Protein AF-A0A0M0JW99-F1 (afdb_monomer_lite)

Secondary structure (DSSP, 8-state):
------------SS-TT-EEEEEEEETTEEEEEEEEEEEE-TTSSS-EEEEETTS-EEEE-GGGEE-PPP-SS-TT-EEEEE-TTS-EEEEEEEEEETTTTEEEEEESSSSSSEEEEEGGGEEE-S--TTTHHHHHHHHHHHHHHHHHHHIIIIIHHHHHHHHHHHHHHHHHHHHHHHTS--S-HHHHHHHHHHHHHHHHHHHHHHHHHHHHHHTTS---HHHHHHHHHHHTT---SS-HHHHHHHHHHHHTT-HHHHHHHHTSGGGG-SSHHHHHHHHHHHHHHHHHHHHHHHHHHHHHHHHHHHHIIIIISSTT-TTT-SGGGGSHHHHHHHHHHHHHHHHHHHHHHHHHHHHHHHHSPPPGGGGGSTTHHHHHSTTS--SHHHHHHHHHHHHHHHHHHHHHHTHHHHHHHHHHHHHHHHHHHHHHHHHHHHTTS--SSS-EEEEEEHHHHHH--SSSPPPHHHHHHTT-EEEEE--HHHHHHHHHHHHHHHHHHHHHHHHHHHHHHHHHHHS-HHHHHHHHHHHHHHHHHHHHHHHHHHHS-----SSS----GGGEEEEE---SBTTBS-SSSHHHHHHHHHHHH-TT--EEE-HHHHSPPPBTTB----HHHHHHHHHHHHHHHHHHTTSEEEEEE-TTGGGBHHHHHHHHHHHEEEETTEEEESSSSGGGSB-SSSSEEETTTEEEEE-TT--TTHHHHHHHHHHTT--HHHHHHHHTSTTSB-SSHHHHHHHHHHHTTHHHHHHHHHHHTT---SGGGSS-------------------------------

Sequence (798 aa):
IEWKLNEERIAQKFAKGSRVFVKRSSGDESFESFGYVKKYDAKEQQPYTVMLESGTLEKFDEAEIEKKPAQKFANGSRVLVKRSSGDESFGYVKEYNEKTQVYTVKLDTGPPEELDTGEGSMRDASPVISWYAMLYQYKWFTTDLISALIFWAVLAPPVIALILYTVTKIVRSIIDYQDDQNAEYHTFVNLQAVRLSILTIFGVCLTIYVLSAMSRVIIPNNMLVPFVELAYRDITCTDRDAFWTAFEAYAKHWNEANASCHALPNCGYSSFESLCQAVQYSPMVQAEGVDLFKVLIFNWLAWTLGSLLVFGTGRASQKNGYAQLLSKHMLVAMVLGLGQLMSACYSLSRLLLLVPMLRLPRPAAYFDEKGLMSLEQPLYCYGNTCTLYDFGGTIFVHVLIALALNFDFLKKYASAIGAGDQAAIKKLKEKMRKEGEWSDEVPYFYFMSATFVKECDDKRLPPMQELLDDGHLEKIRIRLVDAFEQAEEEARLAKEKAAVEKAAAEKVKGIAIGKGIDESNQAVEKAAAEVAAAEVAVAKKENQGIGMGDGIDAFKIKDFLFISHRWEKPGRPDIMGVQLKAIKEYLKEHPEIKWVWFDYSSMPQKIGGIDFRLQKERAEFELMLDCITNLYLTAQVLILLDGSYASRFWTLTEAWCSMQTATKDGLKNSISSTEDADFKGSDVQVGSRCTIKWIHNAAKETKCKYLVNLVSTQTPEGMHGILEKPDVDVTNKKDKEKMLPKILKYNEDVIQGFENGFKKLQSEHKNTSKPNSGKLSHQKSRVAPSDSTSDVTAFNDH

Foldseek 3Di:
DDDDDDDDPPDDPDDFQAKKKFWDDDDPDIDIFIWTFHFAQPVDQQGTWTQTPVRDTDGHHPVRIHRDDDDPADAQFWKWFQDPVRDIFIWGFHDADSVVQWTWTQTPDDPPRIDIGHPVRIDGPDDPCPDVVVVVVVVVVVQLVVLVVCCCPPVVVVVVVVLCVVVVVLVVLQCCCQPVVPDDLVRSLVVVVVVLVVLVVVLVVLVVLLVLLCVLQPDDPLCLQLLLVLLVPLQALVDPVSSVVSSVVSCVVPVVQNVQQVVDDLSPDPDSQSSLLNSLCSLLNLLLVLLSVLSVVLSVLCVVVSCCCCPNPCCSPPPPRNPCCPDPLNVVLVVLNSVSVVSNVLSSVSSVLSSVDSNDDDGSNQSNDPPVSVVSDGNDDRHDVRSCCSSVVSVVSSVSSVCSVCVVVVVVVVVVVVVVLVVLLVVLLVVCVVVVVADLQWGKWKWAWLVCLLPVPDLDAAFQVVCVVVVRIDIGTDRLLVLQVLLQVLLVLLVQLVVLVVVLVVQLVVLVPDDDDPVSVVSNVVSVVVSVVSNVVSVVVVPPDDDDDDDDDDDHQQLEEEEQAQQPDQQHRRPRSQSSVQSSVVCVVRVSHTIYDDPRNIAHDAHPNHPPDDSNSVSSRVSCLVNVLSSLQGAAYEYADDPCQLQALRSLSSLLSVQWRQDLQFTDGLDPDLVRWDLPDQWIHRHSHYIYHYTDPPDSPPNVSVSCRQRRHDQLVSSLVSSPDPSRDYPDPVCNVPCSVVSNCRRVCSNVCNVVSSPPDPPVPPPDDDDDDDDDDDDDDDDDDDDDDDDDDDDDDD

Structure (mmCIF, N/CA/C/O backbone):
data_AF-A0A0M0JW99-F1
#
_entry.id   AF-A0A0M0JW99-F1
#
loop_
_atom_site.group_PDB
_atom_site.id
_atom_site.type_symbol
_atom_site.label_atom_id
_atom_site.label_alt_id
_atom_site.label_comp_id
_atom_site.label_asym_id
_atom_site.label_entity_id
_atom_site.label_seq_id
_atom_site.pdbx_PDB_ins_code
_atom_site.Cartn_x
_atom_site.Cartn_y
_atom_site.Cartn_z
_atom_site.occupancy
_atom_site.B_iso_or_equiv
_atom_site.auth_seq_id
_atom_site.auth_comp_id
_atom_site.auth_asym_id
_atom_site.auth_atom_id
_atom_site.pdbx_PDB_model_num
ATOM 1 N N . ILE A 1 1 ? 32.006 -46.391 29.359 1.00 31.55 1 ILE A N 1
ATOM 2 C CA . ILE A 1 1 ? 31.615 -47.818 29.422 1.00 31.55 1 ILE A CA 1
ATOM 3 C C . ILE A 1 1 ? 30.152 -47.854 29.007 1.00 31.55 1 ILE A C 1
ATOM 5 O O . ILE A 1 1 ? 29.367 -47.207 29.674 1.00 31.55 1 ILE A O 1
ATOM 9 N N . GLU A 1 2 ? 29.693 -48.416 27.904 1.00 29.28 2 GLU A N 1
ATOM 10 C CA . GLU A 1 2 ? 30.280 -49.212 26.831 1.00 29.28 2 GLU A CA 1
ATOM 11 C C . GLU A 1 2 ? 29.285 -49.101 25.667 1.00 29.28 2 GLU A C 1
ATOM 13 O O . GLU A 1 2 ? 28.072 -49.104 25.883 1.00 29.28 2 GLU A O 1
ATOM 18 N N . TRP A 1 3 ? 29.795 -48.976 24.446 1.00 26.42 3 TRP A N 1
ATOM 19 C CA . TRP A 1 3 ? 29.006 -49.161 23.235 1.00 26.42 3 TRP A CA 1
ATOM 20 C C . TRP A 1 3 ? 28.600 -50.634 23.130 1.00 26.42 3 TRP A C 1
ATOM 22 O O . TRP A 1 3 ? 29.464 -51.505 23.187 1.00 26.42 3 TRP A O 1
ATOM 32 N N . LYS A 1 4 ? 27.314 -50.918 22.910 1.00 32.38 4 LYS A N 1
ATOM 33 C CA . LYS A 1 4 ? 26.877 -52.203 22.352 1.00 32.38 4 LYS A CA 1
ATOM 34 C C . LYS A 1 4 ? 26.493 -52.010 20.887 1.00 32.38 4 LYS A C 1
ATOM 36 O O . LYS A 1 4 ? 25.456 -51.427 20.585 1.00 32.38 4 LYS A O 1
ATOM 41 N N . LEU A 1 5 ? 27.351 -52.525 20.003 1.00 37.19 5 LEU A N 1
ATOM 42 C CA . LEU A 1 5 ? 26.962 -53.053 18.695 1.00 37.19 5 LEU A CA 1
ATOM 43 C C . LEU A 1 5 ? 25.794 -54.038 18.880 1.00 37.19 5 LEU A C 1
ATOM 45 O O . LEU A 1 5 ? 25.847 -54.854 19.801 1.00 37.19 5 LEU A O 1
ATOM 49 N N . ASN A 1 6 ? 24.789 -54.023 18.002 1.00 31.58 6 ASN A N 1
ATOM 50 C CA . ASN A 1 6 ? 24.754 -54.941 16.855 1.00 31.58 6 ASN A CA 1
ATOM 51 C C . ASN A 1 6 ? 23.461 -54.743 16.041 1.00 31.58 6 ASN A C 1
ATOM 53 O O . ASN A 1 6 ? 22.386 -55.079 16.520 1.00 31.58 6 ASN A O 1
ATOM 57 N N . GLU A 1 7 ? 23.586 -54.217 14.823 1.00 33.22 7 GLU A N 1
ATOM 58 C CA . GLU A 1 7 ? 22.776 -54.580 13.649 1.00 33.22 7 GLU A CA 1
ATOM 59 C C . GLU A 1 7 ? 23.438 -53.913 12.429 1.00 33.22 7 GLU A C 1
ATOM 61 O O . GLU A 1 7 ? 23.072 -52.821 11.989 1.00 33.22 7 GLU A O 1
ATOM 66 N N . GLU A 1 8 ? 24.499 -54.542 11.917 1.00 37.91 8 GLU A N 1
ATOM 67 C CA . GLU A 1 8 ? 25.078 -54.191 10.619 1.00 37.91 8 GLU A CA 1
ATOM 68 C C . GLU A 1 8 ? 24.048 -54.475 9.516 1.00 37.91 8 GLU A C 1
ATOM 70 O O . GLU A 1 8 ? 23.915 -55.590 9.013 1.00 37.91 8 GLU A O 1
ATOM 75 N N . ARG A 1 9 ? 23.304 -53.445 9.102 1.00 37.62 9 ARG A N 1
ATOM 76 C CA . ARG A 1 9 ? 22.700 -53.429 7.767 1.00 37.62 9 ARG A CA 1
ATOM 77 C C . ARG A 1 9 ? 23.833 -53.309 6.753 1.00 37.62 9 ARG A C 1
ATOM 79 O O . ARG A 1 9 ? 24.394 -52.226 6.595 1.00 37.62 9 ARG A O 1
ATOM 86 N N . ILE A 1 10 ? 24.138 -54.401 6.056 1.00 45.72 10 ILE A N 1
ATOM 87 C CA . ILE A 1 10 ? 25.005 -54.391 4.872 1.00 45.72 10 ILE A CA 1
ATOM 88 C C . ILE A 1 10 ? 24.387 -53.413 3.863 1.00 45.72 10 ILE A C 1
ATOM 90 O O . ILE A 1 10 ? 23.306 -53.645 3.320 1.00 45.72 10 ILE A O 1
ATOM 94 N N . ALA A 1 11 ? 25.029 -52.261 3.683 1.00 53.81 11 ALA A N 1
ATOM 95 C CA . ALA A 1 11 ? 24.591 -51.244 2.743 1.00 53.81 11 ALA A CA 1
ATOM 96 C C . ALA A 1 11 ? 24.880 -51.713 1.310 1.00 53.81 11 ALA A C 1
ATOM 98 O O . ALA A 1 11 ? 25.982 -52.169 1.016 1.00 53.81 11 ALA A O 1
ATOM 99 N N . GLN A 1 12 ? 23.905 -51.571 0.408 1.00 69.69 12 GLN A N 1
ATOM 100 C CA . GLN A 1 12 ? 24.077 -51.856 -1.019 1.00 69.69 12 GLN A CA 1
ATOM 101 C C . GLN A 1 12 ? 25.269 -51.060 -1.586 1.00 69.69 12 GLN A C 1
ATOM 103 O O . GLN A 1 12 ? 25.212 -49.833 -1.675 1.00 69.69 12 GLN A O 1
ATOM 108 N N . LYS A 1 13 ? 26.331 -51.753 -2.012 1.00 69.50 13 LYS A N 1
ATOM 109 C CA . LYS A 1 13 ? 27.575 -51.138 -2.508 1.00 69.50 13 LYS A CA 1
ATOM 110 C C . LYS A 1 13 ? 27.483 -50.639 -3.950 1.00 69.50 13 LYS A C 1
ATOM 112 O O . LYS A 1 13 ? 28.087 -49.621 -4.290 1.00 69.50 13 LYS A O 1
ATOM 117 N N . PHE A 1 14 ? 26.710 -51.319 -4.800 1.00 70.56 14 PHE A N 1
ATOM 118 C CA . PHE A 1 14 ? 26.546 -50.955 -6.212 1.00 70.56 14 PHE A CA 1
ATOM 119 C C . PHE A 1 14 ? 25.083 -50.641 -6.549 1.00 70.56 14 PHE A C 1
ATOM 121 O O . PHE A 1 14 ? 24.194 -51.483 -6.412 1.00 70.56 14 PHE A O 1
ATOM 128 N N . ALA A 1 15 ? 24.822 -49.415 -7.010 1.00 73.12 15 ALA A N 1
ATOM 129 C CA . ALA A 1 15 ? 23.479 -48.963 -7.366 1.00 73.12 15 ALA A CA 1
ATOM 130 C C . ALA A 1 15 ? 22.985 -49.608 -8.672 1.00 73.12 15 ALA A C 1
ATOM 132 O O . ALA A 1 15 ? 23.774 -49.897 -9.577 1.00 73.12 15 ALA A O 1
ATOM 133 N N . LYS A 1 16 ? 21.664 -49.773 -8.808 1.00 74.62 16 LYS A N 1
ATOM 134 C CA . LYS A 1 16 ? 21.031 -50.217 -10.059 1.00 74.62 16 LYS A CA 1
ATOM 135 C C . LYS A 1 16 ? 21.422 -49.274 -11.207 1.00 74.62 16 LYS A C 1
ATOM 137 O O . LYS A 1 16 ? 21.303 -48.063 -11.080 1.00 74.62 16 LYS A O 1
ATOM 142 N N . GLY A 1 17 ? 21.885 -49.841 -12.317 1.00 67.12 17 GLY A N 1
ATOM 143 C CA . GLY A 1 17 ? 22.412 -49.131 -13.484 1.00 67.12 17 GLY A CA 1
ATOM 144 C C . GLY A 1 17 ? 23.933 -48.957 -13.492 1.00 67.12 17 GLY A C 1
ATOM 145 O O . GLY A 1 17 ? 24.476 -48.577 -14.525 1.00 67.12 17 GLY A O 1
ATOM 146 N N . SER A 1 18 ? 24.637 -49.264 -12.395 1.00 69.31 18 SER A N 1
ATOM 147 C CA . SER A 1 18 ? 26.105 -49.181 -12.358 1.00 69.31 18 SER A CA 1
ATOM 148 C C . SER A 1 18 ? 26.731 -50.174 -13.342 1.00 69.31 18 SER A C 1
ATOM 150 O O . SER A 1 18 ? 26.367 -51.353 -13.320 1.00 69.31 18 SER A O 1
ATOM 152 N N . ARG A 1 19 ? 27.681 -49.711 -14.170 1.00 70.75 19 ARG A N 1
ATOM 153 C CA . ARG A 1 19 ? 28.551 -50.593 -14.965 1.00 70.75 19 ARG A CA 1
ATOM 154 C C . ARG A 1 19 ? 29.579 -51.216 -14.028 1.00 70.75 19 ARG A C 1
ATOM 156 O O . ARG A 1 19 ? 30.228 -50.507 -13.259 1.00 70.75 19 ARG A O 1
ATOM 163 N N . VAL A 1 20 ? 29.682 -52.532 -14.072 1.00 72.62 20 VAL A N 1
ATOM 164 C CA . VAL A 1 20 ? 30.537 -53.326 -13.199 1.00 72.62 20 VAL A CA 1
ATOM 165 C C . VAL A 1 20 ? 31.269 -54.384 -14.011 1.00 72.62 20 VAL A C 1
ATOM 167 O O . VAL A 1 20 ? 30.806 -54.808 -15.071 1.00 72.62 20 VAL A O 1
ATOM 170 N N . PHE A 1 21 ? 32.432 -54.785 -13.522 1.00 73.50 21 PHE A N 1
ATOM 171 C CA . PHE A 1 21 ? 33.216 -55.868 -14.089 1.00 73.50 21 PHE A CA 1
ATOM 172 C C . PHE A 1 21 ? 33.004 -57.115 -13.237 1.00 73.50 21 PHE A C 1
ATOM 174 O O . PHE A 1 21 ? 33.094 -57.024 -12.013 1.00 73.50 21 PHE A O 1
ATOM 181 N N . VAL A 1 22 ? 32.691 -58.246 -13.866 1.00 74.25 22 VAL A N 1
ATOM 182 C CA . VAL A 1 22 ? 32.404 -59.502 -13.166 1.00 74.25 22 VAL A CA 1
ATOM 183 C C . VAL A 1 22 ? 33.396 -60.585 -13.564 1.00 74.25 22 VAL A C 1
ATOM 185 O O . VAL A 1 22 ? 33.734 -60.736 -14.743 1.00 74.25 22 VAL A O 1
ATOM 188 N N . LYS A 1 23 ? 33.866 -61.342 -12.573 1.00 70.75 23 LYS A N 1
ATOM 189 C CA . LYS A 1 23 ? 34.704 -62.524 -12.788 1.00 70.75 23 LYS A CA 1
ATOM 190 C C . LYS A 1 23 ? 33.826 -63.769 -12.774 1.00 70.75 23 LYS A C 1
ATOM 192 O O . LYS A 1 23 ? 33.107 -64.000 -11.812 1.00 70.75 23 LYS A O 1
ATOM 197 N N . ARG A 1 24 ? 33.886 -64.568 -13.838 1.00 67.19 24 ARG A N 1
ATOM 198 C CA . ARG A 1 24 ? 33.182 -65.851 -13.962 1.00 67.19 24 ARG A CA 1
ATOM 199 C C . ARG A 1 24 ? 34.189 -66.985 -13.861 1.00 67.19 24 ARG A C 1
ATOM 201 O O . ARG A 1 24 ? 35.250 -66.903 -14.472 1.00 67.19 24 ARG A O 1
ATOM 208 N N . SER A 1 25 ? 33.847 -68.055 -13.160 1.00 56.75 25 SER A N 1
ATOM 209 C CA . SER A 1 25 ? 34.562 -69.331 -13.226 1.00 56.75 25 SER A CA 1
ATOM 210 C C . SER A 1 25 ? 33.660 -70.360 -13.907 1.00 56.75 25 SER A C 1
ATOM 212 O O . SER A 1 25 ? 32.519 -70.571 -13.505 1.00 56.75 25 SER A O 1
ATOM 214 N N . SER A 1 26 ? 34.146 -70.977 -14.982 1.00 45.66 26 SER A N 1
ATOM 215 C CA . SER A 1 26 ? 33.443 -72.066 -15.667 1.00 45.66 26 SER A CA 1
ATOM 216 C C . SER A 1 26 ? 34.434 -73.200 -15.905 1.00 45.66 26 SER A C 1
ATOM 218 O O . SER A 1 26 ? 35.080 -73.253 -16.949 1.00 45.66 26 SER A O 1
ATOM 220 N N . GLY A 1 27 ? 34.562 -74.099 -14.926 1.00 56.75 27 GLY A N 1
ATOM 221 C CA . GLY A 1 27 ? 35.626 -75.109 -14.905 1.00 56.75 27 GLY A CA 1
ATOM 222 C C . GLY A 1 27 ? 36.978 -74.502 -14.509 1.00 56.75 27 GLY A C 1
ATOM 223 O O . GLY A 1 27 ? 37.015 -73.575 -13.703 1.00 56.75 27 GLY A O 1
ATOM 224 N N . ASP A 1 28 ? 38.074 -75.009 -15.082 1.00 39.50 28 ASP A N 1
ATOM 225 C CA . ASP A 1 28 ? 39.454 -74.586 -14.770 1.00 39.50 28 ASP A CA 1
ATOM 226 C C . ASP A 1 28 ? 39.865 -73.226 -15.382 1.00 39.50 28 ASP A C 1
ATOM 228 O O . ASP A 1 28 ? 41.002 -72.789 -15.205 1.00 39.50 28 ASP A O 1
ATOM 232 N N . GLU A 1 29 ? 38.961 -72.520 -16.071 1.00 47.00 29 GLU A N 1
ATOM 233 C CA . GLU A 1 29 ? 39.238 -71.209 -16.672 1.00 47.00 29 GLU A CA 1
ATOM 234 C C . GLU A 1 29 ? 38.316 -70.106 -16.123 1.00 47.00 29 GLU A C 1
ATOM 236 O O . GLU A 1 29 ? 37.088 -70.242 -16.050 1.00 47.00 29 GLU A O 1
ATOM 241 N N . SER A 1 30 ? 38.930 -68.982 -15.733 1.00 51.88 30 SER A N 1
ATOM 242 C CA . SER A 1 30 ? 38.237 -67.773 -15.287 1.00 51.88 30 SER A CA 1
ATOM 243 C C . SER A 1 30 ? 38.070 -66.778 -16.439 1.00 51.88 30 SER A C 1
ATOM 245 O O . SER A 1 30 ? 39.062 -66.344 -17.026 1.00 51.88 30 SER A O 1
ATOM 247 N N . PHE A 1 31 ? 36.835 -66.365 -16.722 1.00 57.94 31 PHE A N 1
ATOM 248 C CA . PHE A 1 31 ? 36.499 -65.386 -17.756 1.00 57.94 31 PHE A CA 1
ATOM 249 C C . PHE A 1 31 ? 36.041 -64.079 -17.118 1.00 57.94 31 PHE A C 1
ATOM 251 O O . PHE A 1 31 ? 35.102 -64.061 -16.324 1.00 57.94 31 PHE A O 1
ATOM 258 N N . GLU A 1 32 ? 36.652 -62.965 -17.501 1.00 63.97 32 GLU A N 1
ATOM 259 C CA . GLU A 1 32 ? 36.261 -61.646 -17.010 1.00 63.97 32 GLU A CA 1
ATOM 260 C C . GLU A 1 32 ? 35.379 -60.925 -18.044 1.00 63.97 32 GLU A C 1
ATOM 262 O O . GLU A 1 32 ? 35.617 -61.015 -19.252 1.00 63.97 32 GLU A O 1
ATOM 267 N N . SER A 1 33 ? 34.292 -60.277 -17.619 1.00 65.94 33 SER A N 1
ATOM 268 C CA . SER A 1 33 ? 33.307 -59.680 -18.539 1.00 65.94 33 SER A CA 1
ATOM 269 C C . SER A 1 33 ? 32.619 -58.449 -17.934 1.00 65.94 33 SER A C 1
ATOM 271 O O . SER A 1 33 ? 32.487 -58.335 -16.719 1.00 65.94 33 SER A O 1
ATOM 273 N N . PHE A 1 34 ? 32.172 -57.511 -18.776 1.00 70.06 34 PHE A N 1
ATOM 274 C CA . PHE A 1 34 ? 31.465 -56.299 -18.338 1.00 70.06 34 PHE A CA 1
ATOM 275 C C . PHE A 1 34 ? 29.944 -56.499 -18.301 1.00 70.06 34 PHE A C 1
ATOM 277 O O . PHE A 1 34 ? 29.373 -57.224 -19.121 1.00 70.06 34 PHE A O 1
ATOM 284 N N . GLY A 1 35 ? 29.275 -55.816 -17.368 1.00 73.88 35 GLY A N 1
ATOM 285 C CA . GLY A 1 35 ? 27.818 -55.807 -17.272 1.00 73.88 35 GLY A CA 1
ATOM 286 C C . GLY A 1 35 ? 27.247 -54.651 -16.449 1.00 73.88 35 GLY A C 1
ATOM 287 O O . GLY A 1 35 ? 27.972 -53.815 -15.913 1.00 73.88 35 GLY A O 1
ATOM 288 N N . TYR A 1 36 ? 25.920 -54.594 -16.351 1.00 78.25 36 TYR A N 1
ATOM 289 C CA . TYR A 1 36 ? 25.170 -53.542 -15.663 1.00 78.25 36 TYR A CA 1
ATOM 290 C C . TYR A 1 36 ? 24.270 -54.114 -14.571 1.00 78.25 36 TYR A C 1
ATOM 292 O O . TYR A 1 36 ? 23.447 -54.994 -14.834 1.00 78.25 36 TYR A O 1
ATOM 300 N N . VAL A 1 37 ? 24.358 -53.573 -13.354 1.00 78.44 37 VAL A N 1
ATOM 301 C CA . VAL A 1 37 ? 23.529 -54.014 -12.220 1.00 78.44 37 VAL A CA 1
ATOM 302 C C . VAL A 1 37 ? 22.055 -53.708 -12.499 1.00 78.44 37 VAL A C 1
ATOM 304 O O . VAL A 1 37 ? 21.665 -52.553 -12.653 1.00 78.44 37 VAL A O 1
ATOM 307 N N . LYS A 1 38 ? 21.196 -54.725 -12.542 1.00 83.56 38 LYS A N 1
ATOM 308 C CA . LYS A 1 38 ? 19.749 -54.573 -12.770 1.00 83.56 38 LYS A CA 1
ATOM 309 C C . LYS A 1 38 ? 18.928 -54.677 -11.496 1.00 83.56 38 LYS A C 1
ATOM 311 O O . LYS A 1 38 ? 17.898 -54.006 -11.393 1.00 83.56 38 LYS A O 1
ATOM 316 N N . LYS A 1 39 ? 19.359 -55.493 -10.539 1.00 80.88 39 LYS A N 1
ATOM 317 C CA . LYS A 1 39 ? 18.637 -55.708 -9.283 1.00 80.88 39 LYS A CA 1
ATOM 318 C C . LYS A 1 39 ? 19.618 -56.031 -8.158 1.00 80.88 39 LYS A C 1
ATOM 320 O O . LYS A 1 39 ? 20.643 -56.653 -8.415 1.00 80.88 39 LYS A O 1
ATOM 325 N N . TYR A 1 40 ? 19.280 -55.597 -6.947 1.00 80.19 40 TYR A N 1
ATOM 326 C CA . TYR A 1 40 ? 19.944 -55.989 -5.710 1.00 80.19 40 TYR A CA 1
ATOM 327 C C . TYR A 1 40 ? 18.910 -56.601 -4.757 1.00 80.19 40 TYR A C 1
ATOM 329 O O . TYR A 1 40 ? 17.835 -56.021 -4.587 1.00 80.19 40 TYR A O 1
ATOM 337 N N . ASP A 1 41 ? 19.211 -57.761 -4.180 1.00 77.19 41 ASP A N 1
ATOM 338 C CA . ASP A 1 41 ? 18.356 -58.479 -3.236 1.00 77.19 41 ASP A CA 1
ATOM 339 C C . ASP A 1 41 ? 19.190 -59.027 -2.067 1.00 77.19 41 ASP A C 1
ATOM 341 O O . ASP A 1 41 ? 19.833 -60.067 -2.167 1.00 77.19 41 ASP A O 1
ATOM 345 N N . ALA A 1 42 ? 19.192 -58.303 -0.944 1.00 69.44 42 ALA A N 1
ATOM 346 C CA . ALA A 1 42 ? 20.045 -58.587 0.216 1.00 69.44 42 ALA A CA 1
ATOM 347 C C . ALA A 1 42 ? 19.729 -59.913 0.939 1.00 69.44 42 ALA A C 1
ATOM 349 O O . ALA A 1 42 ? 20.442 -60.284 1.867 1.00 69.44 42 ALA A O 1
ATOM 350 N N . LYS A 1 43 ? 18.641 -60.601 0.568 1.00 69.94 43 LYS A N 1
ATOM 351 C CA . LYS A 1 43 ? 18.246 -61.889 1.160 1.00 69.94 43 LYS A CA 1
ATOM 352 C C . LYS A 1 43 ? 18.816 -63.098 0.412 1.00 69.94 43 LYS A C 1
ATOM 354 O O . LYS A 1 43 ? 18.665 -64.218 0.895 1.00 69.94 43 LYS A O 1
ATOM 359 N N . GLU A 1 44 ? 19.435 -62.894 -0.750 1.00 71.56 44 GLU A N 1
ATOM 360 C CA . GLU A 1 44 ? 20.027 -63.959 -1.565 1.00 71.56 44 GLU A CA 1
ATOM 361 C C . GLU A 1 44 ? 21.554 -64.035 -1.372 1.00 71.56 44 GLU A C 1
ATOM 363 O O . GLU A 1 44 ? 22.202 -63.020 -1.135 1.00 71.56 44 GLU A O 1
ATOM 368 N N . GLN A 1 45 ? 22.142 -65.234 -1.507 1.00 69.56 45 GLN A N 1
ATOM 369 C CA . GLN A 1 45 ? 23.602 -65.435 -1.407 1.00 69.56 45 GLN A CA 1
ATOM 370 C C . GLN A 1 45 ? 24.391 -64.690 -2.495 1.00 69.56 45 GLN A C 1
ATOM 372 O O . GLN A 1 45 ? 25.501 -64.249 -2.242 1.00 69.56 45 GLN A O 1
ATOM 377 N N . GLN A 1 46 ? 23.810 -64.522 -3.686 1.00 77.88 46 GLN A N 1
ATOM 378 C CA . GLN A 1 46 ? 24.359 -63.709 -4.773 1.00 77.88 46 GLN A CA 1
ATOM 379 C C . GLN A 1 46 ? 23.431 -62.513 -5.001 1.00 77.88 46 GLN A C 1
ATOM 381 O O . GLN A 1 46 ? 22.511 -62.581 -5.824 1.00 77.88 46 GLN A O 1
ATOM 386 N N . PRO A 1 47 ? 23.602 -61.430 -4.228 1.00 74.94 47 PRO A N 1
ATOM 387 C CA . PRO A 1 47 ? 22.573 -60.414 -4.101 1.00 74.94 47 PRO A CA 1
ATOM 388 C C . PRO A 1 47 ? 22.467 -59.512 -5.335 1.00 74.94 47 PRO A C 1
ATOM 390 O O . PRO A 1 47 ? 21.482 -58.788 -5.456 1.00 74.94 47 PRO A O 1
ATOM 393 N N . TYR A 1 48 ? 23.424 -59.526 -6.270 1.00 77.56 48 TYR A N 1
ATOM 394 C CA . TYR A 1 48 ? 23.404 -58.665 -7.455 1.00 77.56 48 TYR A CA 1
ATOM 395 C C . TYR A 1 48 ? 23.015 -59.437 -8.713 1.00 77.56 48 TYR A C 1
ATOM 397 O O . TYR A 1 48 ? 23.707 -60.353 -9.134 1.00 77.56 48 TYR A O 1
ATOM 405 N N . THR A 1 49 ? 21.946 -59.007 -9.384 1.00 83.94 49 THR A N 1
ATOM 406 C CA . THR A 1 49 ? 21.631 -59.447 -10.750 1.00 83.94 49 THR A CA 1
ATOM 407 C C . THR A 1 49 ? 22.239 -58.467 -11.749 1.00 83.94 49 THR A C 1
ATOM 409 O O . THR A 1 49 ? 21.871 -57.286 -11.749 1.00 83.94 49 THR A O 1
ATOM 412 N N . VAL A 1 50 ? 23.133 -58.940 -12.615 1.00 79.38 50 VAL A N 1
ATOM 413 C CA . VAL A 1 50 ? 23.884 -58.142 -13.593 1.00 79.38 50 VAL A CA 1
ATOM 414 C C . VAL A 1 50 ? 23.525 -58.590 -15.011 1.00 79.38 50 VAL A C 1
ATOM 416 O O . VAL A 1 50 ? 23.496 -59.778 -15.317 1.00 79.38 50 VAL A O 1
ATOM 419 N N . MET A 1 51 ? 23.231 -57.628 -15.885 1.00 79.12 51 MET A N 1
ATOM 420 C CA . MET A 1 51 ? 23.073 -57.853 -17.323 1.00 79.12 51 MET A CA 1
ATOM 421 C C . MET A 1 51 ? 24.431 -57.689 -17.990 1.00 79.12 51 MET A C 1
ATOM 423 O O . MET A 1 51 ? 24.946 -56.573 -18.043 1.00 79.12 51 MET A O 1
ATOM 427 N N . LEU A 1 52 ? 25.006 -58.780 -18.474 1.00 78.75 52 LEU A N 1
ATOM 428 C CA . LEU A 1 52 ? 26.259 -58.768 -19.218 1.00 78.75 52 LEU A CA 1
ATOM 429 C C . LEU A 1 52 ? 26.074 -58.055 -20.561 1.00 78.75 52 LEU A C 1
ATOM 431 O O . LEU A 1 52 ? 24.974 -58.022 -21.112 1.00 78.75 52 LEU A O 1
ATOM 435 N N . GLU A 1 53 ? 27.153 -57.509 -21.117 1.00 71.50 53 GLU A N 1
ATOM 436 C CA . GLU A 1 53 ? 27.127 -56.866 -22.441 1.00 71.50 53 GLU A CA 1
ATOM 437 C C . GLU A 1 53 ? 26.769 -57.840 -23.577 1.00 71.50 53 GLU A C 1
ATOM 439 O O . GLU A 1 53 ? 26.248 -57.420 -24.606 1.00 71.50 53 GLU A O 1
ATOM 444 N N . SER A 1 54 ? 26.942 -59.149 -23.364 1.00 68.31 54 SER A N 1
ATOM 445 C CA . SER A 1 54 ? 26.422 -60.198 -24.252 1.00 68.31 54 SER A CA 1
ATOM 446 C C . SER A 1 54 ? 24.888 -60.311 -24.251 1.00 68.31 54 SER A C 1
ATOM 448 O O . SER A 1 54 ? 24.336 -61.073 -25.040 1.00 68.31 54 SER A O 1
ATOM 450 N N . GLY A 1 55 ? 24.193 -59.587 -23.365 1.00 64.56 55 GLY A N 1
ATOM 451 C CA . GLY A 1 55 ? 22.735 -59.589 -23.210 1.00 64.56 55 GLY A CA 1
ATOM 452 C C . GLY A 1 55 ? 22.198 -60.577 -22.166 1.00 64.56 55 GLY A C 1
ATOM 453 O O . GLY A 1 55 ? 21.001 -60.559 -21.877 1.00 64.56 55 GLY A O 1
ATOM 454 N N . THR A 1 56 ? 23.054 -61.414 -21.573 1.00 75.38 56 THR A N 1
ATOM 455 C CA . THR A 1 56 ? 22.663 -62.441 -20.589 1.00 75.38 56 THR A CA 1
ATOM 456 C C . THR A 1 56 ? 22.519 -61.852 -19.182 1.00 75.38 56 THR A C 1
ATOM 458 O O . THR A 1 56 ? 23.315 -61.011 -18.770 1.00 75.38 56 THR A O 1
ATOM 461 N N . LEU A 1 57 ? 21.510 -62.293 -18.424 1.00 79.06 57 LEU A N 1
ATOM 462 C CA . LEU A 1 57 ? 21.302 -61.917 -17.021 1.00 79.06 57 LEU A CA 1
ATOM 463 C C . LEU A 1 57 ? 21.821 -63.015 -16.093 1.00 79.06 57 LEU A C 1
ATOM 465 O O . LEU A 1 57 ? 21.320 -64.135 -16.137 1.00 79.06 57 LEU A O 1
ATOM 469 N N . GLU A 1 58 ? 22.764 -62.671 -15.223 1.00 81.38 58 GLU A N 1
ATOM 470 C CA . GLU A 1 58 ? 23.377 -63.597 -14.264 1.00 81.38 58 GLU A CA 1
ATOM 471 C C . GLU A 1 58 ? 23.435 -62.968 -12.860 1.00 81.38 58 GLU A C 1
ATOM 473 O O . GLU A 1 58 ? 23.339 -61.744 -12.709 1.00 81.38 58 GLU A O 1
ATOM 478 N N . LYS A 1 59 ? 23.518 -63.807 -11.819 1.00 83.12 59 LYS A N 1
ATOM 479 C CA . LYS A 1 59 ? 23.616 -63.375 -10.416 1.00 83.12 59 LYS A CA 1
ATOM 480 C C . LYS A 1 59 ? 25.053 -63.534 -9.920 1.00 83.12 59 LYS A C 1
ATOM 482 O O . LYS A 1 59 ? 25.709 -64.504 -10.278 1.00 83.12 59 LYS A O 1
ATOM 487 N N . PHE A 1 60 ? 25.514 -62.584 -9.112 1.00 77.81 60 PHE A N 1
ATOM 488 C CA . PHE A 1 60 ? 26.895 -62.503 -8.634 1.00 77.81 60 PHE A CA 1
ATOM 489 C C . PHE A 1 60 ? 26.955 -62.124 -7.150 1.00 77.81 60 PHE A C 1
ATOM 491 O O . PHE A 1 60 ? 26.095 -61.383 -6.649 1.00 77.81 60 PHE A O 1
ATOM 498 N N . ASP A 1 61 ? 27.982 -62.624 -6.460 1.00 77.31 61 ASP A N 1
ATOM 499 C CA . ASP A 1 61 ? 28.361 -62.156 -5.120 1.00 77.31 61 ASP A CA 1
ATOM 500 C C . ASP A 1 61 ? 29.050 -60.781 -5.225 1.00 77.31 61 ASP A C 1
ATOM 502 O O . ASP A 1 61 ? 29.661 -60.448 -6.237 1.00 77.31 61 ASP A O 1
ATOM 506 N N . GLU A 1 62 ? 28.976 -59.962 -4.178 1.00 69.50 62 GLU A N 1
ATOM 507 C CA . GLU A 1 62 ? 29.698 -58.692 -4.101 1.00 69.50 62 GLU A CA 1
ATOM 508 C C . GLU A 1 62 ? 31.215 -58.835 -4.311 1.00 69.50 62 GLU A C 1
ATOM 510 O O . GLU A 1 62 ? 31.825 -57.951 -4.914 1.00 69.50 62 GLU A O 1
ATOM 515 N N . ALA A 1 63 ? 31.828 -59.930 -3.843 1.00 68.38 63 ALA A N 1
ATOM 516 C CA . ALA A 1 63 ? 33.266 -60.175 -3.995 1.00 68.38 63 ALA A CA 1
ATOM 517 C C . ALA A 1 63 ? 33.694 -60.436 -5.454 1.00 68.38 63 ALA A C 1
ATOM 519 O O . ALA A 1 63 ? 34.864 -60.268 -5.799 1.00 68.38 63 ALA A O 1
ATOM 520 N N . GLU A 1 64 ? 32.749 -60.814 -6.316 1.00 69.56 64 GLU A N 1
ATOM 521 C CA . GLU A 1 64 ? 32.980 -61.124 -7.731 1.00 69.56 64 GLU A CA 1
ATOM 522 C C . GLU A 1 64 ? 32.796 -59.898 -8.640 1.00 69.56 64 GLU A C 1
ATOM 524 O O . GLU A 1 64 ? 33.007 -59.989 -9.853 1.00 69.56 64 GLU A O 1
ATOM 529 N N . ILE A 1 65 ? 32.419 -58.749 -8.060 1.00 66.88 65 ILE A N 1
ATOM 530 C CA . ILE A 1 65 ? 32.052 -57.520 -8.765 1.00 66.88 65 ILE A CA 1
ATOM 531 C C . ILE A 1 65 ? 33.034 -56.395 -8.417 1.00 66.88 65 ILE A C 1
ATOM 533 O O . ILE A 1 65 ? 33.100 -55.917 -7.284 1.00 66.88 65 ILE A O 1
ATOM 537 N N . GLU A 1 66 ? 33.750 -55.892 -9.422 1.00 68.06 66 GLU A N 1
ATOM 538 C CA . GLU A 1 66 ? 34.681 -54.770 -9.277 1.00 68.06 66 GLU A CA 1
ATOM 539 C C . GLU A 1 66 ? 34.174 -53.527 -10.034 1.00 68.06 66 GLU A C 1
ATOM 541 O O . GLU A 1 66 ? 33.733 -53.599 -11.186 1.00 68.06 66 GLU A O 1
ATOM 546 N N . LYS A 1 67 ? 34.232 -52.348 -9.397 1.00 52.28 67 LYS A N 1
ATOM 547 C CA . LYS A 1 67 ? 33.877 -51.069 -10.034 1.00 52.28 67 LYS A CA 1
ATOM 548 C C . LYS A 1 67 ? 35.117 -50.458 -10.676 1.00 52.28 67 LYS A C 1
ATOM 550 O O . LYS A 1 67 ? 35.908 -49.821 -9.986 1.00 52.28 67 LYS A O 1
ATOM 555 N N . LYS A 1 68 ? 35.257 -50.597 -11.995 1.00 57.53 68 LYS A N 1
ATOM 556 C CA . LYS A 1 68 ? 36.269 -49.856 -12.765 1.00 57.53 68 LYS A CA 1
ATOM 557 C C . LYS A 1 68 ? 35.680 -48.564 -13.349 1.00 57.53 68 LYS A C 1
ATOM 559 O O . LYS A 1 68 ? 34.543 -48.587 -13.827 1.00 57.53 68 LYS A O 1
ATOM 564 N N . PRO A 1 69 ? 36.402 -47.428 -13.276 1.00 51.66 69 PRO A N 1
ATOM 565 C CA . PRO A 1 69 ? 35.921 -46.164 -13.818 1.00 51.66 69 PRO A CA 1
ATOM 566 C C . PRO A 1 69 ? 35.830 -46.251 -15.344 1.00 51.66 69 PRO A C 1
ATOM 568 O O . PRO A 1 69 ? 36.730 -46.771 -15.999 1.00 51.66 69 PRO A O 1
ATOM 571 N N . ALA A 1 70 ? 34.726 -45.755 -15.902 1.00 57.81 70 ALA A N 1
ATOM 572 C CA . ALA A 1 70 ? 34.612 -45.542 -17.339 1.00 57.81 70 ALA A CA 1
ATOM 573 C C . ALA A 1 70 ? 35.611 -44.462 -17.786 1.00 57.81 70 ALA A C 1
ATOM 575 O O . ALA A 1 70 ? 35.960 -43.589 -16.986 1.00 57.81 70 ALA A O 1
ATOM 576 N N . GLN A 1 71 ? 36.039 -44.518 -19.053 1.00 68.69 71 GLN A N 1
ATOM 577 C CA . GLN A 1 71 ? 36.836 -43.471 -19.698 1.00 68.69 71 GLN A CA 1
ATOM 578 C C . GLN A 1 71 ? 36.288 -42.086 -19.320 1.00 68.69 71 GLN A C 1
ATOM 580 O O . GLN A 1 71 ? 35.121 -41.780 -19.565 1.00 68.69 71 GLN A O 1
ATOM 585 N N . LYS A 1 72 ? 37.126 -41.260 -18.689 1.00 68.69 72 LYS A N 1
ATOM 586 C CA . LYS A 1 72 ? 36.723 -39.956 -18.147 1.00 68.69 72 LYS A CA 1
ATOM 587 C C . LYS A 1 72 ? 36.777 -38.847 -19.190 1.00 68.69 72 LYS A C 1
ATOM 589 O O . LYS A 1 72 ? 35.919 -37.971 -19.188 1.00 68.69 72 LYS A O 1
ATOM 594 N N . PHE A 1 73 ? 37.776 -38.889 -20.069 1.00 71.25 73 PHE A N 1
ATOM 595 C CA . PHE A 1 73 ? 37.950 -37.937 -21.165 1.00 71.25 73 PHE A CA 1
ATOM 596 C C . PHE A 1 73 ? 37.719 -38.661 -22.488 1.00 71.25 73 PHE A C 1
ATOM 598 O O . PHE A 1 73 ? 38.430 -39.617 -22.791 1.00 71.25 73 PHE A O 1
ATOM 605 N N . ALA A 1 74 ? 36.716 -38.243 -23.257 1.00 72.00 74 ALA A N 1
ATOM 606 C CA . ALA A 1 74 ? 36.390 -38.876 -24.532 1.00 72.00 74 ALA A CA 1
ATOM 607 C C . ALA A 1 74 ? 37.491 -38.630 -25.581 1.00 72.00 74 ALA A C 1
ATOM 609 O O . ALA A 1 74 ? 38.237 -37.652 -25.502 1.00 72.00 74 ALA A O 1
ATOM 610 N N . ASN A 1 75 ? 37.579 -39.488 -26.600 1.00 72.31 75 ASN A N 1
ATOM 611 C CA . ASN A 1 75 ? 38.460 -39.225 -27.742 1.00 72.31 75 ASN A CA 1
ATOM 612 C C . ASN A 1 75 ? 38.014 -37.918 -28.430 1.00 72.31 75 ASN A C 1
ATOM 614 O O . ASN A 1 75 ? 36.829 -37.705 -28.678 1.00 72.31 75 ASN A O 1
ATOM 618 N N . GLY A 1 76 ? 38.963 -37.026 -28.695 1.00 63.62 76 GLY A N 1
ATOM 619 C CA . GLY A 1 76 ? 38.758 -35.657 -29.168 1.00 63.62 76 GLY A CA 1
ATOM 620 C C . GLY A 1 76 ? 38.641 -34.607 -28.055 1.00 63.62 76 GLY A C 1
ATOM 621 O O . GLY A 1 76 ? 38.657 -33.415 -28.357 1.00 63.62 76 GLY A O 1
ATOM 622 N N . SER A 1 77 ? 38.552 -34.997 -26.776 1.00 70.88 77 SER A N 1
ATOM 623 C CA . SER A 1 77 ? 38.501 -34.040 -25.664 1.00 70.88 77 SER A CA 1
ATOM 624 C C . SER A 1 77 ? 39.816 -33.274 -25.521 1.00 70.88 77 SER A C 1
ATOM 626 O O . SER A 1 77 ? 40.899 -33.862 -25.567 1.00 70.88 77 SER A O 1
ATOM 628 N N . ARG A 1 78 ? 39.720 -31.957 -25.301 1.00 76.62 78 ARG A N 1
ATOM 629 C CA . ARG A 1 78 ? 40.879 -31.108 -25.016 1.00 76.62 78 ARG A CA 1
ATOM 630 C C . ARG A 1 78 ? 41.288 -31.265 -23.557 1.00 76.62 78 ARG A C 1
ATOM 632 O O . ARG A 1 78 ? 40.463 -31.110 -22.657 1.00 76.62 78 ARG A O 1
ATOM 639 N N . VAL A 1 79 ? 42.565 -31.531 -23.324 1.00 80.81 79 VAL A N 1
ATOM 640 C CA . VAL A 1 79 ? 43.128 -31.772 -21.994 1.00 80.81 79 VAL A CA 1
ATOM 641 C C . VAL A 1 79 ? 44.409 -30.970 -21.788 1.00 80.81 79 VAL A C 1
ATOM 643 O O . VAL A 1 79 ? 45.155 -30.691 -22.728 1.00 80.81 79 VAL A O 1
ATOM 646 N N . LEU A 1 80 ? 44.662 -30.589 -20.539 1.00 79.88 80 LEU A N 1
ATOM 647 C CA . LEU A 1 80 ? 45.941 -30.041 -20.102 1.00 79.88 80 LEU A CA 1
ATOM 648 C C . LEU A 1 80 ? 46.754 -31.179 -19.489 1.00 79.88 80 LEU A C 1
ATOM 650 O O . LEU A 1 80 ? 46.330 -31.773 -18.495 1.00 79.88 80 LEU A O 1
ATOM 654 N N . VAL A 1 81 ? 47.907 -31.481 -20.080 1.00 82.62 81 VAL A N 1
ATOM 655 C CA . VAL A 1 81 ? 48.765 -32.595 -19.669 1.00 82.62 81 VAL A CA 1
ATOM 656 C C . VAL A 1 81 ? 50.014 -32.062 -18.990 1.00 82.62 81 VAL A C 1
ATOM 658 O O . VAL A 1 81 ? 50.710 -31.208 -19.540 1.00 82.62 81 VAL A O 1
ATOM 661 N N . LYS A 1 82 ? 50.326 -32.590 -17.805 1.00 80.94 82 LYS A N 1
ATOM 662 C CA . LYS A 1 82 ? 51.588 -32.309 -17.121 1.00 80.94 82 LYS A CA 1
ATOM 663 C C . LYS A 1 82 ? 52.652 -33.313 -17.557 1.00 80.94 82 LYS A C 1
ATOM 665 O O . LYS A 1 82 ? 52.493 -34.519 -17.365 1.00 80.94 82 LYS A O 1
ATOM 670 N N . ARG A 1 83 ? 53.737 -32.812 -18.143 1.00 74.12 83 ARG A N 1
ATOM 671 C CA . ARG A 1 83 ? 54.879 -33.606 -18.607 1.00 74.12 83 ARG A CA 1
ATOM 672 C C . ARG A 1 83 ? 55.755 -34.017 -17.426 1.00 74.12 83 ARG A C 1
ATOM 674 O O . ARG A 1 83 ? 55.741 -33.393 -16.366 1.00 74.12 83 ARG A O 1
ATOM 681 N N . SER A 1 84 ? 56.580 -35.039 -17.629 1.00 69.88 84 SER A N 1
ATOM 682 C CA . SER A 1 84 ? 57.589 -35.474 -16.653 1.00 69.88 84 SER A CA 1
ATOM 683 C C . SER A 1 84 ? 58.637 -34.397 -16.337 1.00 69.88 84 SER A C 1
ATOM 685 O O . SER A 1 84 ? 59.222 -34.436 -15.259 1.00 69.88 84 SER A O 1
ATOM 687 N N . SER A 1 85 ? 58.829 -33.406 -17.221 1.00 66.62 85 SER A N 1
ATOM 688 C CA . SER A 1 85 ? 59.649 -32.210 -16.962 1.00 66.62 85 SER A CA 1
ATOM 689 C C . SER A 1 85 ? 59.026 -31.243 -15.950 1.00 66.62 85 SER A C 1
ATOM 691 O O . SER A 1 85 ? 59.702 -30.339 -15.472 1.00 66.62 85 SER A O 1
ATOM 693 N N . GLY A 1 86 ? 57.747 -31.427 -15.607 1.00 66.56 86 GLY A N 1
ATOM 694 C CA . GLY A 1 86 ? 56.972 -30.511 -14.776 1.00 66.56 86 GLY A CA 1
ATOM 695 C C . GLY A 1 86 ? 56.194 -29.461 -15.570 1.00 66.56 86 GLY A C 1
ATOM 696 O O . GLY A 1 86 ? 55.284 -28.860 -14.998 1.00 66.56 86 GLY A O 1
ATOM 697 N N . ASP A 1 87 ? 56.490 -29.296 -16.863 1.00 69.38 87 ASP A N 1
ATOM 698 C CA . ASP A 1 87 ? 55.808 -28.352 -17.753 1.00 69.38 87 ASP A CA 1
ATOM 699 C C . ASP A 1 87 ? 54.414 -28.847 -18.142 1.00 69.38 87 ASP A C 1
ATOM 701 O O . ASP A 1 87 ? 54.177 -30.048 -18.292 1.00 69.38 87 ASP A O 1
ATOM 705 N N . GLU A 1 88 ? 53.484 -27.918 -18.337 1.00 80.00 88 GLU A N 1
ATOM 706 C CA . GLU A 1 88 ? 52.109 -28.223 -18.727 1.00 80.00 88 GLU A CA 1
ATOM 707 C C . GLU A 1 88 ? 51.879 -27.834 -20.189 1.00 80.00 88 GLU A C 1
ATOM 709 O O . GLU A 1 88 ? 52.336 -26.790 -20.655 1.00 80.00 88 GLU A O 1
ATOM 714 N N . SER A 1 89 ? 51.206 -28.695 -20.948 1.00 76.81 89 SER A N 1
ATOM 715 C CA . SER A 1 89 ? 50.958 -28.489 -22.378 1.00 76.81 89 SER A CA 1
ATOM 716 C C . SER A 1 89 ? 49.539 -28.911 -22.740 1.00 76.81 89 SER A C 1
ATOM 718 O O . SER A 1 89 ? 49.013 -29.888 -22.203 1.00 76.81 89 SER A O 1
ATOM 720 N N . PHE A 1 90 ? 48.903 -28.152 -23.630 1.00 80.50 90 PHE A N 1
ATOM 721 C CA . PHE A 1 90 ? 47.579 -28.489 -24.143 1.00 80.50 90 PHE A CA 1
ATOM 722 C C . PHE A 1 90 ? 47.682 -29.578 -25.207 1.00 80.50 90 PHE A C 1
ATOM 724 O O . PHE A 1 90 ? 48.656 -29.629 -25.957 1.00 80.50 90 PHE A O 1
ATOM 731 N N . GLY A 1 91 ? 46.664 -30.426 -25.278 1.00 80.06 91 GLY A N 1
ATOM 732 C CA . GLY A 1 91 ? 46.530 -31.419 -26.330 1.00 80.06 91 GLY A CA 1
ATOM 733 C C . GLY A 1 91 ? 45.129 -32.011 -26.400 1.00 80.06 91 GLY A C 1
ATOM 734 O O . GLY A 1 91 ? 44.250 -31.667 -25.607 1.00 80.06 91 GLY A O 1
ATOM 735 N N . TYR A 1 92 ? 44.925 -32.920 -27.346 1.00 82.12 92 TYR A N 1
ATOM 736 C CA . TYR A 1 92 ? 43.662 -33.621 -27.558 1.00 82.12 92 TYR A CA 1
ATOM 737 C C . TYR A 1 92 ? 43.837 -35.118 -27.344 1.00 82.12 92 TYR A C 1
ATOM 739 O O . TYR A 1 92 ? 44.797 -35.716 -27.833 1.00 82.12 92 TYR A O 1
ATOM 747 N N . VAL A 1 93 ? 42.895 -35.730 -26.628 1.00 80.19 93 VAL A N 1
ATOM 748 C CA . VAL A 1 93 ? 42.864 -37.184 -26.438 1.00 80.19 93 VAL A CA 1
ATOM 749 C C . VAL A 1 93 ? 42.633 -37.844 -27.793 1.00 80.19 93 VAL A C 1
ATOM 751 O O . VAL A 1 93 ? 41.591 -37.653 -28.407 1.00 80.19 93 VAL A O 1
ATOM 754 N N . LYS A 1 94 ? 43.597 -38.617 -28.274 1.00 81.88 94 LYS A N 1
ATOM 755 C CA . LYS A 1 94 ? 43.500 -39.347 -29.540 1.00 81.88 94 LYS A CA 1
ATOM 756 C C . LYS A 1 94 ? 42.865 -40.717 -29.321 1.00 81.88 94 LYS A C 1
ATOM 758 O O . LYS A 1 94 ? 41.946 -41.092 -30.044 1.00 81.88 94 LYS A O 1
ATOM 763 N N . GLU A 1 95 ? 43.328 -41.427 -28.298 1.00 81.12 95 GLU A N 1
ATOM 764 C CA . GLU A 1 95 ? 42.901 -42.790 -27.988 1.00 81.12 95 GLU A CA 1
ATOM 765 C C . GLU A 1 95 ? 43.023 -43.074 -26.483 1.00 81.12 95 GLU A C 1
ATOM 767 O O . GLU A 1 95 ? 43.849 -42.473 -25.792 1.00 81.12 95 GLU A O 1
ATOM 772 N N . TYR A 1 96 ? 42.200 -43.989 -25.969 1.00 79.44 96 TYR A N 1
ATOM 773 C CA . TYR A 1 96 ? 42.266 -44.480 -24.594 1.00 79.44 96 TYR A CA 1
ATOM 774 C C . TYR A 1 96 ? 42.356 -46.003 -24.590 1.00 79.44 96 TYR A C 1
ATOM 776 O O . TYR A 1 96 ? 41.495 -46.689 -25.140 1.00 79.44 96 TYR A O 1
ATOM 784 N N . ASN A 1 97 ? 43.386 -46.537 -23.938 1.00 75.25 97 ASN A N 1
ATOM 785 C CA . ASN A 1 97 ? 43.541 -47.972 -23.764 1.00 75.25 97 ASN A CA 1
ATOM 786 C C . ASN A 1 97 ? 42.887 -48.412 -22.447 1.00 75.25 97 ASN A C 1
ATOM 788 O O . ASN A 1 97 ? 43.453 -48.246 -21.365 1.00 75.25 97 ASN A O 1
ATOM 792 N N . GLU A 1 98 ? 41.702 -49.017 -22.540 1.00 62.09 98 GLU A N 1
ATOM 793 C CA . GLU A 1 98 ? 40.906 -49.433 -21.375 1.00 62.09 98 GLU A CA 1
ATOM 794 C C . GLU A 1 98 ? 41.590 -50.506 -20.506 1.00 62.09 98 GLU A C 1
ATOM 796 O O . GLU A 1 98 ? 41.300 -50.607 -19.312 1.00 62.09 98 GLU A O 1
ATOM 801 N N . LYS A 1 99 ? 42.517 -51.300 -21.069 1.00 61.72 99 LYS A N 1
ATOM 802 C CA . LYS A 1 99 ? 43.235 -52.356 -20.331 1.00 61.72 99 LYS A CA 1
ATOM 803 C C . LYS A 1 99 ? 44.365 -51.797 -19.470 1.00 61.72 99 LYS A C 1
ATOM 805 O O . LYS A 1 99 ? 44.587 -52.299 -18.372 1.00 61.72 99 LYS A O 1
ATOM 810 N N . THR A 1 100 ? 45.076 -50.781 -19.961 1.00 70.19 100 THR A N 1
ATOM 811 C CA . THR A 1 100 ? 46.220 -50.163 -19.264 1.00 70.19 100 THR A CA 1
ATOM 812 C C . THR A 1 100 ? 45.868 -48.846 -18.571 1.00 70.19 100 THR A C 1
ATOM 814 O O . THR A 1 100 ? 46.677 -48.333 -17.804 1.00 70.19 100 THR A O 1
ATOM 817 N N . GLN A 1 101 ? 44.663 -48.313 -18.805 1.00 68.69 101 GLN A N 1
ATOM 818 C CA . GLN A 1 101 ? 44.177 -47.014 -18.321 1.00 68.69 101 GLN A CA 1
ATOM 819 C C . GLN A 1 101 ? 45.054 -45.817 -18.731 1.00 68.69 101 GLN A C 1
ATOM 821 O O . GLN A 1 101 ? 45.119 -44.806 -18.026 1.00 68.69 101 GLN A O 1
ATOM 826 N N . VAL A 1 102 ? 45.703 -45.922 -19.890 1.00 81.06 102 VAL A N 1
ATOM 827 C CA . VAL A 1 102 ? 46.573 -44.887 -20.464 1.00 81.06 102 VAL A CA 1
ATOM 828 C C . VAL A 1 102 ? 45.857 -44.188 -21.616 1.00 81.06 102 VAL A C 1
ATOM 830 O O . VAL A 1 102 ? 45.189 -44.832 -22.425 1.00 81.06 102 VAL A O 1
ATOM 833 N N . TYR A 1 103 ? 46.003 -42.867 -21.682 1.00 83.56 103 TYR A N 1
ATOM 834 C CA . TYR A 1 103 ? 45.513 -42.030 -22.769 1.00 83.56 103 TYR A CA 1
ATOM 835 C C . TYR A 1 103 ? 46.677 -41.625 -23.666 1.00 83.56 103 TYR A C 1
ATOM 837 O O . TYR A 1 103 ? 47.701 -41.157 -23.169 1.00 83.56 103 TYR A O 1
ATOM 845 N N . THR A 1 104 ? 46.483 -41.731 -24.974 1.00 86.62 104 THR A N 1
ATOM 846 C CA . THR A 1 104 ? 47.381 -41.156 -25.975 1.00 86.62 104 THR A CA 1
ATOM 847 C C . THR A 1 104 ? 46.871 -39.762 -26.321 1.00 86.62 104 THR A C 1
ATOM 849 O O . THR A 1 104 ? 45.748 -39.609 -26.806 1.00 86.62 104 THR A O 1
ATOM 852 N N . VAL A 1 105 ? 47.671 -38.730 -26.054 1.00 84.62 105 VAL A N 1
ATOM 853 C CA . VAL A 1 105 ? 47.307 -37.320 -26.257 1.00 84.62 105 VAL A CA 1
ATOM 854 C C . VAL A 1 105 ? 48.198 -36.696 -27.324 1.00 84.62 105 VAL A C 1
ATOM 856 O O . VAL A 1 105 ? 49.421 -36.762 -27.222 1.00 84.62 105 VAL A O 1
ATOM 859 N N . LYS A 1 106 ? 47.595 -36.043 -28.322 1.00 84.38 106 LYS A N 1
ATOM 860 C CA . LYS A 1 106 ? 48.311 -35.236 -29.317 1.00 84.38 106 LYS A CA 1
ATOM 861 C C . LYS A 1 106 ? 48.492 -33.810 -28.796 1.00 84.38 106 LYS A C 1
ATOM 863 O O . LYS A 1 106 ? 47.492 -33.161 -28.501 1.00 84.38 106 LYS A O 1
ATOM 868 N N . LEU A 1 107 ? 49.728 -33.333 -28.661 1.00 81.38 107 LEU A N 1
ATOM 869 C CA . LEU A 1 107 ? 50.028 -32.014 -28.083 1.00 81.38 107 LEU A CA 1
ATOM 870 C C . LEU A 1 107 ? 49.898 -30.884 -29.122 1.00 81.38 107 LEU A C 1
ATOM 872 O O . LEU A 1 107 ? 50.252 -31.060 -30.284 1.00 81.38 107 LEU A O 1
ATOM 876 N N . ASP A 1 108 ? 49.426 -29.710 -28.686 1.00 72.88 108 ASP A N 1
ATOM 877 C CA . ASP A 1 108 ? 49.257 -28.511 -29.526 1.00 72.88 108 ASP A CA 1
ATOM 878 C C . ASP A 1 108 ? 50.616 -27.906 -29.940 1.00 72.88 108 ASP A C 1
ATOM 880 O O . ASP A 1 108 ? 50.741 -27.339 -31.026 1.00 72.88 108 ASP A O 1
ATOM 884 N N . THR A 1 109 ? 51.641 -28.000 -29.079 1.00 67.50 109 THR A N 1
ATOM 885 C CA . THR A 1 109 ? 52.983 -27.441 -29.317 1.00 67.50 109 THR A CA 1
ATOM 886 C C . THR A 1 109 ? 54.102 -28.262 -28.651 1.00 67.50 109 THR A C 1
ATOM 888 O O . THR A 1 109 ? 54.002 -28.663 -27.493 1.00 67.50 109 THR A O 1
ATOM 891 N N . GLY A 1 110 ? 55.218 -28.449 -29.371 1.00 60.47 110 GLY A N 1
ATOM 892 C CA . GLY A 1 110 ? 56.467 -29.049 -28.872 1.00 60.47 110 GLY A CA 1
ATOM 893 C C . GLY A 1 110 ? 56.600 -30.577 -29.062 1.00 60.47 110 GLY A C 1
ATOM 894 O O . GLY A 1 110 ? 55.596 -31.278 -29.115 1.00 60.47 110 GLY A O 1
ATOM 895 N N . PRO A 1 111 ? 57.831 -31.123 -29.173 1.00 59.09 111 PRO A N 1
ATOM 896 C CA . PRO A 1 111 ? 58.063 -32.565 -29.312 1.00 59.09 111 PRO A CA 1
ATOM 897 C C . PRO A 1 111 ? 58.049 -33.302 -27.952 1.00 59.09 111 PRO A C 1
ATOM 899 O O . PRO A 1 111 ? 58.515 -32.730 -26.956 1.00 59.09 111 PRO A O 1
ATOM 902 N N . PRO A 1 112 ? 57.608 -34.578 -27.880 1.00 59.59 112 PRO A N 1
ATOM 903 C CA . PRO A 1 112 ? 57.022 -35.374 -28.963 1.00 59.59 112 PRO A CA 1
ATOM 904 C C . PRO A 1 112 ? 55.570 -34.963 -29.265 1.00 59.59 112 PRO A C 1
ATOM 906 O O . PRO A 1 112 ? 54.860 -34.500 -28.381 1.00 59.59 112 PRO A O 1
ATOM 909 N N . GLU A 1 113 ? 55.145 -35.141 -30.520 1.00 68.56 113 GLU A N 1
ATOM 910 C CA . GLU A 1 113 ? 53.811 -34.751 -31.016 1.00 68.56 113 GLU A CA 1
ATOM 911 C C . GLU A 1 113 ? 52.672 -35.560 -30.363 1.00 68.56 113 GLU A C 1
ATOM 913 O O . GLU A 1 113 ? 51.555 -35.062 -30.227 1.00 68.56 113 GLU A O 1
ATOM 918 N N . GLU A 1 114 ? 52.967 -36.780 -29.902 1.00 81.81 114 GLU A N 1
ATOM 919 C CA . GLU A 1 114 ? 52.044 -37.652 -29.169 1.00 81.81 114 GLU A CA 1
ATOM 920 C C . GLU A 1 114 ? 52.679 -38.118 -27.854 1.00 81.81 114 GLU A C 1
ATOM 922 O O . GLU A 1 114 ? 53.876 -38.417 -27.792 1.00 81.81 114 GLU A O 1
ATOM 927 N N . LEU A 1 115 ? 51.874 -38.151 -26.793 1.00 83.44 115 LEU A N 1
ATOM 928 C CA . LEU A 1 115 ? 52.296 -38.491 -25.441 1.00 83.44 115 LEU A CA 1
ATOM 929 C C . LEU A 1 115 ? 51.301 -39.453 -24.792 1.00 83.44 115 LEU A C 1
ATOM 931 O O . LEU A 1 115 ? 50.121 -39.130 -24.651 1.00 83.44 115 LEU A O 1
ATOM 935 N N . ASP A 1 116 ? 51.809 -40.586 -24.319 1.00 86.69 116 ASP A N 1
ATOM 936 C CA . ASP A 1 116 ? 51.051 -41.533 -23.506 1.00 86.69 116 ASP A CA 1
ATOM 937 C C . ASP A 1 116 ? 51.114 -41.139 -22.030 1.00 86.69 116 ASP A C 1
ATOM 939 O O . ASP A 1 116 ? 52.190 -40.953 -21.456 1.00 86.69 116 ASP A O 1
ATOM 943 N N . THR A 1 117 ? 49.952 -40.986 -21.400 1.00 78.81 117 THR A N 1
ATOM 944 C CA . THR A 1 117 ? 49.856 -40.482 -20.030 1.00 78.81 117 THR A CA 1
ATOM 945 C C . THR A 1 117 ? 48.661 -41.062 -19.273 1.00 78.81 117 THR A C 1
ATOM 947 O O . THR A 1 117 ? 47.633 -41.421 -19.850 1.00 78.81 117 THR A O 1
ATOM 950 N N . GLY A 1 118 ? 48.798 -41.185 -17.954 1.00 76.12 118 GLY A N 1
ATOM 951 C CA . GLY A 1 118 ? 47.731 -41.664 -17.074 1.00 76.12 118 GLY A CA 1
ATOM 952 C C . GLY A 1 118 ? 46.733 -40.560 -16.713 1.00 76.12 118 GLY A C 1
ATOM 953 O O . GLY A 1 118 ? 47.058 -39.373 -16.768 1.00 76.12 118 GLY A O 1
ATOM 954 N N . GLU A 1 119 ? 45.529 -40.943 -16.273 1.00 73.12 119 GLU A N 1
ATOM 955 C CA . GLU A 1 119 ? 44.463 -39.992 -15.899 1.00 73.12 119 GLU A CA 1
ATOM 956 C C . GLU A 1 119 ? 44.934 -38.916 -14.904 1.00 73.12 119 GLU A C 1
ATOM 958 O O . GLU A 1 119 ? 44.609 -37.742 -15.062 1.00 73.12 119 GLU A O 1
ATOM 963 N N . GLY A 1 120 ? 45.739 -39.296 -13.904 1.00 71.06 120 GLY A N 1
ATOM 964 C CA . GLY A 1 120 ? 46.210 -38.388 -12.847 1.00 71.06 120 GLY A CA 1
ATOM 965 C C . GLY A 1 120 ? 47.115 -37.249 -13.328 1.00 71.06 120 GLY A C 1
ATOM 966 O O . GLY A 1 120 ? 47.288 -36.262 -12.614 1.00 71.06 120 GLY A O 1
ATOM 967 N N . SER A 1 121 ? 47.660 -37.360 -14.539 1.00 74.12 121 SER A N 1
ATOM 968 C CA . SER A 1 121 ? 48.529 -36.357 -15.161 1.00 74.12 121 SER A CA 1
ATOM 969 C C . SER A 1 121 ? 47.790 -35.455 -16.155 1.00 74.12 121 SER A C 1
ATOM 971 O O . SER A 1 121 ? 48.420 -34.609 -16.794 1.00 74.12 121 SER A O 1
ATOM 973 N N . MET A 1 122 ? 46.467 -35.612 -16.277 1.00 73.19 122 MET A N 1
ATOM 974 C CA . MET A 1 122 ? 45.615 -34.831 -17.169 1.00 73.19 122 MET A CA 1
ATOM 975 C C . MET A 1 122 ? 44.503 -34.113 -16.410 1.00 73.19 122 MET A C 1
ATOM 977 O O . MET A 1 122 ? 43.938 -34.621 -15.440 1.00 73.19 122 MET A O 1
ATOM 981 N N . ARG A 1 123 ? 44.153 -32.919 -16.884 1.00 77.94 123 ARG A N 1
ATOM 982 C CA . ARG A 1 123 ? 43.008 -32.142 -16.398 1.00 77.94 123 ARG A CA 1
ATOM 983 C C . ARG A 1 123 ? 42.133 -31.707 -17.569 1.00 77.94 123 ARG A C 1
ATOM 985 O O . ARG A 1 123 ? 42.645 -31.483 -18.665 1.00 77.94 123 ARG A O 1
ATOM 992 N N . ASP A 1 124 ? 40.829 -31.587 -17.321 1.00 64.94 124 ASP A N 1
ATOM 993 C CA . ASP A 1 124 ? 39.867 -31.099 -18.315 1.00 64.94 124 ASP A CA 1
ATOM 994 C C . ASP A 1 124 ? 40.257 -29.684 -18.767 1.00 64.94 124 ASP A C 1
ATOM 996 O O . ASP A 1 124 ? 40.471 -28.805 -17.928 1.00 64.94 124 ASP A O 1
ATOM 1000 N N . ALA A 1 125 ? 40.379 -29.483 -20.079 1.00 62.69 125 ALA A N 1
ATOM 1001 C CA . ALA A 1 125 ? 40.642 -28.182 -20.690 1.00 62.69 125 ALA A CA 1
ATOM 1002 C C . ALA A 1 125 ? 39.460 -27.692 -21.545 1.00 62.69 125 ALA A C 1
ATOM 1004 O O . ALA A 1 125 ? 39.615 -26.759 -22.339 1.00 62.69 125 ALA A O 1
ATOM 1005 N N . SER A 1 126 ? 38.273 -28.288 -21.374 1.00 48.50 126 SER A N 1
ATOM 1006 C CA . SER A 1 126 ? 37.015 -27.714 -21.857 1.00 48.50 126 SER A CA 1
ATOM 1007 C C . SER A 1 126 ? 36.870 -26.279 -21.332 1.00 48.50 126 SER A C 1
ATOM 1009 O O . SER A 1 126 ? 37.278 -25.995 -20.201 1.00 48.50 126 SER A O 1
ATOM 1011 N N . PRO A 1 127 ? 36.323 -25.337 -22.122 1.00 39.03 127 PRO A N 1
ATOM 1012 C CA . PRO A 1 127 ? 36.311 -23.934 -21.746 1.00 39.03 127 PRO A CA 1
ATOM 1013 C C . PRO A 1 127 ? 35.434 -23.740 -20.507 1.00 39.03 127 PRO A C 1
ATOM 1015 O O . PRO A 1 127 ? 34.208 -23.692 -20.583 1.00 39.03 127 PRO A O 1
ATOM 1018 N N . VAL A 1 128 ? 36.069 -23.577 -19.346 1.00 33.59 128 VAL A N 1
ATOM 1019 C CA . VAL A 1 128 ? 35.445 -22.919 -18.203 1.00 33.59 128 VAL A CA 1
ATOM 1020 C C . VAL A 1 128 ? 35.175 -21.485 -18.647 1.00 33.59 128 VAL A C 1
ATOM 1022 O O . VAL A 1 128 ? 36.072 -20.643 -18.683 1.00 33.59 128 VAL A O 1
ATOM 1025 N N . ILE A 1 129 ? 33.916 -21.208 -18.979 1.00 38.19 129 ILE A N 1
ATOM 1026 C CA . ILE A 1 129 ? 33.388 -19.895 -19.386 1.00 38.19 129 ILE A CA 1
ATOM 1027 C C . ILE A 1 129 ? 33.595 -18.809 -18.295 1.00 38.19 129 ILE A C 1
ATOM 1029 O O . ILE A 1 129 ? 33.257 -17.653 -18.497 1.00 38.19 129 ILE A O 1
ATOM 1033 N N . SER A 1 130 ? 34.221 -19.101 -17.150 1.00 42.34 130 SER A N 1
ATOM 1034 C CA . SER A 1 130 ? 34.222 -18.213 -15.977 1.00 42.34 130 SER A CA 1
ATOM 1035 C C . SER A 1 130 ? 35.565 -17.584 -15.567 1.00 42.34 130 SER A C 1
ATOM 1037 O O . SER A 1 130 ? 35.581 -16.837 -14.594 1.00 42.34 130 SER A O 1
ATOM 1039 N N . TRP A 1 131 ? 36.687 -17.809 -16.259 1.00 29.39 131 TRP A N 1
ATOM 1040 C CA . TRP A 1 131 ? 37.948 -17.115 -15.905 1.00 29.39 131 TRP A CA 1
ATOM 1041 C C . TRP A 1 131 ? 38.649 -16.477 -17.097 1.00 29.39 131 TRP A C 1
ATOM 1043 O O . TRP A 1 131 ? 39.057 -15.326 -17.011 1.00 29.39 131 TRP A O 1
ATOM 1053 N N . TYR A 1 132 ? 38.713 -17.154 -18.246 1.00 35.59 132 TYR A N 1
ATOM 1054 C CA . TYR A 1 132 ? 39.271 -16.547 -19.458 1.00 35.59 132 TYR A CA 1
ATOM 1055 C C . TYR A 1 132 ? 38.342 -15.491 -20.061 1.00 35.59 132 TYR A C 1
ATOM 1057 O O . TYR A 1 132 ? 38.831 -14.450 -20.477 1.00 35.59 132 TYR A O 1
ATOM 1065 N N . ALA A 1 133 ? 37.018 -15.693 -20.020 1.00 36.25 133 ALA A N 1
ATOM 1066 C CA . ALA A 1 133 ? 36.050 -14.647 -20.358 1.00 36.25 133 ALA A CA 1
ATOM 1067 C C . ALA A 1 133 ? 36.071 -13.505 -19.334 1.00 36.25 133 ALA A C 1
ATOM 1069 O O . ALA A 1 133 ? 35.883 -12.365 -19.724 1.00 36.25 133 ALA A O 1
ATOM 1070 N N . MET A 1 134 ? 36.377 -13.783 -18.059 1.00 33.94 134 MET A N 1
ATOM 1071 C CA . MET A 1 134 ? 36.523 -12.758 -17.020 1.00 33.94 134 MET A CA 1
ATOM 1072 C C . MET A 1 134 ? 37.841 -11.988 -17.155 1.00 33.94 134 MET A C 1
ATOM 1074 O O . MET A 1 134 ? 37.849 -10.794 -16.924 1.00 33.94 134 MET A O 1
ATOM 1078 N N . LEU A 1 135 ? 38.941 -12.620 -17.578 1.00 35.16 135 LEU A N 1
ATOM 1079 C CA . LEU A 1 135 ? 40.216 -11.958 -17.876 1.00 35.16 135 LEU A CA 1
ATOM 1080 C C . LEU A 1 135 ? 40.196 -11.231 -19.220 1.00 35.16 135 LEU A C 1
ATOM 1082 O O . LEU A 1 135 ? 40.810 -10.176 -19.322 1.00 35.16 135 LEU A O 1
ATOM 1086 N N . TYR A 1 136 ? 39.479 -11.742 -20.226 1.00 40.44 136 TYR A N 1
ATOM 1087 C CA . TYR A 1 136 ? 39.183 -10.981 -21.437 1.00 40.44 136 TYR A CA 1
ATOM 1088 C C . TYR A 1 136 ? 38.283 -9.811 -21.084 1.00 40.44 136 TYR A C 1
ATOM 1090 O O . TYR A 1 136 ? 38.690 -8.697 -21.341 1.00 40.44 136 TYR A O 1
ATOM 1098 N N . GLN A 1 137 ? 37.163 -10.014 -20.384 1.00 39.34 137 GLN A N 1
ATOM 1099 C CA . GLN A 1 137 ? 36.322 -8.924 -19.892 1.00 39.34 137 GLN A CA 1
ATOM 1100 C C . GLN A 1 137 ? 37.086 -7.963 -18.991 1.00 39.34 137 GLN A C 1
ATOM 1102 O O . GLN A 1 137 ? 36.809 -6.792 -19.101 1.00 39.34 137 GLN A O 1
ATOM 1107 N N . TYR A 1 138 ? 38.046 -8.391 -18.165 1.00 34.75 138 TYR A N 1
ATOM 1108 C CA . TYR A 1 138 ? 38.844 -7.529 -17.281 1.00 34.75 138 TYR A CA 1
ATOM 1109 C C . TYR A 1 138 ? 39.928 -6.773 -18.046 1.00 34.75 138 TYR A C 1
ATOM 1111 O O . TYR A 1 138 ? 40.083 -5.579 -17.837 1.00 34.75 138 TYR A O 1
ATOM 1119 N N . LYS A 1 139 ? 40.642 -7.415 -18.979 1.00 35.91 139 LYS A N 1
ATOM 1120 C CA . LYS A 1 139 ? 41.602 -6.747 -19.870 1.00 35.91 139 LYS A CA 1
ATOM 1121 C C . LYS A 1 139 ? 40.871 -5.744 -20.760 1.00 35.91 139 LYS A C 1
ATOM 1123 O O . LYS A 1 139 ? 41.301 -4.605 -20.866 1.00 35.91 139 LYS A O 1
ATOM 1128 N N . TRP A 1 140 ? 39.715 -6.126 -21.279 1.00 39.38 140 TRP A N 1
ATOM 1129 C CA . TRP A 1 140 ? 38.788 -5.313 -22.057 1.00 39.38 140 TRP A CA 1
ATOM 1130 C C . TRP A 1 140 ? 38.216 -4.157 -21.203 1.00 39.38 140 TRP A C 1
ATOM 1132 O O . TRP A 1 140 ? 38.451 -3.009 -21.546 1.00 39.38 140 TRP A O 1
ATOM 1142 N N . PHE A 1 141 ? 37.734 -4.409 -19.975 1.00 35.59 141 PHE A N 1
ATOM 1143 C CA . PHE A 1 141 ? 37.332 -3.378 -18.997 1.00 35.59 141 PHE A CA 1
ATOM 1144 C C . PHE A 1 141 ? 38.479 -2.427 -18.664 1.00 35.59 141 PHE A C 1
ATOM 1146 O O . PHE A 1 141 ? 38.249 -1.236 -18.579 1.00 35.59 141 PHE A O 1
ATOM 1153 N N . THR A 1 142 ? 39.712 -2.907 -18.466 1.00 37.22 142 THR A N 1
ATOM 1154 C CA . THR A 1 142 ? 40.861 -2.041 -18.156 1.00 37.22 142 THR A CA 1
ATOM 1155 C C . THR A 1 142 ? 41.325 -1.229 -19.361 1.00 37.22 142 THR A C 1
ATOM 1157 O O . THR A 1 142 ? 41.727 -0.084 -19.184 1.00 37.22 142 THR A O 1
ATOM 1160 N N . THR A 1 143 ? 41.221 -1.767 -20.580 1.00 45.41 143 THR A N 1
ATOM 1161 C CA . THR A 1 143 ? 41.553 -1.033 -21.810 1.00 45.41 143 THR A CA 1
ATOM 1162 C C . THR A 1 143 ? 40.461 -0.006 -22.120 1.00 45.41 143 THR A C 1
ATOM 1164 O O . THR A 1 143 ? 40.788 1.137 -22.406 1.00 45.41 143 THR A O 1
ATOM 1167 N N . ASP A 1 144 ? 39.184 -0.339 -21.915 1.00 49.16 144 ASP A N 1
ATOM 1168 C CA . ASP A 1 144 ? 38.050 0.583 -22.038 1.00 49.16 144 ASP A CA 1
ATOM 1169 C C . ASP A 1 144 ? 37.989 1.627 -20.932 1.00 49.16 144 ASP A C 1
ATOM 1171 O O . ASP A 1 144 ? 37.640 2.767 -21.211 1.00 49.16 144 ASP A O 1
ATOM 1175 N N . LEU A 1 145 ? 38.356 1.299 -19.688 1.00 42.53 145 LEU A N 1
ATOM 1176 C CA . LEU A 1 145 ? 38.435 2.287 -18.611 1.00 42.53 145 LEU A CA 1
ATOM 1177 C C . LEU A 1 145 ? 39.562 3.278 -18.893 1.00 42.53 145 LEU A C 1
ATOM 1179 O O . LEU A 1 145 ? 39.383 4.464 -18.663 1.00 42.53 145 LEU A O 1
ATOM 1183 N N . ILE A 1 146 ? 40.706 2.815 -19.410 1.00 47.69 146 ILE A N 1
ATOM 1184 C CA . ILE A 1 146 ? 41.841 3.672 -19.777 1.00 47.69 146 ILE A CA 1
ATOM 1185 C C . ILE A 1 146 ? 41.513 4.494 -21.028 1.00 47.69 146 ILE A C 1
ATOM 1187 O O . ILE A 1 146 ? 41.754 5.695 -21.028 1.00 47.69 146 ILE A O 1
ATOM 1191 N N . SER A 1 147 ? 40.904 3.910 -22.060 1.00 46.09 147 SER A N 1
ATOM 1192 C CA . SER A 1 147 ? 40.449 4.628 -23.257 1.00 46.09 147 SER A CA 1
ATOM 1193 C C . SER A 1 147 ? 39.325 5.619 -22.945 1.00 46.09 147 SER A C 1
ATOM 1195 O O . SER A 1 147 ? 39.353 6.744 -23.443 1.00 46.09 147 SER A O 1
ATOM 1197 N N . ALA A 1 148 ? 38.388 5.267 -22.061 1.00 47.12 148 ALA A N 1
ATOM 1198 C CA . ALA A 1 148 ? 37.391 6.186 -21.525 1.00 47.12 148 ALA A CA 1
ATOM 1199 C C . ALA A 1 148 ? 38.050 7.275 -20.671 1.00 47.12 148 ALA A C 1
ATOM 1201 O O . ALA A 1 148 ? 37.711 8.438 -20.832 1.00 47.12 148 ALA A O 1
ATOM 1202 N N . LEU A 1 149 ? 39.022 6.958 -19.813 1.00 47.91 149 LEU A N 1
ATOM 1203 C CA . LEU A 1 149 ? 39.763 7.947 -19.019 1.00 47.91 149 LEU A CA 1
ATOM 1204 C C . LEU A 1 149 ? 40.595 8.889 -19.899 1.00 47.91 149 LEU A C 1
ATOM 1206 O O . LEU A 1 149 ? 40.632 10.079 -19.619 1.00 47.91 149 LEU A O 1
ATOM 1210 N N . ILE A 1 150 ? 41.205 8.403 -20.982 1.00 52.34 150 ILE A N 1
ATOM 1211 C CA . ILE A 1 150 ? 41.919 9.220 -21.976 1.00 52.34 150 ILE A CA 1
ATOM 1212 C C . ILE A 1 150 ? 40.929 10.109 -22.736 1.00 52.34 150 ILE A C 1
ATOM 1214 O O . ILE A 1 150 ? 41.187 11.299 -22.910 1.00 52.34 150 ILE A O 1
ATOM 1218 N N . PHE A 1 151 ? 39.764 9.583 -23.122 1.00 50.47 151 PHE A N 1
ATOM 1219 C CA . PHE A 1 151 ? 38.678 10.386 -23.683 1.00 50.47 151 PHE A CA 1
ATOM 1220 C C . PHE A 1 151 ? 38.224 11.476 -22.703 1.00 50.47 151 PHE A C 1
ATOM 1222 O O . PHE A 1 151 ? 38.175 12.648 -23.074 1.00 50.47 151 PHE A O 1
ATOM 1229 N N . TRP A 1 152 ? 37.982 11.118 -21.439 1.00 48.88 152 TRP A N 1
ATOM 1230 C CA . TRP A 1 152 ? 37.575 12.030 -20.370 1.00 48.88 152 TRP A CA 1
ATOM 1231 C C . TRP A 1 152 ? 38.668 13.038 -19.970 1.00 48.88 152 TRP A C 1
ATOM 1233 O O . TRP A 1 152 ? 38.343 14.139 -19.531 1.00 48.88 152 TRP A O 1
ATOM 1243 N N . ALA A 1 153 ? 39.950 12.716 -20.155 1.00 52.44 153 ALA A N 1
ATOM 1244 C CA . ALA A 1 153 ? 41.073 13.587 -19.804 1.00 52.44 153 ALA A CA 1
ATOM 1245 C C . ALA A 1 153 ? 41.546 14.492 -20.955 1.00 52.44 153 ALA A C 1
ATOM 1247 O O . ALA A 1 153 ? 42.042 15.583 -20.686 1.00 52.44 153 ALA A O 1
ATOM 1248 N N . VAL A 1 154 ? 41.408 14.073 -22.220 1.00 55.59 154 VAL A N 1
ATOM 1249 C CA . VAL A 1 154 ? 41.971 14.788 -23.387 1.00 55.59 154 VAL A CA 1
ATOM 1250 C C . VAL A 1 154 ? 40.892 15.447 -24.247 1.00 55.59 154 VAL A C 1
ATOM 1252 O O . VAL A 1 154 ? 41.029 16.611 -24.618 1.00 55.59 154 VAL A O 1
ATOM 1255 N N . LEU A 1 155 ? 39.804 14.733 -24.552 1.00 51.34 155 LEU A N 1
ATOM 1256 C CA . LEU A 1 155 ? 38.744 15.215 -25.449 1.00 51.34 155 LEU A CA 1
ATOM 1257 C C . LEU A 1 155 ? 37.535 15.770 -24.693 1.00 51.34 155 LEU A C 1
ATOM 1259 O O . LEU A 1 155 ? 36.867 16.681 -25.182 1.00 51.34 155 LEU A O 1
ATOM 1263 N N . ALA A 1 156 ? 37.263 15.277 -23.485 1.00 49.09 156 ALA A N 1
ATOM 1264 C CA . ALA A 1 156 ? 36.149 15.765 -22.695 1.00 49.09 156 ALA A CA 1
ATOM 1265 C C . ALA A 1 156 ? 36.363 17.156 -22.086 1.00 49.09 156 ALA A C 1
ATOM 1267 O O . ALA A 1 156 ? 35.367 17.854 -22.009 1.00 49.09 156 ALA A O 1
ATOM 1268 N N . PRO A 1 157 ? 37.558 17.659 -21.714 1.00 63.25 157 PRO A N 1
ATOM 1269 C CA . PRO A 1 157 ? 37.672 19.019 -21.179 1.00 63.25 157 PRO A CA 1
ATOM 1270 C C . PRO A 1 157 ? 37.136 20.128 -22.107 1.00 63.25 157 PRO A C 1
ATOM 1272 O O . PRO A 1 157 ? 36.368 20.956 -21.617 1.00 63.25 157 PRO A O 1
ATOM 1275 N N . PRO A 1 158 ? 37.429 20.163 -23.428 1.00 55.56 158 PRO A N 1
ATOM 1276 C CA . PRO A 1 158 ? 36.831 21.158 -24.322 1.00 55.56 158 PRO A CA 1
ATOM 1277 C C . PRO A 1 158 ? 35.328 20.932 -24.544 1.00 55.56 158 PRO A C 1
ATOM 1279 O O . PRO A 1 158 ? 34.576 21.902 -24.621 1.00 55.56 158 PRO A O 1
ATOM 1282 N N . VAL A 1 159 ? 34.863 19.678 -24.581 1.00 53.34 159 VAL A N 1
ATOM 1283 C CA . VAL A 1 159 ? 33.430 19.348 -24.703 1.00 53.34 159 VAL A CA 1
ATOM 1284 C C . VAL A 1 159 ? 32.666 19.730 -23.430 1.00 53.34 159 VAL A C 1
ATOM 1286 O O . VAL A 1 159 ? 31.628 20.375 -23.507 1.00 53.34 159 VAL A O 1
ATOM 1289 N N . ILE A 1 160 ? 33.205 19.422 -22.252 1.00 56.66 160 ILE A N 1
ATOM 1290 C CA . ILE A 1 160 ? 32.692 19.802 -20.932 1.00 56.66 160 ILE A CA 1
ATOM 1291 C C . ILE A 1 160 ? 32.713 21.321 -20.789 1.00 56.66 160 ILE A C 1
ATOM 1293 O O . ILE A 1 160 ? 31.727 21.881 -20.330 1.00 56.66 160 ILE A O 1
ATOM 1297 N N . ALA A 1 161 ? 33.771 22.015 -21.216 1.00 65.44 161 ALA A N 1
ATOM 1298 C CA . ALA A 1 161 ? 33.823 23.476 -21.195 1.00 65.44 161 ALA A CA 1
ATOM 1299 C C . ALA A 1 161 ? 32.753 24.097 -22.104 1.00 65.44 161 ALA A C 1
ATOM 1301 O O . ALA A 1 161 ? 32.078 25.040 -21.693 1.00 65.44 161 ALA A O 1
ATOM 1302 N N . LEU A 1 162 ? 32.541 23.542 -23.303 1.00 59.91 162 LEU A N 1
ATOM 1303 C CA . LEU A 1 162 ? 31.472 23.966 -24.206 1.00 59.91 162 LEU A CA 1
ATOM 1304 C C . LEU A 1 162 ? 30.091 23.698 -23.588 1.00 59.91 162 LEU A C 1
ATOM 1306 O O . LEU A 1 162 ? 29.227 24.572 -23.611 1.00 59.91 162 LEU A O 1
ATOM 1310 N N . ILE A 1 163 ? 29.883 22.531 -22.977 1.00 55.94 163 ILE A N 1
ATOM 1311 C CA . ILE A 1 163 ? 28.629 22.165 -22.306 1.00 55.94 163 ILE A CA 1
ATOM 1312 C C . ILE A 1 163 ? 28.380 23.073 -21.104 1.00 55.94 163 ILE A C 1
ATOM 1314 O O . ILE A 1 163 ? 27.302 23.646 -21.003 1.00 55.94 163 ILE A O 1
ATOM 1318 N N . LEU A 1 164 ? 29.374 23.294 -20.244 1.00 63.09 164 LEU A N 1
ATOM 1319 C CA . LEU A 1 164 ? 29.292 24.216 -19.113 1.00 63.09 164 LEU A CA 1
ATOM 1320 C C . LEU A 1 164 ? 29.033 25.647 -19.582 1.00 63.09 164 LEU A C 1
ATOM 1322 O O . LEU A 1 164 ? 28.203 26.329 -18.989 1.00 63.09 164 LEU A O 1
ATOM 1326 N N . TYR A 1 165 ? 29.661 26.099 -20.667 1.00 70.19 165 TYR A N 1
ATOM 1327 C CA . TYR A 1 165 ? 29.381 27.400 -21.275 1.00 70.19 165 TYR A CA 1
ATOM 1328 C C . TYR A 1 165 ? 27.929 27.493 -21.765 1.00 70.19 165 TYR A C 1
ATOM 1330 O O . TYR A 1 165 ? 27.238 28.473 -21.479 1.00 70.19 165 TYR A O 1
ATOM 1338 N N . THR A 1 166 ? 27.443 26.455 -22.447 1.00 57.94 166 THR A N 1
ATOM 1339 C CA . THR A 1 166 ? 26.082 26.395 -22.998 1.00 57.94 166 THR A CA 1
ATOM 1340 C C . THR A 1 166 ? 25.042 26.348 -21.879 1.00 57.94 166 THR A C 1
ATOM 1342 O O . THR A 1 166 ? 24.103 27.141 -21.886 1.00 57.94 166 THR A O 1
ATOM 1345 N N . VAL A 1 167 ? 25.249 25.500 -20.867 1.00 59.62 167 VAL A N 1
ATOM 1346 C CA . VAL A 1 167 ? 24.422 25.410 -19.655 1.00 59.62 167 VAL A CA 1
ATOM 1347 C C . VAL A 1 167 ? 24.441 26.736 -18.907 1.00 59.62 167 VAL A C 1
ATOM 1349 O O . VAL A 1 167 ? 23.380 27.254 -18.587 1.00 59.62 167 VAL A O 1
ATOM 1352 N N . THR A 1 168 ? 25.605 27.358 -18.709 1.00 69.25 168 THR A N 1
ATOM 1353 C CA . THR A 1 168 ? 25.711 28.662 -18.033 1.00 69.25 168 THR A CA 1
ATOM 1354 C C . THR A 1 168 ? 24.970 29.753 -18.805 1.00 69.25 168 THR A C 1
ATOM 1356 O O . THR A 1 168 ? 24.308 30.587 -18.199 1.00 69.25 168 THR A O 1
ATOM 1359 N N . LYS A 1 169 ? 25.022 29.751 -20.143 1.00 66.00 169 LYS A N 1
ATOM 1360 C CA . LYS A 1 169 ? 24.263 30.684 -20.992 1.00 66.00 169 LYS A CA 1
ATOM 1361 C C . LYS A 1 169 ? 22.759 30.406 -20.995 1.00 66.00 169 LYS A C 1
ATOM 1363 O O . LYS A 1 169 ? 21.984 31.353 -21.098 1.00 66.00 169 LYS A O 1
ATOM 1368 N N . ILE A 1 170 ? 22.335 29.145 -20.913 1.00 61.00 170 ILE A N 1
ATOM 1369 C CA . ILE A 1 170 ? 20.922 28.769 -20.765 1.00 61.00 170 ILE A CA 1
ATOM 1370 C C . ILE A 1 170 ? 20.417 29.211 -19.391 1.00 61.00 170 ILE A C 1
ATOM 1372 O O . ILE A 1 170 ? 19.426 29.925 -19.324 1.00 61.00 170 ILE A O 1
ATOM 1376 N N . VAL A 1 171 ? 21.132 28.865 -18.320 1.00 61.94 171 VAL A N 1
ATOM 1377 C CA . VAL A 1 171 ? 20.788 29.215 -16.937 1.00 61.94 171 VAL A CA 1
ATOM 1378 C C . VAL A 1 171 ? 20.782 30.730 -16.737 1.00 61.94 171 VAL A C 1
ATOM 1380 O O . VAL A 1 171 ? 19.797 31.244 -16.227 1.00 61.94 171 VAL A O 1
ATOM 1383 N N . ARG A 1 172 ? 21.794 31.471 -17.215 1.00 66.19 172 ARG A N 1
ATOM 1384 C CA . ARG A 1 172 ? 21.774 32.948 -17.190 1.00 66.19 172 ARG A CA 1
ATOM 1385 C C . ARG A 1 172 ? 20.588 33.517 -17.958 1.00 66.19 172 ARG A C 1
ATOM 1387 O O . ARG A 1 172 ? 19.891 34.355 -17.426 1.00 66.19 172 ARG A O 1
ATOM 1394 N N . SER A 1 173 ? 20.286 32.998 -19.149 1.00 62.16 173 SER A N 1
ATOM 1395 C CA . SER A 1 173 ? 19.111 33.440 -19.913 1.00 62.16 173 SER A CA 1
ATOM 1396 C C . SER A 1 173 ? 17.778 33.146 -19.211 1.00 62.16 173 SER A C 1
ATOM 1398 O O . SER A 1 173 ? 16.801 33.833 -19.495 1.00 62.16 173 SER A O 1
ATOM 1400 N N . ILE A 1 174 ? 17.718 32.120 -18.356 1.00 60.09 174 ILE A N 1
ATOM 1401 C CA . ILE A 1 174 ? 16.553 31.822 -17.515 1.00 60.09 174 ILE A CA 1
ATOM 1402 C C . ILE A 1 174 ? 16.493 32.807 -16.339 1.00 60.09 174 ILE A C 1
ATOM 1404 O O . ILE A 1 174 ? 15.426 33.356 -16.090 1.00 60.09 174 ILE A O 1
ATOM 1408 N N . ILE A 1 175 ? 17.623 33.070 -15.671 1.00 60.28 175 ILE A N 1
ATOM 1409 C CA . ILE A 1 175 ? 17.737 34.001 -14.532 1.00 60.28 175 ILE A CA 1
ATOM 1410 C C . ILE A 1 175 ? 17.449 35.449 -14.961 1.00 60.28 175 ILE A C 1
ATOM 1412 O O . ILE A 1 175 ? 16.594 36.091 -14.362 1.00 60.28 175 ILE A O 1
ATOM 1416 N N . ASP A 1 176 ? 18.073 35.935 -16.040 1.00 63.69 176 ASP A N 1
ATOM 1417 C CA . ASP A 1 176 ? 17.896 37.297 -16.578 1.00 63.69 176 ASP A CA 1
ATOM 1418 C C . ASP A 1 176 ? 16.423 37.593 -16.931 1.00 63.69 176 ASP A C 1
ATOM 1420 O O . ASP A 1 176 ? 15.968 38.736 -16.888 1.00 63.69 176 ASP A O 1
ATOM 1424 N N . TYR A 1 177 ? 15.658 36.553 -17.276 1.00 56.88 177 TYR A N 1
ATOM 1425 C CA . TYR A 1 177 ? 14.221 36.652 -17.515 1.00 56.88 177 TYR A CA 1
ATOM 1426 C C . TYR A 1 177 ? 13.394 36.505 -16.225 1.00 56.88 177 TYR A C 1
ATOM 1428 O O . TYR A 1 177 ? 12.377 37.180 -16.076 1.00 56.88 177 TYR A O 1
ATOM 1436 N N . GLN A 1 178 ? 13.782 35.598 -15.321 1.00 53.91 178 GLN A N 1
ATOM 1437 C CA . GLN A 1 178 ? 13.048 35.301 -14.085 1.00 53.91 178 GLN A CA 1
ATOM 1438 C C . GLN A 1 178 ? 13.124 36.432 -13.053 1.00 53.91 178 GLN A C 1
ATOM 1440 O O . GLN A 1 178 ? 12.094 36.728 -12.450 1.00 53.91 178 GLN A O 1
ATOM 1445 N N . ASP A 1 179 ? 14.292 37.055 -12.881 1.00 52.97 179 ASP A N 1
ATOM 1446 C CA . ASP A 1 179 ? 14.540 38.013 -11.795 1.00 52.97 179 ASP A CA 1
ATOM 1447 C C . ASP A 1 179 ? 14.644 39.475 -12.275 1.00 52.97 179 ASP A C 1
ATOM 1449 O O . ASP A 1 179 ? 14.229 40.373 -11.547 1.00 52.97 179 ASP A O 1
ATOM 1453 N N . ASP A 1 180 ? 15.112 39.728 -13.506 1.00 53.03 180 ASP A N 1
ATOM 1454 C CA . ASP A 1 180 ? 15.423 41.091 -13.991 1.00 53.03 180 ASP A CA 1
ATOM 1455 C C . ASP A 1 180 ? 14.420 41.661 -15.022 1.00 53.03 180 ASP A C 1
ATOM 1457 O O . ASP A 1 180 ? 14.505 42.837 -15.370 1.00 53.03 180 ASP A O 1
ATOM 1461 N N . GLN A 1 181 ? 13.482 40.855 -15.552 1.00 55.06 181 GLN A N 1
ATOM 1462 C CA . GLN A 1 181 ? 12.569 41.213 -16.667 1.00 55.06 181 GLN A CA 1
ATOM 1463 C C . GLN A 1 181 ? 13.253 41.858 -17.901 1.00 55.06 181 GLN A C 1
ATOM 1465 O O . GLN A 1 181 ? 12.586 42.440 -18.756 1.00 55.06 181 GLN A O 1
ATOM 1470 N N . ASN A 1 182 ? 14.573 41.719 -18.056 1.00 51.59 182 ASN A N 1
ATOM 1471 C CA . ASN A 1 182 ? 15.362 42.429 -19.072 1.00 51.59 182 ASN A CA 1
ATOM 1472 C C . ASN A 1 182 ? 15.201 41.878 -20.508 1.00 51.59 182 ASN A C 1
ATOM 1474 O O . ASN A 1 182 ? 15.792 42.418 -21.444 1.00 51.59 182 ASN A O 1
ATOM 1478 N N . ALA A 1 183 ? 14.425 40.807 -20.718 1.00 53.00 183 ALA A N 1
ATOM 1479 C CA . ALA A 1 183 ? 14.200 40.204 -22.033 1.00 53.00 183 ALA A CA 1
ATOM 1480 C C . ALA A 1 183 ? 12.731 39.803 -22.246 1.00 53.00 183 ALA A C 1
ATOM 1482 O O . ALA A 1 183 ? 12.124 39.142 -21.409 1.00 53.00 183 ALA A O 1
ATOM 1483 N N . GLU A 1 184 ? 12.157 40.150 -23.401 1.00 60.00 184 GLU A N 1
ATOM 1484 C CA . GLU A 1 184 ? 10.791 39.753 -23.763 1.00 60.00 184 GLU A CA 1
ATOM 1485 C C . GLU A 1 184 ? 10.668 38.236 -24.015 1.00 60.00 184 GLU A C 1
ATOM 1487 O O . GLU A 1 184 ? 11.588 37.583 -24.514 1.00 60.00 184 GLU A O 1
ATOM 1492 N N . TYR A 1 185 ? 9.491 37.668 -23.721 1.00 59.47 185 TYR A N 1
ATOM 1493 C CA . TYR A 1 185 ? 9.183 36.234 -23.879 1.00 59.47 185 TYR A CA 1
ATOM 1494 C C . TYR A 1 185 ? 9.519 35.703 -25.282 1.00 59.47 185 TYR A C 1
ATOM 1496 O O . TYR A 1 185 ? 10.130 34.642 -25.430 1.00 59.47 185 TYR A O 1
ATOM 1504 N N . HIS A 1 186 ? 9.178 36.477 -26.314 1.00 59.56 186 HIS A N 1
ATOM 1505 C CA . HIS A 1 186 ? 9.461 36.131 -27.704 1.00 59.56 186 HIS A CA 1
ATOM 1506 C C . HIS A 1 186 ? 10.964 36.049 -27.990 1.00 59.56 186 HIS A C 1
ATOM 1508 O O . HIS A 1 186 ? 11.399 35.155 -28.711 1.00 59.56 186 HIS A O 1
ATOM 1514 N N . THR A 1 187 ? 11.773 36.911 -27.372 1.00 65.31 187 THR A N 1
ATOM 1515 C CA . THR A 1 187 ? 13.234 36.906 -27.515 1.00 65.31 187 THR A CA 1
ATOM 1516 C C . THR A 1 187 ? 13.844 35.635 -26.925 1.00 65.31 187 THR A C 1
ATOM 1518 O O . THR A 1 187 ? 14.679 35.003 -27.572 1.00 65.31 187 THR A O 1
ATOM 1521 N N . PHE A 1 188 ? 13.383 35.196 -25.748 1.00 64.75 188 PHE A N 1
ATOM 1522 C CA . PHE A 1 188 ? 13.825 33.939 -25.132 1.00 64.75 188 PHE A CA 1
ATOM 1523 C C . PHE A 1 188 ? 13.455 32.708 -25.975 1.00 64.75 188 PHE A C 1
ATOM 1525 O O . PHE A 1 188 ? 14.316 31.870 -26.250 1.00 64.75 188 PHE A O 1
ATOM 1532 N N . VAL A 1 189 ? 12.197 32.604 -26.420 1.00 65.06 189 VAL A N 1
ATOM 1533 C CA . VAL A 1 189 ? 11.728 31.470 -27.238 1.00 65.06 189 VAL A CA 1
ATOM 1534 C C . VAL A 1 189 ? 12.476 31.414 -28.570 1.00 65.06 189 VAL A C 1
ATOM 1536 O O . VAL A 1 189 ? 12.951 30.346 -28.957 1.00 65.06 189 VAL A O 1
ATOM 1539 N N . ASN A 1 190 ? 12.671 32.561 -29.227 1.00 66.75 190 ASN A N 1
ATOM 1540 C CA . ASN A 1 190 ? 13.445 32.645 -30.464 1.00 66.75 190 ASN A CA 1
ATOM 1541 C C . ASN A 1 190 ? 14.905 32.219 -30.249 1.00 66.75 190 ASN A C 1
ATOM 1543 O O . ASN A 1 190 ? 15.451 31.482 -31.066 1.00 66.75 190 ASN A O 1
ATOM 1547 N N . LEU A 1 191 ? 15.529 32.597 -29.128 1.00 66.50 191 LEU A N 1
ATOM 1548 C CA . LEU A 1 191 ? 16.884 32.157 -28.778 1.00 66.50 191 LEU A CA 1
ATOM 1549 C C . LEU A 1 191 ? 16.983 30.635 -28.601 1.00 66.50 191 LEU A C 1
ATOM 1551 O O . LEU A 1 191 ? 17.944 30.033 -29.086 1.00 66.50 191 LEU A O 1
ATOM 1555 N N . GLN A 1 192 ? 16.013 29.994 -27.941 1.00 67.38 192 GLN A N 1
ATOM 1556 C CA . GLN A 1 192 ? 16.014 28.531 -27.802 1.00 67.38 192 GLN A CA 1
ATOM 1557 C C . GLN A 1 192 ? 15.718 27.830 -29.135 1.00 67.38 192 GLN A C 1
ATOM 1559 O O . GLN A 1 192 ? 16.395 26.860 -29.470 1.00 67.38 192 GLN A O 1
ATOM 1564 N N . ALA A 1 193 ? 14.780 28.350 -29.933 1.00 68.38 193 ALA A N 1
ATOM 1565 C CA . ALA A 1 193 ? 14.460 27.818 -31.257 1.00 68.38 193 ALA A CA 1
ATOM 1566 C C . ALA A 1 193 ? 15.659 27.900 -32.217 1.00 68.38 193 ALA A C 1
ATOM 1568 O O . ALA A 1 193 ? 15.945 26.938 -32.930 1.00 68.38 193 ALA A O 1
ATOM 1569 N N . VAL A 1 194 ? 16.413 29.004 -32.194 1.00 70.81 194 VAL A N 1
ATOM 1570 C CA . VAL A 1 194 ? 17.651 29.160 -32.976 1.00 70.81 194 VAL A CA 1
ATOM 1571 C C . VAL A 1 194 ? 18.704 28.139 -32.543 1.00 70.81 194 VAL A C 1
ATOM 1573 O O . VAL A 1 194 ? 19.283 27.468 -33.395 1.00 70.81 194 VAL A O 1
ATOM 1576 N N . ARG A 1 195 ? 18.925 27.956 -31.234 1.00 70.44 195 ARG A N 1
ATOM 1577 C CA . ARG A 1 195 ? 19.877 26.954 -30.713 1.00 70.44 195 ARG A CA 1
ATOM 1578 C C . ARG A 1 195 ? 19.510 25.537 -31.153 1.00 70.44 195 ARG A C 1
ATOM 1580 O O . ARG A 1 195 ? 20.376 24.794 -31.609 1.00 70.44 195 ARG A O 1
ATOM 1587 N N . LEU A 1 196 ? 18.230 25.185 -31.066 1.00 69.12 196 LEU A N 1
ATOM 1588 C CA . LEU A 1 196 ? 17.722 23.877 -31.473 1.00 69.12 196 LEU A CA 1
ATOM 1589 C C . LEU A 1 196 ? 17.829 23.663 -32.993 1.00 69.12 196 LEU A C 1
ATOM 1591 O O . LEU A 1 196 ? 18.206 22.586 -33.452 1.00 69.12 196 LEU A O 1
ATOM 1595 N N . SER A 1 197 ? 17.577 24.714 -33.776 1.00 72.19 197 SER A N 1
ATOM 1596 C CA . SER A 1 197 ? 17.726 24.700 -35.237 1.00 72.19 197 SER A CA 1
ATOM 1597 C C . SER A 1 197 ? 19.179 24.479 -35.658 1.00 72.19 197 SER A C 1
ATOM 1599 O O . SER A 1 197 ? 19.440 23.651 -36.526 1.00 72.19 197 SER A O 1
ATOM 1601 N N . ILE A 1 198 ? 20.139 25.139 -34.998 1.00 74.19 198 ILE A N 1
ATOM 1602 C CA . ILE A 1 198 ? 21.577 24.941 -35.246 1.00 74.19 198 ILE A CA 1
ATOM 1603 C C . ILE A 1 198 ? 21.984 23.485 -34.971 1.00 74.19 198 ILE A C 1
ATOM 1605 O O . ILE A 1 198 ? 22.639 22.866 -35.810 1.00 74.19 198 ILE A O 1
ATOM 1609 N N . LEU A 1 199 ? 21.557 22.913 -33.838 1.00 69.25 199 LEU A N 1
ATOM 1610 C CA .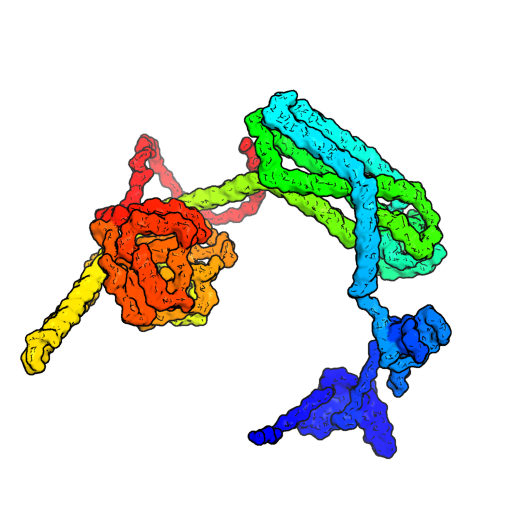 LEU A 1 199 ? 21.828 21.508 -33.501 1.00 69.25 199 LEU A CA 1
ATOM 1611 C C . LEU A 1 199 ? 21.217 20.536 -34.519 1.00 69.25 199 LEU A C 1
ATOM 1613 O O . LEU A 1 199 ? 21.831 19.529 -34.867 1.00 69.25 199 LEU A O 1
ATOM 1617 N N . THR A 1 200 ? 20.038 20.863 -35.045 1.00 72.50 200 THR A N 1
ATOM 1618 C CA . THR A 1 200 ? 19.341 20.044 -36.048 1.00 72.50 200 THR A CA 1
ATOM 1619 C C . THR A 1 200 ? 20.051 20.070 -37.391 1.00 72.50 200 THR A C 1
ATOM 1621 O O . THR A 1 200 ? 20.264 19.017 -37.984 1.00 72.50 200 THR A O 1
ATOM 1624 N N . ILE A 1 201 ? 20.474 21.252 -37.852 1.00 78.06 201 ILE A N 1
ATOM 1625 C CA . ILE A 1 201 ? 21.267 21.402 -39.080 1.00 78.06 201 ILE A CA 1
ATOM 1626 C C . ILE A 1 201 ? 22.557 20.588 -38.963 1.00 78.06 201 ILE A C 1
ATOM 1628 O O . ILE A 1 201 ? 22.899 19.832 -39.871 1.00 78.06 201 ILE A O 1
ATOM 1632 N N . PHE A 1 202 ? 23.236 20.682 -37.819 1.00 72.94 202 PHE A N 1
ATOM 1633 C CA . PHE A 1 202 ? 24.434 19.894 -37.559 1.00 72.94 202 PHE A CA 1
ATOM 1634 C C . PHE A 1 202 ? 24.146 18.382 -37.568 1.00 72.94 202 PHE A C 1
ATOM 1636 O O . PHE A 1 202 ? 24.889 17.624 -38.186 1.00 72.94 202 PHE A O 1
ATOM 1643 N N . GLY A 1 203 ? 23.033 17.945 -36.969 1.00 71.06 203 GLY A N 1
ATOM 1644 C CA . GLY A 1 203 ? 22.583 16.550 -36.998 1.00 71.06 203 GLY A CA 1
ATOM 1645 C C . GLY A 1 203 ? 22.276 16.027 -38.407 1.00 71.06 203 GLY A C 1
ATOM 1646 O O . GLY A 1 203 ? 22.646 14.901 -38.736 1.00 71.06 203 GLY A O 1
ATOM 1647 N N . VAL A 1 204 ? 21.665 16.841 -39.272 1.00 74.19 204 VAL A N 1
ATOM 1648 C CA . VAL A 1 204 ? 21.416 16.484 -40.682 1.00 74.19 204 VAL A CA 1
ATOM 1649 C C . VAL A 1 204 ? 22.734 16.348 -41.447 1.00 74.19 204 VAL A C 1
ATOM 1651 O O . VAL A 1 204 ? 22.946 15.342 -42.124 1.00 74.19 204 VAL A O 1
ATOM 1654 N N . CYS A 1 205 ? 23.654 17.306 -41.295 1.00 78.06 205 CYS A N 1
ATOM 1655 C CA . CYS A 1 205 ? 24.985 17.233 -41.904 1.00 78.06 205 CYS A CA 1
ATOM 1656 C C . CYS A 1 205 ? 25.762 15.992 -41.438 1.00 78.06 205 CYS A C 1
ATOM 1658 O O . CYS A 1 205 ? 26.385 15.311 -42.251 1.00 78.06 205 CYS A O 1
ATOM 1660 N N . LEU A 1 206 ? 25.683 15.666 -40.145 1.00 76.19 206 LEU A N 1
ATOM 1661 C CA . LEU A 1 206 ? 26.288 14.468 -39.569 1.00 76.19 206 LEU A CA 1
ATOM 1662 C C . LEU A 1 206 ? 25.672 13.187 -40.139 1.00 76.19 206 LEU A C 1
ATOM 1664 O O . LEU A 1 206 ? 26.398 12.258 -40.469 1.00 76.19 206 LEU A O 1
ATOM 1668 N N . THR A 1 207 ? 24.351 13.150 -40.309 1.00 76.31 207 THR A N 1
ATOM 1669 C CA . THR A 1 207 ? 23.651 12.001 -40.901 1.00 76.31 207 THR A CA 1
ATOM 1670 C C . THR A 1 207 ? 24.127 11.749 -42.329 1.00 76.31 207 THR A C 1
ATOM 1672 O O . THR A 1 207 ? 24.442 10.619 -42.686 1.00 76.31 207 THR A O 1
ATOM 1675 N N . ILE A 1 208 ? 24.255 12.806 -43.136 1.00 78.81 208 ILE A N 1
ATOM 1676 C CA . ILE A 1 208 ? 24.797 12.712 -44.500 1.00 78.81 208 ILE A CA 1
ATOM 1677 C C . ILE A 1 208 ? 26.255 12.224 -44.472 1.00 78.81 208 ILE A C 1
ATOM 1679 O O . ILE A 1 208 ? 26.651 11.389 -45.287 1.00 78.81 208 ILE A O 1
ATOM 1683 N N . TYR A 1 209 ? 27.053 12.714 -43.519 1.00 80.50 209 TYR A N 1
ATOM 1684 C CA . TYR A 1 209 ? 28.444 12.304 -43.337 1.00 80.50 209 TYR A CA 1
ATOM 1685 C C . TYR A 1 209 ? 28.569 10.812 -42.983 1.00 80.50 209 TYR A C 1
ATOM 1687 O O . TYR A 1 209 ? 29.337 10.101 -43.630 1.00 80.50 209 TYR A O 1
ATOM 1695 N N . VAL A 1 210 ? 27.754 10.318 -42.054 1.00 76.38 210 VAL A N 1
ATOM 1696 C CA . VAL A 1 210 ? 27.680 8.903 -41.652 1.00 76.38 210 VAL A CA 1
ATOM 1697 C C . VAL A 1 210 ? 27.207 8.007 -42.794 1.00 76.38 210 VAL A C 1
ATOM 1699 O O . VAL A 1 210 ? 27.896 7.066 -43.182 1.00 76.38 210 VAL A O 1
ATOM 1702 N N . LEU A 1 211 ? 26.091 8.353 -43.441 1.00 76.62 211 LEU A N 1
ATOM 1703 C CA . LEU A 1 211 ? 25.565 7.580 -44.571 1.00 76.62 211 LEU A CA 1
ATOM 1704 C C . LEU A 1 211 ? 26.581 7.464 -45.716 1.00 76.62 211 LEU A C 1
ATOM 1706 O O . LEU A 1 211 ? 26.661 6.434 -46.384 1.00 76.62 211 LEU A O 1
ATOM 1710 N N . SER A 1 212 ? 27.405 8.495 -45.923 1.00 78.50 212 SER A N 1
ATOM 1711 C CA . SER A 1 212 ? 28.475 8.434 -46.918 1.00 78.50 212 SER A CA 1
ATOM 1712 C C . SER A 1 212 ? 29.599 7.449 -46.555 1.00 78.50 212 SER A C 1
ATOM 1714 O O . SER A 1 212 ? 30.185 6.868 -47.467 1.00 78.50 212 SER A O 1
ATOM 1716 N N . ALA A 1 213 ? 29.897 7.222 -45.269 1.00 75.75 213 ALA A N 1
ATOM 1717 C CA . ALA A 1 213 ? 30.832 6.178 -44.834 1.00 75.75 213 ALA A CA 1
ATOM 1718 C C . ALA A 1 213 ? 30.225 4.786 -45.002 1.00 75.75 213 ALA A C 1
ATOM 1720 O O . ALA A 1 213 ? 30.825 3.937 -45.659 1.00 75.75 213 ALA A O 1
ATOM 1721 N N . MET A 1 214 ? 29.004 4.584 -44.504 1.00 73.81 214 MET A N 1
ATOM 1722 C CA . MET A 1 214 ? 28.298 3.302 -44.603 1.00 73.81 214 MET A CA 1
ATOM 1723 C C . MET A 1 214 ? 28.070 2.859 -46.059 1.00 73.81 214 MET A C 1
ATOM 1725 O O . MET A 1 214 ? 27.985 1.669 -46.344 1.00 73.81 214 MET A O 1
ATOM 1729 N N . SER A 1 215 ? 28.040 3.797 -47.014 1.00 75.44 215 SER A N 1
ATOM 1730 C CA . SER A 1 215 ? 27.964 3.473 -48.447 1.00 75.44 215 SER A CA 1
ATOM 1731 C C . SER A 1 215 ? 29.200 2.747 -49.006 1.00 75.44 215 SER A C 1
ATOM 1733 O O . SER A 1 215 ? 29.122 2.167 -50.088 1.00 75.44 215 SER A O 1
ATOM 1735 N N . ARG A 1 216 ? 30.343 2.770 -48.300 1.00 73.94 216 ARG A N 1
ATOM 1736 C CA . ARG A 1 216 ? 31.595 2.111 -48.719 1.00 73.94 216 ARG A CA 1
ATOM 1737 C C . ARG A 1 216 ? 31.700 0.667 -48.245 1.00 73.94 216 ARG A C 1
ATOM 1739 O O . ARG A 1 216 ? 32.287 -0.147 -48.951 1.00 73.94 216 ARG A O 1
ATOM 1746 N N . VAL A 1 217 ? 31.108 0.353 -47.095 1.00 77.06 217 VAL A N 1
ATOM 1747 C CA . VAL A 1 217 ? 31.016 -1.003 -46.545 1.00 77.06 217 VAL A CA 1
ATOM 1748 C C . VAL A 1 217 ? 29.537 -1.331 -46.370 1.00 77.06 217 VAL A C 1
ATOM 1750 O O . VAL A 1 217 ? 28.958 -1.167 -45.299 1.00 77.06 217 VAL A O 1
ATOM 1753 N N . ILE A 1 218 ? 28.902 -1.745 -47.467 1.00 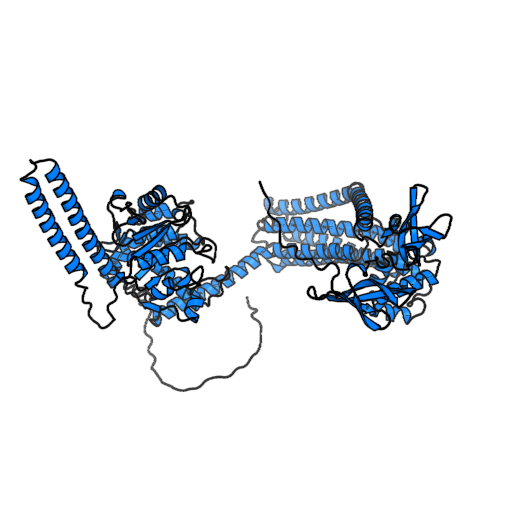78.19 218 ILE A N 1
ATOM 1754 C CA . ILE A 1 218 ? 27.466 -2.031 -47.487 1.00 78.19 218 ILE A CA 1
ATOM 1755 C C . ILE A 1 218 ? 27.231 -3.377 -46.805 1.00 78.19 218 ILE A C 1
ATOM 1757 O O . ILE A 1 218 ? 27.697 -4.406 -47.290 1.00 78.19 218 ILE A O 1
ATOM 1761 N N . ILE A 1 219 ? 26.486 -3.376 -45.701 1.00 84.75 219 ILE A N 1
ATOM 1762 C CA . ILE A 1 219 ? 26.087 -4.591 -44.985 1.00 84.75 219 ILE A CA 1
ATOM 1763 C C . ILE A 1 219 ? 24.558 -4.655 -44.964 1.00 84.75 219 ILE A C 1
ATOM 1765 O O . ILE A 1 219 ? 23.921 -3.745 -44.427 1.00 84.75 219 ILE A O 1
ATOM 1769 N N . PRO A 1 220 ? 23.941 -5.700 -45.542 1.00 81.38 220 PRO A N 1
ATOM 1770 C CA . PRO A 1 220 ? 22.504 -5.912 -45.423 1.00 81.38 220 PRO A CA 1
ATOM 1771 C C . PRO A 1 220 ? 22.079 -6.019 -43.953 1.00 81.38 220 PRO A C 1
ATOM 1773 O O . PRO A 1 220 ? 22.752 -6.664 -43.151 1.00 81.38 220 PRO A O 1
ATOM 1776 N N . ASN A 1 221 ? 20.940 -5.425 -43.587 1.00 78.75 221 ASN A N 1
ATOM 1777 C CA . ASN A 1 221 ? 20.492 -5.368 -42.189 1.00 78.75 221 ASN A CA 1
ATOM 1778 C C . ASN A 1 221 ? 20.345 -6.763 -41.541 1.00 78.75 221 ASN A C 1
ATOM 1780 O O . ASN A 1 221 ? 20.693 -6.953 -40.380 1.00 78.75 221 ASN A O 1
ATOM 1784 N N . ASN A 1 222 ? 19.888 -7.759 -42.305 1.00 79.44 222 ASN A N 1
ATOM 1785 C CA . ASN A 1 222 ? 19.779 -9.152 -41.860 1.00 79.44 222 ASN A CA 1
ATOM 1786 C C . ASN A 1 222 ? 21.141 -9.852 -41.678 1.00 79.44 222 ASN A C 1
ATOM 1788 O O . ASN A 1 222 ? 21.213 -10.862 -40.985 1.00 79.44 222 ASN A O 1
ATOM 1792 N N . MET A 1 223 ? 22.208 -9.323 -42.282 1.00 80.31 223 MET A N 1
ATOM 1793 C CA . MET A 1 223 ? 23.572 -9.856 -42.200 1.00 80.31 223 MET A CA 1
ATOM 1794 C C . MET A 1 223 ? 24.427 -9.148 -41.145 1.00 80.31 223 MET A C 1
ATOM 1796 O O . MET A 1 223 ? 25.464 -9.679 -40.761 1.00 80.31 223 MET A O 1
ATOM 1800 N N . LEU A 1 224 ? 23.985 -7.993 -40.634 1.00 82.50 224 LEU A N 1
ATOM 1801 C CA . LEU A 1 224 ? 24.750 -7.184 -39.687 1.00 82.50 224 LEU A CA 1
ATOM 1802 C C . LEU A 1 224 ? 25.082 -7.948 -38.398 1.00 82.50 224 LEU A C 1
ATOM 1804 O O . LEU A 1 224 ? 26.251 -8.099 -38.069 1.00 82.50 224 LEU A O 1
ATOM 1808 N N . VAL A 1 225 ? 24.078 -8.476 -37.690 1.00 81.25 225 VAL A N 1
ATOM 1809 C CA . VAL A 1 225 ? 24.304 -9.226 -36.437 1.00 81.25 225 VAL A CA 1
ATOM 1810 C C . VAL A 1 225 ? 25.148 -10.492 -36.666 1.00 81.25 225 VAL A C 1
ATOM 1812 O O . VAL A 1 225 ? 26.126 -10.675 -35.937 1.00 81.25 225 VAL A O 1
ATOM 1815 N N . PRO A 1 226 ? 24.864 -11.328 -37.688 1.00 82.00 226 PRO A N 1
ATOM 1816 C CA . PRO A 1 226 ? 25.711 -12.477 -37.997 1.00 82.00 226 PRO A CA 1
ATOM 1817 C C . PRO A 1 226 ? 27.172 -12.122 -38.294 1.00 82.00 226 PRO A C 1
ATOM 1819 O O . PRO A 1 226 ? 28.078 -12.815 -37.835 1.00 82.00 226 PRO A O 1
ATOM 1822 N N . PHE A 1 227 ? 27.417 -11.045 -39.044 1.00 85.75 227 PHE A N 1
ATOM 1823 C CA . PHE A 1 227 ? 28.773 -10.605 -39.374 1.00 85.75 227 PHE A CA 1
ATOM 1824 C C . PHE A 1 227 ? 29.518 -10.077 -38.147 1.00 85.75 227 PHE A C 1
ATOM 1826 O O . PHE A 1 227 ? 30.708 -10.356 -38.010 1.00 85.75 227 PHE A O 1
ATOM 1833 N N . VAL A 1 228 ? 28.823 -9.396 -37.228 1.00 82.88 228 VAL A N 1
ATOM 1834 C CA . VAL A 1 228 ? 29.425 -8.883 -35.988 1.00 82.88 228 VAL A CA 1
ATOM 1835 C C . VAL A 1 228 ? 29.949 -10.037 -35.147 1.00 82.88 228 VAL A C 1
ATOM 1837 O O . VAL A 1 228 ? 31.089 -10.012 -34.695 1.00 82.88 228 VAL A O 1
ATOM 1840 N N . GLU A 1 229 ? 29.141 -11.078 -34.955 1.00 80.00 229 GLU A N 1
ATOM 1841 C CA . GLU A 1 229 ? 29.557 -12.242 -34.173 1.00 80.00 229 GLU A CA 1
ATOM 1842 C C . GLU A 1 229 ? 30.661 -13.056 -34.858 1.00 80.00 229 GLU A C 1
ATOM 1844 O O . GLU A 1 229 ? 31.514 -13.621 -34.171 1.00 80.00 229 GLU A O 1
ATOM 1849 N N . LEU A 1 230 ? 30.683 -13.088 -36.193 1.00 80.88 230 LEU A N 1
ATOM 1850 C CA . LEU A 1 230 ? 31.750 -13.737 -36.948 1.00 80.88 230 LEU A CA 1
ATOM 1851 C C . LEU A 1 230 ? 33.081 -12.973 -36.850 1.00 80.88 230 LEU A C 1
ATOM 1853 O O . LEU A 1 230 ? 34.121 -13.606 -36.675 1.00 80.88 230 LEU A O 1
ATOM 1857 N N . ALA A 1 231 ? 33.056 -11.636 -36.884 1.00 81.75 231 ALA A N 1
ATOM 1858 C CA . ALA A 1 231 ? 34.246 -10.792 -36.743 1.00 81.75 231 ALA A CA 1
ATOM 1859 C C . ALA A 1 231 ? 34.994 -11.036 -35.418 1.00 81.75 231 ALA A C 1
ATOM 1861 O O . ALA A 1 231 ? 36.219 -10.972 -35.368 1.00 81.75 231 ALA A O 1
ATOM 1862 N N . TYR A 1 232 ? 34.278 -11.393 -34.347 1.00 76.69 232 TYR A N 1
ATOM 1863 C CA . TYR A 1 232 ? 34.873 -11.694 -33.037 1.00 76.69 232 TYR A CA 1
ATOM 1864 C C . TYR A 1 232 ? 35.497 -13.089 -32.902 1.00 76.69 232 TYR A C 1
ATOM 1866 O O . TYR A 1 232 ? 35.969 -13.434 -31.818 1.00 76.69 232 TYR A O 1
ATOM 1874 N N . ARG A 1 233 ? 35.505 -13.911 -33.959 1.00 73.31 233 ARG A N 1
ATOM 1875 C CA . ARG A 1 233 ? 36.034 -15.287 -33.922 1.00 73.31 233 ARG A CA 1
ATOM 1876 C C . ARG A 1 233 ? 37.428 -15.452 -34.535 1.00 73.31 233 ARG A C 1
ATOM 1878 O O . ARG A 1 233 ? 37.794 -16.577 -34.862 1.00 73.31 233 ARG A O 1
ATOM 1885 N N . ASP A 1 234 ? 38.196 -14.367 -34.667 1.00 66.44 234 ASP A N 1
ATOM 1886 C CA . ASP A 1 234 ? 39.563 -14.362 -35.224 1.00 66.44 234 ASP A CA 1
ATOM 1887 C C . ASP A 1 234 ? 39.655 -15.069 -36.596 1.00 66.44 234 ASP A C 1
ATOM 1889 O O . ASP A 1 234 ? 40.569 -15.853 -36.862 1.00 66.44 234 ASP A O 1
ATOM 1893 N N . ILE A 1 235 ? 38.670 -14.824 -37.465 1.00 75.50 235 ILE A N 1
ATOM 1894 C CA . ILE A 1 235 ? 38.626 -15.392 -38.818 1.00 75.50 235 ILE A CA 1
ATOM 1895 C C . ILE A 1 235 ? 39.662 -14.733 -39.738 1.00 75.50 235 ILE A C 1
ATOM 1897 O O . ILE A 1 235 ? 39.762 -13.508 -39.798 1.00 75.50 235 ILE A O 1
ATOM 1901 N N . THR A 1 236 ? 40.399 -15.546 -40.496 1.00 78.69 236 THR A N 1
ATOM 1902 C CA . THR A 1 236 ? 41.387 -15.064 -41.471 1.00 78.69 236 THR A CA 1
ATOM 1903 C C . THR A 1 236 ? 40.739 -14.784 -42.824 1.00 78.69 236 THR A C 1
ATOM 1905 O O . THR A 1 236 ? 39.979 -15.603 -43.339 1.00 78.69 236 THR A O 1
ATOM 1908 N N . CYS A 1 237 ? 41.079 -13.653 -43.429 1.00 80.25 237 CYS A N 1
ATOM 1909 C CA . CYS A 1 237 ? 40.650 -13.223 -44.751 1.00 80.25 237 CYS A CA 1
ATOM 1910 C C . CYS A 1 237 ? 41.512 -13.766 -45.902 1.00 80.25 237 CYS A C 1
ATOM 1912 O O . CYS A 1 237 ? 41.094 -13.669 -47.055 1.00 80.25 237 CYS A O 1
ATOM 1914 N N . THR A 1 238 ? 42.703 -14.309 -45.635 1.00 79.81 238 THR A N 1
ATOM 1915 C CA . THR A 1 238 ? 43.558 -14.931 -46.668 1.00 79.81 238 THR A CA 1
ATOM 1916 C C . THR A 1 238 ? 43.233 -16.399 -46.934 1.00 79.81 238 THR A C 1
ATOM 1918 O O . THR A 1 238 ? 43.406 -16.857 -48.064 1.00 79.81 238 THR A O 1
ATOM 1921 N N . ASP A 1 239 ? 42.716 -17.125 -45.940 1.00 83.06 239 ASP A N 1
ATOM 1922 C CA . ASP A 1 239 ? 42.272 -18.514 -46.089 1.00 83.06 239 ASP A CA 1
ATOM 1923 C C . ASP A 1 239 ? 40.759 -18.576 -46.339 1.00 83.06 239 ASP A C 1
ATOM 1925 O O . ASP A 1 239 ? 39.928 -18.436 -45.435 1.00 83.06 239 ASP A O 1
ATOM 1929 N N . ARG A 1 240 ? 40.407 -18.782 -47.611 1.00 84.31 240 ARG A N 1
ATOM 1930 C CA . ARG A 1 240 ? 39.018 -18.844 -48.069 1.00 84.31 240 ARG A CA 1
ATOM 1931 C C . ARG A 1 240 ? 38.260 -20.024 -47.464 1.00 84.31 240 ARG A C 1
ATOM 1933 O O . ARG A 1 240 ? 37.084 -19.869 -47.141 1.00 84.31 240 ARG A O 1
ATOM 1940 N N . ASP A 1 241 ? 38.913 -21.167 -47.300 1.00 83.44 241 ASP A N 1
ATOM 1941 C CA . ASP A 1 241 ? 38.269 -22.384 -46.808 1.00 83.44 241 ASP A CA 1
ATOM 1942 C C . ASP A 1 241 ? 38.045 -22.291 -45.295 1.00 83.44 241 ASP A C 1
ATOM 1944 O O . ASP A 1 241 ? 36.965 -22.637 -44.804 1.00 83.44 241 ASP A O 1
ATOM 1948 N N . ALA A 1 242 ? 39.006 -21.728 -44.555 1.00 82.06 242 ALA A N 1
ATOM 1949 C CA . ALA A 1 242 ? 38.844 -21.436 -43.132 1.00 82.06 242 ALA A CA 1
ATOM 1950 C C . ALA A 1 242 ? 37.724 -20.414 -42.876 1.00 82.06 242 ALA A C 1
ATOM 1952 O O . ALA A 1 242 ? 36.907 -20.614 -41.973 1.00 82.06 242 ALA A O 1
ATOM 1953 N N . PHE A 1 243 ? 37.636 -19.358 -43.697 1.00 84.75 243 PHE A N 1
ATOM 1954 C CA . PHE A 1 243 ? 36.558 -18.371 -43.619 1.00 84.75 243 PHE A CA 1
ATOM 1955 C C . PHE A 1 243 ? 35.183 -19.023 -43.800 1.00 84.75 243 PHE A C 1
ATOM 1957 O O . PHE A 1 243 ? 34.314 -18.856 -42.945 1.00 84.75 243 PHE A O 1
ATOM 1964 N N . TRP A 1 244 ? 34.979 -19.789 -44.879 1.00 82.44 244 TRP A N 1
ATOM 1965 C CA . TRP A 1 244 ? 33.684 -20.428 -45.145 1.00 82.44 244 TRP A CA 1
ATOM 1966 C C . TRP A 1 244 ? 33.347 -21.510 -44.120 1.00 82.44 244 TRP A C 1
ATOM 1968 O O . TRP A 1 244 ? 32.194 -21.613 -43.715 1.00 82.44 244 TRP A O 1
ATOM 1978 N N . THR A 1 245 ? 34.338 -22.244 -43.610 1.00 84.12 245 THR A N 1
ATOM 1979 C CA . THR A 1 245 ? 34.129 -23.222 -42.531 1.00 84.12 245 THR A CA 1
ATOM 1980 C C . THR A 1 245 ? 33.635 -22.545 -41.249 1.00 84.12 245 THR A C 1
ATOM 1982 O O . THR A 1 245 ? 32.671 -23.002 -40.629 1.00 84.12 245 THR A O 1
ATOM 1985 N N . ALA A 1 246 ? 34.262 -21.432 -40.850 1.00 78.75 246 ALA A N 1
ATOM 1986 C CA . ALA A 1 246 ? 33.836 -20.654 -39.688 1.00 78.75 246 ALA A CA 1
ATOM 1987 C C . ALA A 1 246 ? 32.459 -20.007 -39.909 1.00 78.75 246 ALA A C 1
ATOM 1989 O O . ALA A 1 246 ? 31.622 -20.007 -39.001 1.00 78.75 246 ALA A O 1
ATOM 1990 N N . PHE A 1 247 ? 32.217 -19.513 -41.126 1.00 78.75 247 PHE A N 1
ATOM 1991 C CA . PHE A 1 247 ? 30.944 -18.951 -41.554 1.00 78.75 247 PHE A CA 1
ATOM 1992 C C . PHE A 1 247 ? 29.817 -19.984 -41.439 1.00 78.75 247 PHE A C 1
ATOM 1994 O O . PHE A 1 247 ? 28.848 -19.745 -40.727 1.00 78.75 247 PHE A O 1
ATOM 2001 N N . GLU A 1 248 ? 29.958 -21.161 -42.051 1.00 77.12 248 GLU A N 1
ATOM 2002 C CA . GLU A 1 248 ? 28.948 -22.230 -42.054 1.00 77.12 248 GLU A CA 1
ATOM 2003 C C . GLU A 1 248 ? 28.695 -22.814 -40.660 1.00 77.12 248 GLU A C 1
ATOM 2005 O O . GLU A 1 248 ? 27.548 -23.092 -40.292 1.00 77.12 248 GLU A O 1
ATOM 2010 N N . ALA A 1 249 ? 29.751 -22.975 -39.854 1.00 77.62 249 ALA A N 1
ATOM 2011 C CA . ALA A 1 249 ? 29.628 -23.431 -38.473 1.00 77.62 249 ALA A CA 1
ATOM 2012 C C . ALA A 1 249 ? 28.729 -22.500 -37.645 1.00 77.62 249 ALA A C 1
ATOM 2014 O O . ALA A 1 249 ? 27.987 -22.959 -36.774 1.00 77.62 249 ALA A O 1
ATOM 2015 N N . TYR A 1 250 ? 28.777 -21.201 -37.935 1.00 70.44 250 TYR A N 1
ATOM 2016 C CA . TYR A 1 250 ? 28.007 -20.177 -37.248 1.00 70.44 250 TYR A CA 1
ATOM 2017 C C . TYR A 1 250 ? 26.635 -19.918 -37.898 1.00 70.44 250 TYR A C 1
ATOM 2019 O O . TYR A 1 250 ? 25.639 -19.712 -37.202 1.00 70.44 250 TYR A O 1
ATOM 2027 N N . ALA A 1 251 ? 26.537 -20.021 -39.222 1.00 64.69 251 ALA A N 1
ATOM 2028 C CA . ALA A 1 251 ? 25.315 -19.785 -39.981 1.00 64.69 251 ALA A CA 1
ATOM 2029 C C . ALA A 1 251 ? 24.189 -20.792 -39.647 1.00 64.69 251 ALA A C 1
ATOM 2031 O O . ALA A 1 251 ? 23.011 -20.473 -39.806 1.00 64.69 251 ALA A O 1
ATOM 2032 N N . LYS A 1 252 ? 24.518 -21.960 -39.068 1.00 67.38 252 LYS A N 1
ATOM 2033 C CA . LYS A 1 252 ? 23.546 -22.899 -38.461 1.00 67.38 252 LYS A CA 1
ATOM 2034 C C . LYS A 1 252 ? 22.718 -22.297 -37.317 1.00 67.38 252 LYS A C 1
ATOM 2036 O O . LYS A 1 252 ? 21.642 -22.806 -37.023 1.00 67.38 252 LYS A O 1
ATOM 2041 N N . HIS A 1 253 ? 23.207 -21.243 -36.665 1.00 69.50 253 HIS A N 1
ATOM 2042 C CA . HIS A 1 253 ? 22.493 -20.547 -35.592 1.00 69.50 253 HIS A CA 1
ATOM 2043 C C . HIS A 1 253 ? 21.489 -19.504 -36.130 1.00 69.50 253 HIS A C 1
ATOM 2045 O O . HIS A 1 253 ? 20.534 -19.157 -35.442 1.00 69.50 253 HIS A O 1
ATOM 2051 N N . TRP A 1 254 ? 21.664 -19.028 -37.371 1.00 66.88 254 TRP A N 1
ATOM 2052 C CA . TRP A 1 254 ? 20.882 -17.936 -37.971 1.00 66.88 254 TRP A CA 1
ATOM 2053 C C . TRP A 1 254 ? 20.319 -18.328 -39.347 1.00 66.88 254 TRP A C 1
ATOM 2055 O O . TRP A 1 254 ? 20.761 -17.833 -40.385 1.00 66.88 254 TRP A O 1
ATOM 2065 N N . ASN A 1 255 ? 19.320 -19.219 -39.341 1.00 63.38 255 ASN A N 1
ATOM 2066 C CA . ASN A 1 255 ? 18.736 -19.862 -40.531 1.00 63.38 255 ASN A CA 1
ATOM 2067 C C . ASN A 1 255 ? 18.333 -18.895 -41.668 1.00 63.38 255 ASN A C 1
ATOM 2069 O O . ASN A 1 255 ? 18.541 -19.214 -42.837 1.00 63.38 255 ASN A O 1
ATOM 2073 N N . GLU A 1 256 ? 17.784 -17.718 -41.353 1.00 61.47 256 GLU A N 1
ATOM 2074 C CA . GLU A 1 256 ? 17.298 -16.753 -42.356 1.00 61.47 256 GLU A CA 1
ATOM 2075 C C . GLU A 1 256 ? 18.433 -15.981 -43.055 1.00 61.47 256 GLU A C 1
ATOM 2077 O O . GLU A 1 256 ? 18.425 -15.821 -44.277 1.00 61.47 256 GLU A O 1
ATOM 2082 N N . ALA A 1 257 ? 19.446 -15.542 -42.302 1.00 60.38 257 ALA A N 1
ATOM 2083 C CA . ALA A 1 257 ? 20.619 -14.853 -42.845 1.00 60.38 257 ALA A CA 1
ATOM 2084 C C . ALA A 1 257 ? 21.485 -15.807 -43.687 1.00 60.38 257 ALA A C 1
ATOM 2086 O O . ALA A 1 257 ? 21.907 -15.466 -44.795 1.00 60.38 257 ALA A O 1
ATOM 2087 N N . ASN A 1 258 ? 21.654 -17.039 -43.197 1.00 62.56 258 ASN A N 1
ATOM 2088 C CA . ASN A 1 258 ? 22.375 -18.124 -43.857 1.00 62.56 258 ASN A CA 1
ATOM 2089 C C . ASN A 1 258 ? 21.834 -18.418 -45.269 1.00 62.56 258 ASN A C 1
ATOM 2091 O O . ASN A 1 258 ? 22.583 -18.421 -46.247 1.00 62.56 258 ASN A O 1
ATOM 2095 N N . ALA A 1 259 ? 20.512 -18.575 -45.391 1.00 60.69 259 ALA A N 1
ATOM 2096 C CA . ALA A 1 259 ? 19.858 -18.858 -46.667 1.00 60.69 259 ALA A CA 1
ATOM 2097 C C . ALA A 1 259 ? 20.049 -17.730 -47.699 1.00 60.69 259 ALA A C 1
ATOM 2099 O O . ALA A 1 259 ? 20.239 -18.002 -48.883 1.00 60.69 259 ALA A O 1
ATOM 2100 N N . SER A 1 260 ? 20.042 -16.467 -47.257 1.00 67.00 260 SER A N 1
ATOM 2101 C CA . SER A 1 260 ? 20.216 -15.310 -48.148 1.00 67.00 260 SER A CA 1
ATOM 2102 C C . SER A 1 260 ? 21.652 -15.143 -48.664 1.00 67.00 260 SER A C 1
ATOM 2104 O O . SER A 1 260 ? 21.852 -14.764 -49.816 1.00 67.00 260 SER A O 1
ATOM 2106 N N . CYS A 1 261 ? 22.648 -15.479 -47.838 1.00 72.69 261 CYS A N 1
ATOM 2107 C CA . CYS A 1 261 ? 24.072 -15.372 -48.160 1.00 72.69 261 CYS A CA 1
ATOM 2108 C C . CYS A 1 261 ? 24.502 -16.480 -49.142 1.00 72.69 261 CYS A C 1
ATOM 2110 O O . CYS A 1 261 ? 25.117 -16.198 -50.166 1.00 72.69 261 CYS A O 1
ATOM 2112 N N . HIS A 1 262 ? 24.115 -17.737 -48.881 1.00 69.62 262 HIS A N 1
ATOM 2113 C CA . HIS A 1 262 ? 24.477 -18.888 -49.724 1.00 69.62 262 HIS A CA 1
ATOM 2114 C C . HIS A 1 262 ? 23.819 -18.881 -51.110 1.00 69.62 262 HIS A C 1
ATOM 2116 O O . HIS A 1 262 ? 24.321 -19.520 -52.034 1.00 69.62 262 HIS A O 1
ATOM 2122 N N . ALA A 1 263 ? 22.706 -18.163 -51.274 1.00 68.06 263 ALA A N 1
ATOM 2123 C CA . ALA A 1 263 ? 22.009 -18.054 -52.553 1.00 68.06 263 ALA A CA 1
ATOM 2124 C C . ALA A 1 263 ? 22.782 -17.238 -53.608 1.00 68.06 263 ALA A C 1
ATOM 2126 O O . ALA A 1 263 ? 22.419 -17.267 -54.784 1.00 68.06 263 ALA A O 1
ATOM 2127 N N . LEU A 1 264 ? 23.832 -16.506 -53.211 1.00 75.56 264 LEU A N 1
ATOM 2128 C CA . LEU A 1 264 ? 24.583 -15.601 -54.079 1.00 75.56 264 LEU A CA 1
ATOM 2129 C C . LEU A 1 264 ? 26.098 -15.858 -53.984 1.00 75.56 264 LEU A C 1
ATOM 2131 O O . LEU A 1 264 ? 26.622 -16.093 -52.894 1.00 75.56 264 LEU A O 1
ATOM 2135 N N . PRO A 1 265 ? 26.850 -15.751 -55.097 1.00 77.12 265 PRO A N 1
ATOM 2136 C CA . PRO A 1 265 ? 28.307 -15.830 -55.050 1.00 77.12 265 PRO A CA 1
ATOM 2137 C C . PRO A 1 265 ? 28.870 -14.717 -54.154 1.00 77.12 265 PRO A C 1
ATOM 2139 O O . PRO A 1 265 ? 28.458 -13.562 -54.262 1.00 77.12 265 PRO A O 1
ATOM 2142 N N . ASN A 1 266 ? 29.789 -15.082 -53.250 1.00 79.69 266 ASN A N 1
ATOM 2143 C CA . ASN A 1 266 ? 30.320 -14.208 -52.192 1.00 79.69 266 ASN A CA 1
ATOM 2144 C C . ASN A 1 266 ? 29.218 -13.424 -51.450 1.00 79.69 266 ASN A C 1
ATOM 2146 O O . ASN A 1 266 ? 29.419 -12.259 -51.124 1.00 79.69 266 ASN A O 1
ATOM 2150 N N . CYS A 1 267 ? 28.038 -14.018 -51.236 1.00 80.38 267 CYS A N 1
ATOM 2151 C CA . CYS A 1 267 ? 26.896 -13.375 -50.582 1.00 80.38 267 CYS A CA 1
ATOM 2152 C C . CYS A 1 267 ? 26.431 -12.053 -51.214 1.00 80.38 267 CYS A C 1
ATOM 2154 O O . CYS A 1 267 ? 25.933 -11.167 -50.522 1.00 80.38 267 CYS A O 1
ATOM 2156 N N . GLY A 1 268 ? 26.603 -11.909 -52.532 1.00 80.94 268 GLY A N 1
ATOM 2157 C CA . GLY A 1 268 ? 26.214 -10.709 -53.275 1.00 80.94 268 GLY A CA 1
ATOM 2158 C C . GLY A 1 268 ? 27.286 -9.615 -53.318 1.00 80.94 268 GLY A C 1
ATOM 2159 O O . GLY A 1 268 ? 27.059 -8.581 -53.945 1.00 80.94 268 GLY A O 1
ATOM 2160 N N . TYR A 1 269 ? 28.457 -9.835 -52.712 1.00 85.25 269 TYR A N 1
ATOM 2161 C CA . TYR A 1 269 ? 29.605 -8.932 -52.816 1.00 85.25 269 TYR A CA 1
ATOM 2162 C C . TYR A 1 269 ? 30.396 -9.167 -54.111 1.00 85.25 269 TYR A C 1
ATOM 2164 O O . TYR A 1 269 ? 30.528 -10.293 -54.596 1.00 85.25 269 TYR A O 1
ATOM 2172 N N . SER A 1 270 ? 30.984 -8.099 -54.658 1.00 82.94 270 SER A N 1
ATOM 2173 C CA . SER A 1 270 ? 31.746 -8.132 -55.918 1.00 82.94 270 SER A CA 1
ATOM 2174 C C . SER A 1 270 ? 32.988 -9.027 -55.876 1.00 82.94 270 SER A C 1
ATOM 2176 O O . SER A 1 270 ? 33.433 -9.508 -56.916 1.00 82.94 270 SER A O 1
ATOM 2178 N N . SER A 1 271 ? 33.559 -9.258 -54.691 1.00 87.19 271 SER A N 1
ATOM 2179 C CA . SER A 1 271 ? 34.708 -10.139 -54.485 1.00 87.19 271 SER A CA 1
ATOM 2180 C C . SER A 1 271 ? 34.695 -10.753 -53.082 1.00 87.19 271 SER A C 1
ATOM 2182 O O . SER A 1 271 ? 34.012 -10.268 -52.178 1.00 87.19 271 SER A O 1
ATOM 2184 N N . PHE A 1 272 ? 35.476 -11.821 -52.898 1.00 85.75 272 PHE A N 1
ATOM 2185 C CA . PHE A 1 272 ? 35.702 -12.425 -51.581 1.00 85.75 272 PHE A CA 1
ATOM 2186 C C . PHE A 1 272 ? 36.379 -11.443 -50.610 1.00 85.75 272 PHE A C 1
ATOM 2188 O O . PHE A 1 272 ? 36.044 -11.404 -49.432 1.00 85.75 272 PHE A O 1
ATOM 2195 N N . GLU A 1 273 ? 37.267 -10.592 -51.124 1.00 83.81 273 GLU A N 1
ATOM 2196 C CA . GLU A 1 273 ? 37.910 -9.532 -50.347 1.00 83.81 273 GLU A CA 1
ATOM 2197 C C . GLU A 1 273 ? 36.884 -8.528 -49.801 1.00 83.81 273 GLU A C 1
ATOM 2199 O O . GLU A 1 273 ? 36.911 -8.208 -48.615 1.00 83.81 273 GLU A O 1
ATOM 2204 N N . SER A 1 274 ? 35.925 -8.098 -50.632 1.00 83.06 274 SER A N 1
ATOM 2205 C CA . SER A 1 274 ? 34.845 -7.200 -50.208 1.00 83.06 274 SER A CA 1
ATOM 2206 C C . SER A 1 274 ? 33.916 -7.845 -49.177 1.00 83.06 274 SER A C 1
ATOM 2208 O O . SER A 1 274 ? 33.470 -7.163 -48.257 1.00 83.06 274 SER A O 1
ATOM 2210 N N . LEU A 1 275 ? 33.652 -9.152 -49.294 1.00 87.25 275 LEU A N 1
ATOM 2211 C CA . LEU A 1 275 ? 32.904 -9.905 -48.284 1.00 87.25 275 LEU A CA 1
ATOM 2212 C C . LEU A 1 275 ? 33.661 -9.939 -46.950 1.00 87.25 275 LEU A C 1
ATOM 2214 O O . LEU A 1 275 ? 33.072 -9.645 -45.913 1.00 87.25 275 LEU A O 1
ATOM 2218 N N . CYS A 1 276 ? 34.962 -10.248 -46.960 1.00 86.75 276 CYS A N 1
ATOM 2219 C CA . CYS A 1 276 ? 35.729 -10.309 -45.716 1.00 86.75 276 CYS A CA 1
ATOM 2220 C C . CYS A 1 276 ? 35.846 -8.932 -45.051 1.00 86.75 276 CYS A C 1
ATOM 2222 O O . CYS A 1 276 ? 35.635 -8.813 -43.847 1.00 86.75 276 CYS A O 1
ATOM 2224 N N . GLN A 1 277 ? 36.081 -7.873 -45.833 1.00 84.62 277 GLN A N 1
ATOM 2225 C CA . GLN A 1 277 ? 36.046 -6.495 -45.333 1.00 84.62 277 GLN A CA 1
ATOM 2226 C C . GLN A 1 277 ? 34.696 -6.162 -44.689 1.00 84.62 277 GLN A C 1
ATOM 2228 O O . GLN A 1 277 ? 34.669 -5.597 -43.599 1.00 84.62 277 GLN A O 1
ATOM 2233 N N . ALA A 1 278 ? 33.581 -6.543 -45.319 1.00 86.88 278 ALA A N 1
ATOM 2234 C CA . ALA A 1 278 ? 32.252 -6.327 -44.758 1.00 86.88 278 ALA A CA 1
ATOM 2235 C C . ALA A 1 278 ? 32.045 -7.058 -43.426 1.00 86.88 278 ALA A C 1
ATOM 2237 O O . ALA A 1 278 ? 31.438 -6.491 -42.519 1.00 86.88 278 ALA A O 1
ATOM 2238 N N . VAL A 1 279 ? 32.585 -8.270 -43.269 1.00 87.25 279 VAL A N 1
ATOM 2239 C CA . VAL A 1 279 ? 32.537 -8.989 -41.989 1.00 87.25 279 VAL A CA 1
ATOM 2240 C C . VAL A 1 279 ? 33.372 -8.272 -40.927 1.00 87.25 279 VAL A C 1
ATOM 2242 O O . VAL A 1 279 ? 32.843 -7.944 -39.868 1.00 87.25 279 VAL A O 1
ATOM 2245 N N . GLN A 1 280 ? 34.636 -7.958 -41.217 1.00 85.62 280 GLN A N 1
ATOM 2246 C CA . GLN A 1 280 ? 35.570 -7.359 -40.250 1.00 85.62 280 GLN A CA 1
ATOM 2247 C C . GLN A 1 280 ? 35.130 -5.960 -39.787 1.00 85.62 280 GLN A C 1
ATOM 2249 O O . GLN A 1 280 ? 35.226 -5.625 -38.608 1.00 85.62 280 GLN A O 1
ATOM 2254 N N . TYR A 1 281 ? 34.569 -5.149 -40.688 1.00 85.75 281 TYR A N 1
ATOM 2255 C CA . TYR A 1 281 ? 34.067 -3.810 -40.358 1.00 85.75 281 TYR A CA 1
ATOM 2256 C C . TYR A 1 281 ? 32.654 -3.798 -39.759 1.00 85.75 281 TYR A C 1
ATOM 2258 O O . TYR A 1 281 ? 32.195 -2.753 -39.290 1.00 85.75 281 TYR A O 1
ATOM 2266 N N . SER A 1 282 ? 31.957 -4.936 -39.719 1.00 86.50 282 SER A N 1
ATOM 2267 C CA . SER A 1 282 ? 30.574 -5.000 -39.239 1.00 86.50 282 SER A CA 1
ATOM 2268 C C . SER A 1 282 ? 30.356 -4.496 -37.800 1.00 86.50 282 SER A C 1
ATOM 2270 O O . SER A 1 282 ? 29.353 -3.806 -37.589 1.00 86.50 282 SER A O 1
ATOM 2272 N N . PRO A 1 283 ? 31.271 -4.690 -36.818 1.00 84.31 283 PRO A N 1
ATOM 2273 C CA . PRO A 1 283 ? 31.093 -4.122 -35.479 1.00 84.31 283 PRO A CA 1
ATOM 2274 C C . PRO A 1 283 ? 31.177 -2.592 -35.463 1.00 84.31 283 PRO A C 1
ATOM 2276 O O . PRO A 1 283 ? 30.460 -1.943 -34.702 1.00 84.31 283 PRO A O 1
ATOM 2279 N N . MET A 1 284 ? 32.004 -1.998 -36.331 1.00 83.56 284 MET A N 1
ATOM 2280 C CA . MET A 1 284 ? 32.103 -0.540 -36.472 1.00 83.56 284 MET A CA 1
ATOM 2281 C C . MET A 1 284 ? 30.846 0.033 -37.129 1.00 83.56 284 MET A C 1
ATOM 2283 O O . MET A 1 284 ? 30.309 1.023 -36.640 1.00 83.56 284 MET A O 1
ATOM 2287 N N . VAL A 1 285 ? 30.334 -0.625 -38.176 1.00 84.69 285 VAL A N 1
ATOM 2288 C CA . VAL A 1 285 ? 29.075 -0.249 -38.846 1.00 84.69 285 VAL A CA 1
ATOM 2289 C C . VAL A 1 285 ? 27.886 -0.336 -37.877 1.00 84.69 285 VAL A C 1
ATOM 2291 O O . VAL A 1 285 ? 27.024 0.544 -37.869 1.00 84.69 285 VAL A O 1
ATOM 2294 N N . GLN A 1 286 ? 27.846 -1.355 -37.009 1.00 84.94 286 GLN A N 1
ATOM 2295 C CA . GLN A 1 286 ? 26.821 -1.476 -35.966 1.00 84.94 286 GLN A CA 1
ATOM 2296 C C . GLN A 1 286 ? 26.913 -0.332 -34.941 1.00 84.94 286 GLN A C 1
ATOM 2298 O O . GLN A 1 286 ? 25.898 0.294 -34.625 1.00 84.94 286 GLN A O 1
ATOM 2303 N N . ALA A 1 287 ? 28.116 -0.038 -34.438 1.00 82.62 287 ALA A N 1
ATOM 2304 C CA . ALA A 1 287 ? 28.339 1.033 -33.467 1.00 82.62 287 ALA A CA 1
ATOM 2305 C C . ALA A 1 287 ? 28.003 2.424 -34.036 1.00 82.62 287 ALA A C 1
ATOM 2307 O O . ALA A 1 287 ? 27.392 3.236 -33.339 1.00 82.62 287 ALA A O 1
ATOM 2308 N N . GLU A 1 288 ? 28.352 2.675 -35.302 1.00 84.12 288 GLU A N 1
ATOM 2309 C CA . GLU A 1 288 ? 28.024 3.901 -36.037 1.00 84.12 288 GLU A CA 1
ATOM 2310 C C . GLU A 1 288 ? 26.505 4.075 -36.190 1.00 84.12 288 GLU A C 1
ATOM 2312 O O . GLU A 1 288 ? 25.967 5.154 -35.932 1.00 84.12 288 GLU A O 1
ATOM 2317 N N . GLY A 1 289 ? 25.790 2.997 -36.535 1.00 83.44 289 GLY A N 1
ATOM 2318 C CA . GLY A 1 289 ? 24.330 3.004 -36.629 1.00 83.44 289 GLY A CA 1
ATOM 2319 C C . GLY A 1 289 ? 23.652 3.373 -35.305 1.00 83.44 289 GLY A C 1
ATOM 2320 O O . GLY A 1 289 ? 22.723 4.185 -35.286 1.00 83.44 289 GLY A O 1
ATOM 2321 N N . VAL A 1 290 ? 24.141 2.834 -34.183 1.00 84.38 290 VAL A N 1
ATOM 2322 C CA . VAL A 1 290 ? 23.615 3.169 -32.850 1.00 84.38 290 VAL A CA 1
ATOM 2323 C C . VAL A 1 290 ? 23.912 4.613 -32.461 1.00 84.38 290 VAL A C 1
ATOM 2325 O O . VAL A 1 290 ? 23.015 5.291 -31.958 1.00 84.38 290 VAL A O 1
ATOM 2328 N N . ASP A 1 291 ? 25.117 5.122 -32.720 1.00 85.69 291 ASP A N 1
ATOM 2329 C CA . ASP A 1 291 ? 25.448 6.521 -32.425 1.00 85.69 291 ASP A CA 1
ATOM 2330 C C . ASP A 1 291 ? 24.592 7.501 -33.210 1.00 85.69 291 ASP A C 1
ATOM 2332 O O . ASP A 1 291 ? 24.075 8.471 -32.648 1.00 85.69 291 ASP A O 1
ATOM 2336 N N . LEU A 1 292 ? 24.426 7.240 -34.509 1.00 85.38 292 LEU A N 1
ATOM 2337 C CA . LEU A 1 292 ? 23.585 8.055 -35.370 1.00 85.38 292 LEU A CA 1
ATOM 2338 C C . LEU A 1 292 ? 22.165 8.109 -34.805 1.00 85.38 292 LEU A C 1
ATOM 2340 O O . LEU A 1 292 ? 21.588 9.186 -34.647 1.00 85.38 292 LEU A O 1
ATOM 2344 N N . PHE A 1 293 ? 21.620 6.948 -34.448 1.00 84.56 293 PHE A N 1
ATOM 2345 C CA . PHE A 1 293 ? 20.272 6.850 -33.916 1.00 84.56 293 PHE A CA 1
ATOM 2346 C C . PHE A 1 293 ? 20.122 7.556 -32.559 1.00 84.56 293 PHE A C 1
ATOM 2348 O O . PHE A 1 293 ? 19.136 8.263 -32.345 1.00 84.56 293 PHE A O 1
ATOM 2355 N N . LYS A 1 294 ? 21.120 7.463 -31.669 1.00 84.81 294 LYS A N 1
ATOM 2356 C CA . LYS A 1 294 ? 21.150 8.194 -30.390 1.00 84.81 294 LYS A CA 1
ATOM 2357 C C . LYS A 1 294 ? 21.129 9.710 -30.581 1.00 84.81 294 LYS A C 1
ATOM 2359 O O . LYS A 1 294 ? 20.338 10.392 -29.928 1.00 84.81 294 LYS A O 1
ATOM 2364 N N . VAL A 1 295 ? 21.955 10.239 -31.485 1.00 84.25 295 VAL A N 1
ATOM 2365 C CA . VAL A 1 295 ? 22.002 11.681 -31.787 1.00 84.25 295 VAL A CA 1
ATOM 2366 C C . VAL A 1 295 ? 20.674 12.158 -32.384 1.00 84.25 295 VAL A C 1
ATOM 2368 O O . VAL A 1 295 ? 20.158 13.209 -31.995 1.00 84.25 295 VAL A O 1
ATOM 2371 N N . LEU A 1 296 ? 20.081 11.378 -33.293 1.00 83.06 296 LEU A N 1
ATOM 2372 C CA . LEU A 1 296 ? 18.796 11.707 -33.912 1.00 83.06 296 LEU A CA 1
ATOM 2373 C C . LEU A 1 296 ? 17.632 11.665 -32.917 1.00 83.06 296 LEU A C 1
ATOM 2375 O O . LEU A 1 296 ? 16.835 12.604 -32.892 1.00 83.06 296 LEU A O 1
ATOM 2379 N N . ILE A 1 297 ? 17.551 10.633 -32.069 1.00 84.38 297 ILE A N 1
ATOM 2380 C CA . ILE A 1 297 ? 16.542 10.552 -31.002 1.00 84.38 297 ILE A CA 1
ATOM 2381 C C . ILE A 1 297 ? 16.657 11.742 -30.066 1.00 84.38 297 ILE A C 1
ATOM 2383 O O . ILE A 1 297 ? 15.640 12.354 -29.745 1.00 84.38 297 ILE A O 1
ATOM 2387 N N . PHE A 1 298 ? 17.873 12.070 -29.626 1.00 84.19 298 PHE A N 1
ATOM 2388 C CA . PHE A 1 298 ? 18.091 13.187 -28.718 1.00 84.19 298 PHE A CA 1
ATOM 2389 C C . PHE A 1 298 ? 17.559 14.492 -29.322 1.00 84.19 298 PHE A C 1
ATOM 2391 O O . PHE A 1 298 ? 16.796 15.206 -28.673 1.00 84.19 298 PHE A O 1
ATOM 2398 N N . ASN A 1 299 ? 17.880 14.766 -30.591 1.00 80.75 299 ASN A N 1
ATOM 2399 C CA . ASN A 1 299 ? 17.380 15.943 -31.302 1.00 80.75 299 ASN A CA 1
ATOM 2400 C C . ASN A 1 299 ? 15.853 15.926 -31.454 1.00 80.75 299 ASN A C 1
ATOM 2402 O O . ASN A 1 299 ? 15.195 16.928 -31.173 1.00 80.75 299 ASN A O 1
ATOM 2406 N N . TRP A 1 300 ? 15.275 14.796 -31.867 1.00 81.69 300 TRP A N 1
ATOM 2407 C CA . TRP A 1 300 ? 13.828 14.659 -32.034 1.00 81.69 300 TRP A CA 1
ATOM 2408 C C . TRP A 1 300 ? 13.085 14.871 -30.711 1.00 81.69 300 TRP A C 1
ATOM 2410 O O . TRP A 1 300 ? 12.148 15.668 -30.640 1.00 81.69 300 TRP A O 1
ATOM 2420 N N . LEU A 1 301 ? 13.537 14.238 -29.628 1.00 81.69 301 LEU A N 1
ATOM 2421 C CA . LEU A 1 301 ? 12.950 14.414 -28.302 1.00 81.69 301 LEU A CA 1
ATOM 2422 C C . LEU A 1 301 ? 13.156 15.830 -27.770 1.00 81.69 301 LEU A C 1
ATOM 2424 O O . LEU A 1 301 ? 12.233 16.373 -27.171 1.00 81.69 301 LEU A O 1
ATOM 2428 N N . ALA A 1 302 ? 14.293 16.474 -28.037 1.00 77.69 302 ALA A N 1
ATOM 2429 C CA . ALA A 1 302 ? 14.499 17.871 -27.668 1.00 77.69 302 ALA A CA 1
ATOM 2430 C C . ALA A 1 302 ? 13.490 18.807 -28.368 1.00 77.69 302 ALA A C 1
ATOM 2432 O O . ALA A 1 302 ? 12.921 19.679 -27.711 1.00 77.69 302 ALA A O 1
ATOM 2433 N N . TRP A 1 303 ? 13.181 18.583 -29.654 1.00 75.50 303 TRP A N 1
ATOM 2434 C CA . TRP A 1 303 ? 12.099 19.289 -30.364 1.00 75.50 303 TRP A CA 1
ATOM 2435 C C . TRP A 1 303 ? 10.726 19.002 -29.786 1.00 75.50 303 TRP A C 1
ATOM 2437 O O . TRP A 1 303 ? 9.941 19.926 -29.573 1.00 75.50 303 TRP A O 1
ATOM 2447 N N . THR A 1 304 ? 10.436 17.733 -29.519 1.00 72.31 304 THR A N 1
ATOM 2448 C CA . THR A 1 304 ? 9.124 17.306 -29.028 1.00 72.31 304 THR A CA 1
ATOM 2449 C C . THR A 1 304 ? 8.863 17.882 -27.636 1.00 72.31 304 THR A C 1
ATOM 2451 O O . THR A 1 304 ? 7.828 18.498 -27.393 1.00 72.31 304 THR A O 1
ATOM 2454 N N . LEU A 1 305 ? 9.838 17.767 -26.732 1.00 70.69 305 LEU A N 1
ATOM 2455 C CA . LEU A 1 305 ? 9.759 18.278 -25.366 1.00 70.69 305 LEU A CA 1
ATOM 2456 C C . LEU A 1 305 ? 9.801 19.809 -25.324 1.00 70.69 305 LEU A C 1
ATOM 2458 O O . LEU A 1 305 ? 9.014 20.411 -24.597 1.00 70.69 305 LEU A O 1
ATOM 2462 N N . GLY A 1 306 ? 10.654 20.448 -26.130 1.00 68.69 306 GLY A N 1
ATOM 2463 C CA . GLY A 1 306 ? 10.686 21.905 -26.269 1.00 68.69 306 GLY A CA 1
ATOM 2464 C C . GLY A 1 306 ? 9.348 22.461 -26.760 1.00 68.69 306 GLY A C 1
ATOM 2465 O O . GLY A 1 306 ? 8.810 23.396 -26.171 1.00 68.69 306 GLY A O 1
ATOM 2466 N N . SER A 1 307 ? 8.750 21.823 -27.768 1.00 66.44 307 SER A N 1
ATOM 2467 C CA . SER A 1 307 ? 7.438 22.209 -28.299 1.00 66.44 307 SER A CA 1
ATOM 2468 C C . SER A 1 307 ? 6.311 21.968 -27.292 1.00 66.44 307 SER A C 1
ATOM 2470 O O . SER A 1 307 ? 5.433 22.811 -27.146 1.00 66.44 307 SER A O 1
ATOM 2472 N N . LEU A 1 308 ? 6.338 20.865 -26.539 1.00 64.31 308 LEU A N 1
ATOM 2473 C CA . LEU A 1 308 ? 5.350 20.585 -25.490 1.00 64.31 308 LEU A CA 1
ATOM 2474 C C . LEU A 1 308 ? 5.452 21.552 -24.299 1.00 64.31 308 LEU A C 1
ATOM 2476 O O . LEU A 1 308 ? 4.433 21.909 -23.704 1.00 64.31 308 LEU A O 1
ATOM 2480 N N . LEU A 1 309 ? 6.660 21.999 -23.947 1.00 62.25 309 LEU A N 1
ATOM 2481 C CA . LEU A 1 309 ? 6.875 22.983 -22.883 1.00 62.25 309 LEU A CA 1
ATOM 2482 C C . LEU A 1 309 ? 6.436 24.395 -23.299 1.00 62.25 309 LEU A C 1
ATOM 2484 O O . LEU A 1 309 ? 5.852 25.104 -22.477 1.00 62.25 309 LEU A O 1
ATOM 2488 N N . VAL A 1 310 ? 6.679 24.781 -24.557 1.00 59.69 310 VAL A N 1
ATOM 2489 C CA . VAL A 1 310 ? 6.334 26.107 -25.102 1.00 59.69 310 VAL A CA 1
ATOM 2490 C C . VAL A 1 310 ? 4.865 26.193 -25.531 1.00 59.69 310 VAL A C 1
ATOM 2492 O O . VAL A 1 310 ? 4.169 27.119 -25.128 1.00 59.69 310 VAL A O 1
ATOM 2495 N N . PHE A 1 311 ? 4.374 25.225 -26.307 1.00 53.34 311 PHE A N 1
ATOM 2496 C CA . PHE A 1 311 ? 3.051 25.271 -26.944 1.00 53.34 311 PHE A CA 1
ATOM 2497 C C . PHE A 1 311 ? 2.010 24.340 -26.304 1.00 53.34 311 PHE A C 1
ATOM 2499 O O . PHE A 1 311 ? 0.824 24.646 -26.347 1.00 53.34 311 PHE A O 1
ATOM 2506 N N . GLY A 1 312 ? 2.420 23.208 -25.717 1.00 45.31 312 GLY A N 1
ATOM 2507 C CA . GLY A 1 312 ? 1.487 22.148 -25.299 1.00 45.31 312 GLY A CA 1
ATOM 2508 C C . GLY A 1 312 ? 0.933 22.270 -23.875 1.00 45.31 312 GLY A C 1
ATOM 2509 O O . GLY A 1 312 ? -0.253 22.062 -23.649 1.00 45.31 312 GLY A O 1
ATOM 2510 N N . THR A 1 313 ? 1.778 22.587 -22.892 1.00 50.94 313 THR A N 1
ATOM 2511 C CA . THR A 1 313 ? 1.409 22.509 -21.460 1.00 50.94 313 THR A CA 1
ATOM 2512 C C . THR A 1 313 ? 1.188 23.866 -20.790 1.00 50.94 313 THR A C 1
ATOM 2514 O O . THR A 1 313 ? 0.800 23.912 -19.624 1.00 50.94 313 THR A O 1
ATOM 2517 N N . GLY A 1 314 ? 1.460 24.982 -21.481 1.00 50.38 314 GLY A N 1
ATOM 2518 C CA . GLY A 1 314 ? 1.321 26.340 -20.929 1.00 50.38 314 GLY A CA 1
ATOM 2519 C C . GLY A 1 314 ? 2.251 26.657 -19.744 1.00 50.38 314 GLY A C 1
ATOM 2520 O O . GLY A 1 314 ? 2.106 27.705 -19.109 1.00 50.38 314 GLY A O 1
ATOM 2521 N N . ARG A 1 315 ? 3.210 25.770 -19.436 1.00 54.28 315 ARG A N 1
ATOM 2522 C CA . ARG A 1 315 ? 4.197 25.937 -18.355 1.00 54.28 315 ARG A CA 1
ATOM 2523 C C . ARG A 1 315 ? 5.209 27.045 -18.638 1.00 54.28 315 ARG A C 1
ATOM 2525 O O . ARG A 1 315 ? 5.743 27.631 -17.706 1.00 54.28 315 ARG A O 1
ATOM 2532 N N . ALA A 1 316 ? 5.425 27.354 -19.913 1.00 53.09 316 ALA A N 1
ATOM 2533 C CA . ALA A 1 316 ? 6.109 28.547 -20.389 1.00 53.09 316 ALA A CA 1
ATOM 2534 C C . ALA A 1 316 ? 5.081 29.555 -20.933 1.00 53.09 316 ALA A C 1
ATOM 2536 O O . ALA A 1 316 ? 5.100 29.871 -22.120 1.00 53.09 316 ALA A O 1
ATOM 2537 N N . SER A 1 317 ? 4.132 30.011 -20.107 1.00 53.03 317 SER A N 1
ATOM 2538 C CA . SER A 1 317 ? 3.171 31.048 -20.514 1.00 53.03 317 SER A CA 1
ATOM 2539 C C . SER A 1 317 ? 3.520 32.406 -19.918 1.00 53.03 317 SER A C 1
ATOM 2541 O O . SER A 1 317 ? 3.947 32.514 -18.769 1.00 53.03 317 SER A O 1
ATOM 2543 N N . GLN A 1 318 ? 3.257 33.455 -20.697 1.00 51.44 318 GLN A N 1
ATOM 2544 C CA . GLN A 1 318 ? 3.489 34.859 -20.345 1.00 51.44 318 GLN A CA 1
ATOM 2545 C C . GLN A 1 318 ? 2.835 35.283 -19.012 1.00 51.44 318 GLN A C 1
ATOM 2547 O O . GLN A 1 318 ? 3.255 36.267 -18.416 1.00 51.44 318 GLN A O 1
ATOM 2552 N N . LYS A 1 319 ? 1.812 34.552 -18.534 1.00 52.22 319 LYS A N 1
ATOM 2553 C CA . LYS A 1 319 ? 1.007 34.908 -17.351 1.00 52.22 319 LYS A CA 1
ATOM 2554 C C . LYS A 1 319 ? 1.456 34.259 -16.036 1.00 52.22 319 LYS A C 1
ATOM 2556 O O . LYS A 1 319 ? 1.173 34.824 -14.987 1.00 52.22 319 LYS A O 1
ATOM 2561 N N . ASN A 1 320 ? 2.128 33.104 -16.070 1.00 51.91 320 ASN A N 1
ATOM 2562 C CA . ASN A 1 320 ? 2.411 32.314 -14.857 1.00 51.91 320 ASN A CA 1
ATOM 2563 C C . ASN A 1 320 ? 3.877 32.364 -14.397 1.00 51.91 320 ASN A C 1
ATOM 2565 O O . ASN A 1 320 ? 4.210 31.786 -13.360 1.00 51.91 320 ASN A O 1
ATOM 2569 N N . GLY A 1 321 ? 4.750 33.047 -15.146 1.00 54.06 321 GLY A N 1
ATOM 2570 C CA . GLY A 1 321 ? 6.189 33.052 -14.887 1.00 54.06 321 GLY A CA 1
ATOM 2571 C C . GLY A 1 321 ? 6.812 31.650 -14.961 1.00 54.06 321 GLY A C 1
ATOM 2572 O O . GLY A 1 321 ? 6.155 30.654 -15.257 1.00 54.06 321 GLY A O 1
ATOM 2573 N N . TYR A 1 322 ? 8.112 31.559 -14.691 1.00 54.66 322 TYR A N 1
ATOM 2574 C CA . TYR A 1 322 ? 8.888 30.324 -14.861 1.00 54.66 322 TYR A CA 1
ATOM 2575 C C . TYR A 1 322 ? 9.200 29.586 -13.548 1.00 54.66 322 TYR A C 1
ATOM 2577 O O . TYR A 1 322 ? 10.005 28.657 -13.551 1.00 54.66 322 TYR A O 1
ATOM 2585 N N . ALA A 1 323 ? 8.574 29.947 -12.422 1.00 56.03 323 ALA A N 1
ATOM 2586 C CA . ALA A 1 323 ? 8.873 29.370 -11.101 1.00 56.03 323 ALA A CA 1
ATOM 2587 C C . ALA A 1 323 ? 8.745 27.829 -11.053 1.00 56.03 323 ALA A C 1
ATOM 2589 O O . ALA A 1 323 ? 9.437 27.152 -10.296 1.00 56.03 323 ALA A O 1
ATOM 2590 N N . GLN A 1 324 ? 7.896 27.252 -11.909 1.00 60.75 324 GLN A N 1
ATOM 2591 C CA . GLN A 1 324 ? 7.683 25.805 -12.002 1.00 60.75 324 GLN A CA 1
ATOM 2592 C C . GLN A 1 324 ? 8.859 25.041 -12.645 1.00 60.75 324 GLN A C 1
ATOM 2594 O O . GLN A 1 324 ? 9.006 23.842 -12.386 1.00 60.75 324 GLN A O 1
ATOM 2599 N N . LEU A 1 325 ? 9.726 25.710 -13.424 1.00 60.47 325 LEU A N 1
ATOM 2600 C CA . LEU A 1 325 ? 10.916 25.106 -14.050 1.00 60.47 325 LEU A CA 1
ATOM 2601 C C . LEU A 1 325 ? 11.992 24.699 -13.029 1.00 60.47 325 LEU A C 1
ATOM 2603 O O . LEU A 1 325 ? 12.819 23.852 -13.346 1.00 60.47 325 LEU A O 1
ATOM 2607 N N . LEU A 1 326 ? 11.957 25.246 -11.808 1.00 64.69 326 LEU A N 1
ATOM 2608 C CA . LEU A 1 326 ? 12.870 24.895 -10.709 1.00 64.69 326 LEU A CA 1
ATOM 2609 C C . LEU A 1 326 ? 12.248 23.923 -9.691 1.00 64.69 326 LEU A C 1
ATOM 2611 O O . LEU A 1 326 ? 12.810 23.680 -8.623 1.00 64.69 326 LEU A O 1
ATOM 2615 N N . SER A 1 327 ? 11.082 23.345 -9.993 1.00 69.56 327 SER A N 1
ATOM 2616 C CA . SER A 1 327 ? 10.494 22.307 -9.140 1.00 69.56 327 SER A CA 1
ATOM 2617 C C . SER A 1 327 ? 11.396 21.065 -9.066 1.00 69.56 327 SER A C 1
ATOM 2619 O O . SER A 1 327 ? 12.138 20.754 -9.997 1.00 69.56 327 SER A O 1
ATOM 2621 N N . LYS A 1 328 ? 11.319 20.306 -7.963 1.00 77.88 328 LYS A N 1
ATOM 2622 C CA . LYS A 1 328 ? 12.194 19.138 -7.723 1.00 77.88 328 LYS A CA 1
ATOM 2623 C C . LYS A 1 328 ? 12.192 18.133 -8.886 1.00 77.88 328 LYS A C 1
ATOM 2625 O O . LYS A 1 328 ? 13.249 17.661 -9.283 1.00 77.88 328 LYS A O 1
ATOM 2630 N N . HIS A 1 329 ? 11.024 17.839 -9.457 1.00 75.38 329 HIS A N 1
ATOM 2631 C CA . HIS A 1 329 ? 10.886 16.898 -10.576 1.00 75.38 329 HIS A CA 1
ATOM 2632 C C . HIS A 1 329 ? 11.451 17.468 -11.888 1.00 75.38 329 HIS A C 1
ATOM 2634 O O . HIS A 1 329 ? 12.034 16.727 -12.675 1.00 75.38 329 HIS A O 1
ATOM 2640 N N . MET A 1 330 ? 11.355 18.787 -12.094 1.00 74.44 330 MET A N 1
ATOM 2641 C CA . MET A 1 330 ? 11.989 19.464 -13.229 1.00 74.44 330 MET A CA 1
ATOM 2642 C C . MET A 1 330 ? 13.514 19.468 -13.113 1.00 74.44 330 MET A C 1
ATOM 2644 O O . MET A 1 330 ? 14.185 19.215 -14.107 1.00 74.44 330 MET A O 1
ATOM 2648 N N . LEU A 1 331 ? 14.068 19.667 -11.913 1.00 75.44 331 LEU A N 1
ATOM 2649 C CA . LEU A 1 331 ? 15.512 19.550 -11.681 1.00 75.44 331 LEU A CA 1
ATOM 2650 C C . LEU A 1 331 ? 16.015 18.132 -11.982 1.00 75.44 331 LEU A C 1
ATOM 2652 O O . LEU A 1 331 ? 17.046 17.972 -12.628 1.00 75.44 331 LEU A O 1
ATOM 2656 N N . VAL A 1 332 ? 15.258 17.101 -11.591 1.00 80.31 332 VAL A N 1
ATOM 2657 C CA . VAL A 1 332 ? 15.559 15.709 -11.967 1.00 80.31 332 VAL A CA 1
ATOM 2658 C C . VAL A 1 332 ? 15.532 15.540 -13.489 1.00 80.31 332 VAL A C 1
ATOM 2660 O O . VAL A 1 332 ? 16.480 14.996 -14.051 1.00 80.31 332 VAL A O 1
ATOM 2663 N N . ALA A 1 333 ? 14.505 16.054 -14.173 1.00 81.31 333 ALA A N 1
ATOM 2664 C CA . ALA A 1 333 ? 14.428 16.005 -15.633 1.00 81.31 333 ALA A CA 1
ATOM 2665 C C . ALA A 1 333 ? 15.608 16.732 -16.309 1.00 81.31 333 ALA A C 1
ATOM 2667 O O . ALA A 1 333 ? 16.144 16.232 -17.294 1.00 81.31 333 ALA A O 1
ATOM 2668 N N . MET A 1 334 ? 16.057 17.867 -15.762 1.00 76.25 334 MET A N 1
ATOM 2669 C CA . MET A 1 334 ? 17.220 18.615 -16.256 1.00 76.25 334 MET A CA 1
ATOM 2670 C C . MET A 1 334 ? 18.529 17.839 -16.080 1.00 76.25 334 MET A C 1
ATOM 2672 O O . MET A 1 334 ? 19.336 17.799 -17.004 1.00 76.25 334 MET A O 1
ATOM 2676 N N . VAL A 1 335 ? 18.737 17.192 -14.929 1.00 80.06 335 VAL A N 1
ATOM 2677 C CA . VAL A 1 335 ? 19.927 16.360 -14.681 1.00 80.06 335 VAL A CA 1
ATOM 2678 C C . VAL A 1 335 ? 19.952 15.152 -15.618 1.00 80.06 335 VAL A C 1
ATOM 2680 O O . VAL A 1 335 ? 20.981 14.866 -16.229 1.00 80.06 335 VAL A O 1
ATOM 2683 N N . LEU A 1 336 ? 18.815 14.472 -15.788 1.00 84.62 336 LEU A N 1
ATOM 2684 C CA . LEU A 1 336 ? 18.695 13.362 -16.734 1.00 84.62 336 LEU A CA 1
ATOM 2685 C C . LEU A 1 336 ? 18.914 13.831 -18.182 1.00 84.62 336 LEU A C 1
ATOM 2687 O O . LEU A 1 336 ? 19.616 13.167 -18.943 1.00 84.62 336 LEU A O 1
ATOM 2691 N N . GLY A 1 337 ? 18.376 14.999 -18.545 1.00 81.81 337 GLY A N 1
ATOM 2692 C CA . GLY A 1 337 ? 18.594 15.634 -19.845 1.00 81.81 337 GLY A CA 1
ATOM 2693 C C . GLY A 1 337 ? 20.060 15.998 -20.093 1.00 81.81 337 GLY A C 1
ATOM 2694 O O . GLY A 1 337 ? 20.559 15.784 -21.195 1.00 81.81 337 GLY A O 1
ATOM 2695 N N . LEU A 1 338 ? 20.783 16.465 -19.068 1.00 78.69 338 LEU A N 1
ATOM 2696 C CA . LEU A 1 338 ? 22.227 16.699 -19.143 1.00 78.69 338 LEU A CA 1
ATOM 2697 C C . LEU A 1 338 ? 22.987 15.389 -19.379 1.00 78.69 338 LEU A C 1
ATOM 2699 O O . LEU A 1 338 ? 23.872 15.346 -20.227 1.00 78.69 338 LEU A O 1
ATOM 2703 N N . GLY A 1 339 ? 22.606 14.308 -18.692 1.00 80.12 339 GLY A N 1
ATOM 2704 C CA . GLY A 1 339 ? 23.151 12.974 -18.950 1.00 80.12 339 GLY A CA 1
ATOM 2705 C C . GLY A 1 339 ? 22.947 12.525 -20.402 1.00 80.12 339 GLY A C 1
ATOM 2706 O O . GLY A 1 339 ? 23.873 12.009 -21.025 1.00 80.12 339 GLY A O 1
ATOM 2707 N N . GLN A 1 340 ? 21.771 12.793 -20.978 1.00 85.12 340 GLN A N 1
ATOM 2708 C CA . GLN A 1 340 ? 21.492 12.493 -22.386 1.00 85.12 340 GLN A CA 1
ATOM 2709 C C . GLN A 1 340 ? 22.275 13.374 -23.360 1.00 85.12 340 GLN A C 1
ATOM 2711 O O . GLN A 1 340 ? 22.767 12.871 -24.367 1.00 85.12 340 GLN A O 1
ATOM 2716 N N . LEU A 1 341 ? 22.481 14.652 -23.035 1.00 80.81 341 LEU A N 1
ATOM 2717 C CA . LEU A 1 341 ? 23.351 15.528 -23.817 1.00 80.81 341 LEU A CA 1
ATOM 2718 C C . LEU A 1 341 ? 24.797 15.010 -23.824 1.00 80.81 341 LEU A C 1
ATOM 2720 O O . LEU A 1 341 ? 25.415 14.943 -24.883 1.00 80.81 341 LEU A O 1
ATOM 2724 N N . MET A 1 342 ? 25.323 14.590 -22.669 1.00 77.19 342 MET A N 1
ATOM 2725 C CA . MET A 1 342 ? 26.656 13.980 -22.583 1.00 77.19 342 MET A CA 1
ATOM 2726 C C . MET A 1 342 ? 26.741 12.701 -23.426 1.00 77.19 342 MET A C 1
ATOM 2728 O O . MET A 1 342 ? 27.704 12.523 -24.171 1.00 77.19 342 MET A O 1
ATOM 2732 N N . SER A 1 343 ? 25.715 11.845 -23.362 1.00 82.25 343 SER A N 1
ATOM 2733 C CA . SER A 1 343 ? 25.625 10.628 -24.179 1.00 82.25 343 SER A CA 1
ATOM 2734 C C . SER A 1 343 ? 25.601 10.937 -25.680 1.00 82.25 343 SER A C 1
ATOM 2736 O O . SER A 1 343 ? 26.259 10.244 -26.457 1.00 82.25 343 SER A O 1
ATOM 2738 N N . ALA A 1 344 ? 24.865 11.967 -26.104 1.00 81.31 344 ALA A N 1
ATOM 2739 C CA . ALA A 1 344 ? 24.794 12.386 -27.502 1.00 81.31 344 ALA A CA 1
ATOM 2740 C C . ALA A 1 344 ? 26.130 12.975 -27.987 1.00 81.31 344 ALA A C 1
ATOM 2742 O O . ALA A 1 344 ? 26.586 12.640 -29.078 1.00 81.31 344 ALA A O 1
ATOM 2743 N N . CYS A 1 345 ? 26.801 13.790 -27.165 1.00 76.75 345 CYS A N 1
ATOM 2744 C CA . CYS A 1 345 ? 28.131 14.327 -27.470 1.00 76.75 345 CYS A CA 1
ATOM 2745 C C . CYS A 1 345 ? 29.185 13.222 -27.600 1.00 76.75 345 CYS A C 1
ATOM 2747 O O . CYS A 1 345 ? 29.992 13.255 -28.525 1.00 76.75 345 CYS A O 1
ATOM 2749 N N . TYR A 1 346 ? 29.157 12.228 -26.712 1.00 79.56 346 TYR A N 1
ATOM 2750 C CA . TYR A 1 346 ? 30.025 11.056 -26.805 1.00 79.56 346 TYR A CA 1
ATOM 2751 C C . TYR A 1 346 ? 29.785 10.272 -28.107 1.00 79.56 346 TYR A C 1
ATOM 2753 O O . TYR A 1 346 ? 30.738 9.980 -28.830 1.00 79.56 346 TYR A O 1
ATOM 2761 N N . SER A 1 347 ? 28.514 10.032 -28.454 1.00 83.44 347 SER A N 1
ATOM 2762 C CA . SER A 1 347 ? 28.126 9.366 -29.709 1.00 83.44 347 SER A CA 1
ATOM 2763 C C . SER A 1 347 ? 28.631 10.149 -30.930 1.00 83.44 347 SER A C 1
ATOM 2765 O O . SER A 1 347 ? 29.214 9.587 -31.852 1.00 83.44 347 SER A O 1
ATOM 2767 N N . LEU A 1 348 ? 28.503 11.480 -30.908 1.00 78.94 348 LEU A N 1
ATOM 2768 C CA . LEU A 1 348 ? 29.013 12.365 -31.955 1.00 78.94 348 LEU A CA 1
ATOM 2769 C C . LEU A 1 348 ? 30.541 12.287 -32.106 1.00 78.94 348 LEU A C 1
ATOM 2771 O O . LEU A 1 348 ? 31.043 12.217 -33.227 1.00 78.94 348 LEU A O 1
ATOM 2775 N N . SER A 1 349 ? 31.291 12.311 -31.001 1.00 78.25 349 SER A N 1
ATOM 2776 C CA . SER A 1 349 ? 32.751 12.174 -31.048 1.00 78.25 349 SER A CA 1
ATOM 2777 C C . SER A 1 349 ? 33.172 10.840 -31.658 1.00 78.25 349 SER A C 1
ATOM 2779 O O . SER A 1 349 ? 34.128 10.803 -32.430 1.00 78.25 349 SER A O 1
ATOM 2781 N N . ARG A 1 350 ? 32.439 9.761 -31.361 1.00 80.75 350 ARG A N 1
ATOM 2782 C CA . ARG A 1 350 ? 32.703 8.439 -31.930 1.00 80.75 350 ARG A CA 1
ATOM 2783 C C . ARG A 1 350 ? 32.420 8.402 -33.433 1.00 80.75 350 ARG A C 1
ATOM 2785 O O . ARG A 1 350 ? 33.283 7.962 -34.187 1.00 80.75 350 ARG A O 1
ATOM 2792 N N . LEU A 1 351 ? 31.306 8.980 -33.890 1.00 82.62 351 LEU A N 1
ATOM 2793 C CA . LEU A 1 351 ? 31.007 9.130 -35.324 1.00 82.62 351 LEU A CA 1
ATOM 2794 C C . LEU A 1 351 ? 32.125 9.861 -36.081 1.00 82.62 351 LEU A C 1
ATOM 2796 O O . LEU A 1 351 ? 32.547 9.420 -37.147 1.00 82.62 351 LEU A O 1
ATOM 2800 N N . LEU A 1 352 ? 32.653 10.954 -35.522 1.00 79.19 352 LEU A N 1
ATOM 2801 C CA . LEU A 1 352 ? 33.738 11.715 -36.154 1.00 79.19 352 LEU A CA 1
ATOM 2802 C C . LEU A 1 352 ? 35.041 10.913 -36.306 1.00 79.19 352 LEU A C 1
ATOM 2804 O O . LEU A 1 352 ? 35.825 11.221 -37.203 1.00 79.19 352 LEU A O 1
ATOM 2808 N N . LEU A 1 353 ? 35.258 9.896 -35.469 1.00 79.25 353 LEU A N 1
ATOM 2809 C CA . LEU A 1 353 ? 36.425 9.013 -35.525 1.00 79.25 353 LEU A CA 1
ATOM 2810 C C . LEU A 1 353 ? 36.200 7.794 -36.426 1.00 79.25 353 LEU A C 1
ATOM 2812 O O . LEU A 1 353 ? 37.094 7.443 -37.193 1.00 79.25 353 LEU A O 1
ATOM 2816 N N . LEU A 1 354 ? 35.013 7.183 -36.378 1.00 80.88 354 LEU A N 1
ATOM 2817 C CA . LEU A 1 354 ? 34.700 5.969 -37.141 1.00 80.88 354 LEU A CA 1
ATOM 2818 C C . LEU A 1 354 ? 34.468 6.247 -38.633 1.00 80.88 354 LEU A C 1
ATOM 2820 O O . LEU A 1 354 ? 34.933 5.483 -39.480 1.00 80.88 354 LEU A O 1
ATOM 2824 N N . VAL A 1 355 ? 33.808 7.359 -38.976 1.00 81.94 355 VAL A N 1
ATOM 2825 C CA . VAL A 1 355 ? 33.467 7.693 -40.373 1.00 81.94 355 VAL A CA 1
ATOM 2826 C C . VAL A 1 355 ? 34.706 7.766 -41.287 1.00 81.94 355 VAL A C 1
ATOM 2828 O O . VAL A 1 355 ? 34.673 7.184 -42.375 1.00 81.94 355 VAL A O 1
ATOM 2831 N N . PRO A 1 356 ? 35.821 8.431 -40.912 1.00 80.81 356 PRO A N 1
ATOM 2832 C CA . PRO A 1 356 ? 37.046 8.403 -41.714 1.00 80.81 356 PRO A CA 1
ATOM 2833 C C . PRO A 1 356 ? 37.607 6.995 -41.948 1.00 80.81 356 PRO A C 1
ATOM 2835 O O . PRO A 1 356 ? 38.092 6.719 -43.044 1.00 80.81 356 PRO A O 1
ATOM 2838 N N . MET A 1 357 ? 37.524 6.113 -40.947 1.00 77.69 357 MET A N 1
ATOM 2839 C CA . MET A 1 357 ? 38.063 4.748 -41.014 1.00 77.69 357 MET A CA 1
ATOM 2840 C C . MET A 1 357 ? 37.242 3.878 -41.974 1.00 77.69 357 MET A C 1
ATOM 2842 O O . MET A 1 357 ? 37.805 3.172 -42.805 1.00 77.69 357 MET A O 1
ATOM 2846 N N . LEU A 1 358 ? 35.913 4.019 -41.959 1.00 80.00 358 LEU A N 1
ATOM 2847 C CA . LEU A 1 358 ? 35.015 3.320 -42.888 1.00 80.00 358 LEU A CA 1
ATOM 2848 C C . LEU A 1 358 ? 35.085 3.856 -44.326 1.00 80.00 358 LEU A C 1
ATOM 2850 O O . LEU A 1 358 ? 34.813 3.128 -45.281 1.00 80.00 358 LEU A O 1
ATOM 2854 N N . ARG A 1 359 ? 35.481 5.122 -44.514 1.00 78.06 359 ARG A N 1
ATOM 2855 C CA . ARG A 1 359 ? 35.695 5.701 -45.852 1.00 78.06 359 ARG A CA 1
ATOM 2856 C C . ARG A 1 359 ? 36.947 5.171 -46.553 1.00 78.06 359 ARG A C 1
ATOM 2858 O O . ARG A 1 359 ? 36.999 5.231 -47.783 1.00 78.06 359 ARG A O 1
ATOM 2865 N N . LEU A 1 360 ? 37.937 4.688 -45.802 1.00 79.69 360 LEU A N 1
ATOM 2866 C CA . LEU A 1 360 ? 39.207 4.164 -46.312 1.00 79.69 360 LEU A CA 1
ATOM 2867 C C . LEU A 1 360 ? 39.479 2.768 -45.720 1.00 79.69 360 LEU A C 1
ATOM 2869 O O . LEU A 1 360 ? 40.402 2.623 -44.914 1.00 79.69 360 LEU A O 1
ATOM 2873 N N . PRO A 1 361 ? 38.689 1.743 -46.103 1.00 75.44 361 PRO A N 1
ATOM 2874 C CA . PRO A 1 361 ? 38.816 0.412 -45.528 1.00 75.44 361 PRO A CA 1
ATOM 2875 C C . PRO A 1 361 ? 40.182 -0.206 -45.849 1.00 75.44 361 PRO A C 1
ATOM 2877 O O . PRO A 1 361 ? 40.706 -0.079 -46.960 1.00 75.44 361 PRO A O 1
ATOM 2880 N N . ARG A 1 362 ? 40.762 -0.893 -44.863 1.00 82.31 362 ARG A N 1
ATOM 2881 C CA . ARG A 1 362 ? 42.022 -1.629 -44.992 1.00 82.31 362 ARG A CA 1
ATOM 2882 C C . ARG A 1 362 ? 41.855 -2.838 -45.924 1.00 82.31 362 ARG A C 1
ATOM 2884 O O . ARG A 1 362 ? 40.762 -3.409 -45.993 1.00 82.31 362 ARG A O 1
ATOM 2891 N N . PRO A 1 363 ? 42.917 -3.260 -46.635 1.00 81.88 363 PRO A N 1
ATOM 2892 C CA . PRO A 1 363 ? 42.887 -4.507 -47.400 1.00 81.88 363 PRO A CA 1
ATOM 2893 C C . PRO A 1 363 ? 42.606 -5.687 -46.466 1.00 81.88 363 PRO A C 1
ATOM 2895 O O . PRO A 1 363 ? 43.035 -5.669 -45.315 1.00 81.88 363 PRO A O 1
ATOM 2898 N N . ALA A 1 364 ? 41.910 -6.718 -46.945 1.00 76.25 364 ALA A N 1
ATOM 2899 C CA . ALA A 1 364 ? 41.430 -7.791 -46.067 1.00 76.25 364 ALA A CA 1
ATOM 2900 C C . ALA A 1 364 ? 42.568 -8.528 -45.325 1.00 76.25 364 ALA A C 1
ATOM 2902 O O . ALA A 1 364 ? 42.417 -8.872 -44.157 1.00 76.25 364 ALA A O 1
ATOM 2903 N N . ALA A 1 365 ? 43.741 -8.659 -45.957 1.00 76.31 365 ALA A N 1
ATOM 2904 C CA . ALA A 1 365 ? 44.946 -9.250 -45.361 1.00 76.31 365 ALA A CA 1
ATOM 2905 C C . ALA A 1 365 ? 45.484 -8.492 -44.128 1.00 76.31 365 ALA A C 1
ATOM 2907 O O . ALA A 1 365 ? 46.252 -9.050 -43.353 1.00 76.31 365 ALA A O 1
ATOM 2908 N N . TYR A 1 366 ? 45.083 -7.231 -43.922 1.00 80.81 366 TYR A N 1
ATOM 2909 C CA . TYR A 1 366 ? 45.419 -6.471 -42.714 1.00 80.81 366 TYR A CA 1
ATOM 2910 C C . TYR A 1 366 ? 44.832 -7.119 -41.452 1.00 80.81 366 TYR A C 1
ATOM 2912 O O . TYR A 1 366 ? 45.447 -7.075 -40.396 1.00 80.81 366 TYR A O 1
ATOM 2920 N N . PHE A 1 367 ? 43.658 -7.748 -41.549 1.00 74.44 367 PHE A N 1
ATOM 2921 C CA . PHE A 1 367 ? 42.956 -8.304 -40.388 1.00 74.44 367 PHE A CA 1
ATOM 2922 C C . PHE A 1 367 ? 43.446 -9.696 -39.971 1.00 74.44 367 PHE A C 1
ATOM 2924 O O . PHE A 1 367 ? 43.042 -10.188 -38.921 1.00 74.44 367 PHE A O 1
ATOM 2931 N N . ASP A 1 368 ? 44.345 -10.308 -40.747 1.00 76.00 368 ASP A N 1
ATOM 2932 C CA . ASP A 1 368 ? 44.936 -11.611 -40.418 1.00 76.00 368 ASP A CA 1
ATOM 2933 C C . ASP A 1 368 ? 45.965 -11.519 -39.281 1.00 76.00 368 ASP A C 1
ATOM 2935 O O . ASP A 1 368 ? 46.273 -12.514 -38.618 1.00 76.00 368 ASP A O 1
ATOM 2939 N N . GLU A 1 369 ? 46.499 -10.322 -39.026 1.00 75.62 369 GLU A N 1
ATOM 2940 C CA . GLU A 1 369 ? 47.414 -10.081 -37.918 1.00 75.62 369 GLU A CA 1
ATOM 2941 C C . GLU A 1 369 ? 46.637 -9.883 -36.606 1.00 75.62 369 GLU A C 1
ATOM 2943 O O . GLU A 1 369 ? 45.860 -8.938 -36.417 1.00 75.62 369 GLU A O 1
ATOM 2948 N N . LYS A 1 370 ? 46.859 -10.810 -35.666 1.00 69.50 370 LYS A N 1
ATOM 2949 C CA . LYS A 1 370 ? 46.140 -10.859 -34.389 1.00 69.50 370 LYS A CA 1
ATOM 2950 C C . LYS A 1 370 ? 46.280 -9.547 -33.616 1.00 69.50 370 LYS A C 1
ATOM 2952 O O . LYS A 1 370 ? 47.381 -9.109 -33.299 1.00 69.50 370 LYS A O 1
ATOM 2957 N N . GLY A 1 371 ? 45.141 -8.974 -33.231 1.00 64.56 371 GLY A N 1
ATOM 2958 C CA . GLY A 1 371 ? 45.070 -7.764 -32.409 1.00 64.56 371 GLY A CA 1
ATOM 2959 C C . GLY A 1 371 ? 44.931 -6.454 -33.188 1.00 64.56 371 GLY A C 1
ATOM 2960 O O . GLY A 1 371 ? 44.548 -5.457 -32.576 1.00 64.56 371 GLY A O 1
ATOM 2961 N N . LEU A 1 372 ? 45.121 -6.433 -34.514 1.00 67.81 372 LEU A N 1
ATOM 2962 C CA . LEU A 1 372 ? 44.927 -5.212 -35.313 1.00 67.81 372 LEU A CA 1
ATOM 2963 C C . LEU A 1 372 ? 43.463 -4.747 -35.365 1.00 67.81 372 LEU A C 1
ATOM 2965 O O . LEU A 1 372 ? 43.199 -3.548 -35.332 1.00 67.81 372 LEU A O 1
ATOM 2969 N N . MET A 1 373 ? 42.499 -5.671 -35.311 1.00 68.25 373 MET A N 1
ATOM 2970 C CA . MET A 1 373 ? 41.070 -5.330 -35.227 1.00 68.25 373 MET A CA 1
ATOM 2971 C C . MET A 1 373 ? 40.736 -4.482 -33.984 1.00 68.25 373 MET A C 1
ATOM 2973 O O . MET A 1 373 ? 39.896 -3.589 -34.046 1.00 68.25 373 MET A O 1
ATOM 2977 N N . SER A 1 374 ? 41.428 -4.714 -32.861 1.00 66.94 374 SER A N 1
ATOM 2978 C CA . SER A 1 374 ? 41.215 -3.953 -31.619 1.00 66.94 374 SER A CA 1
ATOM 2979 C C . SER A 1 374 ? 41.735 -2.512 -31.692 1.00 66.94 374 SER A C 1
ATOM 2981 O O . SER A 1 374 ? 41.239 -1.643 -30.981 1.00 66.94 374 SER A O 1
ATOM 2983 N N . LEU A 1 375 ? 42.698 -2.242 -32.580 1.00 68.94 375 LEU A N 1
ATOM 2984 C CA . LEU A 1 375 ? 43.209 -0.897 -32.858 1.00 68.94 375 LEU A CA 1
ATOM 2985 C C . LEU A 1 375 ? 42.256 -0.103 -33.763 1.00 68.94 375 LEU A C 1
ATOM 2987 O O . LEU A 1 375 ? 42.171 1.117 -33.644 1.00 68.94 375 LEU A O 1
ATOM 2991 N N . GLU A 1 376 ? 41.523 -0.795 -34.638 1.00 71.94 376 GLU A N 1
ATOM 2992 C CA . GLU A 1 376 ? 40.533 -0.192 -35.538 1.00 71.94 376 GLU A CA 1
ATOM 2993 C C . GLU A 1 376 ? 39.183 0.081 -34.840 1.00 71.94 376 GLU A C 1
ATOM 2995 O O . GLU A 1 376 ? 38.350 0.800 -35.379 1.00 71.94 376 GLU A O 1
ATOM 3000 N N . GLN A 1 377 ? 38.974 -0.421 -33.617 1.00 73.19 377 GLN A N 1
ATOM 3001 C CA . GLN A 1 377 ? 37.750 -0.257 -32.822 1.00 73.19 377 GLN A CA 1
ATOM 3002 C C . GLN A 1 377 ? 37.971 0.657 -31.594 1.00 73.19 377 GLN A C 1
ATOM 3004 O O . GLN A 1 377 ? 37.958 0.191 -30.453 1.00 73.19 377 GLN A O 1
ATOM 3009 N N . PRO A 1 378 ? 38.191 1.976 -31.769 1.00 66.12 378 PRO A N 1
ATOM 3010 C CA . PRO A 1 378 ? 38.496 2.862 -30.652 1.00 66.12 378 PRO A CA 1
ATOM 3011 C C . PRO A 1 378 ? 37.270 3.171 -29.780 1.00 66.12 378 PRO A C 1
ATOM 3013 O O . PRO A 1 378 ? 36.157 3.336 -30.274 1.00 66.12 378 PRO A O 1
ATOM 3016 N N . LEU A 1 379 ? 37.510 3.389 -28.482 1.00 61.91 379 LEU A N 1
ATOM 3017 C CA . LEU A 1 379 ? 36.616 4.117 -27.571 1.00 61.91 379 LEU A CA 1
ATOM 3018 C C . LEU A 1 379 ? 35.243 3.490 -27.276 1.00 61.91 379 LEU A C 1
ATOM 3020 O O . LEU A 1 379 ? 34.344 4.262 -26.950 1.00 61.91 379 LEU A O 1
ATOM 3024 N N . TYR A 1 380 ? 35.023 2.170 -27.348 1.00 62.72 380 TYR A N 1
ATOM 3025 C CA . TYR A 1 380 ? 33.715 1.604 -26.979 1.00 62.72 380 TYR A CA 1
ATOM 3026 C C . TYR A 1 380 ? 33.672 0.080 -26.783 1.00 62.72 380 TYR A C 1
ATOM 3028 O O . TYR A 1 380 ? 34.557 -0.663 -27.193 1.00 62.72 380 TYR A O 1
ATOM 3036 N N . CYS A 1 381 ? 32.527 -0.357 -26.251 1.00 66.81 381 CYS A N 1
ATOM 3037 C CA . CYS A 1 381 ? 32.052 -1.720 -26.200 1.00 66.81 381 CYS A CA 1
ATOM 3038 C C . CYS A 1 381 ? 31.456 -2.286 -27.478 1.00 66.81 381 CYS A C 1
ATOM 3040 O O . CYS A 1 381 ? 30.241 -2.324 -27.657 1.00 66.81 381 CYS A O 1
ATOM 3042 N N . TYR A 1 382 ? 32.320 -2.777 -28.357 1.00 67.38 382 TYR A N 1
ATOM 3043 C CA . TYR A 1 382 ? 31.889 -3.404 -29.595 1.00 67.38 382 TYR A CA 1
ATOM 3044 C C . TYR A 1 382 ? 31.413 -4.846 -29.332 1.00 67.38 382 TYR A C 1
ATOM 3046 O O . TYR A 1 382 ? 32.130 -5.678 -28.776 1.00 67.38 382 TYR A O 1
ATOM 3054 N N . GLY A 1 383 ? 30.146 -5.111 -29.662 1.00 67.94 383 GLY A N 1
ATOM 3055 C CA . GLY A 1 383 ? 29.472 -6.386 -29.417 1.00 67.94 383 GLY A CA 1
ATOM 3056 C C . GLY A 1 383 ? 27.962 -6.223 -29.242 1.00 67.94 383 GLY A C 1
ATOM 3057 O O . GLY A 1 383 ? 27.482 -5.212 -28.719 1.00 67.94 383 GLY A O 1
ATOM 3058 N N . ASN A 1 384 ? 27.206 -7.242 -29.652 1.00 67.62 384 ASN A N 1
ATOM 3059 C CA . ASN A 1 384 ? 25.744 -7.179 -29.726 1.00 67.62 384 ASN A CA 1
ATOM 3060 C C . ASN A 1 384 ? 25.093 -6.910 -28.353 1.00 67.62 384 ASN A C 1
ATOM 3062 O O . ASN A 1 384 ? 24.285 -5.997 -28.198 1.00 67.62 384 ASN A O 1
ATOM 3066 N N . THR A 1 385 ? 25.521 -7.643 -27.321 1.00 66.62 385 THR A N 1
ATOM 3067 C CA . THR A 1 385 ? 25.024 -7.497 -25.943 1.00 66.62 385 THR A CA 1
ATOM 3068 C C . THR A 1 385 ? 25.261 -6.097 -25.388 1.00 66.62 385 THR A C 1
ATOM 3070 O O . THR A 1 385 ? 24.386 -5.503 -24.765 1.00 66.62 385 THR A O 1
ATOM 3073 N N . CYS A 1 386 ? 26.449 -5.552 -25.620 1.00 69.94 386 CYS A N 1
ATOM 3074 C CA . CYS A 1 386 ? 26.837 -4.279 -25.041 1.00 69.94 386 CYS A CA 1
ATOM 3075 C C . CYS A 1 386 ? 26.156 -3.094 -25.717 1.00 69.94 386 CYS A C 1
ATOM 3077 O O . CYS A 1 386 ? 25.633 -2.202 -25.051 1.00 69.94 386 CYS A O 1
ATOM 3079 N N . THR A 1 387 ? 26.076 -3.164 -27.044 1.00 70.12 387 THR A N 1
ATOM 3080 C CA . THR A 1 387 ? 25.362 -2.202 -27.881 1.00 70.12 387 THR A CA 1
ATOM 3081 C C . THR A 1 387 ? 23.877 -2.151 -27.507 1.00 70.12 387 THR A C 1
ATOM 3083 O O . THR A 1 387 ? 23.292 -1.071 -27.416 1.00 70.12 387 THR A O 1
ATOM 3086 N N . LEU A 1 388 ? 23.271 -3.305 -27.204 1.00 69.88 388 LEU A N 1
ATOM 3087 C CA . LEU A 1 388 ? 21.879 -3.397 -26.766 1.00 69.88 388 LEU A CA 1
ATOM 3088 C C . LEU A 1 388 ? 21.646 -2.753 -25.392 1.00 69.88 388 LEU A C 1
ATOM 3090 O O . LEU A 1 388 ? 20.673 -2.015 -25.231 1.00 69.88 388 LEU A O 1
ATOM 3094 N N . TYR A 1 389 ? 22.527 -2.982 -24.414 1.00 72.44 389 TYR A N 1
ATOM 3095 C CA . TYR A 1 389 ? 22.408 -2.354 -23.092 1.00 72.44 389 TYR A CA 1
ATOM 3096 C C . TYR A 1 389 ? 22.616 -0.842 -23.138 1.00 72.44 389 TYR A C 1
ATOM 3098 O O . TYR A 1 389 ? 21.870 -0.099 -22.501 1.00 72.44 389 TYR A O 1
ATOM 3106 N N . ASP A 1 390 ? 23.594 -0.376 -23.907 1.00 76.62 390 ASP A N 1
ATOM 3107 C CA . ASP A 1 390 ? 23.882 1.047 -24.051 1.00 76.62 390 ASP A CA 1
ATOM 3108 C C . ASP A 1 390 ? 22.756 1.790 -24.790 1.00 76.62 390 ASP A C 1
ATOM 3110 O O . ASP A 1 390 ? 22.343 2.882 -24.394 1.00 76.62 390 ASP A O 1
ATOM 3114 N N . PHE A 1 391 ? 22.201 1.188 -25.844 1.00 78.69 391 PHE A N 1
ATOM 3115 C CA . PHE A 1 391 ? 21.047 1.742 -26.542 1.00 78.69 391 PHE A CA 1
ATOM 3116 C C . PHE A 1 391 ? 19.771 1.693 -25.680 1.00 78.69 391 PHE A C 1
ATOM 3118 O O . PHE A 1 391 ? 19.083 2.705 -25.524 1.00 78.69 391 PHE A O 1
ATOM 3125 N N . GLY A 1 392 ? 19.482 0.552 -25.047 1.00 77.94 392 GLY A N 1
ATOM 3126 C CA . GLY A 1 392 ? 18.328 0.385 -24.160 1.00 77.94 392 GLY A CA 1
ATOM 3127 C C . GLY A 1 392 ? 18.369 1.315 -22.944 1.00 77.94 392 GLY A C 1
ATOM 3128 O O . GLY A 1 392 ? 17.351 1.908 -22.584 1.00 77.94 392 GLY A O 1
ATOM 3129 N N . GLY A 1 393 ? 19.554 1.519 -22.360 1.00 80.31 393 GLY A N 1
ATOM 3130 C CA . GLY A 1 393 ? 19.778 2.472 -21.274 1.00 80.31 393 GLY A CA 1
ATOM 3131 C C . GLY A 1 393 ? 19.457 3.909 -21.688 1.00 80.31 393 GLY A C 1
ATOM 3132 O O . GLY A 1 393 ? 18.759 4.620 -20.962 1.00 80.31 393 GLY A O 1
ATOM 3133 N N . THR A 1 394 ? 19.873 4.321 -22.890 1.00 84.00 394 THR A N 1
ATOM 3134 C CA . THR A 1 394 ? 19.503 5.622 -23.463 1.00 84.00 394 THR A CA 1
ATOM 3135 C C . THR A 1 394 ? 17.985 5.778 -23.588 1.00 84.00 394 THR A C 1
ATOM 3137 O O . THR A 1 394 ? 17.445 6.797 -23.152 1.00 84.00 394 THR A O 1
ATOM 3140 N N . ILE A 1 395 ? 17.270 4.787 -24.131 1.00 84.44 395 ILE A N 1
ATOM 3141 C CA . ILE A 1 395 ? 15.802 4.848 -24.264 1.00 84.44 395 ILE A CA 1
ATOM 3142 C C . ILE A 1 395 ? 15.122 4.944 -22.895 1.00 84.44 395 ILE A C 1
ATOM 3144 O O . ILE A 1 395 ? 14.248 5.789 -22.693 1.00 84.44 395 ILE A O 1
ATOM 3148 N N . PHE A 1 396 ? 15.550 4.126 -21.935 1.00 83.12 396 PHE A N 1
ATOM 3149 C CA . PHE A 1 396 ? 14.984 4.111 -20.590 1.00 83.12 396 PHE A CA 1
ATOM 3150 C C . PHE A 1 396 ? 15.092 5.476 -19.896 1.00 83.12 396 PHE A C 1
ATOM 3152 O O . PHE A 1 396 ? 14.117 5.968 -19.327 1.00 83.12 396 PHE A O 1
ATOM 3159 N N . VAL A 1 397 ? 16.246 6.140 -19.995 1.00 87.25 397 VAL A N 1
ATOM 3160 C CA . VAL A 1 397 ? 16.428 7.476 -19.409 1.00 87.25 397 VAL A CA 1
ATOM 3161 C C . VAL A 1 397 ? 15.521 8.517 -20.075 1.00 87.25 397 VAL A C 1
ATOM 3163 O O . VAL A 1 397 ? 14.964 9.363 -19.377 1.00 87.25 397 VAL A O 1
ATOM 3166 N N . HIS A 1 398 ? 15.296 8.446 -21.390 1.00 85.38 398 HIS A N 1
ATOM 3167 C CA . HIS A 1 398 ? 14.340 9.332 -22.064 1.00 85.38 398 HIS A CA 1
ATOM 3168 C C . HIS A 1 398 ? 12.894 9.124 -21.582 1.00 85.38 398 HIS A C 1
ATOM 3170 O O . HIS A 1 398 ? 12.167 10.102 -21.393 1.00 85.38 398 HIS A O 1
ATOM 3176 N N . VAL A 1 399 ? 12.489 7.881 -21.302 1.00 84.19 399 VAL A N 1
ATOM 3177 C CA . VAL A 1 399 ? 11.186 7.585 -20.677 1.00 84.19 399 VAL A CA 1
ATOM 3178 C C . VAL A 1 399 ? 11.093 8.220 -19.286 1.00 84.19 399 VAL A C 1
ATOM 3180 O O . VAL A 1 399 ? 10.088 8.857 -18.968 1.00 84.19 399 VAL A O 1
ATOM 3183 N N . LEU A 1 400 ? 12.149 8.123 -18.471 1.00 85.25 400 LEU A N 1
ATOM 3184 C CA . LEU A 1 400 ? 12.190 8.769 -17.154 1.00 85.25 400 LEU A CA 1
ATOM 3185 C C . LEU A 1 400 ? 12.082 10.296 -17.246 1.00 85.25 400 LEU A C 1
ATOM 3187 O O . LEU A 1 400 ? 11.367 10.900 -16.445 1.00 85.25 400 LEU A O 1
ATOM 3191 N N . ILE A 1 401 ? 12.735 10.920 -18.232 1.00 83.81 401 ILE A N 1
ATOM 3192 C CA . ILE A 1 401 ? 12.598 12.359 -18.503 1.00 83.81 401 ILE A CA 1
ATOM 3193 C C . ILE A 1 401 ? 11.134 12.695 -18.810 1.00 83.81 401 ILE A C 1
ATOM 3195 O O . ILE A 1 401 ? 10.574 13.603 -18.198 1.00 83.81 401 ILE A O 1
ATOM 3199 N N . ALA A 1 402 ? 10.481 11.943 -19.700 1.00 78.75 402 ALA A N 1
ATOM 3200 C CA . ALA A 1 402 ? 9.079 12.171 -20.049 1.00 78.75 402 ALA A CA 1
ATOM 3201 C C . ALA A 1 402 ? 8.133 12.022 -18.841 1.00 78.75 402 ALA A C 1
ATOM 3203 O O . ALA A 1 402 ? 7.215 12.829 -18.673 1.00 78.75 402 ALA A O 1
ATOM 3204 N N . LEU A 1 403 ? 8.371 11.036 -17.969 1.00 78.62 403 LEU A N 1
ATOM 3205 C CA . LEU A 1 403 ? 7.607 10.847 -16.730 1.00 78.62 403 LEU A CA 1
ATOM 3206 C C . LEU A 1 403 ? 7.815 12.002 -15.744 1.00 78.62 403 LEU A C 1
ATOM 3208 O O . LEU A 1 403 ? 6.844 12.524 -15.197 1.00 78.62 403 LEU A O 1
ATOM 3212 N N . ALA A 1 404 ? 9.064 12.430 -15.544 1.00 79.75 404 ALA A N 1
ATOM 3213 C CA . ALA A 1 404 ? 9.398 13.537 -14.652 1.00 79.75 404 ALA A CA 1
ATOM 3214 C C . ALA A 1 404 ? 8.760 14.854 -15.121 1.00 79.75 404 ALA A C 1
ATOM 3216 O O . ALA A 1 404 ? 8.207 15.599 -14.310 1.00 79.75 404 ALA A O 1
ATOM 3217 N N . LEU A 1 405 ? 8.755 15.106 -16.435 1.00 73.12 405 LEU A N 1
ATOM 3218 C CA . LEU A 1 405 ? 8.089 16.266 -17.023 1.00 73.12 405 LEU A CA 1
ATOM 3219 C C . LEU A 1 405 ? 6.565 16.204 -16.840 1.00 73.12 405 LEU A C 1
ATOM 3221 O O . LEU A 1 405 ? 5.955 17.231 -16.560 1.00 73.12 405 LEU A O 1
ATOM 3225 N N . ASN A 1 406 ? 5.931 15.033 -16.910 1.00 69.06 406 ASN A N 1
ATOM 3226 C CA . ASN A 1 406 ? 4.469 14.903 -16.818 1.00 69.06 406 ASN A CA 1
ATOM 3227 C C . ASN A 1 406 ? 3.936 14.572 -15.411 1.00 69.06 406 ASN A C 1
ATOM 3229 O O . ASN A 1 406 ? 2.743 14.306 -15.248 1.00 69.06 406 ASN A O 1
ATOM 3233 N N . PHE A 1 407 ? 4.782 14.620 -14.381 1.00 71.81 407 PHE A N 1
ATOM 3234 C CA . PHE A 1 407 ? 4.432 14.177 -13.028 1.00 71.81 407 PHE A CA 1
ATOM 3235 C C . PHE A 1 407 ? 3.180 14.862 -12.449 1.00 71.81 407 PHE A C 1
ATOM 3237 O O . PHE A 1 407 ? 2.290 14.191 -11.927 1.00 71.81 407 PHE A O 1
ATOM 3244 N N . ASP A 1 408 ? 3.060 16.187 -12.581 1.00 65.94 408 ASP A N 1
ATOM 3245 C CA . ASP A 1 408 ? 1.906 16.927 -12.043 1.00 65.94 408 ASP A CA 1
ATOM 3246 C C . ASP A 1 408 ? 0.595 16.582 -12.763 1.00 65.94 408 ASP A C 1
ATOM 3248 O O . ASP A 1 408 ? -0.462 16.509 -12.133 1.00 65.94 408 ASP A O 1
ATOM 3252 N N . PHE A 1 409 ? 0.660 16.333 -14.074 1.00 63.72 409 PHE A N 1
ATOM 3253 C CA . PHE A 1 409 ? -0.489 15.901 -14.867 1.00 63.72 409 PHE A CA 1
ATOM 3254 C C . PHE A 1 409 ? -0.952 14.505 -14.436 1.00 63.72 409 PHE A C 1
ATOM 3256 O O . PHE A 1 409 ? -2.132 14.312 -14.141 1.00 63.72 409 PHE A O 1
ATOM 3263 N N . LEU A 1 410 ? -0.014 13.561 -14.297 1.00 61.88 410 LEU A N 1
ATOM 3264 C CA . LEU A 1 410 ? -0.291 12.208 -13.804 1.00 61.88 410 LEU A CA 1
ATOM 3265 C C . LEU A 1 410 ? -0.891 12.239 -12.393 1.00 61.88 410 LEU A C 1
ATOM 3267 O O . LEU A 1 410 ? -1.874 11.552 -12.115 1.00 61.88 410 LEU A O 1
ATOM 3271 N N . LYS A 1 411 ? -0.363 13.099 -11.514 1.00 66.62 411 LYS A N 1
ATOM 3272 C CA . LYS A 1 411 ? -0.895 13.309 -10.164 1.00 66.62 411 LYS A CA 1
ATOM 3273 C C . LYS A 1 411 ? -2.323 13.861 -10.187 1.00 66.62 411 LYS A C 1
ATOM 3275 O O . LYS A 1 411 ? -3.173 13.383 -9.432 1.00 66.62 411 LYS A O 1
ATOM 3280 N N . LYS A 1 412 ? -2.607 14.848 -11.044 1.00 65.75 412 LYS A N 1
ATOM 3281 C CA . LYS A 1 412 ? -3.951 15.425 -11.206 1.00 65.75 412 LYS A CA 1
ATOM 3282 C C . LYS A 1 412 ? -4.942 14.376 -11.717 1.00 65.75 412 LYS A C 1
ATOM 3284 O O . LYS A 1 412 ? -6.030 14.260 -11.161 1.00 65.75 412 LYS A O 1
ATOM 3289 N N . TYR A 1 413 ? -4.550 13.584 -12.710 1.00 60.19 413 TYR A N 1
ATOM 3290 C CA . TYR A 1 413 ? -5.386 12.532 -13.289 1.00 60.19 413 TYR A CA 1
ATOM 3291 C C . TYR A 1 413 ? -5.697 11.414 -12.281 1.00 60.19 413 TYR A C 1
ATOM 3293 O O . TYR A 1 413 ? -6.859 11.064 -12.081 1.00 60.19 413 TYR A O 1
ATOM 3301 N N . ALA A 1 414 ? -4.685 10.935 -11.550 1.00 61.06 414 ALA A N 1
ATOM 3302 C CA . ALA A 1 414 ? -4.872 9.963 -10.470 1.00 61.06 414 ALA A CA 1
ATOM 3303 C C . ALA A 1 414 ? -5.812 10.490 -9.370 1.00 61.06 414 ALA A C 1
ATOM 3305 O O . ALA A 1 414 ? -6.654 9.757 -8.851 1.00 61.06 414 ALA A O 1
ATOM 3306 N N . SER A 1 415 ? -5.711 11.785 -9.050 1.00 65.44 415 SER A N 1
ATOM 3307 C CA . SER A 1 415 ? -6.594 12.435 -8.075 1.00 65.44 415 SER A CA 1
ATOM 3308 C C . SER A 1 415 ? -8.040 12.535 -8.579 1.00 65.44 415 SER A C 1
ATOM 3310 O O . SER A 1 415 ? -8.969 12.323 -7.802 1.00 65.44 415 SER A O 1
ATOM 3312 N N . ALA A 1 416 ? -8.244 12.815 -9.871 1.00 56.91 416 ALA A N 1
ATOM 3313 C CA . ALA A 1 416 ? -9.568 12.908 -10.488 1.00 56.91 416 ALA A CA 1
ATOM 3314 C C . ALA A 1 416 ? -10.299 11.555 -10.512 1.00 56.91 416 ALA A C 1
ATOM 3316 O O . ALA A 1 416 ? -11.481 11.493 -10.173 1.00 56.91 416 ALA A O 1
ATOM 3317 N N . ILE A 1 417 ? -9.584 10.466 -10.816 1.00 64.62 417 ILE A N 1
ATOM 3318 C CA . ILE A 1 417 ? -10.127 9.100 -10.735 1.00 64.62 417 ILE A CA 1
ATOM 3319 C C . ILE A 1 417 ? -10.590 8.792 -9.303 1.00 64.62 417 ILE A C 1
ATOM 3321 O O . ILE A 1 417 ? -11.713 8.332 -9.098 1.00 64.62 417 ILE A O 1
ATOM 3325 N N . GLY A 1 418 ? -9.762 9.107 -8.300 1.00 68.56 418 GLY A N 1
ATOM 3326 C CA . GLY A 1 418 ? -10.120 8.896 -6.894 1.00 68.56 418 GLY A CA 1
ATOM 3327 C C . GLY A 1 418 ? -11.323 9.728 -6.427 1.00 68.56 418 GLY A C 1
ATOM 3328 O O . GLY A 1 418 ? -12.100 9.270 -5.588 1.00 68.56 418 GLY A O 1
ATOM 3329 N N . ALA A 1 419 ? -11.509 10.935 -6.972 1.00 69.56 419 ALA A N 1
ATOM 3330 C CA . ALA A 1 419 ? -12.640 11.800 -6.639 1.00 69.56 419 ALA A CA 1
ATOM 3331 C C . ALA A 1 419 ? -13.973 11.279 -7.205 1.00 69.56 419 ALA A C 1
ATOM 3333 O O . ALA A 1 419 ? -14.980 11.292 -6.495 1.00 69.56 419 ALA A O 1
ATOM 3334 N N . GLY A 1 420 ? -13.981 10.785 -8.450 1.00 76.06 420 GLY A N 1
ATOM 3335 C CA . GLY A 1 420 ? -15.177 10.195 -9.065 1.00 76.06 420 GLY A CA 1
ATOM 3336 C C . GLY A 1 420 ? -15.677 8.962 -8.309 1.00 76.06 420 GLY A C 1
ATOM 3337 O O . GLY A 1 420 ? -16.871 8.826 -8.043 1.00 76.06 420 GLY A O 1
ATOM 3338 N N . ASP A 1 421 ? -14.751 8.110 -7.875 1.00 78.62 421 ASP A N 1
ATOM 3339 C CA . ASP A 1 421 ? -15.053 6.910 -7.098 1.00 78.62 421 ASP A CA 1
ATOM 3340 C C . ASP A 1 421 ? -15.635 7.233 -5.703 1.00 78.62 421 ASP A C 1
ATOM 3342 O O . ASP A 1 421 ? -16.636 6.653 -5.281 1.00 78.62 421 ASP A O 1
ATOM 3346 N N . GLN A 1 422 ? -15.099 8.243 -5.010 1.00 83.38 422 GLN A N 1
ATOM 3347 C CA . GLN A 1 422 ? -15.663 8.717 -3.737 1.00 83.38 422 GLN A CA 1
ATOM 3348 C C . GLN A 1 422 ? -17.053 9.353 -3.891 1.00 83.38 422 GLN A C 1
ATOM 3350 O O . GLN A 1 422 ? -17.918 9.163 -3.033 1.00 83.38 422 GLN A O 1
ATOM 3355 N N . ALA A 1 423 ? -17.308 10.071 -4.989 1.00 85.88 423 ALA A N 1
ATOM 3356 C CA . ALA A 1 423 ? -18.636 10.612 -5.277 1.00 85.88 423 ALA A CA 1
ATOM 3357 C C . ALA A 1 423 ? -19.674 9.495 -5.498 1.00 85.88 423 ALA A C 1
ATOM 3359 O O . ALA A 1 423 ? -20.801 9.597 -5.005 1.00 85.88 423 ALA A O 1
ATOM 3360 N N . ALA A 1 424 ? -19.289 8.410 -6.180 1.00 87.19 424 ALA A N 1
ATOM 3361 C CA . ALA A 1 424 ? -20.137 7.234 -6.365 1.00 87.19 424 ALA A CA 1
ATOM 3362 C C . ALA A 1 424 ? -20.468 6.549 -5.027 1.00 87.19 424 ALA A C 1
ATOM 3364 O O . ALA A 1 424 ? -21.640 6.286 -4.747 1.00 87.19 424 ALA A O 1
ATOM 3365 N N . ILE A 1 425 ? -19.464 6.354 -4.163 1.00 91.06 425 ILE A N 1
ATOM 3366 C CA . ILE A 1 425 ? -19.643 5.790 -2.814 1.00 91.06 425 ILE A CA 1
ATOM 3367 C C . ILE A 1 425 ? -20.604 6.649 -1.984 1.00 91.06 425 ILE A C 1
ATOM 3369 O O . ILE A 1 425 ? -21.549 6.120 -1.398 1.00 91.06 425 ILE A O 1
ATOM 3373 N N . LYS A 1 426 ? -20.438 7.979 -1.980 1.00 92.62 426 LYS A N 1
ATOM 3374 C CA . LYS A 1 426 ? -21.341 8.889 -1.255 1.00 92.62 426 LYS A CA 1
ATOM 3375 C C . LYS A 1 426 ? -22.792 8.748 -1.724 1.00 92.62 426 LYS A C 1
ATOM 3377 O O . LYS A 1 426 ? -23.697 8.624 -0.898 1.00 92.62 426 LYS A O 1
ATOM 3382 N N . LYS A 1 427 ? -23.012 8.716 -3.042 1.00 93.12 427 LYS A N 1
ATOM 3383 C CA . LYS A 1 427 ? -24.345 8.558 -3.640 1.00 93.12 427 LYS A CA 1
ATOM 3384 C C . LYS A 1 427 ? -24.987 7.222 -3.248 1.00 93.12 427 LYS A C 1
ATOM 3386 O O . LYS A 1 427 ? -26.195 7.158 -3.027 1.00 93.12 427 LYS A O 1
ATOM 3391 N N . LEU A 1 428 ? -24.178 6.171 -3.114 1.00 94.06 428 LEU A N 1
ATOM 3392 C CA . LEU A 1 428 ? -24.633 4.863 -2.659 1.00 94.06 428 LEU A CA 1
ATOM 3393 C C . LEU A 1 428 ? -25.000 4.864 -1.169 1.00 94.06 428 LEU A C 1
ATOM 3395 O O . LEU A 1 428 ? -26.088 4.410 -0.837 1.00 94.06 428 LEU A O 1
ATOM 3399 N N . LYS A 1 429 ? -24.182 5.463 -0.290 1.00 94.19 429 LYS A N 1
ATOM 3400 C CA . LYS A 1 429 ? -24.521 5.642 1.140 1.00 94.19 429 LYS A CA 1
ATOM 3401 C C . LYS A 1 429 ? -25.862 6.366 1.320 1.00 94.19 429 LYS A C 1
ATOM 3403 O O . LYS A 1 429 ? -26.668 5.990 2.167 1.00 94.19 429 LYS A O 1
ATOM 3408 N N . GLU A 1 430 ? -26.119 7.407 0.526 1.00 93.50 430 GLU A N 1
ATOM 3409 C CA . GLU A 1 430 ? -27.401 8.127 0.536 1.00 93.50 430 GLU A CA 1
ATOM 3410 C C . GLU A 1 430 ? -28.566 7.252 0.059 1.00 93.50 430 GLU A C 1
ATOM 3412 O O . GLU A 1 430 ? -29.641 7.283 0.657 1.00 93.50 430 GLU A O 1
ATOM 3417 N N . LYS A 1 431 ? -28.356 6.452 -0.992 1.00 93.69 431 LYS A N 1
ATOM 3418 C CA . LYS A 1 431 ? -29.349 5.495 -1.492 1.00 93.69 431 LYS A CA 1
ATOM 3419 C C . LYS A 1 431 ? -29.709 4.454 -0.426 1.00 93.69 431 LYS A C 1
ATOM 3421 O O . LYS A 1 431 ? -30.891 4.276 -0.153 1.00 93.69 431 LYS A O 1
ATOM 3426 N N . MET A 1 432 ? -28.713 3.860 0.235 1.00 93.25 432 MET A N 1
ATOM 3427 C CA . MET A 1 432 ? -28.914 2.864 1.299 1.00 93.25 432 MET A CA 1
ATOM 3428 C C . MET A 1 432 ? -29.750 3.416 2.462 1.00 93.25 432 MET A C 1
ATOM 3430 O O . MET A 1 432 ? -30.615 2.718 2.989 1.00 93.25 432 MET A O 1
ATOM 3434 N N . ARG A 1 433 ? -29.548 4.688 2.834 1.00 91.38 433 ARG A N 1
ATOM 3435 C CA . ARG A 1 433 ? -30.384 5.364 3.840 1.00 91.38 433 ARG A CA 1
ATOM 3436 C C . ARG A 1 433 ? -31.810 5.616 3.349 1.00 91.38 433 ARG A C 1
ATOM 3438 O O . ARG A 1 433 ? -32.758 5.388 4.091 1.00 91.38 433 ARG A O 1
ATOM 3445 N N . LYS A 1 434 ? -31.980 6.072 2.102 1.00 91.44 434 LYS A N 1
ATOM 3446 C CA . LYS A 1 434 ? -33.306 6.349 1.511 1.00 91.44 434 LYS A CA 1
ATOM 3447 C C . LYS A 1 434 ? -34.153 5.089 1.341 1.00 91.44 434 LYS A C 1
ATOM 3449 O O . LYS A 1 434 ? -35.364 5.150 1.518 1.00 91.44 434 LYS A O 1
ATOM 3454 N N . GLU A 1 435 ? -33.524 3.969 1.003 1.00 91.00 435 GLU A N 1
ATOM 3455 C CA . GLU A 1 435 ? -34.190 2.675 0.810 1.00 91.00 435 GLU A CA 1
ATOM 3456 C C . GLU A 1 435 ? -34.419 1.915 2.130 1.00 91.00 435 GLU A C 1
ATOM 3458 O O . GLU A 1 435 ? -35.033 0.852 2.121 1.00 91.00 435 GLU A O 1
ATOM 3463 N N . GLY A 1 436 ? -33.957 2.445 3.271 1.00 85.88 436 GLY A N 1
ATOM 3464 C CA . GLY A 1 436 ? -34.087 1.791 4.579 1.00 85.88 436 GLY A CA 1
ATOM 3465 C C . GLY A 1 436 ? -33.173 0.571 4.768 1.00 85.88 436 GLY A C 1
ATOM 3466 O O . GLY A 1 436 ? -33.355 -0.204 5.712 1.00 85.88 436 GLY A O 1
ATOM 3467 N N . GLU A 1 437 ? -32.182 0.388 3.888 1.00 89.25 437 GLU A N 1
ATOM 3468 C CA . GLU A 1 437 ? -31.152 -0.649 4.022 1.00 89.25 437 GLU A CA 1
ATOM 3469 C C . GLU A 1 437 ? -30.226 -0.346 5.209 1.00 89.25 437 GLU A C 1
ATOM 3471 O O . GLU A 1 437 ? -29.863 -1.263 5.950 1.00 89.25 437 GLU A O 1
ATOM 3476 N N . TRP A 1 438 ? -29.904 0.937 5.419 1.00 91.88 438 TRP A N 1
ATOM 3477 C CA . TRP A 1 438 ? -29.090 1.431 6.530 1.00 91.88 438 TRP A CA 1
ATOM 3478 C C . TRP A 1 438 ? -29.844 2.462 7.376 1.00 91.88 438 TRP A C 1
ATOM 3480 O O . TRP A 1 438 ? -30.470 3.376 6.838 1.00 91.88 438 TRP A O 1
ATOM 3490 N N . SER A 1 439 ? -29.709 2.361 8.699 1.00 88.44 439 SER A N 1
ATOM 3491 C CA . SER A 1 439 ? -30.172 3.359 9.663 1.00 88.44 439 SER A CA 1
ATOM 3492 C C . SER A 1 439 ? -29.055 3.667 10.652 1.00 88.44 439 SER A C 1
ATOM 3494 O O . SER A 1 439 ? -28.445 2.746 11.183 1.00 88.44 439 SER A O 1
ATOM 3496 N N . ASP A 1 440 ? -28.809 4.950 10.925 1.00 84.44 440 ASP A N 1
ATOM 3497 C CA . ASP A 1 440 ? -27.843 5.357 11.951 1.00 84.44 440 ASP A CA 1
ATOM 3498 C C . ASP A 1 440 ? -28.385 5.064 13.380 1.00 84.44 440 ASP A C 1
ATOM 3500 O O . ASP A 1 440 ? -27.598 4.945 14.314 1.00 84.44 440 ASP A O 1
ATOM 3504 N N . GLU A 1 441 ? -29.709 4.895 13.544 1.00 82.62 441 GLU A N 1
ATOM 3505 C CA . GLU A 1 441 ? -30.384 4.484 14.799 1.00 82.62 441 GLU A CA 1
ATOM 3506 C C . GLU A 1 441 ? -30.280 2.982 15.066 1.00 82.62 441 GLU A C 1
ATOM 3508 O O . GLU A 1 441 ? -30.219 2.526 16.212 1.00 82.62 441 GLU A O 1
ATOM 3513 N N . VAL A 1 442 ? -30.340 2.216 13.975 1.00 87.62 442 VAL A N 1
ATOM 3514 C CA . VAL A 1 442 ? -30.373 0.754 13.976 1.00 87.62 442 VAL A CA 1
ATOM 3515 C C . VAL A 1 442 ? -29.326 0.230 12.990 1.00 87.62 442 VAL A C 1
ATOM 3517 O O . VAL A 1 442 ? -29.689 -0.399 11.985 1.00 87.62 442 VAL A O 1
ATOM 3520 N N . PRO A 1 443 ? -28.033 0.541 13.203 1.00 90.25 443 PRO A N 1
ATOM 3521 C CA . PRO A 1 443 ? -26.978 0.055 12.331 1.00 90.25 443 PRO A CA 1
ATOM 3522 C C . PRO A 1 443 ? -26.930 -1.470 12.378 1.00 90.25 443 PRO A C 1
ATOM 3524 O O . PRO A 1 443 ? -27.265 -2.097 13.387 1.00 90.25 443 PRO A O 1
ATOM 3527 N N . TYR A 1 444 ? -26.507 -2.076 11.273 1.00 91.44 444 TYR A N 1
ATOM 3528 C CA . TYR A 1 444 ? -26.238 -3.505 11.241 1.00 91.44 444 TYR A CA 1
ATOM 3529 C C . TYR A 1 444 ? -24.741 -3.773 11.222 1.00 91.44 444 TYR A C 1
ATOM 3531 O O . TYR A 1 444 ? -23.967 -3.012 10.639 1.00 91.44 444 TYR A O 1
ATOM 3539 N N . PHE A 1 445 ? -24.356 -4.905 11.797 1.00 92.75 445 PHE A N 1
ATOM 3540 C CA . PHE A 1 445 ? -22.999 -5.427 11.727 1.00 92.75 445 PHE A CA 1
ATOM 3541 C C . PHE A 1 445 ? -23.026 -6.932 11.482 1.00 92.75 445 PHE A C 1
ATOM 3543 O O . PHE A 1 445 ? -24.054 -7.582 11.677 1.00 92.75 445 PHE A O 1
ATOM 3550 N N . TYR A 1 446 ? -21.900 -7.467 11.016 1.00 95.56 446 TYR A N 1
ATOM 3551 C CA . TYR A 1 446 ? -21.737 -8.895 10.791 1.00 95.56 446 TYR A CA 1
ATOM 3552 C C . TYR A 1 446 ? -21.018 -9.524 11.979 1.00 95.56 446 TYR A C 1
ATOM 3554 O O . TYR A 1 446 ? -19.973 -9.035 12.414 1.00 95.56 446 TYR A O 1
ATOM 3562 N N . PHE A 1 447 ? -21.580 -10.604 12.501 1.00 96.19 447 PHE A N 1
ATOM 3563 C CA . PHE A 1 447 ? -21.066 -11.304 13.670 1.00 96.19 447 PHE A CA 1
ATOM 3564 C C . PHE A 1 447 ? -20.792 -12.760 13.336 1.00 96.19 447 PHE A C 1
ATOM 3566 O O . PHE A 1 447 ? -21.503 -13.375 12.545 1.00 96.19 447 PHE A O 1
ATOM 3573 N N . MET A 1 448 ? -19.773 -13.312 13.981 1.00 97.50 448 MET A N 1
ATOM 3574 C CA . MET A 1 448 ? -19.529 -14.749 13.995 1.00 97.50 448 MET A CA 1
ATOM 3575 C C . MET A 1 448 ? -20.193 -15.352 15.228 1.00 97.50 448 MET A C 1
ATOM 3577 O O . MET A 1 448 ? -20.244 -14.713 16.283 1.00 97.50 448 MET A O 1
ATOM 3581 N N . SER A 1 449 ? -20.646 -16.600 15.136 1.00 97.06 449 SER A N 1
ATOM 3582 C CA . SER A 1 449 ? -21.081 -17.317 16.335 1.00 97.06 449 SER A CA 1
ATOM 3583 C C . SER A 1 449 ? -19.882 -17.653 17.230 1.00 97.06 449 SER A C 1
ATOM 3585 O O . SER A 1 449 ? -18.794 -17.992 16.755 1.00 97.06 449 SER A O 1
ATOM 3587 N N . ALA A 1 450 ? -20.077 -17.617 18.547 1.00 96.44 450 ALA A N 1
ATOM 3588 C CA . ALA A 1 450 ? -19.055 -18.026 19.507 1.00 96.44 450 ALA A CA 1
ATOM 3589 C C . ALA A 1 450 ? -18.635 -19.493 19.301 1.00 96.44 450 ALA A C 1
ATOM 3591 O O . ALA A 1 450 ? -17.479 -19.844 19.537 1.00 96.44 450 ALA A O 1
ATOM 3592 N N . THR A 1 451 ? -19.552 -20.351 18.840 1.00 95.75 451 THR A N 1
ATOM 3593 C CA . THR A 1 451 ? -19.266 -21.747 18.473 1.00 95.75 451 THR A CA 1
ATOM 3594 C C . THR A 1 451 ? -18.265 -21.822 17.326 1.00 95.75 451 THR A C 1
ATOM 3596 O O . THR A 1 451 ? -17.215 -22.436 17.496 1.00 95.75 451 THR A O 1
ATOM 3599 N N . PHE A 1 452 ? -18.521 -21.108 16.225 1.00 96.06 452 PHE A N 1
ATOM 3600 C CA . PHE A 1 452 ? -17.604 -21.048 15.086 1.00 96.06 452 PHE A CA 1
ATOM 3601 C C . PHE A 1 452 ? -16.211 -20.565 15.506 1.00 96.06 452 PHE A C 1
ATOM 3603 O O . PHE A 1 452 ? -15.207 -21.197 15.186 1.00 96.06 452 PHE A O 1
ATOM 3610 N N . VAL A 1 453 ? -16.131 -19.488 16.295 1.00 96.69 453 VAL A N 1
ATOM 3611 C CA . VAL A 1 453 ? -14.839 -18.955 16.757 1.00 96.69 453 VAL A CA 1
ATOM 3612 C C . VAL A 1 453 ? -14.088 -19.966 17.625 1.00 96.69 453 VAL A C 1
ATOM 3614 O O . VAL A 1 453 ? -12.870 -20.076 17.498 1.00 96.69 453 VAL A O 1
ATOM 3617 N N . LYS A 1 454 ? -14.777 -20.730 18.485 1.00 95.31 454 LYS A N 1
ATOM 3618 C CA . LYS A 1 454 ? -14.163 -21.782 19.317 1.00 95.31 454 LYS A CA 1
ATOM 3619 C C . LYS A 1 454 ? -13.628 -22.948 18.480 1.00 95.31 454 LYS A C 1
ATOM 3621 O O . LYS A 1 454 ? -12.516 -23.414 18.746 1.00 95.31 454 LYS A O 1
ATOM 3626 N N . GLU A 1 455 ? -14.391 -23.370 17.477 1.00 93.69 455 GLU A N 1
ATOM 3627 C CA . GLU A 1 455 ? -14.113 -24.524 16.610 1.00 93.69 455 GLU A CA 1
ATOM 3628 C C . GLU A 1 455 ? -13.183 -24.211 15.431 1.00 93.69 455 GLU A C 1
ATOM 3630 O O . GLU A 1 455 ? -12.680 -25.129 14.804 1.00 93.69 455 GLU A O 1
ATOM 3635 N N . CYS A 1 456 ? -12.904 -22.936 15.147 1.00 92.06 456 CYS A N 1
ATOM 3636 C CA . CYS A 1 456 ? -12.032 -22.513 14.050 1.00 92.06 456 CYS A CA 1
ATOM 3637 C C . CYS A 1 456 ? -10.627 -23.141 14.157 1.00 92.06 456 CYS A C 1
ATOM 3639 O O . CYS A 1 456 ? -9.809 -22.700 14.964 1.00 92.06 456 CYS A O 1
ATOM 3641 N N . ASP A 1 457 ? -10.337 -24.179 13.373 1.00 86.44 457 ASP A N 1
ATOM 3642 C CA . ASP A 1 457 ? -9.058 -24.909 13.421 1.00 86.44 457 ASP A CA 1
ATOM 3643 C C . ASP A 1 457 ? -7.888 -24.133 12.799 1.00 86.44 457 ASP A C 1
ATOM 3645 O O . ASP A 1 457 ? -6.715 -24.472 12.996 1.00 86.44 457 ASP A O 1
ATOM 3649 N N . ASP A 1 458 ? -8.194 -23.056 12.079 1.00 84.50 458 ASP A N 1
ATOM 3650 C CA . ASP A 1 458 ? -7.189 -22.181 11.511 1.00 84.50 458 ASP A CA 1
ATOM 3651 C C . ASP A 1 458 ? -6.386 -21.443 12.577 1.00 84.50 458 ASP A C 1
ATOM 3653 O O . ASP A 1 458 ? -6.811 -21.174 13.703 1.00 84.50 458 ASP A O 1
ATOM 3657 N N . LYS A 1 459 ? -5.180 -21.032 12.180 1.00 84.50 459 LYS A N 1
ATOM 3658 C CA . LYS A 1 459 ? -4.332 -20.201 13.039 1.00 84.50 459 LYS A CA 1
ATOM 3659 C C . LYS A 1 459 ? -4.918 -18.809 13.269 1.00 84.50 459 LYS A C 1
ATOM 3661 O O . LYS A 1 459 ? -4.427 -18.121 14.146 1.00 84.50 459 LYS A O 1
ATOM 3666 N N . ARG A 1 460 ? -5.889 -18.357 12.477 1.00 88.75 460 ARG A N 1
ATOM 3667 C CA . ARG A 1 460 ? -6.458 -17.004 12.544 1.00 88.75 460 ARG A CA 1
ATOM 3668 C C . ARG A 1 460 ? -7.853 -16.989 11.937 1.00 88.75 460 ARG A C 1
ATOM 3670 O O . ARG A 1 460 ? -8.154 -17.832 11.101 1.00 88.75 460 ARG A O 1
ATOM 3677 N N . LEU A 1 461 ? -8.647 -15.982 12.289 1.00 93.31 461 LEU A N 1
ATOM 3678 C CA . LEU A 1 461 ? -9.953 -15.779 11.670 1.00 93.31 461 LEU A CA 1
ATOM 3679 C C . LEU A 1 461 ? -9.795 -15.264 10.221 1.00 93.31 461 LEU A C 1
ATOM 3681 O O . LEU A 1 461 ? -9.001 -14.338 9.995 1.00 93.31 461 LEU A O 1
ATOM 3685 N N . PRO A 1 462 ? -10.518 -15.845 9.246 1.00 91.75 462 PRO A N 1
ATOM 3686 C CA . PRO A 1 462 ? -10.544 -15.363 7.865 1.00 91.75 462 PRO A CA 1
ATOM 3687 C C . PRO A 1 462 ? -11.124 -13.940 7.730 1.00 91.75 462 PRO A C 1
ATOM 3689 O O . PRO A 1 462 ? -11.819 -13.464 8.638 1.00 91.75 462 PRO A O 1
ATOM 3692 N N . PRO A 1 463 ? -10.835 -13.219 6.626 1.00 92.31 463 PRO A N 1
ATOM 3693 C CA . PRO A 1 463 ? -11.458 -11.926 6.349 1.00 92.31 463 PRO A CA 1
ATOM 3694 C C . PRO A 1 463 ? -12.972 -12.064 6.153 1.00 92.31 463 PRO A C 1
ATOM 3696 O O . PRO A 1 463 ? -13.458 -13.109 5.726 1.00 92.31 463 PRO A O 1
ATOM 3699 N N . MET A 1 464 ? -13.709 -10.976 6.398 1.00 93.44 464 MET A N 1
ATOM 3700 C CA . MET A 1 464 ? -15.174 -10.959 6.313 1.00 93.44 464 MET A CA 1
ATOM 3701 C C . MET A 1 464 ? -15.717 -11.553 5.010 1.00 93.44 464 MET A C 1
ATOM 3703 O O . MET A 1 464 ? -16.683 -12.301 5.055 1.00 93.44 464 MET A O 1
ATOM 3707 N N . GLN A 1 465 ? -15.124 -11.226 3.860 1.00 90.94 465 GLN A N 1
ATOM 3708 C CA . GLN A 1 465 ? -15.637 -11.692 2.571 1.00 90.94 465 GLN A CA 1
ATOM 3709 C C . GLN A 1 465 ? -15.633 -13.221 2.441 1.00 90.94 465 GLN A C 1
ATOM 3711 O O . GLN A 1 465 ? -16.621 -13.781 1.991 1.00 90.94 465 GLN A O 1
ATOM 3716 N N . GLU A 1 466 ? -14.576 -13.889 2.906 1.00 91.31 466 GLU A N 1
ATOM 3717 C CA . GLU A 1 466 ? -14.481 -15.356 2.893 1.00 91.31 466 GLU A CA 1
ATOM 3718 C C . GLU A 1 466 ? -15.542 -15.976 3.814 1.00 91.31 466 GLU A C 1
ATOM 3720 O O . GLU A 1 466 ? -16.301 -16.848 3.410 1.00 91.31 466 GLU A O 1
ATOM 3725 N N . LEU A 1 467 ? -15.695 -15.424 5.021 1.00 93.06 467 LEU A N 1
ATOM 3726 C CA . LEU A 1 467 ? -16.717 -15.879 5.967 1.00 93.06 467 LEU A CA 1
ATOM 3727 C C . LEU A 1 467 ? -18.149 -15.607 5.491 1.00 93.06 467 LEU A C 1
ATOM 3729 O O . LEU A 1 467 ? -19.070 -16.329 5.874 1.00 93.06 467 LEU A O 1
ATOM 3733 N N . LEU A 1 468 ? -18.356 -14.548 4.706 1.00 90.50 468 LEU A N 1
ATOM 3734 C CA . LEU A 1 468 ? -19.653 -14.229 4.121 1.00 90.50 468 LEU A CA 1
ATOM 3735 C C . LEU A 1 468 ? -20.019 -15.245 3.035 1.00 90.50 468 LEU A C 1
ATOM 3737 O O . LEU A 1 468 ? -21.153 -15.723 3.028 1.00 90.50 468 LEU A O 1
ATOM 3741 N N . ASP A 1 469 ? -19.065 -15.585 2.166 1.00 89.56 469 ASP A N 1
ATOM 3742 C CA . ASP A 1 469 ? -19.241 -16.571 1.094 1.00 89.56 469 ASP A CA 1
ATOM 3743 C C . ASP A 1 469 ? -19.506 -17.978 1.660 1.00 89.56 469 ASP A C 1
ATOM 3745 O O . ASP A 1 469 ? -20.367 -18.698 1.150 1.00 89.56 469 ASP A O 1
ATOM 3749 N N . ASP A 1 470 ? -18.851 -18.325 2.772 1.00 91.50 470 ASP A N 1
ATOM 3750 C CA . ASP A 1 470 ? -19.030 -19.604 3.473 1.00 91.50 470 ASP A CA 1
ATOM 3751 C C . ASP A 1 470 ? -20.274 -19.642 4.388 1.00 91.50 470 ASP A C 1
ATOM 3753 O O . ASP A 1 470 ? -20.602 -20.677 4.972 1.00 91.50 470 ASP A O 1
ATOM 3757 N N . GLY A 1 471 ? -21.000 -18.526 4.527 1.00 92.44 471 GLY A N 1
ATOM 3758 C CA . GLY A 1 471 ? -22.220 -18.449 5.339 1.00 92.44 471 GLY A CA 1
ATOM 3759 C C . GLY A 1 471 ? -21.981 -18.485 6.855 1.00 92.44 471 GLY A C 1
ATOM 3760 O O . GLY A 1 471 ? -22.873 -18.862 7.614 1.00 92.44 471 GLY A O 1
ATOM 3761 N N . HIS A 1 472 ? -20.792 -18.087 7.313 1.00 94.81 472 HIS A N 1
ATOM 3762 C CA . HIS A 1 472 ? -20.407 -18.053 8.729 1.00 94.81 472 HIS A CA 1
ATOM 3763 C C . HIS A 1 472 ? -20.716 -16.724 9.438 1.00 94.81 472 HIS A C 1
ATOM 3765 O O . HIS A 1 472 ? -20.490 -16.605 10.646 1.00 94.81 472 HIS A O 1
ATOM 3771 N N . LEU A 1 473 ? -21.230 -15.728 8.709 1.00 96.44 473 LEU A N 1
ATOM 3772 C CA . LEU A 1 473 ? -21.575 -14.414 9.248 1.00 96.44 473 LEU A CA 1
ATOM 3773 C C . LEU A 1 473 ? -23.081 -14.204 9.359 1.00 96.44 473 LEU A C 1
ATOM 3775 O O . LEU A 1 473 ? -23.821 -14.359 8.389 1.00 96.44 473 LEU A O 1
ATOM 3779 N N . GLU A 1 474 ? -23.512 -13.723 10.522 1.00 94.94 474 GLU A N 1
ATOM 3780 C CA . GLU A 1 474 ? -24.880 -13.276 10.751 1.00 94.94 474 GLU A CA 1
ATOM 3781 C C . GLU A 1 474 ? -24.961 -11.749 10.749 1.00 94.94 474 GLU A C 1
ATOM 3783 O O . GLU A 1 474 ? -24.224 -11.058 11.458 1.00 94.94 474 GLU A O 1
ATOM 3788 N N . LYS A 1 475 ? -25.870 -11.208 9.934 1.00 93.56 475 LYS A N 1
ATOM 3789 C CA . LYS A 1 475 ? -26.131 -9.770 9.846 1.00 93.56 475 LYS A CA 1
ATOM 3790 C C . LYS A 1 475 ? -27.154 -9.369 10.905 1.00 93.56 475 LYS A C 1
ATOM 3792 O O . LYS A 1 475 ? -28.350 -9.583 10.722 1.00 93.56 475 LYS A O 1
ATOM 3797 N N . ILE A 1 476 ? -26.691 -8.723 11.968 1.00 91.69 476 ILE A N 1
ATOM 3798 C CA . ILE A 1 476 ? -27.519 -8.357 13.121 1.00 91.69 476 ILE A CA 1
ATOM 3799 C C . ILE A 1 476 ? -27.699 -6.842 13.171 1.00 91.69 476 ILE A C 1
ATOM 3801 O O . ILE A 1 476 ? -26.739 -6.081 13.054 1.00 91.69 476 ILE A O 1
ATOM 3805 N N . ARG A 1 477 ? -28.950 -6.405 13.343 1.00 90.31 477 ARG A N 1
ATOM 3806 C CA . ARG A 1 477 ? -29.340 -5.004 13.543 1.00 90.31 477 ARG A CA 1
ATOM 3807 C C . ARG A 1 477 ? -29.326 -4.674 15.034 1.00 90.31 477 ARG A C 1
ATOM 3809 O O . ARG A 1 477 ? -29.992 -5.353 15.806 1.00 90.31 477 ARG A O 1
ATOM 3816 N N . ILE A 1 478 ? -28.601 -3.628 15.423 1.00 87.56 478 ILE A N 1
ATOM 3817 C CA . ILE A 1 478 ? -28.481 -3.188 16.818 1.00 87.56 478 ILE A CA 1
ATOM 3818 C C . ILE A 1 478 ? -29.188 -1.853 16.961 1.00 87.56 478 ILE A C 1
ATOM 3820 O O . ILE A 1 478 ? -28.740 -0.855 16.404 1.00 87.56 478 ILE A O 1
ATOM 3824 N N . ARG A 1 479 ? -30.281 -1.817 17.723 1.00 87.31 479 ARG A N 1
ATOM 3825 C CA . ARG A 1 479 ? -30.929 -0.554 18.072 1.00 87.31 479 ARG A CA 1
ATOM 3826 C C . ARG A 1 479 ? -30.143 0.108 19.200 1.00 87.31 479 ARG A C 1
ATOM 3828 O O . ARG A 1 479 ? -30.102 -0.409 20.312 1.00 87.31 479 ARG A O 1
ATOM 3835 N N . LEU A 1 480 ? -29.518 1.248 18.908 1.00 86.69 480 LEU A N 1
ATOM 3836 C CA . LEU A 1 480 ? -28.548 1.860 19.822 1.00 86.69 480 LEU A CA 1
ATOM 3837 C C . LEU A 1 480 ? -29.159 2.284 21.162 1.00 86.69 480 LEU A C 1
ATOM 3839 O O . LEU A 1 480 ? -28.521 2.098 22.191 1.00 86.69 480 LEU A O 1
ATOM 3843 N N . VAL A 1 481 ? -30.393 2.802 21.167 1.00 85.06 481 VAL A N 1
ATOM 3844 C CA . VAL A 1 481 ? -31.061 3.218 22.415 1.00 85.06 481 VAL A CA 1
ATOM 3845 C C . VAL A 1 481 ? -31.293 2.037 23.358 1.00 85.06 481 VAL A C 1
ATOM 3847 O O . VAL A 1 481 ? -30.889 2.109 24.513 1.00 85.06 481 VAL A O 1
ATOM 3850 N N . ASP A 1 482 ? -31.827 0.922 22.852 1.00 86.25 482 ASP A N 1
ATOM 3851 C CA . ASP A 1 482 ? -32.075 -0.277 23.662 1.00 86.25 482 ASP A CA 1
ATOM 3852 C C . ASP A 1 482 ? -30.749 -0.857 24.183 1.00 86.25 482 ASP A C 1
ATOM 3854 O O . ASP A 1 482 ? -30.651 -1.280 25.334 1.00 86.25 482 ASP A O 1
ATOM 3858 N N . ALA A 1 483 ? -29.703 -0.839 23.350 1.00 87.88 483 ALA A N 1
ATOM 3859 C CA . ALA A 1 483 ? -28.375 -1.307 23.727 1.00 87.88 483 ALA A CA 1
ATOM 3860 C C . ALA A 1 483 ? -27.733 -0.438 24.825 1.00 87.88 483 ALA A C 1
ATOM 3862 O O . ALA A 1 483 ? -27.107 -0.980 25.736 1.00 87.88 483 ALA A O 1
ATOM 3863 N N . PHE A 1 484 ? -27.903 0.887 24.776 1.00 88.38 484 PHE A N 1
ATOM 3864 C CA . PHE A 1 484 ? -27.404 1.778 25.824 1.00 88.38 484 PHE A CA 1
ATOM 3865 C C . PHE A 1 484 ? -28.204 1.676 27.123 1.00 88.38 484 PHE A C 1
ATOM 3867 O O . PHE A 1 484 ? -27.593 1.668 28.186 1.00 88.38 484 PHE A O 1
ATOM 3874 N N . GLU A 1 485 ? -29.531 1.530 27.066 1.00 86.88 485 GLU A N 1
ATOM 3875 C CA . GLU A 1 485 ? -30.349 1.314 28.269 1.00 86.88 485 GLU A CA 1
ATOM 3876 C C . GLU A 1 485 ? -29.975 0.012 28.990 1.00 86.88 485 GLU A C 1
ATOM 3878 O O . GLU A 1 485 ? -29.846 -0.003 30.215 1.00 86.88 485 GLU A O 1
ATOM 3883 N N . GLN A 1 486 ? -29.742 -1.073 28.241 1.00 87.12 486 GLN A N 1
ATOM 3884 C CA . GLN A 1 486 ? -29.269 -2.332 28.822 1.00 87.12 486 GLN A CA 1
ATOM 3885 C C . GLN A 1 486 ? -27.873 -2.181 29.441 1.00 87.12 486 GLN A C 1
ATOM 3887 O O . GLN A 1 486 ? -27.657 -2.620 30.569 1.00 87.12 486 GLN A O 1
ATOM 3892 N N . ALA A 1 487 ? -26.946 -1.515 28.747 1.00 85.62 487 ALA A N 1
ATOM 3893 C CA . ALA A 1 487 ? -25.593 -1.285 29.251 1.00 85.62 487 ALA A CA 1
ATOM 3894 C C . ALA A 1 487 ? -25.570 -0.408 30.521 1.00 85.62 487 ALA A C 1
ATOM 3896 O O . ALA A 1 487 ? -24.796 -0.675 31.443 1.00 85.62 487 ALA A O 1
ATOM 3897 N N . GLU A 1 488 ? -26.420 0.625 30.589 1.00 87.62 488 GLU A N 1
ATOM 3898 C CA . GLU A 1 488 ? -26.576 1.487 31.767 1.00 87.62 488 GLU A CA 1
ATOM 3899 C C . GLU A 1 488 ? -27.083 0.689 32.978 1.00 87.62 488 GLU A C 1
ATOM 3901 O O . GLU A 1 488 ? -26.525 0.803 34.074 1.00 87.62 488 GLU A O 1
ATOM 3906 N N . GLU A 1 489 ? -28.097 -0.157 32.783 1.00 85.56 489 GLU A N 1
ATOM 3907 C CA . GLU A 1 489 ? -28.661 -0.978 33.855 1.00 85.56 489 GLU A CA 1
ATOM 3908 C C . GLU A 1 489 ? -27.673 -2.047 34.347 1.00 85.56 489 GLU A C 1
ATOM 3910 O O . GLU A 1 489 ? -27.512 -2.231 35.556 1.00 85.56 489 GLU A O 1
ATOM 3915 N N . GLU A 1 490 ? -26.936 -2.699 33.444 1.00 83.56 490 GLU A N 1
ATOM 3916 C CA . GLU A 1 490 ? -25.875 -3.648 33.809 1.00 83.56 490 GLU A CA 1
ATOM 3917 C C . GLU A 1 490 ? -24.756 -2.967 34.611 1.00 83.56 490 GLU A C 1
ATOM 3919 O O . GLU A 1 490 ? -24.294 -3.497 35.626 1.00 83.56 490 GLU A O 1
ATOM 3924 N N . ALA A 1 491 ? -24.348 -1.756 34.221 1.00 83.81 491 ALA A N 1
ATOM 3925 C CA . ALA A 1 491 ? -23.380 -0.972 34.984 1.00 83.81 491 ALA A CA 1
ATOM 3926 C C . ALA A 1 491 ? -23.914 -0.578 36.373 1.00 83.81 491 ALA A C 1
ATOM 3928 O O . ALA A 1 491 ? -23.159 -0.587 37.352 1.00 83.81 491 ALA A O 1
ATOM 3929 N N . ARG A 1 492 ? -25.211 -0.259 36.489 1.00 85.00 492 ARG A N 1
ATOM 3930 C CA . ARG A 1 492 ? -25.868 0.051 37.768 1.00 85.00 492 ARG A CA 1
ATOM 3931 C C . ARG A 1 492 ? -25.878 -1.163 38.699 1.00 85.00 492 ARG A C 1
ATOM 3933 O O . ARG A 1 492 ? -25.509 -1.024 39.866 1.00 85.00 492 ARG A O 1
ATOM 3940 N N . LEU A 1 493 ? -26.257 -2.335 38.189 1.00 84.06 493 LEU A N 1
ATOM 3941 C CA . LEU A 1 493 ? -26.284 -3.590 38.947 1.00 84.06 493 LEU A CA 1
ATOM 3942 C C . LEU A 1 493 ? -24.878 -4.016 39.388 1.00 84.06 493 LEU A C 1
ATOM 3944 O O . LEU A 1 493 ? -24.685 -4.360 40.553 1.00 84.06 493 LEU A O 1
ATOM 3948 N N . ALA A 1 494 ? -23.876 -3.892 38.514 1.00 81.88 494 ALA A N 1
ATOM 3949 C CA . ALA A 1 494 ? -22.485 -4.181 38.859 1.00 81.88 494 ALA A CA 1
ATOM 3950 C C . ALA A 1 494 ? -21.949 -3.258 39.969 1.00 81.88 494 ALA A C 1
ATOM 3952 O O . ALA A 1 494 ? -21.276 -3.723 40.890 1.00 81.88 494 ALA A O 1
ATOM 3953 N N . LYS A 1 495 ? -22.285 -1.960 39.932 1.00 82.12 495 LYS A N 1
ATOM 3954 C CA . LYS A 1 495 ? -21.940 -1.011 41.007 1.00 82.12 495 LYS A CA 1
ATOM 3955 C C . LYS A 1 495 ? -22.649 -1.349 42.322 1.00 82.12 495 LYS A C 1
ATOM 3957 O O . LYS A 1 495 ? -22.022 -1.269 43.376 1.00 82.12 495 LYS A O 1
ATOM 3962 N N . GLU A 1 496 ? -23.925 -1.741 42.269 1.00 82.75 496 GLU A N 1
ATOM 3963 C CA . GLU A 1 496 ? -24.694 -2.197 43.440 1.00 82.75 496 GLU A CA 1
ATOM 3964 C C . GLU A 1 496 ? -24.032 -3.436 44.067 1.00 82.75 496 GLU A C 1
ATOM 3966 O O . GLU A 1 496 ? -23.777 -3.451 45.271 1.00 82.75 496 GLU A O 1
ATOM 3971 N N . LYS A 1 497 ? -23.649 -4.422 43.246 1.00 81.12 497 LYS A N 1
ATOM 3972 C CA . LYS A 1 497 ? -22.940 -5.632 43.680 1.00 81.12 497 LYS A CA 1
ATOM 3973 C C . LYS A 1 497 ? -21.579 -5.323 44.314 1.00 81.12 497 LYS A C 1
ATOM 3975 O O . LYS A 1 497 ? -21.327 -5.732 45.444 1.00 81.12 497 LYS A O 1
ATOM 3980 N N . ALA A 1 498 ? -20.737 -4.538 43.642 1.00 79.19 498 ALA A N 1
ATOM 3981 C CA . ALA A 1 498 ? -19.414 -4.170 44.152 1.00 79.19 498 ALA A CA 1
ATOM 3982 C C . ALA A 1 498 ? -19.489 -3.381 45.475 1.00 79.19 498 ALA A C 1
ATOM 3984 O O . ALA A 1 498 ? -18.656 -3.558 46.366 1.00 79.19 498 ALA A O 1
ATOM 3985 N N . ALA A 1 499 ? -20.505 -2.526 45.639 1.00 80.38 499 ALA A N 1
ATOM 3986 C CA . ALA A 1 499 ? -20.740 -1.806 46.888 1.00 80.38 499 ALA A CA 1
ATOM 3987 C C . ALA A 1 499 ? -21.130 -2.750 48.039 1.00 80.38 499 ALA A C 1
ATOM 3989 O O . ALA A 1 499 ? -20.648 -2.569 49.160 1.00 80.38 499 ALA A O 1
ATOM 3990 N N . VAL A 1 500 ? -21.958 -3.766 47.766 1.00 79.62 500 VAL A N 1
ATOM 3991 C CA . VAL A 1 500 ? -22.325 -4.808 48.741 1.00 79.62 500 VAL A CA 1
ATOM 3992 C C . VAL A 1 500 ? -21.093 -5.615 49.162 1.00 79.62 500 VAL A C 1
ATOM 3994 O O . VAL A 1 500 ? -20.845 -5.754 50.360 1.00 79.62 500 VAL A O 1
ATOM 3997 N N . GLU A 1 501 ? -20.273 -6.060 48.208 1.00 77.31 501 GLU A N 1
ATOM 3998 C CA . GLU A 1 501 ? -19.037 -6.812 48.474 1.00 77.31 501 GLU A CA 1
ATOM 3999 C C . GLU A 1 501 ? -18.023 -5.991 49.292 1.00 77.31 501 GLU A C 1
ATOM 4001 O O . GLU A 1 501 ? -17.430 -6.482 50.259 1.00 77.31 501 GLU A O 1
ATOM 4006 N N . LYS A 1 502 ? -17.852 -4.703 48.967 1.00 78.00 502 LYS A N 1
ATOM 4007 C CA . LYS A 1 502 ? -16.971 -3.801 49.724 1.00 78.00 502 LYS A CA 1
ATOM 4008 C C . LYS A 1 502 ? -17.470 -3.582 51.152 1.00 78.00 502 LYS A C 1
ATOM 4010 O O . LYS A 1 502 ? -16.683 -3.686 52.096 1.00 78.00 502 LYS A O 1
ATOM 4015 N N . ALA A 1 503 ? -18.769 -3.329 51.325 1.00 77.94 503 ALA A N 1
ATOM 4016 C CA . ALA A 1 503 ? -19.378 -3.179 52.645 1.00 77.94 503 ALA A CA 1
ATOM 4017 C C . ALA A 1 503 ? -19.237 -4.462 53.485 1.00 77.94 503 ALA A C 1
ATOM 4019 O O . ALA A 1 503 ? -19.000 -4.387 54.693 1.00 77.94 503 ALA A O 1
ATOM 4020 N N . ALA A 1 504 ? -19.324 -5.636 52.852 1.00 73.31 504 ALA A N 1
ATOM 4021 C CA . ALA A 1 504 ? -19.068 -6.922 53.493 1.00 73.31 504 ALA A CA 1
ATOM 4022 C C . ALA A 1 504 ? -17.617 -7.037 53.983 1.00 73.31 504 ALA A C 1
ATOM 4024 O O . ALA A 1 504 ? -17.378 -7.325 55.158 1.00 73.31 504 ALA A O 1
ATOM 4025 N N . ALA A 1 505 ? -16.644 -6.744 53.116 1.00 72.38 505 ALA A N 1
ATOM 4026 C CA . ALA A 1 505 ? -15.224 -6.807 53.453 1.00 72.38 505 ALA A CA 1
ATOM 4027 C C . ALA A 1 505 ? -14.834 -5.834 54.584 1.00 72.38 505 ALA A C 1
ATOM 4029 O O . ALA A 1 505 ? -14.013 -6.170 55.441 1.00 72.38 505 ALA A O 1
ATOM 4030 N N . GLU A 1 506 ? -15.426 -4.636 54.619 1.00 77.19 506 GLU A N 1
ATOM 4031 C CA . GLU A 1 506 ? -15.205 -3.644 55.679 1.00 77.19 506 GLU A CA 1
ATOM 4032 C C . GLU A 1 506 ? -15.844 -4.057 57.012 1.00 77.19 506 GLU A C 1
ATOM 4034 O O . GLU A 1 506 ? -15.185 -3.958 58.051 1.00 77.19 506 GLU A O 1
ATOM 4039 N N . LYS A 1 507 ? -17.075 -4.594 57.002 1.00 70.69 507 LYS A N 1
ATOM 4040 C CA . LYS A 1 507 ? -17.714 -5.153 58.209 1.00 70.69 507 LYS A CA 1
ATOM 4041 C C . LYS A 1 507 ? -16.882 -6.291 58.808 1.00 70.69 507 LYS A C 1
ATOM 4043 O O . LYS A 1 507 ? -16.655 -6.300 60.016 1.00 70.69 507 LYS A O 1
ATOM 4048 N N . VAL A 1 508 ? -16.371 -7.207 57.980 1.00 66.50 508 VAL A N 1
ATOM 4049 C CA . VAL A 1 508 ? -15.504 -8.314 58.428 1.00 66.50 508 VAL A CA 1
ATOM 4050 C C . VAL A 1 508 ? -14.204 -7.788 59.054 1.00 66.50 508 VAL A C 1
ATOM 4052 O O . VAL A 1 508 ? -13.810 -8.246 60.128 1.00 66.50 508 VAL A O 1
ATOM 4055 N N . LYS A 1 509 ? -13.566 -6.774 58.451 1.00 66.06 509 LYS A N 1
ATOM 4056 C CA . LYS A 1 509 ? -12.369 -6.127 59.023 1.00 66.06 509 LYS A CA 1
ATOM 4057 C C . LYS A 1 509 ? -12.654 -5.404 60.344 1.00 66.06 509 LYS A C 1
ATOM 4059 O O . LYS A 1 509 ? -11.834 -5.477 61.253 1.00 66.06 509 LYS A O 1
ATOM 4064 N N . GLY A 1 510 ? -13.796 -4.726 60.468 1.00 61.12 510 GLY A N 1
ATOM 4065 C CA . GLY A 1 510 ? -14.189 -4.013 61.688 1.00 61.12 510 GLY A CA 1
ATOM 4066 C C . GLY A 1 510 ? -14.461 -4.942 62.875 1.00 61.12 510 GLY A C 1
ATOM 4067 O O . GLY A 1 510 ? -14.090 -4.621 64.003 1.00 61.12 510 GLY A O 1
ATOM 4068 N N . ILE A 1 511 ? -15.040 -6.123 62.628 1.00 61.09 511 ILE A N 1
ATOM 4069 C CA . ILE A 1 511 ? -15.287 -7.124 63.679 1.00 61.09 511 ILE A CA 1
ATOM 4070 C C . ILE A 1 511 ? -13.969 -7.738 64.190 1.00 61.09 511 ILE A C 1
ATOM 4072 O O . ILE A 1 511 ? -13.837 -7.983 65.389 1.00 61.09 511 ILE A O 1
ATOM 4076 N N . ALA A 1 512 ? -12.959 -7.891 63.326 1.00 55.06 512 ALA A N 1
ATOM 4077 C CA . ALA A 1 512 ? -11.642 -8.424 63.691 1.00 55.06 512 ALA A CA 1
ATOM 4078 C C . ALA A 1 512 ? -10.805 -7.506 64.614 1.00 55.06 512 ALA A C 1
ATOM 4080 O O . ALA A 1 512 ? -9.837 -7.970 65.211 1.00 55.06 512 ALA A O 1
ATOM 4081 N N . ILE A 1 513 ? -11.159 -6.220 64.746 1.00 56.97 513 ILE A N 1
ATOM 4082 C CA . ILE A 1 513 ? -10.376 -5.220 65.501 1.00 56.97 513 ILE A CA 1
ATOM 4083 C C . ILE A 1 513 ? -10.983 -4.929 66.896 1.00 56.97 513 ILE A C 1
ATOM 4085 O O . ILE A 1 513 ? -10.306 -4.354 67.746 1.00 56.97 513 ILE A O 1
ATOM 4089 N N . GLY A 1 514 ? -12.234 -5.333 67.175 1.00 54.16 514 GLY A N 1
ATOM 4090 C CA . GLY A 1 514 ? -13.012 -4.766 68.291 1.00 54.16 514 GLY A CA 1
ATOM 4091 C C . GLY A 1 514 ? -13.529 -5.684 69.409 1.00 54.16 514 GLY A C 1
ATOM 4092 O O . GLY A 1 514 ? -13.994 -5.144 70.412 1.00 54.16 514 GLY A O 1
ATOM 4093 N N . LYS A 1 515 ? -13.508 -7.023 69.308 1.00 51.00 515 LYS A N 1
ATOM 4094 C CA . LYS A 1 515 ? -14.131 -7.889 70.338 1.00 51.00 515 LYS A CA 1
ATOM 4095 C C . LYS A 1 515 ? -13.422 -9.224 70.575 1.00 51.00 515 LYS A C 1
ATOM 4097 O O . LYS A 1 515 ? -12.845 -9.806 69.663 1.00 51.00 515 LYS A O 1
ATOM 4102 N N . GLY A 1 516 ? -13.519 -9.703 71.820 1.00 54.09 516 GLY A N 1
ATOM 4103 C CA . GLY A 1 516 ? -13.088 -11.037 72.243 1.00 54.09 516 GLY A CA 1
ATOM 4104 C C . GLY A 1 516 ? -13.769 -12.167 71.460 1.00 54.09 516 GLY A C 1
ATOM 4105 O O . GLY A 1 516 ? -14.869 -12.008 70.934 1.00 54.09 516 GLY A O 1
ATOM 4106 N N . ILE A 1 517 ? -13.066 -13.299 71.398 1.00 54.56 517 ILE A N 1
ATOM 4107 C CA . ILE A 1 517 ? -13.170 -14.382 70.402 1.00 54.56 517 ILE A CA 1
ATOM 4108 C C . ILE A 1 517 ? -14.563 -15.046 70.286 1.00 54.56 517 ILE A C 1
ATOM 4110 O O . ILE A 1 517 ? -14.890 -15.538 69.211 1.00 54.56 517 ILE A O 1
ATOM 4114 N N . ASP A 1 518 ? -15.410 -15.012 71.321 1.00 55.56 518 ASP A N 1
ATOM 4115 C CA . ASP A 1 518 ? -16.689 -15.750 71.318 1.00 55.56 518 ASP A CA 1
ATOM 4116 C C . ASP A 1 518 ? -17.917 -14.926 70.878 1.00 55.56 518 ASP A C 1
ATOM 4118 O O . ASP A 1 518 ? -18.826 -15.469 70.253 1.00 55.56 518 ASP A O 1
ATOM 4122 N N . GLU A 1 519 ? -17.954 -13.607 71.115 1.00 51.34 519 GLU A N 1
ATOM 4123 C CA . GLU A 1 519 ? -19.042 -12.741 70.608 1.00 51.34 519 GLU A CA 1
ATOM 4124 C C . GLU A 1 519 ? -18.831 -12.321 69.142 1.00 51.34 519 GLU A C 1
ATOM 4126 O O . GLU A 1 519 ? -19.763 -11.858 68.479 1.00 51.34 519 GLU A O 1
ATOM 4131 N N . SER A 1 520 ? -17.603 -12.453 68.626 1.00 53.91 520 SER A N 1
ATOM 4132 C CA . SER A 1 520 ? -17.245 -12.032 67.270 1.00 53.91 520 SER A CA 1
ATOM 4133 C C . SER A 1 520 ? -17.778 -12.994 66.203 1.00 53.91 520 SER A C 1
ATOM 4135 O O . SER A 1 520 ? -18.283 -12.529 65.184 1.00 53.91 520 SER A O 1
ATOM 4137 N N . ASN A 1 521 ? -17.776 -14.309 66.444 1.00 57.53 521 ASN A N 1
ATOM 4138 C CA . ASN A 1 521 ? -18.192 -15.303 65.446 1.00 57.53 521 ASN A CA 1
ATOM 4139 C C . ASN A 1 521 ? -19.681 -15.194 65.082 1.00 57.53 521 ASN A C 1
ATOM 4141 O O . ASN A 1 521 ? -20.031 -15.196 63.905 1.00 57.53 521 ASN A O 1
ATOM 4145 N N . GLN A 1 522 ? -20.557 -14.988 66.069 1.00 60.66 522 GLN A N 1
ATOM 4146 C CA . GLN A 1 522 ? -21.999 -14.840 65.834 1.00 60.66 522 GLN A CA 1
ATOM 4147 C C . GLN A 1 522 ? -22.340 -13.536 65.088 1.00 60.66 522 GLN A C 1
ATOM 4149 O O . GLN A 1 522 ? -23.258 -13.489 64.268 1.00 60.66 522 GLN A O 1
ATOM 4154 N N . ALA A 1 523 ? -21.578 -12.466 65.345 1.00 59.78 523 ALA A N 1
ATOM 4155 C CA . ALA A 1 523 ? -21.712 -11.195 64.639 1.00 59.78 523 ALA A CA 1
ATOM 4156 C C . ALA A 1 523 ? -21.178 -11.268 63.195 1.00 59.78 523 ALA A C 1
ATOM 4158 O O . ALA A 1 523 ? -21.780 -10.673 62.301 1.00 59.78 523 ALA A O 1
ATOM 4159 N N . VAL A 1 524 ? -20.093 -12.020 62.957 1.00 61.34 524 VAL A N 1
ATOM 4160 C CA . VAL A 1 524 ? -19.556 -12.297 61.612 1.00 61.34 524 VAL A CA 1
ATOM 4161 C C . VAL A 1 524 ? -20.537 -13.139 60.798 1.00 61.34 524 VAL A C 1
ATOM 4163 O O . VAL A 1 524 ? -20.826 -12.777 59.662 1.00 61.34 524 VAL A O 1
ATOM 4166 N N . GLU A 1 525 ? -21.107 -14.204 61.369 1.00 65.50 525 GLU A N 1
ATOM 4167 C CA . GLU A 1 525 ? -22.096 -15.049 60.683 1.00 65.50 525 GLU A CA 1
ATOM 4168 C C . GLU A 1 525 ? -23.368 -14.276 60.322 1.00 65.50 525 GLU A C 1
ATOM 4170 O O . GLU A 1 525 ? -23.867 -14.384 59.201 1.00 65.50 525 GLU A O 1
ATOM 4175 N N . LYS A 1 526 ? -23.869 -13.433 61.233 1.00 68.38 526 LYS A N 1
ATOM 4176 C CA . LYS A 1 526 ? -25.033 -12.582 60.959 1.00 68.38 526 LYS A CA 1
ATOM 4177 C C . LYS A 1 526 ? -24.747 -11.552 59.860 1.00 68.38 526 LYS A C 1
ATOM 4179 O O . LYS A 1 526 ? -25.574 -11.366 58.971 1.00 68.38 526 LYS A O 1
ATOM 4184 N N . ALA A 1 527 ? -23.577 -10.909 59.892 1.00 62.00 527 ALA A N 1
ATOM 4185 C CA . ALA A 1 527 ? -23.165 -9.970 58.852 1.00 62.00 527 ALA A CA 1
ATOM 4186 C C . ALA A 1 527 ? -22.972 -10.665 57.491 1.00 62.00 527 ALA A C 1
ATOM 4188 O O . ALA A 1 527 ? -23.384 -10.116 56.472 1.00 62.00 527 ALA A O 1
ATOM 4189 N N . ALA A 1 528 ? -22.414 -11.880 57.470 1.00 65.19 528 ALA A N 1
ATOM 4190 C CA . ALA A 1 528 ? -22.270 -12.689 56.260 1.00 65.19 528 ALA A CA 1
ATOM 4191 C C . ALA A 1 528 ? -23.631 -13.124 55.684 1.00 65.19 528 ALA A C 1
ATOM 4193 O O . ALA A 1 528 ? -23.821 -13.083 54.472 1.00 65.19 528 ALA A O 1
ATOM 4194 N N . ALA A 1 529 ? -24.605 -13.468 56.534 1.00 69.81 529 ALA A N 1
ATOM 4195 C CA . ALA A 1 529 ? -25.958 -13.822 56.102 1.00 69.81 529 ALA A CA 1
ATOM 4196 C C . ALA A 1 529 ? -26.730 -12.628 55.502 1.00 69.81 529 ALA A C 1
ATOM 4198 O O . ALA A 1 529 ? -27.430 -12.788 54.503 1.00 69.81 529 ALA A O 1
ATOM 4199 N N . GLU A 1 530 ? -26.587 -11.424 56.072 1.00 67.56 530 GLU A N 1
ATOM 4200 C CA . GLU A 1 530 ? -27.178 -10.192 55.519 1.00 67.56 530 GLU A CA 1
ATOM 4201 C C . GLU A 1 530 ? -26.575 -9.828 54.152 1.00 67.56 530 GLU A C 1
ATOM 4203 O O . GLU A 1 530 ? -27.301 -9.416 53.246 1.00 67.56 530 GLU A O 1
ATOM 4208 N N . VAL A 1 531 ? -25.262 -10.019 53.985 1.00 66.88 531 VAL A N 1
ATOM 4209 C CA . VAL A 1 531 ? -24.556 -9.814 52.710 1.00 66.88 531 VAL A CA 1
ATOM 4210 C C . VAL A 1 531 ? -25.010 -10.836 51.670 1.00 66.88 531 VAL A C 1
ATOM 4212 O O . VAL A 1 531 ? -25.398 -10.442 50.574 1.00 66.88 531 VAL A O 1
ATOM 4215 N N . ALA A 1 532 ? -25.068 -12.122 52.025 1.00 67.81 532 ALA A N 1
ATOM 4216 C CA . ALA A 1 532 ? -25.543 -13.172 51.126 1.00 67.81 532 ALA A CA 1
ATOM 4217 C C . ALA A 1 532 ? -26.998 -12.932 50.675 1.00 67.81 532 ALA A C 1
ATOM 4219 O O . ALA A 1 532 ? -27.335 -13.136 49.510 1.00 67.81 532 ALA A O 1
ATOM 4220 N N . ALA A 1 533 ? -27.870 -12.442 51.564 1.00 72.00 533 ALA A N 1
ATOM 4221 C CA . ALA A 1 533 ? -29.239 -12.074 51.202 1.00 72.00 533 ALA A CA 1
ATOM 4222 C C . ALA A 1 533 ? -29.294 -10.885 50.221 1.00 72.00 533 ALA A C 1
ATOM 4224 O O . ALA A 1 533 ? -30.126 -10.881 49.309 1.00 72.00 533 ALA A O 1
ATOM 4225 N N . ALA A 1 534 ? -28.405 -9.897 50.379 1.00 65.94 534 ALA A N 1
ATOM 4226 C CA . ALA A 1 534 ? -28.286 -8.764 49.463 1.00 65.94 534 ALA A CA 1
ATOM 4227 C C . ALA A 1 534 ? -27.727 -9.184 48.090 1.00 65.94 534 ALA A C 1
ATOM 4229 O O . ALA A 1 534 ? -28.284 -8.789 47.067 1.00 65.94 534 ALA A O 1
ATOM 4230 N N . GLU A 1 535 ? -26.706 -10.043 48.049 1.00 67.44 535 GLU A N 1
ATOM 4231 C CA . GLU A 1 535 ? -26.161 -10.618 46.809 1.00 67.44 535 GLU A CA 1
ATOM 4232 C C . GLU A 1 535 ? -27.217 -11.434 46.046 1.00 67.44 535 GLU A C 1
ATOM 4234 O O . GLU A 1 535 ? -27.389 -11.260 44.839 1.00 67.44 535 GLU A O 1
ATOM 4239 N N . VAL A 1 536 ? -28.005 -12.259 46.749 1.00 71.88 536 VAL A N 1
ATOM 4240 C CA . VAL A 1 536 ? -29.127 -13.010 46.157 1.00 71.88 536 VAL A CA 1
ATOM 4241 C C . VAL A 1 536 ? -30.211 -12.071 45.613 1.00 71.88 536 VAL A C 1
ATOM 4243 O O . VAL A 1 536 ? -30.806 -12.353 44.570 1.00 71.88 536 VAL A O 1
ATOM 4246 N N . ALA A 1 537 ? -30.473 -10.941 46.275 1.00 69.00 537 ALA A N 1
ATOM 4247 C CA . ALA A 1 537 ? -31.427 -9.946 45.791 1.00 69.00 537 ALA A CA 1
ATOM 4248 C C . ALA A 1 537 ? -30.943 -9.247 44.507 1.00 69.00 537 ALA A C 1
ATOM 4250 O O . ALA A 1 537 ? -31.750 -9.043 43.599 1.00 69.00 537 ALA A O 1
ATOM 4251 N N . VAL A 1 538 ? -29.646 -8.930 44.399 1.00 65.69 538 VAL A N 1
ATOM 4252 C CA . VAL A 1 538 ? -29.041 -8.373 43.174 1.00 65.69 538 VAL A CA 1
ATOM 4253 C C . VAL A 1 538 ? -29.070 -9.401 42.035 1.00 65.69 538 VAL A C 1
ATOM 4255 O O . VAL A 1 538 ? -29.567 -9.089 40.956 1.00 65.69 538 VAL A O 1
ATOM 4258 N N . ALA A 1 539 ? -28.694 -10.658 42.293 1.00 61.53 539 ALA A N 1
ATOM 4259 C CA . ALA A 1 539 ? -28.752 -11.742 41.302 1.00 61.53 539 ALA A CA 1
ATOM 4260 C C . ALA A 1 539 ? -30.185 -12.037 40.807 1.00 61.53 539 ALA A C 1
ATOM 4262 O O . ALA A 1 539 ? -30.411 -12.439 39.662 1.00 61.53 539 ALA A O 1
ATOM 4263 N N . LYS A 1 540 ? -31.199 -11.822 41.657 1.00 61.78 540 LYS A N 1
ATOM 4264 C CA . LYS A 1 540 ? -32.610 -11.937 41.262 1.00 61.78 540 LYS A CA 1
ATOM 4265 C C . LYS A 1 540 ? -33.045 -10.798 40.332 1.00 61.78 540 LYS A C 1
ATOM 4267 O O . LYS A 1 540 ? -33.844 -11.055 39.432 1.00 61.78 540 LYS A O 1
ATOM 4272 N N . LYS A 1 541 ? -32.516 -9.581 40.519 1.00 63.16 541 LYS A N 1
ATOM 4273 C CA . LYS A 1 541 ? -32.735 -8.441 39.610 1.00 63.16 541 LYS A CA 1
ATOM 4274 C C . LYS A 1 541 ? -32.042 -8.663 38.260 1.00 63.16 541 LYS A C 1
ATOM 4276 O O . LYS A 1 541 ? -32.670 -8.435 37.238 1.00 63.16 541 LYS A O 1
ATOM 4281 N N . GLU A 1 542 ? -30.820 -9.204 38.245 1.00 58.38 542 GLU A N 1
ATOM 4282 C CA . GLU A 1 542 ? -30.095 -9.567 37.008 1.00 58.38 542 GLU A CA 1
ATOM 4283 C C . GLU A 1 542 ? -30.845 -10.606 36.147 1.00 58.38 542 GLU A C 1
ATOM 4285 O O . GLU A 1 542 ? -30.775 -10.580 34.917 1.00 58.38 542 GLU A O 1
ATOM 4290 N N . ASN A 1 543 ? -31.592 -11.519 36.782 1.00 49.72 543 ASN A N 1
ATOM 4291 C CA . ASN A 1 543 ? -32.380 -12.553 36.099 1.00 49.72 543 ASN A CA 1
ATOM 4292 C C . ASN A 1 543 ? -33.798 -12.109 35.693 1.00 49.72 543 ASN A C 1
ATOM 4294 O O . ASN A 1 543 ? -34.427 -12.761 34.855 1.00 49.72 543 ASN A O 1
ATOM 4298 N N . GLN A 1 544 ? -34.313 -11.008 36.249 1.00 48.72 544 GLN A N 1
ATOM 4299 C CA . GLN A 1 544 ? -35.544 -10.370 35.781 1.00 48.72 544 GLN A CA 1
ATOM 4300 C C . GLN A 1 544 ? -35.210 -9.485 34.578 1.00 48.72 544 GLN A C 1
ATOM 4302 O O . GLN A 1 544 ? -35.034 -8.279 34.699 1.00 48.72 544 GLN A O 1
ATOM 4307 N N . GLY A 1 545 ? -35.078 -10.105 33.403 1.00 44.88 545 GLY A N 1
ATOM 4308 C CA . GLY A 1 545 ? -34.827 -9.377 32.159 1.00 44.88 545 GLY A CA 1
ATOM 4309 C C . GLY A 1 545 ? -35.875 -8.288 31.896 1.00 44.88 545 GLY A C 1
ATOM 4310 O O . GLY A 1 545 ? -37.048 -8.438 32.244 1.00 44.88 545 GLY A O 1
ATOM 4311 N N . ILE A 1 546 ? -35.448 -7.202 31.252 1.00 45.34 546 ILE A N 1
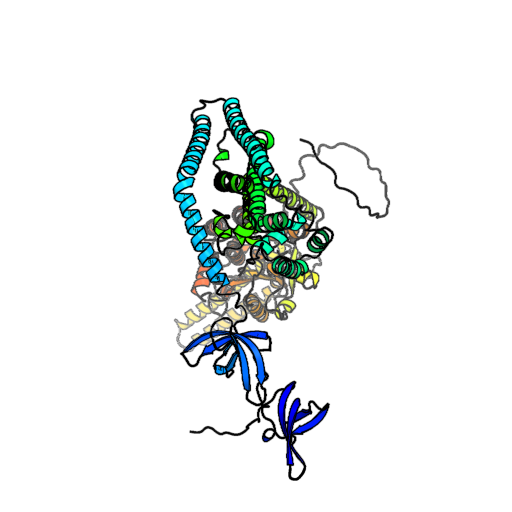ATOM 4312 C CA . ILE A 1 546 ? -36.339 -6.137 30.783 1.00 45.34 546 ILE A CA 1
ATOM 4313 C C . ILE A 1 546 ? -37.277 -6.745 29.732 1.00 45.34 546 ILE A C 1
ATOM 4315 O O . ILE A 1 546 ? -36.839 -7.168 28.663 1.00 45.34 546 ILE A O 1
ATOM 4319 N N . GLY A 1 547 ? -38.571 -6.825 30.043 1.00 37.72 547 GLY A N 1
ATOM 4320 C CA . GLY A 1 547 ? -39.588 -7.183 29.061 1.00 37.72 547 GLY A CA 1
ATOM 4321 C C . GLY A 1 547 ? -39.739 -6.043 28.061 1.00 37.72 547 GLY A C 1
ATOM 4322 O O . GLY A 1 547 ? -40.372 -5.039 28.378 1.00 37.72 547 GLY A O 1
ATOM 4323 N N . MET A 1 548 ? -39.155 -6.182 26.873 1.00 43.31 548 MET A N 1
ATOM 4324 C CA . MET A 1 548 ? -39.409 -5.262 25.766 1.00 43.31 548 MET A CA 1
ATOM 4325 C C . MET A 1 548 ? -40.583 -5.780 24.935 1.00 43.31 548 MET A C 1
ATOM 4327 O O . MET A 1 548 ? -40.604 -6.934 24.505 1.00 43.31 548 MET A O 1
ATOM 4331 N N . GLY A 1 549 ? -41.597 -4.930 24.773 1.00 39.81 549 GLY A N 1
ATOM 4332 C CA . GLY A 1 549 ? -42.712 -5.174 23.867 1.00 39.81 549 GLY A CA 1
ATOM 4333 C C . GLY A 1 549 ? -42.247 -5.245 22.411 1.00 39.81 549 GLY A C 1
ATOM 4334 O O . GLY A 1 549 ? -41.231 -4.661 22.047 1.00 39.81 549 GLY A O 1
ATOM 4335 N N . ASP A 1 550 ? -43.048 -5.940 21.606 1.00 40.62 550 ASP A N 1
ATOM 4336 C CA . ASP A 1 550 ? -42.970 -6.074 20.146 1.00 40.62 550 ASP A CA 1
ATOM 4337 C C . ASP A 1 550 ? -41.906 -7.033 19.580 1.00 40.62 550 ASP A C 1
ATOM 4339 O O . ASP A 1 550 ? -41.032 -6.651 18.811 1.00 40.62 550 ASP A O 1
ATOM 4343 N N . GLY A 1 551 ? -42.063 -8.332 19.868 1.00 38.09 551 GLY A N 1
ATOM 4344 C CA . GLY A 1 551 ? -41.943 -9.411 18.865 1.00 38.09 551 GLY A CA 1
ATOM 4345 C C . GLY A 1 551 ? -40.594 -9.681 18.177 1.00 38.09 551 GLY A C 1
ATOM 4346 O O . GLY A 1 551 ? -40.548 -10.549 17.309 1.00 38.09 551 GLY A O 1
ATOM 4347 N N . ILE A 1 552 ? -39.513 -8.991 18.536 1.00 42.75 552 ILE A N 1
ATOM 4348 C CA . ILE A 1 552 ? -38.139 -9.353 18.167 1.00 42.75 552 ILE A CA 1
ATOM 4349 C C . ILE A 1 552 ? -37.625 -10.273 19.278 1.00 42.75 552 ILE A C 1
ATOM 4351 O O . ILE A 1 552 ? -37.699 -9.898 20.449 1.00 42.75 552 ILE A O 1
ATOM 4355 N N . ASP A 1 553 ? -37.143 -11.475 18.940 1.00 44.12 553 ASP A N 1
ATOM 4356 C CA . ASP A 1 553 ? -36.485 -12.371 19.902 1.00 44.12 553 ASP A CA 1
ATOM 4357 C C . ASP A 1 553 ? -35.528 -11.567 20.792 1.00 44.12 553 ASP A C 1
ATOM 4359 O O . ASP A 1 553 ? -34.708 -10.802 20.287 1.00 44.12 553 ASP A O 1
ATOM 4363 N N . ALA A 1 554 ? -35.699 -11.684 22.113 1.00 52.97 554 ALA A N 1
ATOM 4364 C CA . ALA A 1 554 ? -35.155 -10.772 23.118 1.00 52.97 554 ALA A CA 1
ATOM 4365 C C . ALA A 1 554 ? -33.666 -10.439 22.892 1.00 52.97 554 ALA A C 1
ATOM 4367 O O . ALA A 1 554 ? -32.785 -11.194 23.309 1.00 52.97 554 ALA A O 1
ATOM 4368 N N . PHE A 1 555 ? -33.399 -9.294 22.253 1.00 69.25 555 PHE A N 1
ATOM 4369 C CA . PHE A 1 555 ? -32.062 -8.747 22.048 1.00 69.25 555 PHE A CA 1
ATOM 4370 C C . PHE A 1 555 ? -31.423 -8.477 23.414 1.00 69.25 555 PHE A C 1
ATOM 4372 O O . PHE A 1 555 ? -31.932 -7.670 24.193 1.00 69.25 555 PHE A O 1
ATOM 4379 N N . LYS A 1 556 ? -30.325 -9.176 23.714 1.00 83.81 556 LYS A N 1
ATOM 4380 C CA . LYS A 1 556 ? -29.579 -9.056 24.971 1.00 83.81 556 LYS A CA 1
ATOM 4381 C C . LYS A 1 556 ? -28.160 -8.632 24.659 1.00 83.81 556 LYS A C 1
ATOM 4383 O O . LYS A 1 556 ? -27.417 -9.396 24.050 1.00 83.81 556 LYS A O 1
ATOM 4388 N N . ILE A 1 557 ? -27.777 -7.435 25.087 1.00 84.75 557 ILE A N 1
ATOM 4389 C CA . ILE A 1 557 ? -26.473 -6.871 24.742 1.00 84.75 557 ILE A CA 1
ATOM 4390 C C . ILE A 1 557 ? -25.308 -7.710 25.294 1.00 84.75 557 ILE A C 1
ATOM 4392 O O . ILE A 1 557 ? -24.290 -7.847 24.625 1.00 84.75 557 ILE A O 1
ATOM 4396 N N . LYS A 1 558 ? -25.498 -8.381 26.437 1.00 86.88 558 LYS A N 1
ATOM 4397 C CA . LYS A 1 558 ? -24.545 -9.346 27.012 1.00 86.88 558 LYS A CA 1
ATOM 4398 C C . LYS A 1 558 ? -24.253 -10.583 26.157 1.00 86.88 558 LYS A C 1
ATOM 4400 O O . LYS A 1 558 ? -23.266 -11.263 26.403 1.00 86.88 558 LYS A O 1
ATOM 4405 N N . ASP A 1 559 ? -25.089 -10.887 25.162 1.00 92.81 559 ASP A N 1
ATOM 4406 C CA . ASP A 1 559 ? -24.834 -12.000 24.242 1.00 92.81 559 ASP A CA 1
ATOM 4407 C C . ASP A 1 559 ? -23.722 -11.643 23.223 1.00 92.81 559 ASP A C 1
ATOM 4409 O O . ASP A 1 559 ? -23.293 -12.511 22.458 1.00 92.81 559 ASP A O 1
ATOM 4413 N N . PHE A 1 560 ? -23.259 -10.385 23.185 1.00 94.12 560 PHE A N 1
ATOM 4414 C CA . PHE A 1 560 ? -22.303 -9.862 22.208 1.00 94.12 560 PHE A CA 1
ATOM 4415 C C . PHE A 1 560 ? -20.944 -9.538 22.835 1.00 94.12 560 PHE A C 1
ATOM 4417 O O . PHE A 1 560 ? -20.856 -8.891 23.877 1.00 94.12 560 PHE A O 1
ATOM 4424 N N . LEU A 1 561 ? -19.880 -9.909 22.123 1.00 96.56 561 LEU A N 1
ATOM 4425 C CA . LEU A 1 561 ? -18.496 -9.597 22.455 1.00 96.56 561 LEU A CA 1
ATOM 4426 C C . LEU A 1 561 ? -17.824 -8.822 21.323 1.00 96.56 561 LEU A C 1
ATOM 4428 O O . LEU A 1 561 ? -17.709 -9.321 20.201 1.00 96.56 561 LEU A O 1
ATOM 4432 N N . PHE A 1 562 ? -17.307 -7.637 21.638 1.00 96.44 562 PHE A N 1
ATOM 4433 C CA . PHE A 1 562 ? -16.470 -6.853 20.734 1.00 96.44 562 PHE A CA 1
ATOM 4434 C C . PHE A 1 562 ? -14.994 -7.045 21.064 1.00 96.44 562 PHE A C 1
ATOM 4436 O O . PHE A 1 562 ? -14.572 -6.893 22.209 1.00 96.44 562 PHE A O 1
ATOM 4443 N N . ILE A 1 563 ? -14.187 -7.344 20.051 1.00 97.69 563 ILE A N 1
ATOM 4444 C CA . ILE A 1 563 ? -12.741 -7.465 20.215 1.00 97.69 563 ILE A CA 1
ATOM 4445 C C . ILE A 1 563 ? -12.076 -6.149 19.833 1.00 97.69 563 ILE A C 1
ATOM 4447 O O . ILE A 1 563 ? -12.235 -5.662 18.714 1.00 97.69 563 ILE A O 1
ATOM 4451 N N . SER A 1 564 ? -11.288 -5.593 20.747 1.00 96.81 564 SER A N 1
ATOM 4452 C CA . SER A 1 564 ? -10.398 -4.472 20.454 1.00 96.81 564 SER A CA 1
ATOM 4453 C C . SER A 1 564 ? -8.957 -4.963 20.440 1.00 96.81 564 SER A C 1
ATOM 4455 O O . SER A 1 564 ? -8.487 -5.605 21.382 1.00 96.81 564 SER A O 1
ATOM 4457 N N . HIS A 1 565 ? -8.255 -4.724 19.336 1.00 94.88 565 HIS A N 1
ATOM 4458 C CA . HIS A 1 565 ? -6.926 -5.282 19.118 1.00 94.88 565 HIS A CA 1
ATOM 4459 C C . HIS A 1 565 ? -6.107 -4.435 18.151 1.00 94.88 565 HIS A C 1
ATOM 4461 O O . HIS A 1 565 ? -6.614 -3.610 17.393 1.00 94.88 565 HIS A O 1
ATOM 4467 N N . ARG A 1 566 ? -4.797 -4.676 18.148 1.00 92.56 566 ARG A N 1
ATOM 4468 C CA . ARG A 1 566 ? -3.895 -4.085 17.168 1.00 92.56 566 ARG A CA 1
ATOM 4469 C C . ARG A 1 566 ? -3.713 -5.029 15.981 1.00 92.56 566 ARG A C 1
ATOM 4471 O O . ARG A 1 566 ? -3.390 -6.203 16.148 1.00 92.56 566 ARG A O 1
ATOM 4478 N N . TRP A 1 567 ? -3.768 -4.472 14.774 1.00 90.19 567 TRP A N 1
ATOM 4479 C CA . TRP A 1 567 ? -3.306 -5.174 13.580 1.00 90.19 567 TRP A CA 1
ATOM 4480 C C . TRP A 1 567 ? -1.779 -5.310 13.590 1.00 90.19 567 TRP A C 1
ATOM 4482 O O . TRP A 1 567 ? -1.051 -4.311 13.532 1.00 90.19 567 TRP A O 1
ATOM 4492 N N . GLU A 1 568 ? -1.275 -6.544 13.637 1.00 88.06 568 GLU A N 1
ATOM 4493 C CA . GLU A 1 568 ? 0.167 -6.807 13.695 1.00 88.06 568 GLU A CA 1
ATOM 4494 C C . GLU A 1 568 ? 0.891 -6.399 12.407 1.00 88.06 568 GLU A C 1
ATOM 4496 O O . GLU A 1 568 ? 1.992 -5.838 12.471 1.00 88.06 568 GLU A O 1
ATOM 4501 N N . LYS A 1 569 ? 0.260 -6.632 11.246 1.00 83.94 569 LYS A N 1
ATOM 4502 C CA . LYS A 1 569 ? 0.700 -6.165 9.923 1.00 83.94 569 LYS A CA 1
ATOM 4503 C C . LYS A 1 569 ? -0.479 -5.677 9.068 1.00 83.94 569 LYS A C 1
ATOM 4505 O O . LYS A 1 569 ? -1.610 -6.125 9.258 1.00 83.94 569 LYS A O 1
ATOM 4510 N N . PRO A 1 570 ? -0.226 -4.817 8.061 1.00 80.56 570 PRO A N 1
ATOM 4511 C CA . PRO A 1 570 ? -1.240 -4.454 7.073 1.00 80.56 570 PRO A CA 1
ATOM 4512 C C . PRO A 1 570 ? -1.869 -5.698 6.424 1.00 80.56 570 PRO A C 1
ATOM 4514 O O . PRO A 1 570 ? -1.159 -6.546 5.884 1.00 80.56 570 PRO A O 1
ATOM 4517 N N . GLY A 1 571 ? -3.198 -5.818 6.505 1.00 80.31 571 GLY A N 1
ATOM 4518 C CA . GLY A 1 571 ? -3.957 -6.946 5.948 1.00 80.31 571 GLY A CA 1
ATOM 4519 C C . GLY A 1 571 ? -3.810 -8.277 6.694 1.00 80.31 571 GLY A C 1
ATOM 4520 O O . GLY A 1 571 ? -4.287 -9.288 6.187 1.00 80.31 571 GLY A O 1
ATOM 4521 N N . ARG A 1 572 ? -3.112 -8.311 7.841 1.00 83.12 572 ARG A N 1
ATOM 4522 C CA . ARG A 1 572 ? -2.885 -9.520 8.650 1.00 83.12 572 ARG A CA 1
ATOM 4523 C C . ARG A 1 572 ? -2.913 -9.159 10.145 1.00 83.12 572 ARG A C 1
ATOM 4525 O O . ARG A 1 572 ? -1.852 -8.832 10.687 1.00 83.12 572 ARG A O 1
ATOM 4532 N N . PRO A 1 573 ? -4.091 -9.190 10.794 1.00 88.69 573 PRO A N 1
ATOM 4533 C CA . PRO A 1 573 ? -4.227 -8.757 12.183 1.00 88.69 573 PRO A CA 1
ATOM 4534 C C . PRO A 1 573 ? -3.538 -9.702 13.172 1.00 88.69 573 PRO A C 1
ATOM 4536 O O . PRO A 1 573 ? -2.801 -9.218 14.023 1.00 88.69 573 PRO A O 1
ATOM 4539 N N . ASP A 1 574 ? -3.695 -11.020 12.997 1.00 91.88 574 ASP A N 1
ATOM 4540 C CA . ASP A 1 574 ? -3.137 -12.062 13.869 1.00 91.88 574 ASP A CA 1
ATOM 4541 C C . ASP A 1 574 ? -2.206 -12.986 13.068 1.00 91.88 574 ASP A C 1
ATOM 4543 O O . ASP A 1 574 ? -2.644 -13.865 12.318 1.00 91.88 574 ASP A O 1
ATOM 4547 N N . ILE A 1 575 ? -0.895 -12.744 13.137 1.00 88.50 575 ILE A N 1
ATOM 4548 C CA . ILE A 1 575 ? 0.093 -13.496 12.346 1.00 88.50 575 ILE A CA 1
ATOM 4549 C C . ILE A 1 575 ? 0.415 -14.827 13.018 1.00 88.50 575 ILE A C 1
ATOM 4551 O O . ILE A 1 575 ? 0.666 -15.822 12.335 1.00 88.50 575 ILE A O 1
ATOM 4555 N N . MET A 1 576 ? 0.460 -14.819 14.349 1.00 87.50 576 MET A N 1
ATOM 4556 C CA . MET A 1 576 ? 0.916 -15.948 15.157 1.00 87.50 576 MET A CA 1
ATOM 4557 C C . MET A 1 576 ? -0.231 -16.805 15.706 1.00 87.50 576 MET A C 1
ATOM 4559 O O . MET A 1 576 ? 0.038 -17.875 16.248 1.00 87.50 576 MET A O 1
ATOM 4563 N N . GLY A 1 577 ? -1.480 -16.359 15.567 1.00 92.44 577 GLY A N 1
ATOM 4564 C CA . GLY A 1 577 ? -2.660 -17.016 16.130 1.00 92.44 577 GLY A CA 1
ATOM 4565 C C . GLY A 1 577 ? -2.860 -16.772 17.621 1.00 92.44 577 GLY A C 1
ATOM 4566 O O . GLY A 1 577 ? -3.620 -17.481 18.283 1.00 92.44 577 GLY A O 1
ATOM 4567 N N . VAL A 1 578 ? -2.135 -15.803 18.182 1.00 94.25 578 VAL A N 1
ATOM 4568 C CA . VAL A 1 578 ? -2.157 -15.510 19.619 1.00 94.25 578 VAL A CA 1
ATOM 4569 C C . VAL A 1 578 ? -3.450 -14.789 19.986 1.00 94.25 578 VAL A C 1
ATOM 4571 O O . VAL A 1 578 ? -3.997 -15.041 21.059 1.00 94.25 578 VAL A O 1
ATOM 4574 N N . GLN A 1 579 ? -3.965 -13.943 19.091 1.00 95.44 579 GLN A N 1
ATOM 4575 C CA . GLN A 1 579 ? -5.209 -13.216 19.325 1.00 95.44 579 GLN A CA 1
ATOM 4576 C C . GLN A 1 579 ? -6.399 -14.173 19.307 1.00 95.44 579 GLN A C 1
ATOM 4578 O O . GLN A 1 579 ? -7.162 -14.210 20.270 1.00 95.44 579 GLN A O 1
ATOM 4583 N N . LEU A 1 580 ? -6.502 -15.028 18.282 1.00 96.25 580 LEU A N 1
ATOM 4584 C CA . LEU A 1 580 ? -7.540 -16.057 18.208 1.00 96.25 580 LEU A CA 1
ATOM 4585 C C . LEU A 1 580 ? -7.486 -16.993 19.420 1.00 96.25 580 LEU A C 1
ATOM 4587 O O . LEU A 1 580 ? -8.520 -17.286 20.019 1.00 96.25 580 LEU A O 1
ATOM 4591 N N . LYS A 1 581 ? -6.290 -17.422 19.841 1.00 95.19 581 LYS A N 1
ATOM 4592 C CA . LYS A 1 581 ? -6.138 -18.243 21.048 1.00 95.19 581 LYS A CA 1
ATOM 4593 C C . LYS A 1 581 ? -6.694 -17.543 22.296 1.00 95.19 581 LYS A C 1
ATOM 4595 O O . LYS A 1 581 ? -7.443 -18.165 23.046 1.00 95.19 581 LYS A O 1
ATOM 4600 N N . ALA A 1 582 ? -6.367 -16.266 22.499 1.00 95.00 582 ALA A N 1
ATOM 4601 C CA . ALA A 1 582 ? -6.849 -15.492 23.641 1.00 95.00 582 ALA A CA 1
ATOM 4602 C C . ALA A 1 582 ? -8.380 -15.331 23.633 1.00 95.00 582 ALA A C 1
ATOM 4604 O O . ALA A 1 582 ? -9.013 -15.507 24.675 1.00 95.00 582 ALA A O 1
ATOM 4605 N N . ILE A 1 583 ? -8.971 -15.081 22.457 1.00 97.25 583 ILE A N 1
ATOM 4606 C CA . ILE A 1 583 ? -10.428 -15.006 22.270 1.00 97.25 583 ILE A CA 1
ATOM 4607 C C . ILE A 1 583 ? -11.081 -16.347 22.626 1.00 97.25 583 ILE A C 1
ATOM 4609 O O . ILE A 1 583 ? -12.041 -16.384 23.390 1.00 97.25 583 ILE A O 1
ATOM 4613 N N . LYS A 1 584 ? -10.541 -17.469 22.132 1.00 96.56 584 LYS A N 1
ATOM 4614 C CA . LYS A 1 584 ? -11.068 -18.812 22.429 1.00 96.56 584 LYS A CA 1
ATOM 4615 C C . LYS A 1 584 ? -11.054 -19.145 23.916 1.00 96.56 584 LYS A C 1
ATOM 4617 O O . LYS A 1 584 ? -11.966 -19.810 24.393 1.00 96.56 584 LYS A O 1
ATOM 4622 N N . GLU A 1 585 ? -10.006 -18.750 24.632 1.00 95.00 585 GLU A N 1
ATOM 4623 C CA . GLU A 1 585 ? -9.921 -18.940 26.082 1.00 95.00 585 GLU A CA 1
ATOM 4624 C C . GLU A 1 585 ? -10.986 -18.116 26.810 1.00 95.00 585 GLU A C 1
ATOM 4626 O O . GLU A 1 585 ? -11.710 -18.669 27.629 1.00 95.00 585 GLU A O 1
ATOM 4631 N N . TYR A 1 586 ? -11.153 -16.844 26.439 1.00 95.50 586 TYR A N 1
ATOM 4632 C CA . TYR A 1 586 ? -12.179 -15.978 27.022 1.00 95.50 586 TYR A CA 1
ATOM 4633 C C . TYR A 1 586 ? -13.597 -16.538 26.800 1.00 95.50 586 TYR A C 1
ATOM 4635 O O . TYR A 1 586 ? -14.376 -16.680 27.735 1.00 95.50 586 TYR A O 1
ATOM 4643 N N . LEU A 1 587 ? -13.909 -16.997 25.585 1.00 96.75 587 LEU A N 1
ATOM 4644 C CA . LEU A 1 587 ? -15.212 -17.600 25.261 1.00 96.75 587 LEU A CA 1
ATOM 4645 C C . LEU A 1 587 ? -15.504 -18.926 25.990 1.00 96.75 587 LEU A C 1
ATOM 4647 O O . LEU A 1 587 ? -16.643 -19.396 25.963 1.00 96.75 587 LEU A O 1
ATOM 4651 N N . LYS A 1 588 ? -14.499 -19.582 26.586 1.00 94.75 588 LYS A N 1
ATOM 4652 C CA . LYS A 1 588 ? -14.717 -20.766 27.437 1.00 94.75 588 LYS A CA 1
ATOM 4653 C C . LYS A 1 588 ? -15.167 -20.377 28.841 1.00 94.75 588 LYS A C 1
ATOM 4655 O O . LYS A 1 588 ? -15.933 -21.122 29.443 1.00 94.75 588 LYS A O 1
ATOM 4660 N N . GLU A 1 589 ? -14.683 -19.245 29.338 1.00 92.88 589 GLU A N 1
ATOM 4661 C CA . GLU A 1 589 ? -15.018 -18.704 30.658 1.00 92.88 589 GLU A CA 1
ATOM 4662 C C . GLU A 1 589 ? -16.352 -17.941 30.639 1.00 92.88 589 GLU A C 1
ATOM 4664 O O . GLU A 1 589 ? -17.018 -17.860 31.667 1.00 92.88 589 GLU A O 1
ATOM 4669 N N . HIS A 1 590 ? -16.778 -17.489 29.454 1.00 92.38 590 HIS A N 1
ATOM 4670 C CA . HIS A 1 590 ? -17.989 -16.698 29.226 1.00 92.38 590 HIS A CA 1
ATOM 4671 C C . HIS A 1 590 ? -19.004 -17.401 28.295 1.00 92.38 590 HIS A C 1
ATOM 4673 O O . HIS A 1 590 ? -19.161 -17.014 27.129 1.00 92.38 590 HIS A O 1
ATOM 4679 N N . PRO A 1 591 ? -19.693 -18.469 28.754 1.00 92.38 591 PRO A N 1
ATOM 4680 C CA . PRO A 1 591 ? -20.660 -19.220 27.944 1.00 92.38 591 PRO A CA 1
ATOM 4681 C C . PRO A 1 591 ? -21.931 -18.432 27.584 1.00 92.38 591 PRO A C 1
ATOM 4683 O O . PRO A 1 591 ? -22.692 -18.870 26.722 1.00 92.38 591 PRO A O 1
ATOM 4686 N N . GLU A 1 592 ? -22.184 -17.298 28.238 1.00 91.75 592 GLU A N 1
ATOM 4687 C CA . GLU A 1 592 ? -23.272 -16.369 27.931 1.00 91.75 592 GLU A CA 1
ATOM 4688 C C . GLU A 1 592 ? -23.107 -15.670 26.573 1.00 91.75 592 GLU A C 1
ATOM 4690 O O . GLU A 1 592 ? -24.105 -15.286 25.961 1.00 91.75 592 GLU A O 1
ATOM 4695 N N . ILE A 1 593 ? -21.871 -15.553 26.076 1.00 95.06 593 ILE A N 1
ATOM 4696 C CA . ILE A 1 593 ? -21.555 -14.886 24.812 1.00 95.06 593 ILE A CA 1
ATOM 4697 C C . ILE A 1 593 ? -21.931 -15.794 23.640 1.00 95.06 593 ILE A C 1
ATOM 4699 O O . ILE A 1 593 ? -21.467 -16.932 23.520 1.00 95.06 593 ILE A O 1
ATOM 4703 N N . LYS A 1 594 ? -22.734 -15.260 22.719 1.00 95.69 594 LYS A N 1
ATOM 4704 C CA . LYS A 1 594 ? -23.195 -15.955 21.509 1.00 95.69 594 LYS A CA 1
ATOM 4705 C C . LYS A 1 594 ? -22.586 -15.390 20.237 1.00 95.69 594 LYS A C 1
ATOM 4707 O O . LYS A 1 594 ? -22.351 -16.153 19.303 1.00 95.69 594 LYS A O 1
ATOM 4712 N N . TRP A 1 595 ? -22.315 -14.088 20.210 1.00 96.88 595 TRP A N 1
ATOM 4713 C CA . TRP A 1 595 ? -21.900 -13.356 19.018 1.00 96.88 595 TRP A CA 1
ATOM 4714 C C . TRP A 1 595 ? -20.568 -12.658 19.243 1.00 96.88 595 TRP A C 1
ATOM 4716 O O . TRP A 1 595 ? -20.384 -11.960 20.235 1.00 96.88 595 TRP A O 1
ATOM 4726 N N . VAL A 1 596 ? -19.645 -12.822 18.301 1.00 97.62 596 VAL A N 1
ATOM 4727 C CA . VAL A 1 596 ? -18.306 -12.235 18.351 1.00 97.62 596 VAL A CA 1
ATOM 4728 C C . VAL A 1 596 ? -18.123 -11.302 17.168 1.00 97.62 596 VAL A C 1
ATOM 4730 O O . VAL A 1 596 ? -18.374 -11.672 16.018 1.00 97.62 596 VAL A O 1
ATOM 4733 N N . TRP A 1 597 ? -17.649 -10.098 17.460 1.00 96.94 597 TRP A N 1
ATOM 4734 C CA . TRP A 1 597 ? -17.287 -9.101 16.470 1.00 96.94 597 TRP A CA 1
ATOM 4735 C C . TRP A 1 597 ? -15.782 -8.862 16.484 1.00 96.94 597 TRP A C 1
ATOM 4737 O O . TRP A 1 597 ? -15.204 -8.493 17.509 1.00 96.94 597 TRP A O 1
ATOM 4747 N N . PHE A 1 598 ? -15.154 -9.057 15.331 1.00 96.00 598 PHE A N 1
ATOM 4748 C CA . PHE A 1 598 ? -13.721 -8.878 15.124 1.00 96.00 598 PHE A CA 1
ATOM 4749 C C . PHE A 1 598 ? -13.534 -8.121 13.813 1.00 96.00 598 PHE A C 1
ATOM 4751 O O . PHE A 1 598 ? -13.911 -8.642 12.768 1.00 96.00 598 PHE A O 1
ATOM 4758 N N . ASP A 1 599 ? -12.996 -6.899 13.850 1.00 93.06 599 ASP A N 1
ATOM 4759 C CA . ASP A 1 599 ? -13.053 -5.939 12.732 1.00 93.06 599 ASP A CA 1
ATOM 4760 C C . ASP A 1 599 ? -12.707 -6.539 11.349 1.00 93.06 599 ASP A C 1
ATOM 4762 O O . ASP A 1 599 ? -13.428 -6.335 10.370 1.00 93.06 599 ASP A O 1
ATOM 4766 N N . TYR A 1 600 ? -11.660 -7.355 11.274 1.00 93.56 600 TYR A N 1
ATOM 4767 C CA . TYR A 1 600 ? -11.156 -8.000 10.071 1.00 93.56 600 TYR A CA 1
ATOM 4768 C C . TYR A 1 600 ? -12.130 -9.034 9.499 1.00 93.56 600 TYR A C 1
ATOM 4770 O O . TYR A 1 600 ? -12.258 -9.171 8.283 1.00 93.56 600 TYR A O 1
ATOM 4778 N N . SER A 1 601 ? -12.837 -9.733 10.378 1.00 95.12 601 SER A N 1
ATOM 4779 C CA . SER A 1 601 ? -13.783 -10.802 10.053 1.00 95.12 601 SER A CA 1
ATOM 4780 C C . SER A 1 601 ? -15.230 -10.308 9.988 1.00 95.12 601 SER A C 1
ATOM 4782 O O . SER A 1 601 ? -16.092 -10.999 9.461 1.00 95.12 601 SER A O 1
ATOM 4784 N N . SER A 1 602 ? -15.497 -9.098 10.480 1.00 95.56 602 SER A N 1
ATOM 4785 C CA . SER A 1 602 ? -16.841 -8.529 10.626 1.00 95.56 602 SER A CA 1
ATOM 4786 C C . SER A 1 602 ? -17.115 -7.313 9.732 1.00 95.56 602 SER A C 1
ATOM 4788 O O . SER A 1 602 ? -18.248 -6.833 9.706 1.00 95.56 602 SER A O 1
ATOM 4790 N N . MET A 1 603 ? -16.116 -6.783 9.017 1.00 94.06 603 MET A N 1
ATOM 4791 C CA . MET A 1 603 ? -16.255 -5.631 8.109 1.00 94.06 603 MET A CA 1
ATOM 4792 C C . MET A 1 603 ? -15.576 -5.880 6.758 1.00 94.06 603 MET A C 1
ATOM 4794 O O . MET A 1 603 ? -14.570 -6.585 6.730 1.00 94.06 603 MET A O 1
ATOM 4798 N N . PRO A 1 604 ? -16.025 -5.256 5.649 1.00 93.38 604 PRO A N 1
ATOM 4799 C CA . PRO A 1 604 ? -15.409 -5.487 4.343 1.00 93.38 604 PRO A CA 1
ATOM 4800 C C . PRO A 1 604 ? -13.940 -5.042 4.299 1.00 93.38 604 PRO A C 1
ATOM 4802 O O . PRO A 1 604 ? -13.635 -3.848 4.425 1.00 93.38 604 PRO A O 1
ATOM 4805 N N . GLN A 1 605 ? -13.017 -5.979 4.056 1.00 89.88 605 GLN A N 1
ATOM 4806 C CA . GLN A 1 605 ? -11.572 -5.736 4.126 1.00 89.88 605 GLN A CA 1
ATOM 4807 C C . GLN A 1 605 ? -10.876 -5.599 2.774 1.00 89.88 605 GLN A C 1
ATOM 4809 O O . GLN A 1 605 ? -11.366 -6.034 1.734 1.00 89.88 605 GLN A O 1
ATOM 4814 N N . LYS A 1 606 ? -9.680 -4.998 2.812 1.00 87.56 606 LYS A N 1
ATOM 4815 C CA . LYS A 1 606 ? -8.700 -5.064 1.720 1.00 87.56 606 LYS A CA 1
ATOM 4816 C C . LYS A 1 606 ? -7.923 -6.374 1.818 1.00 87.56 606 LYS A C 1
ATOM 4818 O O . LYS A 1 606 ? -7.335 -6.662 2.862 1.00 87.56 606 LYS A O 1
ATOM 4823 N N . ILE A 1 607 ? -7.843 -7.123 0.724 1.00 78.25 607 ILE A N 1
ATOM 4824 C CA . ILE A 1 607 ? -7.168 -8.424 0.684 1.00 78.25 607 ILE A CA 1
ATOM 4825 C C . ILE A 1 607 ? -5.755 -8.229 0.124 1.00 78.25 607 ILE A C 1
ATOM 4827 O O . ILE A 1 607 ? -5.561 -7.639 -0.937 1.00 78.25 607 ILE A O 1
ATOM 4831 N N . GLY A 1 608 ? -4.734 -8.663 0.869 1.00 68.88 608 GLY A N 1
ATOM 4832 C CA . GLY A 1 608 ? -3.331 -8.537 0.443 1.00 68.88 608 GLY A CA 1
ATOM 4833 C C . GLY A 1 608 ? -2.829 -7.093 0.281 1.00 68.88 608 GLY A C 1
ATOM 4834 O O . GLY A 1 608 ? -1.842 -6.866 -0.410 1.00 68.88 608 GLY A O 1
ATOM 4835 N N . GLY A 1 609 ? -3.504 -6.112 0.893 1.00 69.38 609 GLY A N 1
ATOM 4836 C CA . GLY A 1 609 ? -3.194 -4.683 0.744 1.00 69.38 609 GLY A CA 1
ATOM 4837 C C . GLY A 1 609 ? -3.788 -4.030 -0.510 1.00 69.38 609 GLY A C 1
ATOM 4838 O O . GLY A 1 609 ? -3.670 -2.815 -0.669 1.00 69.38 609 GLY A O 1
ATOM 4839 N N . ILE A 1 610 ? -4.468 -4.806 -1.357 1.00 72.69 610 ILE A N 1
ATOM 4840 C CA . ILE A 1 610 ? -5.164 -4.334 -2.553 1.00 72.69 610 ILE A CA 1
ATOM 4841 C C . ILE A 1 610 ? -6.655 -4.188 -2.224 1.00 72.69 610 ILE A C 1
ATOM 4843 O O . ILE A 1 610 ? -7.245 -5.012 -1.523 1.00 72.69 610 ILE A O 1
ATOM 4847 N N . ASP A 1 611 ? -7.264 -3.096 -2.685 1.00 83.31 611 ASP A N 1
ATOM 4848 C CA . ASP A 1 611 ? -8.684 -2.828 -2.460 1.00 83.31 611 ASP A CA 1
ATOM 4849 C C . ASP A 1 611 ? -9.520 -3.431 -3.597 1.00 83.31 611 ASP A C 1
ATOM 4851 O O . ASP A 1 611 ? -9.744 -2.785 -4.617 1.00 83.31 611 ASP A O 1
ATOM 4855 N N . PHE A 1 612 ? -9.940 -4.686 -3.425 1.00 83.38 612 PHE A N 1
ATOM 4856 C CA . PHE A 1 612 ? -10.849 -5.385 -4.345 1.00 83.38 612 PHE A CA 1
ATOM 4857 C C . PHE A 1 612 ? -12.329 -5.181 -4.004 1.00 83.38 612 PHE A C 1
ATOM 4859 O O . PHE A 1 612 ? -13.192 -5.757 -4.662 1.00 83.38 612 PHE A O 1
ATOM 4866 N N . ARG A 1 613 ? -12.633 -4.370 -2.984 1.00 87.81 613 ARG A N 1
ATOM 4867 C CA . ARG A 1 613 ? -14.007 -4.154 -2.539 1.00 87.81 613 ARG A CA 1
ATOM 4868 C C . ARG A 1 613 ? -14.803 -3.420 -3.608 1.00 87.81 613 ARG A C 1
ATOM 4870 O O . ARG A 1 613 ? -14.386 -2.370 -4.111 1.00 87.81 613 ARG A O 1
ATOM 4877 N N . LEU A 1 614 ? -15.994 -3.926 -3.884 1.00 88.81 614 LEU A N 1
ATOM 4878 C CA . LEU A 1 614 ? -17.002 -3.267 -4.696 1.00 88.81 614 LEU A CA 1
ATOM 4879 C C . LEU A 1 614 ? -17.390 -1.920 -4.072 1.00 88.81 614 LEU A C 1
ATOM 4881 O O . LEU A 1 614 ? -17.282 -1.702 -2.863 1.00 88.81 614 LEU A O 1
ATOM 4885 N N . GLN A 1 615 ? -17.922 -1.007 -4.887 1.00 89.62 615 GLN A N 1
ATOM 4886 C CA . GLN A 1 615 ? -18.397 0.294 -4.393 1.00 89.62 615 GLN A CA 1
ATOM 4887 C C . GLN A 1 615 ? -19.432 0.149 -3.266 1.00 89.62 615 GLN A C 1
ATOM 4889 O O . GLN A 1 615 ? -19.426 0.953 -2.335 1.00 89.62 615 GLN A O 1
ATOM 4894 N N . LYS A 1 616 ? -20.268 -0.901 -3.313 1.00 90.19 616 LYS A N 1
ATOM 4895 C CA . LYS A 1 616 ? -21.217 -1.235 -2.242 1.00 90.19 616 LYS A CA 1
ATOM 4896 C C . LYS A 1 616 ? -20.526 -1.646 -0.951 1.00 90.19 616 LYS A C 1
ATOM 4898 O O . LYS A 1 616 ? -20.795 -1.041 0.076 1.00 90.19 616 LYS A O 1
ATOM 4903 N N . GLU A 1 617 ? -19.579 -2.573 -1.008 1.00 91.69 617 GLU A N 1
ATOM 4904 C CA . GLU A 1 617 ? -18.796 -2.984 0.163 1.00 91.69 617 GLU A CA 1
ATOM 4905 C C . GLU A 1 617 ? -18.017 -1.814 0.777 1.00 91.69 617 GLU A C 1
ATOM 4907 O O . GLU A 1 617 ? -17.884 -1.716 1.993 1.00 91.69 617 GLU A O 1
ATOM 4912 N N . ARG A 1 618 ? -17.528 -0.881 -0.048 1.00 92.38 618 ARG A N 1
ATOM 4913 C CA . ARG A 1 618 ? -16.854 0.335 0.434 1.00 92.38 618 ARG A CA 1
ATOM 4914 C C . ARG A 1 618 ? -17.825 1.311 1.090 1.00 92.38 618 ARG A C 1
ATOM 4916 O O . ARG A 1 618 ? -17.482 1.887 2.118 1.00 92.38 618 ARG A O 1
ATOM 4923 N N . ALA A 1 619 ? -19.024 1.476 0.534 1.00 93.38 619 ALA A N 1
ATOM 4924 C CA . ALA A 1 619 ? -20.086 2.254 1.166 1.00 93.38 619 ALA A CA 1
ATOM 4925 C C . ALA A 1 619 ? -20.509 1.637 2.507 1.00 93.38 619 ALA A C 1
ATOM 4927 O O . ALA A 1 619 ? -20.605 2.363 3.492 1.00 93.38 619 ALA A O 1
ATOM 4928 N N . GLU A 1 620 ? -20.686 0.314 2.561 1.00 93.44 620 GLU A N 1
ATOM 4929 C CA . GLU A 1 620 ? -20.979 -0.435 3.788 1.00 93.44 620 GLU A CA 1
ATOM 4930 C C . GLU A 1 620 ? -19.872 -0.265 4.828 1.00 93.44 620 GLU A C 1
ATOM 4932 O O . GLU A 1 620 ? -20.154 0.135 5.953 1.00 93.44 620 GLU A O 1
ATOM 4937 N N . PHE A 1 621 ? -18.609 -0.463 4.443 1.00 92.88 621 PHE A N 1
ATOM 4938 C CA . PHE A 1 621 ? -17.464 -0.252 5.325 1.00 92.88 621 PHE A CA 1
ATOM 4939 C C . PHE A 1 621 ? -17.443 1.166 5.910 1.00 92.88 621 PHE A C 1
ATOM 4941 O O . PHE A 1 621 ? -17.266 1.327 7.113 1.00 92.88 621 PHE A O 1
ATOM 4948 N N . GLU A 1 622 ? -17.647 2.199 5.084 1.00 91.44 622 GLU A N 1
ATOM 4949 C CA . GLU A 1 622 ? -17.681 3.584 5.564 1.00 91.44 622 GLU A CA 1
ATOM 4950 C C . GLU A 1 622 ? -18.876 3.863 6.488 1.00 91.44 622 GLU A C 1
ATOM 4952 O O . GLU A 1 622 ? -18.726 4.621 7.440 1.00 91.44 622 GLU A O 1
ATOM 4957 N N . LEU A 1 623 ? -20.051 3.277 6.231 1.00 92.00 623 LEU A N 1
ATOM 4958 C CA . LEU A 1 623 ? -21.224 3.401 7.108 1.00 92.00 623 LEU A CA 1
ATOM 4959 C C . LEU A 1 623 ? -20.996 2.722 8.465 1.00 92.00 623 LEU A C 1
ATOM 4961 O O . LEU A 1 623 ? -21.272 3.310 9.506 1.00 92.00 623 LEU A O 1
ATOM 4965 N N . MET A 1 624 ? -20.440 1.513 8.459 1.00 91.50 624 MET A N 1
ATOM 4966 C CA . MET A 1 624 ? -20.098 0.776 9.676 1.00 91.50 624 MET A CA 1
ATOM 4967 C C . MET A 1 624 ? -19.023 1.505 10.488 1.00 91.50 624 MET A C 1
ATOM 4969 O O . MET A 1 624 ? -19.158 1.643 11.703 1.00 91.50 624 MET A O 1
ATOM 4973 N N . LEU A 1 625 ? -17.994 2.037 9.821 1.00 88.88 625 LEU A N 1
ATOM 4974 C CA . LEU A 1 625 ? -16.942 2.831 10.458 1.00 88.88 625 LEU A CA 1
ATOM 4975 C C . LEU A 1 625 ? -17.501 4.113 11.098 1.00 88.88 625 LEU A C 1
ATOM 4977 O O . LEU A 1 625 ? -17.061 4.503 12.178 1.00 88.88 625 LEU A O 1
ATOM 4981 N N . ASP A 1 626 ? -18.517 4.735 10.489 1.00 86.31 626 ASP A N 1
ATOM 4982 C CA . ASP A 1 626 ? -19.206 5.900 11.057 1.00 86.31 626 ASP A CA 1
ATOM 4983 C C . ASP A 1 626 ? -19.953 5.562 12.372 1.00 86.31 626 ASP A C 1
ATOM 4985 O O . ASP A 1 626 ? -20.252 6.476 13.143 1.00 86.31 626 ASP A O 1
ATOM 4989 N N . CYS A 1 627 ? -20.220 4.288 12.683 1.00 86.62 627 CYS A N 1
ATOM 4990 C CA . CYS A 1 627 ? -20.969 3.854 13.873 1.00 86.62 627 CYS A CA 1
ATOM 4991 C C . CYS A 1 627 ? -20.162 2.981 14.852 1.00 86.62 627 CYS A C 1
ATOM 4993 O O . CYS A 1 627 ? -20.654 2.690 15.940 1.00 86.62 627 CYS A O 1
ATOM 4995 N N . ILE A 1 628 ? -18.932 2.587 14.510 1.00 87.69 628 ILE A N 1
ATOM 4996 C CA . ILE A 1 628 ? -18.140 1.601 15.264 1.00 87.69 628 ILE A CA 1
ATOM 4997 C C . ILE A 1 628 ? -17.938 1.965 16.742 1.00 87.69 628 ILE A C 1
ATOM 4999 O O . ILE A 1 628 ? -18.034 1.112 17.615 1.00 87.69 628 ILE A O 1
ATOM 5003 N N . THR A 1 629 ? -17.728 3.242 17.061 1.00 86.12 629 THR A N 1
ATOM 5004 C CA . THR A 1 629 ? -17.515 3.686 18.447 1.00 86.12 629 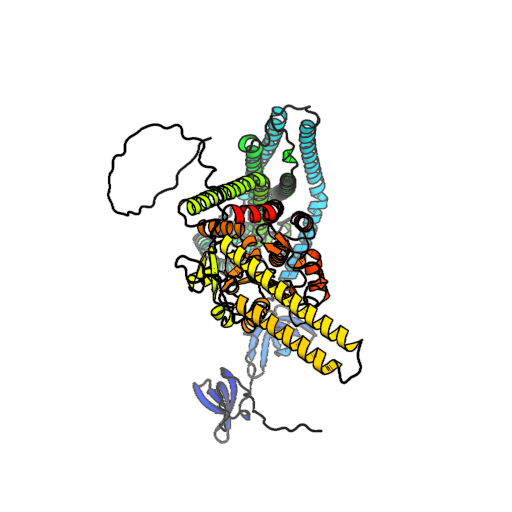THR A CA 1
ATOM 5005 C C . THR A 1 629 ? -18.741 3.491 19.329 1.00 86.12 629 THR A C 1
ATOM 5007 O O . THR A 1 629 ? -18.594 3.262 20.526 1.00 86.12 629 THR A O 1
ATOM 5010 N N . ASN A 1 630 ? -19.942 3.512 18.742 1.00 85.94 630 ASN A N 1
ATOM 5011 C CA . ASN A 1 630 ? -21.170 3.224 19.475 1.00 85.94 630 ASN A CA 1
ATOM 5012 C C . ASN A 1 630 ? -21.211 1.754 19.907 1.00 85.94 630 ASN A C 1
ATOM 5014 O O . ASN A 1 630 ? -21.718 1.465 20.981 1.00 85.94 630 ASN A O 1
ATOM 5018 N N . LEU A 1 631 ? -20.617 0.833 19.137 1.00 87.31 631 LEU A N 1
ATOM 5019 C CA . LEU A 1 631 ? -20.541 -0.578 19.524 1.00 87.31 631 LEU A CA 1
ATOM 5020 C C . LEU A 1 631 ? -19.736 -0.772 20.808 1.00 87.31 631 LEU A C 1
ATOM 5022 O O . LEU A 1 631 ? -20.228 -1.388 21.751 1.00 87.31 631 LEU A O 1
ATOM 5026 N N . TYR A 1 632 ? -18.553 -0.163 20.894 1.00 92.00 632 TYR A N 1
ATOM 5027 C CA . TYR A 1 632 ? -17.691 -0.253 22.079 1.00 92.00 632 TYR A CA 1
ATOM 5028 C C . TYR A 1 632 ? -18.301 0.403 23.337 1.00 92.00 632 TYR A C 1
ATOM 5030 O O . TYR A 1 632 ? -17.900 0.090 24.459 1.00 92.00 632 TYR A O 1
ATOM 5038 N N . LEU A 1 633 ? -19.311 1.264 23.175 1.00 89.88 633 LEU A N 1
ATOM 5039 C CA . LEU A 1 633 ? -20.089 1.849 24.273 1.00 89.88 633 LEU A CA 1
ATOM 5040 C C . LEU A 1 633 ? -21.244 0.951 24.768 1.00 89.88 633 LEU A C 1
ATOM 5042 O O . LEU A 1 633 ? -21.831 1.267 25.799 1.00 89.88 633 LEU A O 1
ATOM 5046 N N . THR A 1 634 ? -21.578 -0.136 24.059 1.00 85.12 634 THR A N 1
ATOM 5047 C CA . THR A 1 634 ? -22.756 -0.981 24.355 1.00 85.12 634 THR A CA 1
ATOM 5048 C C . THR A 1 634 ? -22.411 -2.300 25.050 1.00 85.12 634 THR A C 1
ATOM 5050 O O . THR A 1 634 ? -22.659 -2.429 26.242 1.00 85.12 634 THR A O 1
ATOM 5053 N N . ALA A 1 635 ? -21.854 -3.287 24.341 1.00 85.88 635 ALA A N 1
ATOM 5054 C CA . ALA A 1 635 ? -21.668 -4.644 24.872 1.00 85.88 635 ALA A CA 1
ATOM 5055 C C . ALA A 1 635 ? -20.342 -4.848 25.612 1.00 85.88 635 ALA A C 1
ATOM 5057 O O . ALA A 1 635 ? -19.593 -3.895 25.855 1.00 85.88 635 ALA A O 1
ATOM 5058 N N . GLN A 1 636 ? -20.062 -6.103 25.973 1.00 92.88 636 GLN A N 1
ATOM 5059 C CA . GLN A 1 636 ? -18.764 -6.511 26.495 1.00 92.88 636 GLN A CA 1
ATOM 5060 C C . GLN A 1 636 ? -17.663 -6.287 25.459 1.00 92.88 636 GLN A C 1
ATOM 5062 O O . GLN A 1 636 ? -17.836 -6.520 24.259 1.00 92.88 636 GLN A O 1
ATOM 5067 N N . VAL A 1 637 ? -16.506 -5.848 25.947 1.00 96.31 637 VAL A N 1
ATOM 5068 C CA . VAL A 1 637 ? -15.316 -5.596 25.144 1.00 96.31 637 VAL A CA 1
ATOM 5069 C C . VAL A 1 637 ? -14.147 -6.374 25.727 1.00 96.31 637 VAL A C 1
ATOM 5071 O O . VAL A 1 637 ? -13.770 -6.171 26.882 1.00 96.31 637 VAL A O 1
ATOM 5074 N N . LEU A 1 638 ? -13.534 -7.215 24.897 1.00 97.44 638 LEU A N 1
ATOM 5075 C CA . LEU A 1 638 ? -12.258 -7.852 25.193 1.00 97.44 638 LEU A CA 1
ATOM 5076 C C . LEU A 1 638 ? -11.139 -7.074 24.499 1.00 97.44 638 LEU A C 1
ATOM 5078 O O . LEU A 1 638 ? -11.031 -7.066 23.270 1.00 97.44 638 LEU A O 1
ATOM 5082 N N . ILE A 1 639 ? -10.288 -6.435 25.297 1.00 97.06 639 ILE A N 1
ATOM 5083 C CA . ILE A 1 639 ? -9.073 -5.773 24.827 1.00 97.06 639 ILE A CA 1
ATOM 5084 C C . ILE A 1 639 ? -7.934 -6.791 24.801 1.00 97.06 639 ILE A C 1
ATOM 5086 O O . ILE A 1 639 ? -7.541 -7.319 25.841 1.00 97.06 639 ILE A O 1
ATOM 5090 N N . LEU A 1 640 ? -7.356 -7.010 23.622 1.00 96.06 640 LEU A N 1
ATOM 5091 C CA . LEU A 1 640 ? -6.152 -7.815 23.436 1.00 96.06 640 LEU A CA 1
ATOM 5092 C C . LEU A 1 640 ? -4.916 -6.911 23.473 1.00 96.06 640 LEU A C 1
ATOM 5094 O O . LEU A 1 640 ? -4.520 -6.308 22.471 1.00 96.06 640 LEU A O 1
ATOM 5098 N N . LEU A 1 641 ? -4.314 -6.794 24.655 1.00 94.44 641 LEU A N 1
ATOM 5099 C CA . LEU A 1 641 ? -3.249 -5.835 24.923 1.00 94.44 641 LEU A CA 1
ATOM 5100 C C . LEU A 1 641 ? -1.874 -6.378 24.515 1.00 94.44 641 LEU A C 1
ATOM 5102 O O . LEU A 1 641 ? -1.311 -7.233 25.201 1.00 94.44 641 LEU A O 1
ATOM 5106 N N . ASP A 1 642 ? -1.300 -5.826 23.443 1.00 92.12 642 ASP A N 1
ATOM 5107 C CA . ASP A 1 642 ? 0.114 -5.994 23.081 1.00 92.12 642 ASP A CA 1
ATOM 5108 C C . ASP A 1 642 ? 0.976 -4.791 23.536 1.00 92.12 642 ASP A C 1
ATOM 5110 O O . ASP A 1 642 ? 0.485 -3.783 24.051 1.00 92.12 642 ASP A O 1
ATOM 5114 N N . GLY A 1 643 ? 2.299 -4.876 23.353 1.00 89.12 643 GLY A N 1
ATOM 5115 C CA . GLY A 1 643 ? 3.232 -3.822 23.776 1.00 89.12 643 GLY A CA 1
ATOM 5116 C C . GLY A 1 643 ? 3.082 -2.472 23.054 1.00 89.12 643 GLY A C 1
ATOM 5117 O O . GLY A 1 643 ? 3.567 -1.461 23.570 1.00 89.12 643 GLY A O 1
ATOM 5118 N N . SER A 1 644 ? 2.417 -2.444 21.895 1.00 90.19 644 SER A N 1
ATOM 5119 C CA . SER A 1 644 ? 2.217 -1.269 21.034 1.00 90.19 644 SER A CA 1
ATOM 5120 C C . SER A 1 644 ? 0.752 -0.830 20.953 1.00 90.19 644 SER A C 1
ATOM 5122 O O . SER A 1 644 ? 0.426 0.090 20.208 1.00 90.19 644 SER A O 1
ATOM 5124 N N . TYR A 1 645 ? -0.137 -1.462 21.712 1.00 93.25 645 TYR A N 1
ATOM 5125 C CA . TYR A 1 645 ? -1.568 -1.207 21.664 1.00 93.25 645 TYR A CA 1
ATOM 5126 C C . TYR A 1 645 ? -1.884 0.261 21.958 1.00 93.25 645 TYR A C 1
ATOM 5128 O O . TYR A 1 645 ? -2.579 0.914 21.188 1.00 93.25 645 TYR A O 1
ATOM 5136 N N . ALA A 1 646 ? -1.305 0.819 23.023 1.00 91.81 646 ALA A N 1
ATOM 5137 C CA . ALA A 1 646 ? -1.545 2.201 23.438 1.00 91.81 646 ALA A CA 1
ATOM 5138 C C . ALA A 1 646 ? -0.891 3.258 22.524 1.00 91.81 646 ALA A C 1
ATOM 5140 O O . ALA A 1 646 ? -1.007 4.443 22.806 1.00 91.81 646 ALA A O 1
ATOM 5141 N N . SER A 1 647 ? -0.200 2.863 21.448 1.00 90.88 647 SER A N 1
ATOM 5142 C CA . SER A 1 647 ? 0.383 3.802 20.481 1.00 90.88 647 SER A CA 1
ATOM 5143 C C . SER A 1 647 ? -0.478 3.987 19.230 1.00 90.88 647 SER A C 1
ATOM 5145 O O . SER A 1 647 ? -0.033 4.632 18.288 1.00 90.88 647 SER A O 1
ATOM 5147 N N . ARG A 1 648 ? -1.674 3.387 19.149 1.00 91.88 648 ARG A N 1
ATOM 5148 C CA . ARG A 1 648 ? -2.526 3.423 17.948 1.00 91.88 648 ARG A CA 1
ATOM 5149 C C . ARG A 1 648 ? -3.819 4.190 18.216 1.00 91.88 648 ARG A C 1
ATOM 5151 O O . ARG A 1 648 ? -4.406 4.108 19.285 1.00 91.88 648 ARG A O 1
ATOM 5158 N N . PHE A 1 649 ? -4.268 4.942 17.215 1.00 93.25 649 PHE A N 1
ATOM 5159 C CA . PHE A 1 649 ? -5.448 5.800 17.329 1.00 93.25 649 PHE A CA 1
ATOM 5160 C C . PHE A 1 649 ? -6.740 5.022 17.635 1.00 93.25 649 PHE A C 1
ATOM 5162 O O . PHE A 1 649 ? -7.457 5.358 18.578 1.00 93.25 649 PHE A O 1
ATOM 5169 N N . TRP A 1 650 ? -7.033 3.984 16.845 1.00 92.75 650 TRP A N 1
ATOM 5170 C CA . TRP A 1 650 ? -8.271 3.208 16.977 1.00 92.75 650 TRP A CA 1
ATOM 5171 C C . TRP A 1 650 ? -8.308 2.415 18.283 1.00 92.75 650 TRP A C 1
ATOM 5173 O O . TRP A 1 650 ? -9.245 2.579 19.049 1.00 92.75 650 TRP A O 1
ATOM 5183 N N . THR A 1 651 ? -7.235 1.704 18.625 1.00 94.69 651 THR A N 1
ATOM 5184 C CA . THR A 1 651 ? -7.133 0.943 19.883 1.00 94.69 651 THR A CA 1
ATOM 5185 C C . THR A 1 651 ? -7.330 1.810 21.131 1.00 94.69 651 THR A C 1
ATOM 5187 O O . THR A 1 651 ? -7.980 1.379 22.081 1.00 94.69 651 THR A O 1
ATOM 5190 N N . LEU A 1 652 ? -6.797 3.040 21.147 1.00 95.25 652 LEU A N 1
ATOM 5191 C CA . LEU A 1 652 ? -7.006 3.996 22.238 1.00 95.25 652 LEU A CA 1
ATOM 5192 C C . LEU A 1 652 ? -8.452 4.501 22.290 1.00 95.25 652 LEU A C 1
ATOM 5194 O O . LEU A 1 652 ? -9.012 4.625 23.376 1.00 95.25 652 LEU A O 1
ATOM 5198 N N . THR A 1 653 ? -9.056 4.777 21.132 1.00 94.25 653 THR A N 1
ATOM 5199 C CA . THR A 1 653 ? -10.458 5.217 21.038 1.00 94.25 653 THR A CA 1
ATOM 5200 C C . THR A 1 653 ? -11.407 4.116 21.514 1.00 94.25 653 THR A C 1
ATOM 5202 O O . THR A 1 653 ? -12.296 4.370 22.320 1.00 94.25 653 THR A O 1
ATOM 5205 N N . GLU A 1 654 ? -11.189 2.884 21.058 1.00 95.25 654 GLU A N 1
ATOM 5206 C CA . GLU A 1 654 ? -11.960 1.694 21.429 1.00 95.25 654 GLU A CA 1
ATOM 5207 C C . GLU A 1 654 ? -11.815 1.381 22.920 1.00 95.25 654 GLU A C 1
ATOM 5209 O O . GLU A 1 654 ? -12.817 1.174 23.606 1.00 95.25 654 GLU A O 1
ATOM 5214 N N . ALA A 1 655 ? -10.584 1.436 23.447 1.00 95.62 655 ALA A N 1
ATOM 5215 C CA . ALA A 1 655 ? -10.325 1.260 24.871 1.00 95.62 655 ALA A CA 1
ATOM 5216 C C . ALA A 1 655 ? -11.045 2.320 25.709 1.00 95.62 655 ALA A C 1
ATOM 5218 O O . ALA A 1 655 ? -11.729 1.971 26.669 1.00 95.62 655 ALA A O 1
ATOM 5219 N N . TRP A 1 656 ? -10.960 3.597 25.327 1.00 95.56 656 TRP A N 1
ATOM 5220 C CA . TRP A 1 656 ? -11.687 4.663 26.012 1.00 95.56 656 TRP A CA 1
ATOM 5221 C C . TRP A 1 656 ? -13.195 4.397 26.025 1.00 95.56 656 TRP A C 1
ATOM 5223 O O . TRP A 1 656 ? -13.773 4.331 27.108 1.00 95.56 656 TRP A O 1
ATOM 5233 N N . CYS A 1 657 ? -13.813 4.156 24.861 1.00 94.56 657 CYS A N 1
ATOM 5234 C CA . CYS A 1 657 ? -15.245 3.860 24.746 1.00 94.56 657 CYS A CA 1
ATOM 5235 C C . CYS A 1 657 ? -15.668 2.651 25.598 1.00 94.56 657 CYS A C 1
ATOM 5237 O O . CYS A 1 657 ? -16.698 2.698 26.269 1.00 94.56 657 CYS A O 1
ATOM 5239 N N . SER A 1 658 ? -14.860 1.589 25.632 1.00 94.69 658 SER A N 1
ATOM 5240 C CA . SER A 1 658 ? -15.143 0.398 26.445 1.00 94.69 658 SER A CA 1
ATOM 5241 C C . SER A 1 658 ? -15.143 0.664 27.954 1.00 94.69 658 SER A C 1
ATOM 5243 O O . SER A 1 658 ? -15.820 -0.034 28.704 1.00 94.69 658 SER A O 1
ATOM 5245 N N . MET A 1 659 ? -14.420 1.698 28.393 1.00 94.50 659 MET A N 1
ATOM 5246 C CA . MET A 1 659 ? -14.305 2.109 29.793 1.00 94.50 659 MET A CA 1
ATOM 5247 C C . MET A 1 659 ? -15.284 3.233 30.168 1.00 94.50 659 MET A C 1
ATOM 5249 O O . MET A 1 659 ? -15.345 3.620 31.336 1.00 94.50 659 MET A O 1
ATOM 5253 N N . GLN A 1 660 ? -16.103 3.722 29.231 1.00 92.88 660 GLN A N 1
ATOM 5254 C CA . GLN A 1 660 ? -17.205 4.655 29.502 1.00 92.88 660 GLN A CA 1
ATOM 5255 C C . GLN A 1 660 ? -18.537 3.917 29.652 1.00 92.88 660 GLN A C 1
ATOM 5257 O O . GLN A 1 660 ? -18.676 2.782 29.232 1.00 92.88 660 GLN A O 1
ATOM 5262 N N . THR A 1 661 ? -19.545 4.544 30.236 1.00 90.44 661 THR A N 1
ATOM 5263 C CA . THR A 1 661 ? -20.933 4.073 30.252 1.00 90.44 661 THR A CA 1
ATOM 5264 C C . THR A 1 661 ? -21.796 5.172 29.647 1.00 90.44 661 THR A C 1
ATOM 5266 O O . THR A 1 661 ? -21.758 6.313 30.112 1.00 90.44 661 THR A O 1
ATOM 5269 N N . ALA A 1 662 ? -22.547 4.846 28.596 1.00 89.94 662 ALA A N 1
ATOM 5270 C CA . ALA A 1 662 ? -23.523 5.759 28.016 1.00 89.94 662 ALA A CA 1
ATOM 5271 C C . ALA A 1 662 ? -24.756 5.823 28.924 1.00 89.94 662 ALA A C 1
ATOM 5273 O O . ALA A 1 662 ? -25.334 4.792 29.250 1.00 89.94 662 ALA A O 1
ATOM 5274 N N . THR A 1 663 ? -25.137 7.028 29.339 1.00 89.44 663 THR A N 1
ATOM 5275 C CA . THR A 1 663 ? -26.303 7.280 30.197 1.00 89.44 663 THR A CA 1
ATOM 5276 C C . THR A 1 663 ? -27.158 8.391 29.604 1.00 89.44 663 THR A C 1
ATOM 5278 O O . THR A 1 663 ? -26.699 9.133 28.731 1.00 89.44 663 THR A O 1
ATOM 5281 N N . LYS A 1 664 ? -28.376 8.566 30.121 1.00 86.81 664 LYS A N 1
ATOM 5282 C CA . LYS A 1 664 ? -29.267 9.671 29.716 1.00 86.81 664 LYS A CA 1
ATOM 5283 C C . LYS A 1 664 ? -28.648 11.060 29.921 1.00 86.81 664 LYS A C 1
ATOM 5285 O O . LYS A 1 664 ? -28.968 11.979 29.177 1.00 86.81 664 LYS A O 1
ATOM 5290 N N . ASP A 1 665 ? -27.723 11.192 30.874 1.00 87.56 665 ASP A N 1
ATOM 5291 C CA . ASP A 1 665 ? -26.991 12.438 31.150 1.00 87.56 665 ASP A CA 1
ATOM 5292 C C . ASP A 1 665 ? -25.682 12.569 30.343 1.00 87.56 665 ASP A C 1
ATOM 5294 O O . ASP A 1 665 ? -24.917 13.510 30.558 1.00 87.56 665 ASP A O 1
ATOM 5298 N N . GLY A 1 666 ? -25.381 11.613 29.458 1.00 89.19 666 GLY A N 1
ATOM 5299 C CA . GLY A 1 666 ? -24.147 11.560 28.673 1.00 89.19 666 GLY A CA 1
ATOM 5300 C C . GLY A 1 666 ? -23.186 10.451 29.097 1.00 89.19 666 GLY A C 1
ATOM 5301 O O . GLY A 1 666 ? -23.574 9.455 29.715 1.00 89.19 666 GLY A O 1
ATOM 5302 N N . LEU A 1 667 ? -21.918 10.599 28.714 1.00 91.25 667 LEU A N 1
ATOM 5303 C CA . LEU A 1 667 ? -20.863 9.627 28.995 1.00 91.25 667 LEU A CA 1
ATOM 5304 C C . LEU A 1 667 ? -20.378 9.764 30.440 1.00 91.25 667 LEU A C 1
ATOM 5306 O O . LEU A 1 667 ? -19.958 10.837 30.870 1.00 91.25 667 LEU A O 1
ATOM 5310 N N . LYS A 1 668 ? -20.396 8.655 31.181 1.00 90.75 668 LYS A N 1
ATOM 5311 C CA . LYS A 1 668 ? -19.849 8.570 32.540 1.00 90.75 668 LYS A CA 1
ATOM 5312 C C . LYS A 1 668 ? -18.729 7.541 32.589 1.00 90.75 668 LYS A C 1
ATOM 5314 O O . LYS A 1 668 ? -18.875 6.451 32.044 1.00 90.75 668 LYS A O 1
ATOM 5319 N N . ASN A 1 669 ? -17.653 7.846 33.308 1.00 90.00 669 ASN A N 1
ATOM 5320 C CA . ASN A 1 669 ? -16.581 6.880 33.540 1.00 90.00 669 ASN A CA 1
ATOM 5321 C C . ASN A 1 669 ? -17.146 5.627 34.236 1.00 90.00 669 ASN A C 1
ATOM 5323 O O . ASN A 1 669 ? -17.921 5.722 35.199 1.00 90.00 669 ASN A O 1
ATOM 5327 N N . SER A 1 670 ? -16.766 4.440 33.758 1.00 84.50 670 SER A N 1
ATOM 5328 C CA . SER A 1 670 ? -17.229 3.178 34.360 1.00 84.50 670 SER A CA 1
ATOM 5329 C C . SER A 1 670 ? -16.586 2.925 35.724 1.00 84.50 670 SER A C 1
ATOM 5331 O O . SER A 1 670 ? -17.185 2.265 36.573 1.00 84.50 670 SER A O 1
ATOM 5333 N N . ILE A 1 671 ? -15.403 3.500 35.941 1.00 84.25 671 ILE A N 1
ATOM 5334 C CA . ILE A 1 671 ? -14.649 3.506 37.197 1.00 84.25 671 ILE A CA 1
ATOM 5335 C C . ILE A 1 671 ? -14.376 4.947 37.639 1.00 84.25 671 ILE A C 1
ATOM 5337 O O . ILE A 1 671 ? -14.333 5.852 36.804 1.00 84.25 671 ILE A O 1
ATOM 5341 N N . SER A 1 672 ? -14.217 5.177 38.944 1.00 80.19 672 SER A N 1
ATOM 5342 C CA . SER A 1 672 ? -13.983 6.528 39.482 1.00 80.19 672 SER A CA 1
ATOM 5343 C C . SER A 1 672 ? -12.493 6.857 39.514 1.00 80.19 672 SER A C 1
ATOM 5345 O O . SER A 1 672 ? -12.104 8.005 39.299 1.00 80.19 672 SER A O 1
ATOM 5347 N N . SER A 1 673 ? -11.660 5.845 39.744 1.00 81.81 673 SER A N 1
ATOM 5348 C CA . SER A 1 673 ? -10.210 5.925 39.621 1.00 81.81 673 SER A CA 1
ATOM 5349 C C . SER A 1 673 ? -9.627 4.589 39.160 1.00 81.81 673 SER A C 1
ATOM 5351 O O . SER A 1 673 ? -10.297 3.557 39.179 1.00 81.81 673 SER A O 1
ATOM 5353 N N . THR A 1 674 ? -8.365 4.589 38.733 1.00 80.69 674 THR A N 1
ATOM 5354 C CA . THR A 1 674 ? -7.685 3.376 38.251 1.00 80.69 674 THR A CA 1
ATOM 5355 C C . THR A 1 674 ? -7.601 2.284 39.314 1.00 80.69 674 THR A C 1
ATOM 5357 O O . THR A 1 674 ? -7.572 1.106 38.975 1.00 80.69 674 THR A O 1
ATOM 5360 N N . GLU A 1 675 ? -7.582 2.646 40.595 1.00 81.19 675 GLU A N 1
ATOM 5361 C CA . GLU A 1 675 ? -7.571 1.708 41.719 1.00 81.19 675 GLU A CA 1
ATOM 5362 C C . GLU A 1 675 ? -8.860 0.881 41.830 1.00 81.19 675 GLU A C 1
ATOM 5364 O O . GLU A 1 675 ? -8.835 -0.174 42.463 1.00 81.19 675 GLU A O 1
ATOM 5369 N N . ASP A 1 676 ? -9.955 1.327 41.204 1.00 81.69 676 ASP A N 1
ATOM 5370 C CA . ASP A 1 676 ? -11.222 0.590 41.153 1.00 81.69 676 ASP A CA 1
ATOM 5371 C C . ASP A 1 676 ? -11.193 -0.564 40.131 1.00 81.69 676 ASP A C 1
ATOM 5373 O O . ASP A 1 676 ? -12.101 -1.394 40.119 1.00 81.69 676 ASP A O 1
ATOM 5377 N N . ALA A 1 677 ? -10.184 -0.624 39.253 1.00 84.81 677 ALA A N 1
ATOM 5378 C CA . ALA A 1 677 ? -10.014 -1.747 38.338 1.00 84.81 677 ALA A CA 1
ATOM 5379 C C . ALA A 1 677 ? -9.435 -2.967 39.069 1.00 84.81 677 ALA A C 1
ATOM 5381 O O . ALA A 1 677 ? -8.511 -2.854 39.883 1.00 84.81 677 ALA A O 1
ATOM 5382 N N . ASP A 1 678 ? -9.940 -4.156 38.739 1.00 85.62 678 ASP A N 1
ATOM 5383 C CA . ASP A 1 678 ? -9.455 -5.388 39.345 1.00 85.62 678 ASP A CA 1
ATOM 5384 C C . ASP A 1 678 ? -8.244 -5.927 38.583 1.00 85.62 678 ASP A C 1
ATOM 5386 O O . ASP A 1 678 ? -8.354 -6.553 37.529 1.00 85.62 678 ASP A O 1
ATOM 5390 N N . PHE A 1 679 ? -7.060 -5.671 39.139 1.00 83.25 679 PHE A N 1
ATOM 5391 C CA . PHE A 1 679 ? -5.796 -6.218 38.644 1.00 83.25 679 PHE A CA 1
ATOM 5392 C C . PHE A 1 679 ? -5.468 -7.603 39.235 1.00 83.25 679 PHE A C 1
ATOM 5394 O O . PHE A 1 679 ? -4.398 -8.151 38.946 1.00 83.25 679 PHE A O 1
ATOM 5401 N N . LYS A 1 680 ? -6.330 -8.174 40.092 1.00 72.06 680 LYS A N 1
ATOM 5402 C CA . LYS A 1 680 ? -6.098 -9.462 40.757 1.00 72.06 680 LYS A CA 1
ATOM 5403 C C . LYS A 1 680 ? -6.601 -10.605 39.878 1.00 72.06 680 LYS A C 1
ATOM 5405 O O . LYS A 1 680 ? -7.704 -11.100 40.042 1.00 72.06 680 LYS A O 1
ATOM 5410 N N . GLY A 1 681 ? -5.759 -11.093 38.972 1.00 72.88 681 GLY A N 1
ATOM 5411 C CA . GLY A 1 681 ? -6.150 -12.236 38.148 1.00 72.88 681 GLY A CA 1
ATOM 5412 C C . GLY A 1 681 ? -5.220 -12.537 36.986 1.00 72.88 681 GLY A C 1
ATOM 5413 O O . GLY A 1 681 ? -4.093 -12.031 36.899 1.00 72.88 681 GLY A O 1
ATOM 5414 N N . SER A 1 682 ? -5.685 -13.427 36.110 1.00 76.38 682 SER A N 1
ATOM 5415 C CA . SER A 1 682 ? -5.120 -13.697 34.782 1.00 76.38 682 SER A CA 1
ATOM 5416 C C . SER A 1 682 ? -5.661 -12.777 33.690 1.00 76.38 682 SER A C 1
ATOM 5418 O O . SER A 1 682 ? -5.096 -12.810 32.610 1.00 76.38 682 SER A O 1
ATOM 5420 N N . ASP A 1 683 ? -6.657 -11.947 33.989 1.00 87.12 683 ASP A N 1
ATOM 5421 C CA . ASP A 1 683 ? -7.172 -10.867 33.145 1.00 87.12 683 ASP A CA 1
ATOM 5422 C C . ASP A 1 683 ? -7.472 -9.649 34.045 1.00 87.12 683 ASP A C 1
ATOM 5424 O O . ASP A 1 683 ? -7.585 -9.802 35.264 1.00 87.12 683 ASP A O 1
ATOM 5428 N N . VAL A 1 684 ? -7.534 -8.434 33.482 1.00 88.94 684 VAL A N 1
ATOM 5429 C CA . VAL A 1 684 ? -7.864 -7.204 34.235 1.00 88.94 684 VAL A CA 1
ATOM 5430 C C . VAL A 1 684 ? -9.285 -6.770 33.913 1.00 88.94 684 VAL A C 1
ATOM 5432 O O . VAL A 1 684 ? -9.590 -6.495 32.752 1.00 88.94 684 VAL A O 1
ATOM 5435 N N . GLN A 1 685 ? -10.130 -6.638 34.933 1.00 90.06 685 GLN A N 1
ATOM 5436 C CA . GLN A 1 685 ? -11.504 -6.166 34.767 1.00 90.06 685 GLN A CA 1
ATOM 5437 C C . GLN A 1 685 ? -11.593 -4.658 35.035 1.00 90.06 685 GLN A C 1
ATOM 5439 O O . GLN A 1 685 ? -11.164 -4.171 36.083 1.00 90.06 685 GLN A O 1
ATOM 5444 N N . VAL A 1 686 ? -12.166 -3.907 34.091 1.00 89.06 686 VAL A N 1
ATOM 5445 C CA . VAL A 1 686 ? -12.344 -2.451 34.174 1.00 89.06 686 VAL A CA 1
ATOM 5446 C C . VAL A 1 686 ? -13.825 -2.118 34.024 1.00 89.06 686 VAL A C 1
ATOM 5448 O O . VAL A 1 686 ? -14.389 -2.149 32.930 1.00 89.06 686 VAL A O 1
ATOM 5451 N N . GLY A 1 687 ? -14.474 -1.792 35.142 1.00 85.94 687 GLY A N 1
ATOM 5452 C CA . GLY A 1 687 ? -15.928 -1.626 35.174 1.00 85.94 687 GLY A CA 1
ATOM 5453 C C . GLY A 1 687 ? -16.671 -2.924 34.827 1.00 85.94 687 GLY A C 1
ATOM 5454 O O . GLY A 1 687 ? -16.129 -4.023 34.934 1.00 85.94 687 GLY A O 1
ATOM 5455 N N . SER A 1 688 ? -17.931 -2.810 34.407 1.00 82.56 688 SER A N 1
ATOM 5456 C CA . SER A 1 688 ? -18.782 -3.977 34.129 1.00 82.56 688 SER A CA 1
ATOM 5457 C C . SER A 1 688 ? -18.549 -4.620 32.758 1.00 82.56 688 SER A C 1
ATOM 5459 O O . SER A 1 688 ? -18.876 -5.790 32.587 1.00 82.56 688 SER A O 1
ATOM 5461 N N . ARG A 1 689 ? -17.994 -3.886 31.782 1.00 89.81 689 ARG A N 1
ATOM 5462 C CA . ARG A 1 689 ? -18.002 -4.302 30.365 1.00 89.81 689 ARG A CA 1
ATOM 5463 C C . ARG A 1 689 ? -16.633 -4.553 29.741 1.00 89.81 689 ARG A C 1
ATOM 5465 O O . ARG A 1 689 ? -16.577 -5.197 28.701 1.00 89.81 689 ARG A O 1
ATOM 5472 N N . CYS A 1 690 ? -15.550 -4.035 30.315 1.00 94.38 690 CYS A N 1
ATOM 5473 C CA . CYS A 1 690 ? -14.225 -4.121 29.704 1.00 94.38 690 CYS A CA 1
ATOM 5474 C C . CYS A 1 690 ? -13.352 -5.144 30.433 1.00 94.38 690 CYS A C 1
ATOM 5476 O O . CYS A 1 690 ? -13.037 -4.968 31.610 1.00 94.38 690 CYS A O 1
ATOM 5478 N N . THR A 1 691 ? -12.879 -6.149 29.699 1.00 95.19 691 THR A N 1
ATOM 5479 C CA . THR A 1 691 ? -11.844 -7.080 30.159 1.00 95.19 691 THR A CA 1
ATOM 5480 C C . THR A 1 691 ? -10.582 -6.890 29.321 1.00 95.19 691 THR A C 1
ATOM 5482 O O . THR A 1 691 ? -10.636 -6.846 28.093 1.00 95.19 691 THR A O 1
ATOM 5485 N N . ILE A 1 692 ? -9.425 -6.774 29.970 1.00 94.62 692 ILE A N 1
ATOM 5486 C CA . ILE A 1 692 ? -8.125 -6.646 29.308 1.00 94.62 692 ILE A CA 1
ATOM 5487 C C . ILE A 1 692 ? -7.353 -7.949 29.479 1.00 94.62 692 ILE A C 1
ATOM 5489 O O . ILE A 1 692 ? -6.973 -8.313 30.594 1.00 94.62 692 ILE A O 1
ATOM 5493 N N . LYS A 1 693 ? -7.055 -8.590 28.349 1.00 93.12 693 LYS A N 1
ATOM 5494 C CA . LYS A 1 693 ? -6.231 -9.792 28.257 1.00 93.12 693 LYS A CA 1
ATOM 5495 C C . LYS A 1 693 ? -4.912 -9.460 27.577 1.00 93.12 693 LYS A C 1
ATOM 5497 O O . LYS A 1 693 ? -4.881 -8.913 26.475 1.00 93.12 693 LYS A O 1
ATOM 5502 N N . TRP A 1 694 ? -3.798 -9.758 28.233 1.00 88.94 694 TRP A N 1
ATOM 5503 C CA . TRP A 1 694 ? -2.474 -9.493 27.669 1.00 88.94 694 TRP A CA 1
ATOM 5504 C C . TRP A 1 694 ? -2.057 -10.579 26.687 1.00 88.94 694 TRP A C 1
ATOM 5506 O O . TRP A 1 694 ? -2.248 -11.775 26.907 1.00 88.94 694 TRP A O 1
ATOM 5516 N N . ILE A 1 695 ? -1.403 -10.144 25.619 1.00 90.31 695 ILE A N 1
ATOM 5517 C CA . ILE A 1 695 ? -0.825 -11.012 24.601 1.00 90.31 695 ILE A CA 1
ATOM 5518 C C . ILE A 1 695 ? 0.628 -10.613 24.335 1.00 90.31 695 ILE A C 1
ATOM 5520 O O . ILE A 1 695 ? 1.077 -9.508 24.662 1.00 90.31 695 ILE A O 1
ATOM 5524 N N . HIS A 1 696 ? 1.382 -11.521 23.715 1.00 88.56 696 HIS A N 1
ATOM 5525 C CA . HIS A 1 696 ? 2.787 -11.305 23.356 1.00 88.56 696 HIS A CA 1
ATOM 5526 C C . HIS A 1 696 ? 3.653 -10.897 24.567 1.00 88.56 696 HIS A C 1
ATOM 5528 O O . HIS A 1 696 ? 3.643 -11.570 25.593 1.00 88.56 696 HIS A O 1
ATOM 5534 N N . ASN A 1 697 ? 4.414 -9.802 24.440 1.00 80.50 697 ASN A N 1
ATOM 5535 C CA . ASN A 1 697 ? 5.370 -9.304 25.435 1.00 80.50 697 ASN A CA 1
ATOM 5536 C C . ASN A 1 697 ? 4.799 -8.179 26.324 1.00 80.50 697 ASN A C 1
ATOM 5538 O O . ASN A 1 697 ? 5.569 -7.428 26.929 1.00 80.50 697 ASN A O 1
ATOM 5542 N N . ALA A 1 698 ? 3.477 -7.980 26.367 1.00 73.69 698 ALA A N 1
ATOM 5543 C CA . ALA A 1 698 ? 2.893 -6.959 27.233 1.00 73.69 698 ALA A CA 1
ATOM 5544 C C . ALA A 1 698 ? 3.152 -7.306 28.713 1.00 73.69 698 ALA A C 1
ATOM 5546 O O . ALA A 1 698 ? 2.720 -8.342 29.211 1.00 73.69 698 ALA A O 1
ATOM 5547 N N . ALA A 1 699 ? 3.886 -6.445 29.427 1.00 64.94 699 ALA A N 1
ATOM 5548 C CA . ALA A 1 699 ? 4.171 -6.646 30.846 1.00 64.94 699 ALA A CA 1
ATOM 5549 C C . ALA A 1 699 ? 2.876 -6.536 31.674 1.00 64.94 699 ALA A C 1
ATOM 5551 O O . ALA A 1 699 ? 2.265 -5.464 31.717 1.00 64.94 699 ALA A O 1
ATOM 5552 N N . LYS A 1 700 ? 2.510 -7.647 32.335 1.00 63.53 700 LYS A N 1
ATOM 5553 C CA . LYS A 1 700 ? 1.201 -7.926 32.957 1.00 63.53 700 LYS A CA 1
ATOM 5554 C C . LYS A 1 700 ? 0.594 -6.765 33.758 1.00 63.53 700 LYS A C 1
ATOM 5556 O O . LYS A 1 700 ? -0.571 -6.446 33.568 1.00 63.53 700 LYS A O 1
ATOM 5561 N N . GLU A 1 701 ? 1.360 -6.115 34.633 1.00 68.31 701 GLU A N 1
ATOM 5562 C CA . GLU A 1 701 ? 0.806 -5.104 35.549 1.00 68.31 701 GLU A CA 1
ATOM 5563 C C . GLU A 1 701 ? 1.043 -3.660 35.075 1.00 68.31 701 GLU A C 1
ATOM 5565 O O . GLU A 1 701 ? 0.141 -2.824 35.119 1.00 68.31 701 GLU A O 1
ATOM 5570 N N . THR A 1 702 ? 2.239 -3.348 34.568 1.00 78.81 702 THR A N 1
ATOM 5571 C CA . THR A 1 702 ? 2.623 -1.968 34.230 1.00 78.81 702 THR A CA 1
ATOM 5572 C C . THR A 1 702 ? 1.878 -1.430 33.009 1.00 78.81 702 THR A C 1
ATOM 5574 O O . THR A 1 702 ? 1.463 -0.272 33.007 1.00 78.81 702 THR A O 1
ATOM 5577 N N . LYS A 1 703 ? 1.696 -2.247 31.962 1.00 84.31 703 LYS A N 1
ATOM 5578 C CA . LYS A 1 703 ? 1.072 -1.793 30.707 1.00 84.31 703 LYS A CA 1
ATOM 5579 C C . LYS A 1 703 ? -0.447 -1.676 30.821 1.00 84.31 703 LYS A C 1
ATOM 5581 O O . LYS A 1 703 ? -0.996 -0.697 30.324 1.00 84.31 703 LYS A O 1
ATOM 5586 N N . CYS A 1 704 ? -1.099 -2.602 31.525 1.00 85.19 704 CYS A N 1
ATOM 5587 C CA . CYS A 1 704 ? -2.530 -2.517 31.820 1.00 85.19 704 CYS A CA 1
ATOM 5588 C C . CYS A 1 704 ? -2.839 -1.272 32.659 1.00 85.19 704 CYS A C 1
ATOM 5590 O O . CYS A 1 704 ? -3.659 -0.455 32.250 1.00 85.19 704 CYS A O 1
ATOM 5592 N N . LYS A 1 705 ? -2.116 -1.061 33.774 1.00 88.38 705 LYS A N 1
ATOM 5593 C CA . LYS A 1 705 ? -2.273 0.149 34.601 1.00 88.38 705 LYS A CA 1
ATOM 5594 C C . LYS A 1 705 ? -2.029 1.423 33.804 1.00 88.38 705 LYS A C 1
ATOM 5596 O O . LYS A 1 705 ? -2.773 2.381 33.958 1.00 88.38 705 LYS A O 1
ATOM 5601 N N . TYR A 1 706 ? -1.010 1.435 32.943 1.00 90.69 706 TYR A N 1
ATOM 5602 C CA . TYR A 1 706 ? -0.747 2.573 32.065 1.00 90.69 706 TYR A CA 1
ATOM 5603 C C . TYR A 1 706 ? -1.925 2.868 31.128 1.00 90.69 706 TYR A C 1
ATOM 5605 O O . TYR A 1 706 ? -2.356 4.014 31.075 1.00 90.69 706 TYR A O 1
ATOM 5613 N N . LEU A 1 707 ? -2.471 1.861 30.433 1.00 93.69 707 LEU A N 1
ATOM 5614 C CA . LEU A 1 707 ? -3.620 2.056 29.543 1.00 93.69 707 LEU A CA 1
ATOM 5615 C C . LEU A 1 707 ? -4.839 2.576 30.314 1.00 93.69 707 LEU A C 1
ATOM 5617 O O . LEU A 1 707 ? -5.429 3.571 29.905 1.00 93.69 707 LEU A O 1
ATOM 5621 N N . VAL A 1 708 ? -5.186 1.944 31.440 1.00 93.31 708 VAL A N 1
ATOM 5622 C CA . VAL A 1 708 ? -6.339 2.350 32.260 1.00 93.31 708 VAL A CA 1
ATOM 5623 C C . VAL A 1 708 ? -6.160 3.782 32.771 1.00 93.31 708 VAL A C 1
ATOM 5625 O O . VAL A 1 708 ? -7.063 4.596 32.597 1.00 93.31 708 VAL A O 1
ATOM 5628 N N . ASN A 1 709 ? -4.980 4.134 33.295 1.00 92.62 709 ASN A N 1
ATOM 5629 C CA . ASN A 1 709 ? -4.656 5.509 33.699 1.00 92.62 709 ASN A CA 1
ATOM 5630 C C . ASN A 1 709 ? -4.759 6.509 32.543 1.00 92.62 709 ASN A C 1
ATOM 5632 O O . ASN A 1 709 ? -5.144 7.656 32.751 1.00 92.62 709 ASN A O 1
ATOM 5636 N N . LEU A 1 710 ? -4.369 6.095 31.336 1.00 93.50 710 LEU A N 1
ATOM 5637 C CA . LEU A 1 710 ? -4.341 6.976 30.180 1.00 93.50 710 LEU A CA 1
ATOM 5638 C C . LEU A 1 710 ? -5.755 7.353 29.732 1.00 93.50 710 LEU A C 1
ATOM 5640 O O . LEU A 1 710 ? -5.978 8.525 29.439 1.00 93.50 710 LEU A O 1
ATOM 5644 N N . VAL A 1 711 ? -6.690 6.394 29.683 1.00 94.50 711 VAL A N 1
ATOM 5645 C CA . VAL A 1 711 ? -7.990 6.604 29.019 1.00 94.50 711 VAL A CA 1
ATOM 5646 C C . VAL A 1 711 ? -9.215 6.547 29.932 1.00 94.50 711 VAL A C 1
ATOM 5648 O O . VAL A 1 711 ? -10.180 7.247 29.659 1.00 94.50 711 VAL A O 1
ATOM 5651 N N . SER A 1 712 ? -9.227 5.758 31.009 1.00 91.81 712 SER A N 1
ATOM 5652 C CA . SER A 1 712 ? -10.484 5.377 31.688 1.00 91.81 712 SER A CA 1
ATOM 5653 C C . SER A 1 712 ? -11.289 6.538 32.279 1.00 91.81 712 SER A C 1
ATOM 5655 O O . SER A 1 712 ? -12.518 6.484 32.284 1.00 91.81 712 SER A O 1
ATOM 5657 N N . THR A 1 713 ? -10.609 7.586 32.749 1.00 90.00 713 THR A N 1
ATOM 5658 C CA . THR A 1 713 ? -11.225 8.741 33.415 1.00 90.00 713 THR A CA 1
ATOM 5659 C C . THR A 1 713 ? -11.308 9.989 32.535 1.00 90.00 713 THR A C 1
ATOM 5661 O O . THR A 1 713 ? -11.683 11.060 33.018 1.00 90.00 713 THR A O 1
ATOM 5664 N N . GLN A 1 714 ? -10.943 9.874 31.256 1.00 93.50 714 GLN A N 1
ATOM 5665 C CA . GLN A 1 714 ? -10.854 11.015 30.352 1.00 93.50 714 GLN A CA 1
ATOM 5666 C C . GLN A 1 714 ? -12.225 11.460 29.848 1.00 93.50 714 GLN A C 1
ATOM 5668 O O . GLN A 1 714 ? -13.035 10.647 29.400 1.00 93.50 714 GLN A O 1
ATOM 5673 N N . THR A 1 715 ? -12.437 12.776 29.829 1.00 92.88 715 THR A N 1
ATOM 5674 C CA . THR A 1 715 ? -13.551 13.395 29.100 1.00 92.88 715 THR A CA 1
ATOM 5675 C C . THR A 1 715 ? -13.296 13.337 27.587 1.00 92.88 715 THR A C 1
ATOM 5677 O O . THR A 1 715 ? -12.157 13.096 27.167 1.00 92.88 715 THR A O 1
ATOM 5680 N N . PRO A 1 716 ? -14.308 13.597 26.738 1.00 93.50 716 PRO A N 1
ATOM 5681 C CA . PRO A 1 716 ? -14.105 13.738 25.296 1.00 93.50 716 PRO A CA 1
ATOM 5682 C C . PRO A 1 716 ? -12.966 14.694 24.908 1.00 93.50 716 PRO A C 1
ATOM 5684 O O . PRO A 1 716 ? -12.172 14.387 24.020 1.00 93.50 716 PRO A O 1
ATOM 5687 N N . GLU A 1 717 ? -12.831 15.828 25.599 1.00 93.75 717 GLU A N 1
ATOM 5688 C CA . GLU A 1 717 ? -11.776 16.822 25.368 1.00 93.75 717 GLU A CA 1
ATOM 5689 C C . GLU A 1 717 ? -10.402 16.295 25.790 1.00 93.75 717 GLU A C 1
ATOM 5691 O O . GLU A 1 717 ? -9.419 16.461 25.062 1.00 93.75 717 GLU A O 1
ATOM 5696 N N . GLY A 1 718 ? -10.329 15.625 26.946 1.00 94.19 718 GLY A N 1
ATOM 5697 C CA . GLY A 1 718 ? -9.106 14.971 27.410 1.00 94.19 718 GLY A CA 1
ATOM 5698 C C . GLY A 1 718 ? -8.639 13.900 26.425 1.00 94.19 718 GLY A C 1
ATOM 5699 O O . GLY A 1 718 ? -7.473 13.879 26.023 1.00 94.19 718 GLY A O 1
ATOM 5700 N N . MET A 1 719 ? -9.572 13.072 25.949 1.00 95.06 719 MET A N 1
ATOM 5701 C CA . MET A 1 719 ? -9.282 12.022 24.980 1.00 95.06 719 MET A CA 1
ATOM 5702 C C . MET A 1 719 ? -8.871 12.589 23.617 1.00 95.06 719 MET A C 1
ATOM 5704 O O . MET A 1 719 ? -7.911 12.103 23.016 1.00 95.06 719 MET A O 1
ATOM 5708 N N . HIS A 1 720 ? -9.526 13.655 23.145 1.00 95.19 720 HIS A N 1
ATOM 5709 C CA . HIS A 1 720 ? -9.097 14.390 21.954 1.00 95.19 720 HIS A CA 1
ATOM 5710 C C . HIS A 1 720 ? -7.637 14.848 22.086 1.00 95.19 720 HIS A C 1
ATOM 5712 O O . HIS A 1 720 ? -6.822 14.598 21.195 1.00 95.19 720 HIS A O 1
ATOM 5718 N N . GLY A 1 721 ? -7.289 15.472 23.217 1.00 94.38 721 GLY A N 1
ATOM 5719 C CA . GLY A 1 721 ? -5.938 15.959 23.491 1.00 94.38 721 GLY A CA 1
ATOM 5720 C C . GLY A 1 721 ? -4.871 14.861 23.523 1.00 94.38 721 GLY A C 1
ATOM 5721 O O . GLY A 1 721 ? -3.725 15.132 23.164 1.00 94.38 721 GLY A O 1
ATOM 5722 N N . ILE A 1 722 ? -5.233 13.632 23.911 1.00 94.25 722 ILE A N 1
ATOM 5723 C CA . ILE A 1 722 ? -4.359 12.449 23.843 1.00 94.25 722 ILE A CA 1
ATOM 5724 C C . ILE A 1 722 ? -4.200 11.985 22.391 1.00 94.25 722 ILE A C 1
ATOM 5726 O O . ILE A 1 722 ? -3.084 11.799 21.913 1.00 94.25 722 ILE A O 1
ATOM 5730 N N . LEU A 1 723 ? -5.306 11.818 21.666 1.00 93.94 723 LEU A N 1
ATOM 5731 C CA . LEU A 1 723 ? -5.311 11.229 20.324 1.00 93.94 723 LEU A CA 1
ATOM 5732 C C . LEU A 1 723 ? -4.669 12.121 19.250 1.00 93.94 723 LEU A C 1
ATOM 5734 O O . LEU A 1 723 ? -4.148 11.616 18.246 1.00 93.94 723 LEU A O 1
ATOM 5738 N N . GLU A 1 724 ? -4.687 13.440 19.447 1.00 93.50 724 GLU A N 1
ATOM 5739 C CA . GLU A 1 724 ? -4.041 14.412 18.560 1.00 93.50 724 GLU A CA 1
ATOM 5740 C C . GLU A 1 724 ? -2.504 14.326 18.612 1.00 93.50 724 GLU A C 1
ATOM 5742 O O . GLU A 1 724 ? -1.830 14.709 17.651 1.00 93.50 724 GLU A O 1
ATOM 5747 N N . LYS A 1 725 ? -1.928 13.776 19.690 1.00 92.06 725 LYS A N 1
ATOM 5748 C CA . LYS A 1 725 ? -0.474 13.743 19.883 1.00 92.06 725 LYS A CA 1
ATOM 5749 C C . LYS A 1 725 ? 0.259 12.969 18.771 1.00 92.06 725 LYS A C 1
ATOM 5751 O O . LYS A 1 725 ? -0.283 12.016 18.195 1.00 92.06 725 LYS A O 1
ATOM 5756 N N . PRO A 1 726 ? 1.500 13.383 18.438 1.00 87.69 726 PRO A N 1
ATOM 5757 C CA . PRO A 1 726 ? 2.262 12.812 17.326 1.00 87.69 726 PRO A CA 1
ATOM 5758 C C . PRO A 1 726 ? 2.735 11.371 17.562 1.00 87.69 726 PRO A C 1
ATOM 5760 O O . PRO A 1 726 ? 3.042 10.687 16.593 1.00 87.69 726 PRO A O 1
ATOM 5763 N N . ASP A 1 727 ? 2.794 10.912 18.812 1.00 87.06 727 ASP A N 1
ATOM 5764 C CA . ASP A 1 727 ? 3.144 9.543 19.213 1.00 87.06 727 ASP A CA 1
ATOM 5765 C C . ASP A 1 727 ? 1.966 8.556 19.126 1.00 87.06 727 ASP A C 1
ATOM 5767 O O . ASP A 1 727 ? 2.154 7.348 19.275 1.00 87.06 727 ASP A O 1
ATOM 5771 N N . VAL A 1 728 ? 0.759 9.048 18.825 1.00 90.06 728 VAL A N 1
ATOM 5772 C CA . VAL A 1 728 ? -0.392 8.212 18.479 1.00 90.06 728 VAL A CA 1
ATOM 5773 C C . VAL A 1 728 ? -0.397 7.973 16.969 1.00 90.06 728 VAL A C 1
ATOM 5775 O O . VAL A 1 728 ? -0.741 8.847 16.172 1.00 90.06 728 VAL A O 1
ATOM 5778 N N . ASP A 1 729 ? -0.053 6.763 16.553 1.00 85.69 729 ASP A N 1
ATOM 5779 C CA . ASP A 1 729 ? -0.000 6.362 15.154 1.00 85.69 729 ASP A CA 1
ATOM 5780 C C . ASP A 1 729 ? -1.397 6.136 14.561 1.00 85.69 729 ASP A C 1
ATOM 5782 O O . ASP A 1 729 ? -2.297 5.568 15.189 1.00 85.69 729 ASP A O 1
ATOM 5786 N N . VAL A 1 730 ? -1.552 6.468 13.278 1.00 81.00 730 VAL A N 1
ATOM 5787 C CA . VAL A 1 730 ? -2.724 6.102 12.476 1.00 81.00 730 VAL A CA 1
ATOM 5788 C C . VAL A 1 730 ? -2.281 5.539 11.130 1.00 81.00 730 VAL A C 1
ATOM 5790 O O . VAL A 1 730 ? -1.365 6.061 10.495 1.00 81.00 730 VAL A O 1
ATOM 5793 N N . THR A 1 731 ? -2.930 4.467 10.680 1.00 68.81 731 THR A N 1
ATOM 5794 C CA . THR A 1 731 ? -2.638 3.851 9.374 1.00 68.81 731 THR A CA 1
ATOM 5795 C C . THR A 1 731 ? -3.076 4.760 8.218 1.00 68.81 731 THR A C 1
ATOM 5797 O O . THR A 1 731 ? -2.445 4.779 7.164 1.00 68.81 731 THR A O 1
ATOM 5800 N N . ASN A 1 732 ? -4.129 5.556 8.427 1.00 75.12 732 ASN A N 1
ATOM 5801 C CA . ASN A 1 732 ? -4.658 6.526 7.476 1.00 75.12 732 ASN A CA 1
ATOM 5802 C C . ASN A 1 732 ? -4.864 7.890 8.154 1.00 75.12 732 ASN A C 1
ATOM 5804 O O . ASN A 1 732 ? -5.715 8.035 9.026 1.00 75.12 732 ASN A O 1
ATOM 5808 N N . LYS A 1 733 ? -4.123 8.919 7.722 1.00 78.19 733 LYS A N 1
ATOM 5809 C CA . LYS A 1 733 ? -4.216 10.270 8.311 1.00 78.19 733 LYS A CA 1
ATOM 5810 C C . LYS A 1 733 ? -5.629 10.865 8.258 1.00 78.19 733 LYS A C 1
ATOM 5812 O O . LYS A 1 733 ? -6.005 11.584 9.178 1.00 78.19 733 LYS A O 1
ATOM 5817 N N . LYS A 1 734 ? -6.428 10.505 7.246 1.00 80.19 734 LYS A N 1
ATOM 5818 C CA . LYS A 1 734 ? -7.821 10.964 7.121 1.00 80.19 734 LYS A CA 1
ATOM 5819 C C . LYS A 1 734 ? -8.715 10.473 8.259 1.00 80.19 734 LYS A C 1
ATOM 5821 O O . LYS A 1 734 ? -9.707 11.129 8.556 1.00 80.19 734 LYS A O 1
ATOM 5826 N N . ASP A 1 735 ? -8.390 9.340 8.885 1.00 80.62 735 ASP A N 1
ATOM 5827 C CA . ASP A 1 735 ? -9.186 8.813 9.998 1.00 80.62 735 ASP A CA 1
ATOM 5828 C C . ASP A 1 735 ? -9.074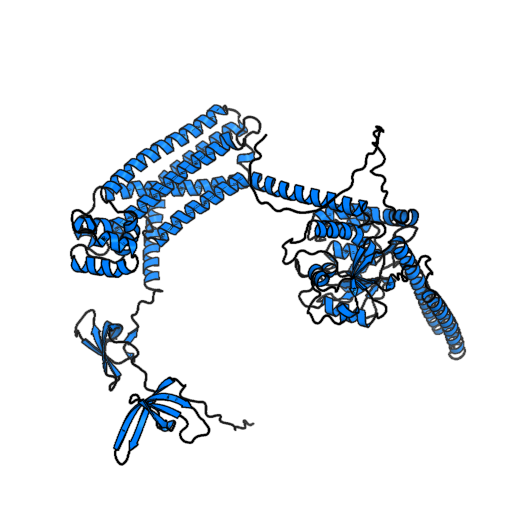 9.757 11.199 1.00 80.62 735 ASP A C 1
ATOM 5830 O O . ASP A 1 735 ? -10.094 10.150 11.755 1.00 80.62 735 ASP A O 1
ATOM 5834 N N . LYS A 1 736 ? -7.856 10.223 11.522 1.00 83.56 736 LYS A N 1
ATOM 5835 C CA . LYS A 1 736 ? -7.640 11.247 12.559 1.00 83.56 736 LYS A CA 1
ATOM 5836 C C . LYS A 1 736 ? -8.396 12.541 12.243 1.00 83.56 736 LYS A C 1
ATOM 5838 O O . LYS A 1 736 ? -9.111 13.044 13.103 1.00 83.56 736 LYS A O 1
ATOM 5843 N N . GLU A 1 737 ? -8.289 13.043 11.010 1.00 85.75 737 GLU A N 1
ATOM 5844 C CA . GLU A 1 737 ? -8.970 14.275 10.569 1.00 85.75 737 GLU A CA 1
ATOM 5845 C C . GLU A 1 737 ? -10.501 14.191 10.698 1.00 85.75 737 GLU A C 1
ATOM 5847 O O . GLU A 1 737 ? -11.147 15.174 11.052 1.00 85.75 737 GLU A O 1
ATOM 5852 N N . LYS A 1 738 ? -11.090 13.019 10.424 1.00 84.38 738 LYS A N 1
ATOM 5853 C CA . LYS A 1 738 ? -12.542 12.800 10.517 1.00 84.38 738 LYS A CA 1
ATOM 5854 C C . LYS A 1 738 ? -13.020 12.521 11.942 1.00 84.38 738 LYS A C 1
ATOM 5856 O O . LYS A 1 738 ? -14.099 12.977 12.315 1.00 84.38 738 LYS A O 1
ATOM 5861 N N . MET A 1 739 ? -12.257 11.753 12.718 1.00 86.31 739 MET A N 1
ATOM 5862 C CA . MET A 1 739 ? -12.709 11.227 14.007 1.00 86.31 739 MET A CA 1
ATOM 5863 C C . MET A 1 739 ? -12.457 12.178 15.176 1.00 86.31 739 MET A C 1
ATOM 5865 O O . MET A 1 739 ? -13.286 12.221 16.080 1.00 86.31 739 MET A O 1
ATOM 5869 N N . LEU A 1 740 ? -11.382 12.977 15.161 1.00 90.06 740 LEU A N 1
ATOM 5870 C CA . LEU A 1 740 ? -11.098 13.935 16.240 1.00 90.06 740 LEU A CA 1
ATOM 5871 C C . LEU A 1 740 ? -12.263 14.919 16.487 1.00 90.06 740 LEU A C 1
ATOM 5873 O O . LEU A 1 740 ? -12.728 14.996 17.625 1.00 90.06 740 LEU A O 1
ATOM 5877 N N . PRO A 1 741 ? -12.847 15.579 15.462 1.00 90.50 741 PRO A N 1
ATOM 5878 C CA . PRO A 1 741 ? -14.011 16.445 15.673 1.00 90.50 741 PRO A CA 1
ATOM 5879 C C . PRO A 1 741 ? -15.244 15.697 16.187 1.00 90.50 741 PRO A C 1
ATOM 5881 O O . PRO A 1 741 ? -16.114 16.294 16.815 1.00 90.50 741 PRO A O 1
ATOM 5884 N N . LYS A 1 742 ? -15.345 14.399 15.884 1.00 87.19 742 LYS A N 1
ATOM 5885 C CA . LYS A 1 742 ? -16.466 13.553 16.288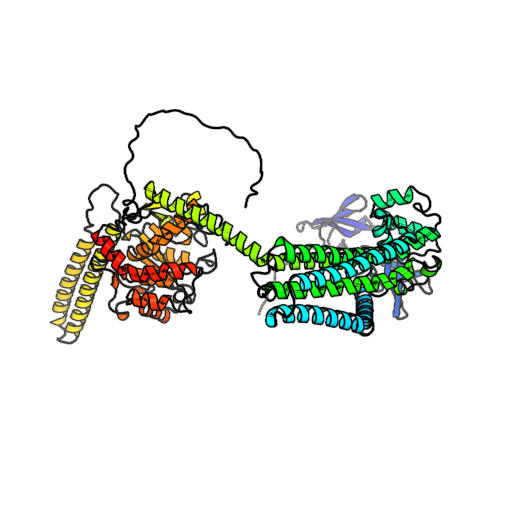 1.00 87.19 742 LYS A CA 1
ATOM 5886 C C . LYS A 1 742 ? -16.365 13.164 17.762 1.00 87.19 742 LYS A C 1
ATOM 5888 O O . LYS A 1 742 ? -17.370 13.219 18.454 1.00 87.19 742 LYS A O 1
ATOM 5893 N N . ILE A 1 743 ? -15.160 12.851 18.246 1.00 90.38 743 ILE A N 1
ATOM 5894 C CA . ILE A 1 743 ? -14.899 12.511 19.654 1.00 90.38 743 ILE A CA 1
ATOM 5895 C C . ILE A 1 743 ? -15.411 13.611 20.583 1.00 90.38 743 ILE A C 1
ATOM 5897 O O . ILE A 1 743 ? -16.127 13.303 21.528 1.00 90.38 743 ILE A O 1
ATOM 5901 N N . LEU A 1 744 ? -15.147 14.882 20.259 1.00 90.94 744 LEU A N 1
ATOM 5902 C CA . LEU A 1 744 ? -15.634 16.036 21.028 1.00 90.94 744 LEU A CA 1
ATOM 5903 C C . LEU A 1 744 ? -17.166 16.093 21.147 1.00 90.94 744 LEU A C 1
ATOM 5905 O O . LEU A 1 744 ? -17.684 16.663 22.098 1.00 90.94 744 LEU A O 1
ATOM 5909 N N . LYS A 1 745 ? -17.894 15.496 20.199 1.00 89.88 745 LYS A N 1
ATOM 5910 C CA . LYS A 1 745 ? -19.361 15.491 20.169 1.00 89.88 745 LYS A CA 1
ATOM 5911 C C . LYS A 1 745 ? -19.981 14.256 20.807 1.00 89.88 745 LYS A C 1
ATOM 5913 O O . LYS A 1 745 ? -21.192 14.222 20.962 1.00 89.88 745 LYS A O 1
ATOM 5918 N N . TYR A 1 746 ? -19.200 13.252 21.210 1.00 87.62 746 TYR A N 1
ATOM 5919 C CA . TYR A 1 746 ? -19.761 11.980 21.685 1.00 87.62 746 TYR A CA 1
ATOM 5920 C C . TYR A 1 746 ? -20.669 12.123 22.899 1.00 87.62 746 TYR A C 1
ATOM 5922 O O . TYR A 1 746 ? -21.688 11.445 22.968 1.00 87.62 746 TYR A O 1
ATOM 5930 N N . ASN A 1 747 ? -20.329 13.005 23.841 1.00 90.44 747 ASN A N 1
ATOM 5931 C CA . ASN A 1 747 ? -21.190 13.233 24.995 1.00 90.44 747 ASN A CA 1
ATOM 5932 C C . ASN A 1 747 ? -22.563 13.785 24.572 1.00 90.44 747 ASN A C 1
ATOM 5934 O O . ASN A 1 747 ? -23.592 13.280 25.009 1.00 90.44 747 ASN A O 1
ATOM 5938 N N . GLU A 1 748 ? -22.573 14.773 23.676 1.00 88.06 748 GLU A N 1
ATOM 5939 C CA . GLU A 1 748 ? -23.797 15.371 23.132 1.00 88.06 748 GLU A CA 1
ATOM 5940 C C . GLU A 1 748 ? -24.584 14.374 22.271 1.00 88.06 748 GLU A C 1
ATOM 5942 O O . GLU A 1 748 ? -25.799 14.269 22.417 1.00 88.06 748 GLU A O 1
ATOM 5947 N N . ASP A 1 749 ? -23.898 13.606 21.418 1.00 85.75 749 ASP A N 1
ATOM 5948 C CA . ASP A 1 749 ? -24.497 12.591 20.546 1.00 85.75 749 ASP A CA 1
ATOM 5949 C C . ASP A 1 749 ? -25.200 11.493 21.365 1.00 85.75 749 ASP A C 1
ATOM 5951 O O . ASP A 1 749 ? -26.266 11.019 20.969 1.00 85.75 749 ASP A O 1
ATOM 5955 N N . VAL A 1 750 ? -24.639 11.102 22.517 1.00 86.88 750 VAL A N 1
ATOM 5956 C CA . VAL A 1 750 ? -25.270 10.145 23.442 1.00 86.88 750 VAL A CA 1
ATOM 5957 C C . VAL A 1 750 ? -26.525 10.745 24.075 1.00 86.88 750 VAL A C 1
ATOM 5959 O O . VAL A 1 750 ? -27.576 10.111 24.015 1.00 86.88 750 VAL A O 1
ATOM 5962 N N . ILE A 1 751 ? -26.451 11.967 24.618 1.00 87.94 751 ILE A N 1
ATOM 5963 C CA . ILE A 1 751 ? -27.605 12.653 25.235 1.00 87.94 751 ILE A CA 1
ATOM 5964 C C . ILE A 1 751 ? -28.743 12.800 24.220 1.00 87.94 751 ILE A C 1
ATOM 5966 O O . ILE A 1 751 ? -29.853 12.317 24.442 1.00 87.94 751 ILE A O 1
ATOM 5970 N N . GLN A 1 752 ? -28.451 13.390 23.057 1.00 83.06 752 GLN A N 1
ATOM 5971 C CA . GLN A 1 752 ? -29.425 13.559 21.975 1.00 83.06 752 GLN A CA 1
ATOM 5972 C C . GLN A 1 752 ? -29.962 12.217 21.478 1.00 83.06 752 GLN A C 1
ATOM 5974 O O . GLN A 1 752 ? -31.115 12.109 21.053 1.00 83.06 752 GLN A O 1
ATOM 5979 N N . GLY A 1 753 ? -29.118 11.191 21.519 1.00 80.50 753 GLY A N 1
ATOM 5980 C CA . GLY A 1 753 ? -29.460 9.819 21.220 1.00 80.50 753 GLY A CA 1
ATOM 5981 C C . GLY A 1 753 ? -30.538 9.248 22.133 1.00 80.50 753 GLY A C 1
ATOM 5982 O O . GLY A 1 753 ? -31.526 8.710 21.638 1.00 80.50 753 GLY A O 1
ATOM 5983 N N . PHE A 1 754 ? -30.405 9.421 23.446 1.00 81.62 754 PHE A N 1
ATOM 5984 C CA . PHE A 1 754 ? -31.442 9.034 24.404 1.00 81.62 754 PHE A CA 1
ATOM 5985 C C . PHE A 1 754 ? -32.716 9.878 24.262 1.00 81.62 754 PHE A C 1
ATOM 5987 O O . PHE A 1 754 ? -33.815 9.330 24.314 1.00 81.62 754 PHE A O 1
ATOM 5994 N N . GLU A 1 755 ? -32.592 11.189 24.033 1.00 81.38 755 GLU A N 1
ATOM 5995 C CA . GLU A 1 755 ? -33.744 12.096 23.900 1.00 81.38 755 GLU A CA 1
ATOM 5996 C C . GLU A 1 755 ? -34.586 11.810 22.650 1.00 81.38 755 GLU A C 1
ATOM 5998 O O . GLU A 1 755 ? -35.816 11.776 22.702 1.00 81.38 755 GLU A O 1
ATOM 6003 N N . ASN A 1 756 ? -33.925 11.591 21.513 1.00 76.56 756 ASN A N 1
ATOM 6004 C CA . ASN A 1 756 ? -34.586 11.463 20.216 1.00 76.56 756 ASN A CA 1
ATOM 6005 C C . ASN A 1 756 ? -34.651 10.012 19.715 1.00 76.56 756 ASN A C 1
ATOM 6007 O O . ASN A 1 756 ? -35.150 9.772 18.615 1.00 76.56 756 ASN A O 1
ATOM 6011 N N . GLY A 1 757 ? -34.144 9.043 20.484 1.00 65.94 757 GLY A N 1
ATOM 6012 C CA . GLY A 1 757 ? -34.004 7.644 20.068 1.00 65.94 757 GLY A CA 1
ATOM 6013 C C . GLY A 1 757 ? -32.989 7.455 18.936 1.00 65.94 757 GLY A C 1
ATOM 6014 O O . GLY A 1 757 ? -33.211 6.627 18.061 1.00 65.94 757 GLY A O 1
ATOM 6015 N N . PHE A 1 758 ? -31.924 8.264 18.916 1.00 64.69 758 PHE A N 1
ATOM 6016 C CA . PHE A 1 758 ? -30.912 8.371 17.854 1.00 64.69 758 PHE A CA 1
ATOM 6017 C C . PHE A 1 758 ? -31.445 8.814 16.492 1.00 64.69 758 PHE A C 1
ATOM 6019 O O . PHE A 1 758 ? -30.732 8.672 15.499 1.00 64.69 758 PHE A O 1
ATOM 6026 N N . LYS A 1 759 ? -32.662 9.379 16.428 1.00 58.03 759 LYS A N 1
ATOM 6027 C CA . LYS A 1 759 ? -33.263 9.895 15.191 1.00 58.03 759 LYS A CA 1
ATOM 6028 C C . LYS A 1 759 ? -32.429 11.005 14.587 1.00 58.03 759 LYS A C 1
ATOM 6030 O O . LYS A 1 759 ? -32.686 12.191 14.794 1.00 58.03 759 LYS A O 1
ATOM 6035 N N . LYS A 1 760 ? -31.424 10.628 13.803 1.00 44.38 760 LYS A N 1
ATOM 6036 C CA . LYS A 1 760 ? -30.631 11.576 13.044 1.00 44.38 760 LYS A CA 1
ATOM 6037 C C . LYS A 1 760 ? -31.520 12.072 11.916 1.00 44.38 760 LYS A C 1
ATOM 6039 O O . LYS A 1 760 ? -31.773 11.377 10.936 1.00 44.38 760 LYS A O 1
ATOM 6044 N N . LEU A 1 761 ? -32.069 13.258 12.150 1.00 34.09 761 LEU A N 1
ATOM 6045 C CA . LEU A 1 761 ? -32.890 14.061 11.261 1.00 34.09 761 LEU A CA 1
ATOM 6046 C C . LEU A 1 761 ? -32.745 13.679 9.775 1.00 34.09 761 LEU A C 1
ATOM 6048 O O . LEU A 1 761 ? -31.768 14.029 9.116 1.00 34.09 761 LEU A O 1
ATOM 6052 N N . GLN A 1 762 ? -33.816 13.133 9.193 1.00 37.75 762 GLN A N 1
ATOM 6053 C CA . GLN A 1 762 ? -34.108 13.221 7.753 1.00 37.75 762 GLN A CA 1
ATOM 6054 C C . GLN A 1 762 ? -34.312 14.691 7.283 1.00 37.75 762 GLN A C 1
ATOM 6056 O O . GLN A 1 762 ? -34.916 14.947 6.241 1.00 37.75 762 GLN A O 1
ATOM 6061 N N . SER A 1 763 ? -33.868 15.694 8.053 1.00 31.77 763 SER A N 1
ATOM 6062 C CA . SER A 1 763 ? -34.280 17.093 7.918 1.00 31.77 763 SER A CA 1
ATOM 6063 C C . SER A 1 763 ? -33.355 17.978 7.087 1.00 31.77 763 SER A C 1
ATOM 6065 O O . SER A 1 763 ? -33.614 19.174 7.014 1.00 31.77 763 SER A O 1
ATOM 6067 N N . GLU A 1 764 ? -32.347 17.449 6.393 1.00 30.73 764 GLU A N 1
ATOM 6068 C CA . GLU A 1 764 ? -31.650 18.244 5.365 1.00 30.73 764 GLU A CA 1
ATOM 6069 C C . GLU A 1 764 ? -32.418 18.306 4.026 1.00 30.73 764 GLU A C 1
ATOM 6071 O O . GLU A 1 764 ? -31.931 18.889 3.065 1.00 30.73 764 GLU A O 1
ATOM 6076 N N . HIS A 1 765 ? -33.630 17.737 3.920 1.00 34.03 765 HIS A N 1
ATOM 6077 C CA . HIS A 1 765 ? -34.413 17.734 2.666 1.00 34.03 765 HIS A CA 1
ATOM 6078 C C . HIS A 1 765 ? -35.783 18.429 2.716 1.00 34.03 765 HIS A C 1
ATOM 6080 O O . HIS A 1 765 ? -36.538 18.367 1.746 1.00 34.03 765 HIS A O 1
ATOM 6086 N N . LYS A 1 766 ? -36.106 19.174 3.778 1.00 30.73 766 LYS A N 1
ATOM 6087 C CA . LYS A 1 766 ? -37.258 20.095 3.772 1.00 30.73 766 LYS A CA 1
ATOM 6088 C C . LYS A 1 766 ? -36.790 21.541 3.847 1.00 30.73 766 LYS A C 1
ATOM 6090 O O . LYS A 1 766 ? -36.954 22.177 4.873 1.00 30.73 766 LYS A O 1
ATOM 6095 N N . ASN A 1 767 ? -36.199 22.037 2.759 1.00 29.77 767 ASN A N 1
ATOM 6096 C CA . ASN A 1 767 ? -36.309 23.438 2.336 1.00 29.77 767 ASN A CA 1
ATOM 6097 C C . ASN A 1 767 ? -35.712 23.616 0.934 1.00 29.77 767 ASN A C 1
ATOM 6099 O O . ASN A 1 767 ? -34.586 24.069 0.774 1.00 29.77 767 ASN A O 1
ATOM 6103 N N . THR A 1 768 ? -36.476 23.221 -0.086 1.00 30.12 768 THR A N 1
ATOM 6104 C CA . THR A 1 768 ? -36.653 23.946 -1.364 1.00 30.12 768 THR A CA 1
ATOM 6105 C C . THR A 1 768 ? -37.581 23.131 -2.265 1.00 30.12 768 THR A C 1
ATOM 6107 O O . THR A 1 768 ? -37.172 22.470 -3.211 1.00 30.12 768 THR A O 1
ATOM 6110 N N . SER A 1 769 ? -38.881 23.185 -1.985 1.00 27.53 769 SER A N 1
ATOM 6111 C CA . SER A 1 769 ? -39.890 22.814 -2.976 1.00 27.53 769 SER A CA 1
ATOM 6112 C C . SER A 1 769 ? -40.999 23.858 -2.960 1.00 27.53 769 SER A C 1
ATOM 6114 O O . SER A 1 769 ? -41.906 23.810 -2.131 1.00 27.53 769 SER A O 1
ATOM 6116 N N . LYS A 1 770 ? -40.913 24.819 -3.886 1.00 27.78 770 LYS A N 1
ATOM 6117 C CA . LYS A 1 770 ? -42.110 25.494 -4.397 1.00 27.78 770 LYS A CA 1
ATOM 6118 C C . LYS A 1 770 ? -42.871 24.480 -5.264 1.00 27.78 770 LYS A C 1
ATOM 6120 O O . LYS A 1 770 ? -42.224 23.738 -6.005 1.00 27.78 770 LYS A O 1
ATOM 6125 N N . PRO A 1 771 ? -44.207 24.415 -5.175 1.00 29.27 771 PRO A N 1
ATOM 6126 C CA . PRO A 1 771 ? -44.983 23.410 -5.879 1.00 29.27 771 PRO A CA 1
ATOM 6127 C C . PRO A 1 771 ? -45.163 23.837 -7.335 1.00 29.27 771 PRO A C 1
ATOM 6129 O O . PRO A 1 771 ? -45.497 24.989 -7.596 1.00 29.27 771 PRO A O 1
ATOM 6132 N N . ASN A 1 772 ? -45.006 22.907 -8.274 1.00 27.53 772 ASN A N 1
ATOM 6133 C CA . ASN A 1 772 ? -45.670 23.025 -9.564 1.00 27.53 772 ASN A CA 1
ATOM 6134 C C . ASN A 1 772 ? -46.438 21.740 -9.862 1.00 27.53 772 ASN A C 1
ATOM 6136 O O . ASN A 1 772 ? -45.910 20.632 -9.844 1.00 27.53 772 ASN A O 1
ATOM 6140 N N . SER A 1 773 ? -47.728 21.956 -10.074 1.00 29.55 773 SER A N 1
ATOM 6141 C CA . SER A 1 773 ? -48.769 21.015 -10.451 1.00 29.55 773 SER A CA 1
ATOM 6142 C C . SER A 1 773 ? -48.459 20.283 -11.757 1.00 29.55 773 SER A C 1
ATOM 6144 O O . SER A 1 773 ? -48.082 20.920 -12.738 1.00 29.55 773 SER A O 1
ATOM 6146 N N . GLY A 1 774 ? -48.751 18.983 -11.818 1.00 25.89 774 GLY A N 1
ATOM 6147 C CA . GLY A 1 774 ? -48.747 18.240 -13.078 1.00 25.89 774 GLY A CA 1
ATOM 6148 C C . GLY A 1 774 ? -49.042 16.753 -12.904 1.00 25.89 774 GLY A C 1
ATOM 6149 O O . GLY A 1 774 ? -48.140 15.975 -12.641 1.00 25.89 774 GLY A O 1
ATOM 6150 N N . LYS A 1 775 ? -50.328 16.410 -13.020 1.00 26.28 775 LYS A N 1
ATOM 6151 C CA . LYS A 1 775 ? -50.976 15.093 -13.193 1.00 26.28 775 LYS A CA 1
ATOM 6152 C C . LYS A 1 775 ? -50.096 13.846 -13.433 1.00 26.28 775 LYS A C 1
ATOM 6154 O O . LYS A 1 775 ? -49.302 13.791 -14.363 1.00 26.28 775 LYS A O 1
ATOM 6159 N N . LEU A 1 776 ? -50.438 12.785 -12.689 1.00 26.38 776 LEU A N 1
ATOM 6160 C CA . LEU A 1 776 ? -50.185 11.381 -13.029 1.00 26.38 776 LEU A CA 1
ATOM 6161 C C . LEU A 1 776 ? -50.747 11.008 -14.415 1.00 26.38 776 LEU A C 1
ATOM 6163 O O . LEU A 1 776 ? -51.902 11.315 -14.712 1.00 26.38 776 LEU A O 1
ATOM 6167 N N . SER A 1 777 ? -50.021 10.158 -15.144 1.00 25.67 777 SER A N 1
ATOM 6168 C CA . SER A 1 777 ? -50.642 9.059 -15.892 1.00 25.67 777 SER A CA 1
ATOM 6169 C C . SER A 1 777 ? -49.740 7.824 -15.925 1.00 25.67 777 SER A C 1
ATOM 6171 O O . SER A 1 777 ? -48.573 7.890 -16.301 1.00 25.67 777 SER A O 1
ATOM 6173 N N . HIS A 1 778 ? -50.328 6.702 -15.519 1.00 27.39 778 HIS A N 1
ATOM 6174 C CA . HIS A 1 778 ? -49.814 5.340 -15.592 1.00 27.39 778 HIS A CA 1
ATOM 6175 C C . HIS A 1 778 ? -49.348 4.928 -16.994 1.00 27.39 778 HIS A C 1
ATOM 6177 O O . HIS A 1 778 ? -50.103 5.108 -17.944 1.00 27.39 778 HIS A O 1
ATOM 6183 N N . GLN A 1 779 ? -48.256 4.157 -17.081 1.00 25.59 779 GLN A N 1
ATOM 6184 C CA . GLN A 1 779 ? -48.289 2.931 -17.885 1.00 25.59 779 GLN A CA 1
ATOM 6185 C C . GLN A 1 779 ? -47.287 1.872 -17.398 1.00 25.59 779 GLN A C 1
ATOM 6187 O O . GLN A 1 779 ? -46.133 2.151 -17.093 1.00 25.59 779 GLN A O 1
ATOM 6192 N N . LYS A 1 780 ? -47.814 0.651 -17.276 1.00 25.92 780 LYS A N 1
ATOM 6193 C CA . LYS A 1 780 ? -47.173 -0.627 -16.930 1.00 25.92 780 LYS A CA 1
ATOM 6194 C C . LYS A 1 780 ? -46.403 -1.215 -18.128 1.00 25.92 780 LYS A C 1
ATOM 6196 O O . LYS A 1 780 ? -46.701 -0.859 -19.262 1.00 25.92 780 LYS A O 1
ATOM 6201 N N . SER A 1 781 ? -45.646 -2.286 -17.832 1.00 24.36 781 SER A N 1
ATOM 6202 C CA . SER A 1 781 ? -45.112 -3.340 -18.733 1.00 24.36 781 SER A CA 1
ATOM 6203 C C . SER A 1 781 ? -43.784 -3.010 -19.421 1.00 24.36 781 SER A C 1
ATOM 6205 O O . SER A 1 781 ? -43.593 -1.888 -19.851 1.00 24.36 781 SER A O 1
ATOM 6207 N N . ARG A 1 782 ? -42.852 -3.934 -19.672 1.00 24.34 782 ARG A N 1
ATOM 6208 C CA . ARG A 1 782 ? -42.578 -5.337 -19.288 1.00 24.34 782 ARG A CA 1
ATOM 6209 C C . ARG A 1 782 ? -41.245 -5.679 -19.985 1.00 24.34 782 ARG A C 1
ATOM 6211 O O . ARG A 1 782 ? -41.026 -5.194 -21.085 1.00 24.34 782 ARG A O 1
ATOM 6218 N N . VAL A 1 783 ? -40.517 -6.642 -19.416 1.00 25.09 783 VAL A N 1
ATOM 6219 C CA . VAL A 1 783 ? -39.606 -7.593 -20.098 1.00 25.09 783 VAL A CA 1
ATOM 6220 C C . VAL A 1 783 ? -38.210 -7.089 -20.524 1.00 25.09 783 VAL A C 1
ATOM 6222 O O . VAL A 1 783 ? -38.037 -6.051 -21.146 1.00 25.09 783 VAL A O 1
ATOM 6225 N N . ALA A 1 784 ? -37.229 -7.901 -20.115 1.00 22.47 784 ALA A N 1
ATOM 6226 C CA . ALA A 1 784 ? -35.783 -7.864 -20.350 1.00 22.47 784 ALA A CA 1
ATOM 6227 C C . ALA A 1 784 ? -35.397 -8.433 -21.744 1.00 22.47 784 ALA A C 1
ATOM 6229 O O . ALA A 1 784 ? -36.280 -8.641 -22.570 1.00 22.47 784 ALA A O 1
ATOM 6230 N N . PRO A 1 785 ? -34.162 -8.924 -21.948 1.00 41.00 785 PRO A N 1
ATOM 6231 C CA . PRO A 1 785 ? -32.871 -8.244 -22.069 1.00 41.00 785 PRO A CA 1
ATOM 6232 C C . PRO A 1 785 ? -32.333 -8.361 -23.515 1.00 41.00 785 PRO A C 1
ATOM 6234 O O . PRO A 1 785 ? -32.742 -9.249 -24.259 1.00 41.00 785 PRO A O 1
ATOM 6237 N N . SER A 1 786 ? -31.357 -7.543 -23.911 1.00 24.33 786 SER A N 1
ATOM 6238 C CA . SER A 1 786 ? -30.522 -7.889 -25.070 1.00 24.33 786 SER A CA 1
ATOM 6239 C C . SER A 1 786 ? -29.148 -7.241 -24.989 1.00 24.33 786 SER A C 1
ATOM 6241 O O . SER A 1 786 ? -29.029 -6.018 -24.903 1.00 24.33 786 SER A O 1
ATOM 6243 N N . ASP A 1 787 ? -28.142 -8.107 -25.041 1.00 26.31 787 ASP A N 1
ATOM 6244 C CA . ASP A 1 787 ? -26.756 -7.813 -25.367 1.00 26.31 787 ASP A CA 1
ATOM 6245 C C . ASP A 1 787 ? -26.627 -6.941 -26.620 1.00 26.31 787 ASP A C 1
ATOM 6247 O O . ASP A 1 787 ? -27.305 -7.185 -27.616 1.00 26.31 787 ASP A O 1
ATOM 6251 N N . SER A 1 788 ? -25.664 -6.020 -26.608 1.00 26.30 788 SER A N 1
ATOM 6252 C CA . SER A 1 788 ? -24.716 -5.883 -27.718 1.00 26.30 788 SER A CA 1
ATOM 6253 C C . SER A 1 788 ? -23.578 -4.937 -27.341 1.00 26.30 788 SER A C 1
ATOM 6255 O O . SER A 1 788 ? -23.776 -3.762 -27.040 1.00 26.30 788 SER A O 1
ATOM 6257 N N . THR A 1 789 ? -22.376 -5.491 -27.407 1.00 28.75 789 THR A N 1
ATOM 6258 C CA . THR A 1 789 ? -21.099 -4.826 -27.669 1.00 28.75 789 THR A CA 1
ATOM 6259 C C . THR A 1 789 ? -21.194 -3.725 -28.729 1.00 28.75 789 THR A C 1
ATOM 6261 O O . THR A 1 789 ? -21.673 -4.014 -29.821 1.00 28.75 789 THR A O 1
ATOM 6264 N N . SER A 1 790 ? -20.637 -2.540 -28.451 1.00 25.06 790 SER A N 1
ATOM 6265 C CA . SER A 1 790 ? -19.800 -1.774 -29.398 1.00 25.06 790 SER A CA 1
ATOM 6266 C C . SER A 1 790 ? -19.334 -0.435 -28.805 1.00 25.06 790 SER A C 1
ATOM 6268 O O . SER A 1 790 ? -20.144 0.385 -28.384 1.00 25.06 790 SER A O 1
ATOM 6270 N N . ASP A 1 791 ? -18.019 -0.245 -28.867 1.00 23.67 791 ASP A N 1
ATOM 6271 C CA . ASP A 1 791 ? -17.320 0.975 -29.277 1.00 23.67 791 ASP A CA 1
ATOM 6272 C C . ASP A 1 791 ? -17.294 2.235 -28.397 1.00 23.67 791 ASP A C 1
ATOM 6274 O O . ASP A 1 791 ? -18.166 3.098 -28.378 1.00 23.67 791 ASP A O 1
ATOM 6278 N N . VAL A 1 792 ? -16.119 2.373 -27.776 1.00 28.84 792 VAL A N 1
ATOM 6279 C CA . VAL A 1 792 ? -15.214 3.529 -27.868 1.00 28.84 792 VAL A CA 1
ATOM 6280 C C . VAL A 1 792 ? -15.591 4.531 -28.969 1.00 28.84 792 VAL A C 1
ATOM 6282 O O . VAL A 1 792 ? -15.464 4.237 -30.152 1.00 28.84 792 VAL A O 1
ATOM 6285 N N . THR A 1 793 ? -15.899 5.771 -28.589 1.00 26.38 793 THR A N 1
ATOM 6286 C CA . THR A 1 793 ? -15.379 6.972 -29.267 1.00 26.38 793 THR A CA 1
ATOM 6287 C C . THR A 1 793 ? -15.604 8.235 -28.435 1.00 26.38 793 THR A C 1
ATOM 6289 O O . THR A 1 793 ? -16.687 8.483 -27.923 1.00 26.38 793 THR A O 1
ATOM 6292 N N . ALA A 1 794 ? -14.526 9.018 -28.355 1.00 25.77 794 ALA A N 1
ATOM 6293 C CA . ALA A 1 794 ? -14.472 10.477 -28.328 1.00 25.77 794 ALA A CA 1
ATOM 6294 C C . ALA A 1 794 ? -15.324 11.253 -27.302 1.00 25.77 794 ALA A C 1
ATOM 6296 O O . ALA A 1 794 ? -16.513 11.472 -27.484 1.00 25.77 794 ALA A O 1
ATOM 6297 N N . PHE A 1 795 ? -14.629 11.865 -26.341 1.00 23.00 795 PHE A N 1
ATOM 6298 C CA . PHE A 1 795 ? -14.951 13.226 -25.912 1.00 23.00 795 PHE A CA 1
ATOM 6299 C C . PHE A 1 795 ? -13.674 14.072 -25.959 1.00 23.00 795 PHE A C 1
ATOM 6301 O O . PHE A 1 795 ? -12.914 14.156 -24.997 1.00 23.00 795 PHE A O 1
ATOM 6308 N N . ASN A 1 796 ? -13.440 14.662 -27.134 1.00 24.61 796 ASN A N 1
ATOM 6309 C CA . ASN A 1 796 ? -13.047 16.064 -27.186 1.00 24.61 796 ASN A CA 1
ATOM 6310 C C . ASN A 1 796 ? -14.293 16.868 -26.802 1.00 24.61 796 ASN A C 1
ATOM 6312 O O . ASN A 1 796 ? -15.356 16.612 -27.360 1.00 24.61 796 ASN A O 1
ATOM 6316 N N . ASP A 1 797 ? -14.173 17.766 -25.830 1.00 27.70 797 ASP A N 1
ATOM 6317 C CA . ASP A 1 797 ? -14.457 19.190 -26.033 1.00 27.70 797 ASP A CA 1
ATOM 6318 C C . ASP A 1 797 ? -14.249 19.971 -24.722 1.00 27.70 797 ASP A C 1
ATOM 6320 O O . ASP A 1 797 ? -14.845 19.662 -23.688 1.00 27.70 797 ASP A O 1
ATOM 6324 N N . HIS A 1 798 ? -13.413 21.009 -24.863 1.00 30.47 798 HIS A N 1
ATOM 6325 C CA . HIS A 1 798 ? -13.068 22.130 -23.972 1.00 30.47 798 HIS A CA 1
ATOM 6326 C C . HIS A 1 798 ? -12.002 21.959 -22.880 1.00 30.47 798 HIS A C 1
ATOM 6328 O O . HIS A 1 798 ? -12.257 21.351 -21.817 1.00 30.47 798 HIS A O 1
#

Organism: NCBI:txid1460289

Radius of gyration: 44.97 Å; chains: 1; bounding box: 111×118×128 Å

pLDDT: mean 73.64, std 18.01, range [22.47, 97.69]